Protein 7EDR (pdb70)

Organism: Drosophila melanogaster (NCBI:txid7227)

Foldseek 3Di:
DAWEWEAFLVDIDTDDDDQQAFQQNVLVVVCVVLVHDLSLQKFWWAAFPVRDIDTGDGGDGPVVPRGDQDVPVRHRYTYIAGPADDLACVVAPDDLSSLVSCLSVLQVCQQAPVADDAQVVLLVLLLLVLCLVPNFDDPVPDDLVSQQDPRSGHPVNVVPDPDDSVVSSVSSVVNNNVPGPAGNSRSSSVSVNSSSPQQQPQWDWAWKAFPVRQIWIWTQGLFFTFIGHPPDSRDGPDTDGLQQWDDWDDDAQKIWTHTPPPVDDITIMGHHDPVVVVVVVVSSVSSSVVSVCVVVVVSSDD/DDDDDDDDDDFAKDWAAADQPDDDHDDDPPRIDIAGPVNVVVVVVVVVVVVVVVCVVCVVVVVVVVVVVVVCVVVDDVVPDDPVRVVVVVCVVVVHDDVVVVVVLVVDDPVVVVVVVVVD/DDWAWEWEDQLVDIDTDIHDQFAFQLRVLVVVCVVLVHFLSLQKFWWAQFLVRDIDTGDGGGGPNPGRGDADVPVRHRYTYIAGLADDLACVVAVDDLSSLVSCLSVLQCCQQQPVDDDDLVVLLVLLLLVVCLVPFQDDPVPDDLPPDWQNRSHRPVNVVVDPDDRSRSVVSSVVSSNPDDRDHSSVSSSVSVNSSSPAQCPAWDWAWKAFPVRQIWIWTQGLFFTFIGHPPDSRDGPDTDGLQQWDDWDDDQFKIWTDGPPPVDDITIIGGHDVSVVVVVVVSSVSSSVVSVCVVVVVSSDGD/DDPDDDDDDDDDFAKDWQQQCDPDDDHDDDPPNIDIGGPVNVVVVVVVVVVVVVVVCVVCVVVVVVVVVVCVVCVVVDDPVPDDPVRVVVVVCVVVVDDDVVVVVVLPVDDPVVVVVVVVVD

Secondary structure (DSSP, 8-state):
-EEEEEE-SS-EEEEEE-TT-BHHHHHHHHHHHHT---GGGEEEEEEBTTS-EEE--SSSBGGGS-B--GGGTTEEEEEEEE-S--S-HHHH--SHHHHHHHHHHHHHHHHTTSS---HHHHHHHHHHHHHHHH-S--TTT--THHHHSS-SS-HHHHHTB---HHHHHHHHHHHHHHS-S--HHHHHHHHHHHHHTSTTTT-EEEEEE-TT--EEEEEE-SSEEEEEETT-SSS-SEEEEGGGEEEEEEETTEEEEEES-TTSPPEEEE---HHHHHHHHHHHHHHHHHHHHHTSGGGG--/-PPEEEEEE-SS-EEEEEE-TT-BHHHHHHHHHHHHT---GGGEEEEEEBTTS-EEE--SSSBGGGS-B--GGGTTEEEEEEEE-S--S-HHHH--SHHHHHHHHHHHHHHHHTTSS---HHHHHHHHHHHHHHHH-S--TTT--TTS--HHHHS-HHHHTTBS--HHHHHHHHHHHHTTS----HHHHHHHHHHHHTTSTTTT-EEEEEE-TT--EEEEEE-SSEEEEEETTBSSS-SEEEEGGGEEEEEEETTEEEEEESSTTSPPEEEE-S-HHHHHHHHHHHHHHHHHHHHHTSGGGG---/------------EEEEE--SSSSS----S-SEEEEEHHHHHHHHHHHHHHHHHHHHHTHHHHHHHHHHHHHHGGGB-GGG--HHHHHHHHHHHTT--HHHHHHHHHTS-HHHHHHHHHT-/--S-----------EEEEE---SSSS----S-SEEEEEHHHHHHHHHHHHHHHHHHHHHTHHHHHHHHHHHHHHGGGB-GGG--HHHHHHHHHHHHT--HHHHHHHHHTS-HHHHHHHHHH-

Solvent-accessible surface area: 43816 Å² total; per-residue (Å²): 107,15,36,2,79,0,23,12,54,72,52,105,18,140,39,145,18,110,54,128,2,10,0,36,52,0,15,39,56,0,9,188,88,33,40,8,159,0,18,16,2,14,9,0,43,9,69,16,74,177,96,40,80,4,36,11,89,29,130,105,100,0,116,61,4,162,12,56,36,172,104,33,143,102,34,17,47,1,29,3,60,6,31,8,34,2,34,35,0,52,120,28,11,90,29,120,44,0,17,44,7,0,2,32,25,3,47,85,19,3,50,62,103,94,20,29,10,28,2,10,12,2,0,0,4,2,0,11,12,1,0,20,116,85,2,57,36,64,175,151,90,36,134,99,52,22,2,53,43,80,140,35,21,5,136,27,5,47,65,4,11,131,18,70,91,104,51,9,34,81,54,3,39,82,16,1,67,83,16,74,123,42,75,116,52,83,0,10,26,48,3,1,41,26,0,16,38,25,21,14,14,15,19,35,43,24,84,7,33,0,65,90,174,39,120,4,53,1,0,0,16,14,41,2,2,9,1,1,40,46,157,21,48,6,33,11,64,2,1,0,38,3,28,34,12,148,85,27,37,54,112,93,56,91,0,28,1,78,5,83,67,105,188,16,76,65,2,38,2,79,2,127,63,94,36,51,0,83,26,1,50,41,12,6,117,3,3,55,36,1,5,6,6,18,12,20,92,87,1,25,123,101,201,101,82,80,89,178,152,125,106,148,43,51,66,55,59,24,82,34,100,59,81,87,52,23,32,34,114,26,102,7,48,41,0,0,4,15,68,105,12,14,108,74,28,53,57,78,61,61,125,42,38,102,84,41,55,166,132,18,128,121,32,66,71,55,28,86,89,19,60,76,79,0,42,110,61,61,36,115,151,77,28,45,80,47,9,102,45,4,39,58,28,59,192,71,68,81,63,38,74,54,25,25,124,142,24,46,99,29,64,19,144,53,14,4,49,92,0,54,140,41,133,184,32,10,34,2,78,0,25,12,71,88,54,98,25,140,32,137,16,88,14,99,8,18,0,35,74,0,13,62,60,0,12,199,76,39,40,8,122,0,19,15,2,14,8,0,38,17,81,7,74,138,101,34,75,11,40,11,107,28,131,119,105,0,91,75,7,126,10,66,34,168,101,33,137,97,32,17,48,1,32,3,67,6,29,10,32,4,34,36,0,51,125,27,11,92,32,111,44,0,19,46,7,0,2,34,22,3,38,83,26,2,40,60,93,102,19,26,9,30,0,12,12,2,0,0,4,2,0,12,12,2,1,23,117,91,2,60,56,61,172,143,91,28,148,120,64,41,17,43,1,67,138,30,5,6,141,20,5,36,54,2,8,130,24,66,75,114,72,2,29,96,63,0,32,75,20,3,88,88,25,138,109,42,71,118,51,83,0,10,24,46,1,0,39,23,0,15,40,24,24,12,14,14,21,38,39,21,81,6,30,1,125,76,168,44,123,4,55,0,0,0,15,15,40,2,2,11,1,2,54,56,170,19,55,4,30,14,68,2,1,0,39,3,25,35,13,165,86,25,41,60,116,75,62,90,0,33,1,90,9,82,66,104,191,14,78,63,2,33,1,75,2,123,64,82,39,55,0,74,21,0,52,49,11,5,107,2,5,52,16,1,4,11,5,17,15,21,94,80,2,23,122,50,187,236,155,146,86,81,80,85,160,153,121,88,130,41,49,59,50,82,18,101,10,101,40,115,84,44,16,42,35,131,20,110,18,40,100,2,5,2,1,52,51,13,14,110,46,25,54,95,81,57,68,136,58,42,85,62,41,68,188,134,16,139,128,32,72,62,54,22,116,70,12,68,59,93,0,39,111,63,56,36,119,151,73,31,50,79,49,7,96,47,3,36,57,29,71,186,70,64,89,67,39,72,63,23,29,130,147,28,44,92,29,68,17,144,52,15,5,56,93,0,36,152,44

InterPro domains:
  IPR000299 FERM domain [PS50057] (12-305)
  IPR000798 Ezrin/radixin/moesin-like [PR00661] (24-43)
  IPR000798 Ezrin/radixin/moesin-like [PR00661] (79-98)
  IPR000798 Ezrin/radixin/moesin-like [PR00661] (123-144)
  IPR000798 Ezrin/radixin/moesin-like [PR00661] (169-186)
  IPR000798 Ezrin/radixin/moesin-like [PR00661] (219-239)
  IPR000798 Ezrin/radixin/moesin-like [PR00661] (294-313)
  IPR008954 Moesin tail domain superfamily [G3DSA:6.10.360.10] (560-634)
  IPR008954 Moesin tail domain superfamily [SSF48678] (547-635)
  IPR011174 Ezrin/radixin/moesin [PIRSF002305] (5-635)
  IPR011174 Ezrin/radixin/moesin [PTHR23281] (8-634)
  IPR011259 Ezrin/radixin/moesin, C-terminal [PF00769] (560-635)
  IPR011993 PH-like domain superfamily [G3DSA:2.30.29.30] (211-306)
  IPR014352 FERM/acyl-CoA-binding protein superfamily [G3DSA:1.20.80.10] (94-209)
  IPR018979 FERM, N-terminal [PF09379] (20-76)
  IPR018980 FERM, C-terminal PH-like domain [PF09380] (220-308)
  IPR018980 FERM, C-terminal PH-like domain [SM01196] (220-309)
  IPR019748 FERM central domain [PF00373] (101-216)
  IPR019748 FERM central domain [cd14473] (108-208)
  IPR019749 Band 4.1 domain [PR00935] (44-56)

Radius of gyration: 34.43 Å; Cα contacts (8 Å, |Δi|>4): 1252; chains: 4; bounding box: 87×99×70 Å

B-factor: mean 39.07, std 12.89, range [12.72, 95.05]

GO terms:
  GO:0035332 positive regulation of hippo signaling (P, IMP)
  GO:0005515 protein binding (F, IPI)
  GO:0001558 regulation of cell growth (P, IEP)
  GO:0098592 cytoplasmic side of apical plasma membrane (C, IDA)
  GO:0106037 apicomedial cortex (C, IDA)
  GO:0120219 subapical part of cell (C, IDA)
  GO:0045177 apical part of cell (C, IDA)
  GO:0035332 positive regulation of hippo signaling (P, IDA)
  GO:0005737 cytoplasm (C, IDA)
  GO:0005886 plasma membrane (C, IDA)
  GO:0005911 cell-cell junction (C, IDA)
  GO:0005938 cell cortex (C, IDA)
  GO:0016006 Nebenkern (C, IDA)
  GO:0016020 membrane (C, IDA)
  GO:0016324 apical plasma membrane (C, IDA)
  GO:0043495 protein-membrane adaptor activity (F, IDA)
  GO:0006897 endocytosis (P, IEP)
  GO:0007267 cell-cell signaling (P, IEP)
  GO:0001745 compound eye morphogenesis (P, IGI)
  GO:0001751 compound eye photoreceptor cell differentiation (P, IGI)

Structure (mmCIF, N/CA/C/O backbone):
data_7EDR
#
_entry.id   7EDR
#
_cell.length_a   86.464
_cell.length_b   100.366
_cell.length_c   163.593
_cell.angle_alpha   90.000
_cell.angle_beta   90.000
_cell.angle_gamma   90.000
#
_symmetry.space_group_name_H-M   'P 2 21 21'
#
loop_
_entity.id
_entity.type
_entity.pdbx_description
1 polymer 'Moesin/ezrin/radixin homolog 2'
2 polymer 'Moesin/ezrin/radixin homolog 2'
3 water water
#
loop_
_atom_site.group_PDB
_atom_site.id
_atom_site.type_symbol
_atom_site.label_atom_id
_atom_site.label_alt_id
_atom_site.label_comp_id
_atom_site.label_asym_id
_atom_site.label_entity_id
_atom_site.label_seq_id
_atom_site.pdbx_PDB_ins_code
_atom_site.Cartn_x
_atom_site.Cartn_y
_atom_site.Cartn_z
_atom_site.occupancy
_atom_site.B_iso_or_equiv
_atom_site.auth_seq_id
_atom_site.auth_comp_id
_atom_site.auth_asym_id
_atom_site.auth_atom_id
_atom_site.pdbx_PDB_model_num
ATOM 1 N N . SER A 1 4 ? 6.339 87.301 50.212 1.00 38.44 11 SER A N 1
ATOM 2 C CA . SER A 1 4 ? 6.402 88.487 51.058 1.00 47.24 11 SER A CA 1
ATOM 3 C C . SER A 1 4 ? 7.748 88.620 51.820 1.00 48.14 11 SER A C 1
ATOM 4 O O . SER A 1 4 ? 8.124 89.715 52.221 1.00 56.47 11 SER A O 1
ATOM 7 N N . LEU A 1 5 ? 8.456 87.515 52.041 1.00 44.95 12 LEU A N 1
ATOM 8 C CA . LEU A 1 5 ? 9.893 87.550 52.297 1.00 40.84 12 LEU A CA 1
ATOM 9 C C . LEU A 1 5 ? 10.591 87.179 51.002 1.00 39.65 12 LEU A C 1
ATOM 10 O O . LEU A 1 5 ? 10.227 86.188 50.361 1.00 43.66 12 LEU A O 1
ATOM 15 N N . SER A 1 6 ? 11.574 87.968 50.607 1.00 42.23 13 SER A N 1
ATOM 16 C CA . SER A 1 6 ? 12.307 87.707 49.379 1.00 37.91 13 SER A CA 1
ATOM 17 C C . SER A 1 6 ? 13.649 87.090 49.745 1.00 38.27 13 SER A C 1
ATOM 18 O O . SER A 1 6 ? 14.382 87.633 50.583 1.00 35.99 13 SER A O 1
ATOM 21 N N . VAL A 1 7 ? 13.964 85.952 49.122 1.00 39.72 14 VAL A N 1
ATOM 22 C CA . VAL A 1 7 ? 15.052 85.085 49.568 1.00 38.54 14 VAL A CA 1
ATOM 23 C C . VAL A 1 7 ? 15.942 84.703 48.394 1.00 35.52 14 VAL A C 1
ATOM 24 O O . VAL A 1 7 ? 15.454 84.328 47.321 1.00 36.29 14 VAL A O 1
ATOM 28 N N . ARG A 1 8 ? 17.249 84.792 48.602 1.00 39.78 15 ARG A N 1
ATOM 29 C CA . ARG A 1 8 ? 18.229 84.155 47.735 1.00 40.15 15 ARG A CA 1
ATOM 30 C C . ARG A 1 8 ? 19.094 83.237 48.586 1.00 37.83 15 ARG A C 1
ATOM 31 O O . ARG A 1 8 ? 19.640 83.663 49.611 1.00 37.74 15 ARG A O 1
ATOM 39 N N . VAL A 1 9 ? 19.186 81.977 48.176 1.00 32.49 16 VAL A N 1
ATOM 40 C CA . VAL A 1 9 ? 20.065 80.993 48.790 1.00 34.15 16 VAL A CA 1
ATOM 41 C C . VAL A 1 9 ? 21.105 80.605 47.754 1.00 31.07 16 VAL A C 1
ATOM 42 O O . VAL A 1 9 ? 20.756 80.297 46.609 1.00 35.61 16 VAL A O 1
ATOM 46 N N . SER A 1 10 ? 22.374 80.618 48.144 1.00 29.22 17 SER A N 1
ATOM 47 C CA . SER A 1 10 ? 23.452 80.184 47.263 1.00 39.26 17 SER A CA 1
ATOM 48 C C . SER A 1 10 ? 24.111 78.939 47.838 1.00 36.36 17 SER A C 1
ATOM 49 O O . SER A 1 10 ? 24.673 78.985 48.937 1.00 37.60 17 SER A O 1
ATOM 52 N N . THR A 1 11 ? 24.033 77.834 47.103 1.00 35.05 18 THR A N 1
ATOM 53 C CA . THR A 1 11 ? 24.895 76.687 47.352 1.00 37.71 18 THR A CA 1
ATOM 54 C C . THR A 1 11 ? 26.192 76.865 46.564 1.00 40.53 18 THR A C 1
ATOM 55 O O . THR A 1 11 ? 26.341 77.801 45.773 1.00 42.34 18 THR A O 1
ATOM 59 N N . PHE A 1 12 ? 27.145 75.955 46.775 1.00 37.55 19 PHE A N 1
ATOM 60 C CA . PHE A 1 12 ? 28.337 76.010 45.933 1.00 35.79 19 PHE A CA 1
ATOM 61 C C . PHE A 1 12 ? 28.035 75.659 44.483 1.00 43.61 19 PHE A C 1
ATOM 62 O O . PHE A 1 12 ? 28.865 75.927 43.605 1.00 46.60 19 PHE A O 1
ATOM 70 N N . ASP A 1 13 ? 26.870 75.080 44.207 1.00 47.25 20 ASP A N 1
ATOM 71 C CA . ASP A 1 13 ? 26.537 74.607 42.872 1.00 48.32 20 ASP A CA 1
ATOM 72 C C . ASP A 1 13 ? 25.569 75.504 42.125 1.00 50.36 20 ASP A C 1
ATOM 73 O O . ASP A 1 13 ? 25.625 75.556 40.896 1.00 59.15 20 ASP A O 1
ATOM 78 N N . SER A 1 14 ? 24.695 76.218 42.825 1.00 44.06 21 SER A N 1
ATOM 79 C CA . SER A 1 14 ? 23.559 76.840 42.164 1.00 46.31 21 SER A CA 1
ATOM 80 C C . SER A 1 14 ? 22.990 77.945 43.052 1.00 46.74 21 SER A C 1
ATOM 81 O O . SER A 1 14 ? 23.447 78.171 44.178 1.00 46.47 21 SER A O 1
ATOM 84 N N . GLU A 1 15 ? 21.984 78.644 42.519 1.00 47.63 22 GLU A N 1
ATOM 85 C CA . GLU A 1 15 ? 21.318 79.752 43.190 1.00 44.99 22 GLU A CA 1
ATOM 86 C C . GLU A 1 15 ? 19.817 79.512 43.180 1.00 38.07 22 GLU A C 1
ATOM 87 O O . GLU A 1 15 ? 19.285 78.906 42.251 1.00 35.06 22 GLU A O 1
ATOM 93 N N . LEU A 1 16 ? 19.140 79.978 44.230 1.00 36.00 23 LEU A N 1
ATOM 94 C CA . LEU A 1 16 ? 17.693 79.845 44.352 1.00 32.17 23 LEU A CA 1
ATOM 95 C C . LEU A 1 16 ? 17.087 81.188 44.736 1.00 37.89 23 LEU A C 1
ATOM 96 O O . LEU A 1 16 ? 17.437 81.756 45.780 1.00 37.90 23 LEU A O 1
ATOM 101 N N . GLU A 1 17 ? 16.164 81.681 43.914 1.00 34.20 24 GLU A N 1
ATOM 102 C CA . GLU A 1 17 ? 15.389 82.870 44.234 1.00 35.63 24 GLU A CA 1
ATOM 103 C C . GLU A 1 17 ? 13.918 82.497 44.333 1.00 38.63 24 GLU A C 1
ATOM 104 O O . GLU A 1 17 ? 13.364 81.875 43.417 1.00 40.39 24 GLU A O 1
ATOM 110 N N . PHE A 1 18 ? 13.294 82.879 45.443 1.00 37.25 25 PHE A N 1
ATOM 111 C CA . PHE A 1 18 ? 11.900 82.556 45.701 1.00 36.36 25 PHE A CA 1
ATOM 112 C C . PHE A 1 18 ? 11.407 83.467 46.818 1.00 40.07 25 PHE A C 1
ATOM 113 O O . PHE A 1 18 ? 12.182 84.216 47.423 1.00 37.37 25 PHE A O 1
ATOM 121 N N . LYS A 1 19 ? 10.100 83.385 47.083 1.00 42.59 26 LYS A N 1
ATOM 122 C CA . LYS A 1 19 ? 9.445 84.108 48.162 1.00 38.49 26 LYS A CA 1
ATOM 123 C C . LYS A 1 19 ? 8.982 83.140 49.242 1.00 39.31 26 LYS A C 1
ATOM 124 O O . LYS A 1 19 ? 8.727 81.960 48.978 1.00 38.95 26 LYS A O 1
ATOM 130 N N . LEU A 1 20 ? 8.860 83.660 50.461 1.00 40.14 27 LEU A N 1
ATOM 131 C CA . LEU A 1 20 ? 8.380 82.896 51.600 1.00 39.83 27 LEU A CA 1
ATOM 132 C C . LEU A 1 20 ? 7.291 83.678 52.307 1.00 38.00 27 LEU A C 1
ATOM 133 O O . LEU A 1 20 ? 7.310 84.908 52.321 1.00 41.81 27 LEU A O 1
ATOM 138 N N . GLU A 1 21 ? 6.353 82.953 52.907 1.00 41.98 28 GLU A N 1
ATOM 139 C CA . GLU A 1 21 ? 5.393 83.578 53.797 1.00 42.52 28 GLU A CA 1
ATOM 140 C C . GLU A 1 21 ? 6.135 84.269 54.934 1.00 45.74 28 GLU A C 1
ATOM 141 O O . GLU A 1 21 ? 7.193 83.807 55.367 1.00 45.57 28 GLU A O 1
ATOM 147 N N . PRO A 1 22 ? 5.599 85.372 55.451 1.00 47.99 29 PRO A N 1
ATOM 148 C CA . PRO A 1 22 ? 6.227 85.996 56.620 1.00 46.03 29 PRO A CA 1
ATOM 149 C C . PRO A 1 22 ? 6.196 85.114 57.860 1.00 45.71 29 PRO A C 1
ATOM 150 O O . PRO A 1 22 ? 6.907 85.410 58.825 1.00 49.62 29 PRO A O 1
ATOM 154 N N . ARG A 1 23 ? 5.398 84.048 57.870 1.00 44.53 30 ARG A N 1
ATOM 155 C CA . ARG A 1 23 ? 5.340 83.113 58.992 1.00 49.65 30 ARG A CA 1
ATOM 156 C C . ARG A 1 23 ? 6.376 81.989 58.890 1.00 47.24 30 ARG A C 1
ATOM 157 O O . ARG A 1 23 ? 6.377 81.083 59.734 1.00 43.66 30 ARG A O 1
ATOM 165 N N . ALA A 1 24 ? 7.250 82.019 57.886 1.00 45.89 31 ALA A N 1
ATOM 166 C CA . ALA A 1 24 ? 8.093 80.867 57.597 1.00 43.03 31 ALA A CA 1
ATOM 167 C C . ALA A 1 24 ? 9.167 80.700 58.666 1.00 41.69 31 ALA A C 1
ATOM 168 O O . ALA A 1 24 ? 9.861 81.663 59.029 1.00 38.54 31 ALA A O 1
ATOM 170 N N . SER A 1 25 ? 9.288 79.473 59.178 1.00 34.02 32 SER A N 1
ATOM 171 C CA . SER A 1 25 ? 10.356 79.126 60.101 1.00 34.10 32 SER A CA 1
ATOM 172 C C . SER A 1 25 ? 11.650 78.844 59.339 1.00 29.88 32 SER A C 1
ATOM 173 O O . SER A 1 25 ? 11.670 78.689 58.116 1.00 31.72 32 SER A O 1
ATOM 176 N N . GLY A 1 26 ? 12.746 78.753 60.082 1.00 31.28 33 GLY A N 1
ATOM 177 C CA . GLY A 1 26 ? 13.974 78.239 59.492 1.00 31.50 33 GLY A CA 1
ATOM 178 C C . GLY A 1 26 ? 13.793 76.846 58.920 1.00 30.41 33 GLY A C 1
ATOM 179 O O . GLY A 1 26 ? 14.235 76.562 57.803 1.00 29.67 33 GLY A O 1
ATOM 180 N N . GLN A 1 27 ? 13.107 75.967 59.662 1.00 29.99 34 GLN A N 1
ATOM 181 C CA . GLN A 1 27 ? 12.821 74.636 59.148 1.00 26.06 34 GLN A CA 1
ATOM 182 C C . GLN A 1 27 ? 12.107 74.696 57.805 1.00 31.35 34 GLN A C 1
ATOM 183 O O . GLN A 1 27 ? 12.370 73.872 56.918 1.00 27.85 34 GLN A O 1
ATOM 189 N N . ASP A 1 28 ? 11.188 75.652 57.639 1.00 28.82 35 ASP A N 1
ATOM 190 C CA . ASP A 1 28 ? 10.463 75.752 56.376 1.00 28.65 35 ASP A CA 1
ATOM 191 C C . ASP A 1 28 ? 11.400 76.121 55.237 1.00 29.34 35 ASP A C 1
ATOM 192 O O . ASP A 1 28 ? 11.284 75.585 54.127 1.00 25.91 35 ASP A O 1
ATOM 197 N N . LEU A 1 29 ? 12.334 77.040 55.501 1.00 27.57 36 LEU A N 1
ATOM 198 C CA . LEU A 1 29 ? 13.285 77.463 54.482 1.00 25.18 36 LEU A CA 1
ATOM 199 C C . LEU A 1 29 ? 14.257 76.340 54.153 1.00 24.52 36 LEU A C 1
ATOM 200 O O . LEU A 1 29 ? 14.514 76.051 52.978 1.00 23.72 36 LEU A O 1
ATOM 205 N N . PHE A 1 30 ? 14.837 75.735 55.195 1.00 27.56 37 PHE A N 1
ATOM 206 C CA . PHE A 1 30 ? 15.763 74.618 55.043 1.00 28.02 37 PHE A CA 1
ATOM 207 C C . PHE A 1 30 ? 15.133 73.503 54.205 1.00 27.29 37 PHE A C 1
ATOM 208 O O . PHE A 1 30 ? 15.717 73.051 53.212 1.00 25.77 37 PHE A O 1
ATOM 216 N N . ASP A 1 31 ? 13.899 73.112 54.547 1.00 24.90 38 ASP A N 1
ATOM 217 C CA . ASP A 1 31 ? 13.190 72.062 53.815 1.00 24.88 38 ASP A CA 1
ATOM 218 C C . ASP A 1 31 ? 12.958 72.433 52.355 1.00 29.09 38 ASP A C 1
ATOM 219 O O . ASP A 1 31 ? 13.106 71.588 51.460 1.00 26.73 38 ASP A O 1
ATOM 224 N N . LEU A 1 32 ? 12.537 73.673 52.094 1.00 26.15 39 LEU A N 1
ATOM 225 C CA . LEU A 1 32 ? 12.337 74.087 50.713 1.00 27.21 39 LEU A CA 1
ATOM 226 C C . LEU A 1 32 ? 13.640 73.977 49.928 1.00 27.83 39 LEU A C 1
ATOM 227 O O . LEU A 1 32 ? 13.649 73.482 48.793 1.00 24.06 39 LEU A O 1
ATOM 232 N N . VAL A 1 33 ? 14.756 74.403 50.533 1.00 23.87 40 VAL A N 1
ATOM 233 C CA . VAL A 1 33 ? 16.039 74.360 49.837 1.00 23.55 40 VAL A CA 1
ATOM 234 C C . VAL A 1 33 ? 16.447 72.919 49.563 1.00 24.18 40 VAL A C 1
ATOM 235 O O . VAL A 1 33 ? 16.805 72.569 48.430 1.00 22.55 40 VAL A O 1
ATOM 239 N N . CYS A 1 34 ? 16.369 72.061 50.595 1.00 23.98 41 CYS A N 1
ATOM 240 C CA . CYS A 1 34 ? 16.770 70.658 50.465 1.00 23.94 41 CYS A CA 1
ATOM 241 C C . CYS A 1 34 ? 15.944 69.933 49.421 1.00 22.06 41 CYS A C 1
ATOM 242 O O . CYS A 1 34 ? 16.487 69.225 48.565 1.00 22.77 41 CYS A O 1
ATOM 245 N N . ARG A 1 35 ? 14.622 70.057 49.510 1.00 23.27 42 ARG A N 1
ATOM 246 C CA . ARG A 1 35 ? 13.753 69.379 48.554 1.00 28.29 42 ARG A CA 1
ATOM 247 C C . ARG A 1 35 ? 13.934 69.927 47.139 1.00 29.20 42 ARG A C 1
ATOM 248 O O . ARG A 1 35 ? 13.833 69.167 46.166 1.00 25.81 42 ARG A O 1
ATOM 256 N N . THR A 1 36 ? 14.230 71.228 46.999 1.00 26.63 43 THR A N 1
ATOM 257 C CA . THR A 1 36 ? 14.433 71.780 45.662 1.00 27.98 43 THR A CA 1
ATOM 258 C C . THR A 1 36 ? 15.680 71.199 45.002 1.00 28.58 43 THR A C 1
ATOM 259 O O . THR A 1 36 ? 15.663 70.878 43.806 1.00 31.26 43 THR A O 1
ATOM 263 N N . ILE A 1 37 ? 16.778 71.057 45.758 1.00 25.34 44 ILE A N 1
ATOM 264 C CA . ILE A 1 37 ? 18.011 70.531 45.170 1.00 28.02 44 ILE A CA 1
ATOM 265 C C . ILE A 1 37 ? 18.090 69.004 45.250 1.00 26.62 44 ILE A C 1
ATOM 266 O O . ILE A 1 37 ? 19.029 68.413 44.700 1.00 26.15 44 ILE A O 1
ATOM 271 N N . GLY A 1 38 ? 17.115 68.345 45.879 1.00 25.67 45 GLY A N 1
ATOM 272 C CA . GLY A 1 38 ? 17.109 66.897 45.947 1.00 26.53 45 GLY A CA 1
ATOM 273 C C . GLY A 1 38 ? 18.032 66.311 46.992 1.00 28.95 45 GLY A C 1
ATOM 274 O O . GLY A 1 38 ? 18.399 65.137 46.891 1.00 26.88 45 GLY A O 1
ATOM 275 N N . LEU A 1 39 ? 18.410 67.096 47.996 1.00 27.16 46 LEU A N 1
ATOM 276 C CA . LEU A 1 39 ? 19.324 66.670 49.043 1.00 27.14 46 LEU A CA 1
ATOM 277 C C . LEU A 1 39 ? 18.538 66.020 50.176 1.00 27.53 46 LEU A C 1
ATOM 278 O O . LEU A 1 39 ? 17.622 66.636 50.739 1.00 24.27 46 LEU A O 1
ATOM 283 N N . ARG A 1 40 ? 18.914 64.790 50.528 1.00 27.31 47 ARG A N 1
ATOM 284 C CA . ARG A 1 40 ? 18.332 64.108 51.679 1.00 33.02 47 ARG A CA 1
ATOM 285 C C . ARG A 1 40 ? 19.288 63.942 52.853 1.00 31.40 47 ARG A C 1
ATOM 286 O O . ARG A 1 40 ? 18.819 63.769 53.981 1.00 34.89 47 ARG A O 1
ATOM 294 N N . GLU A 1 41 ? 20.602 63.983 52.619 1.00 29.20 48 GLU A N 1
ATOM 295 C CA . GLU A 1 41 ? 21.595 63.965 53.690 1.00 26.13 48 GLU A CA 1
ATOM 296 C C . GLU A 1 41 ? 21.759 65.374 54.277 1.00 25.62 48 GLU A C 1
ATOM 297 O O . GLU A 1 41 ? 22.823 65.996 54.255 1.00 26.53 48 GLU A O 1
ATOM 303 N N . SER A 1 42 ? 20.657 65.881 54.814 1.00 23.55 49 SER A N 1
ATOM 304 C CA . SER A 1 42 ? 20.596 67.284 55.195 1.00 23.98 49 SER A CA 1
ATOM 305 C C . SER A 1 42 ? 21.348 67.586 56.485 1.00 23.90 49 SER A C 1
ATOM 306 O O . SER A 1 42 ? 21.590 68.757 56.783 1.00 26.85 49 SER A O 1
ATOM 309 N N . TRP A 1 43 ? 21.708 66.568 57.263 1.00 25.58 50 TRP A N 1
ATOM 310 C CA . TRP A 1 43 ? 22.256 66.783 58.595 1.00 23.50 50 TRP A CA 1
ATOM 311 C C . TRP A 1 43 ? 23.616 67.470 58.571 1.00 23.78 50 TRP A C 1
ATOM 312 O O . TRP A 1 43 ? 24.022 68.045 59.590 1.00 22.22 50 TRP A O 1
ATOM 323 N N . TYR A 1 44 ? 24.334 67.401 57.448 1.00 20.54 51 TYR A N 1
ATOM 324 C CA . TYR A 1 44 ? 25.606 68.094 57.308 1.00 21.75 51 TYR A CA 1
ATOM 325 C C . TYR A 1 44 ? 25.467 69.590 57.073 1.00 21.29 51 TYR A C 1
ATOM 326 O O . TYR A 1 44 ? 26.465 70.301 57.220 1.00 20.80 51 TYR A O 1
ATOM 335 N N . PHE A 1 45 ? 24.287 70.088 56.700 1.00 19.14 52 PHE A N 1
ATOM 336 C CA . PHE A 1 45 ? 24.213 71.382 56.041 1.00 24.56 52 PHE A CA 1
ATOM 337 C C . PHE A 1 45 ? 23.475 72.406 56.885 1.00 24.51 52 PHE A C 1
ATOM 338 O O . PHE A 1 45 ? 22.738 72.067 57.809 1.00 26.46 52 PHE A O 1
ATOM 346 N N . GLY A 1 46 ? 23.696 73.675 56.547 1.00 23.60 53 GLY A N 1
ATOM 347 C CA . GLY A 1 46 ? 23.044 74.769 57.231 1.00 26.01 53 GLY A CA 1
ATOM 348 C C . GLY A 1 46 ? 22.944 75.982 56.331 1.00 28.82 53 GLY A C 1
ATOM 349 O O . GLY A 1 46 ? 23.471 76.010 55.218 1.00 29.79 53 GLY A O 1
ATOM 350 N N . LEU A 1 47 ? 22.246 76.994 56.836 1.00 33.82 54 LEU A N 1
ATOM 351 C CA . LEU A 1 47 ? 22.021 78.247 56.123 1.00 33.24 54 LEU A CA 1
ATOM 352 C C . LEU A 1 47 ? 22.766 79.331 56.882 1.00 31.44 54 LEU A C 1
ATOM 353 O O . LEU A 1 47 ? 22.413 79.652 58.019 1.00 35.30 54 LEU A O 1
ATOM 358 N N . GLN A 1 48 ? 23.790 79.883 56.256 1.00 28.18 55 GLN A N 1
ATOM 359 C CA . GLN A 1 48 ? 24.670 80.852 56.880 1.00 32.51 55 GLN A CA 1
ATOM 360 C C . GLN A 1 48 ? 24.333 82.249 56.373 1.00 35.18 55 GLN A C 1
ATOM 361 O O . GLN A 1 48 ? 24.091 82.442 55.179 1.00 32.24 55 GLN A O 1
ATOM 367 N N . TYR A 1 49 ? 24.309 83.221 57.283 1.00 35.77 56 TYR A N 1
ATOM 368 C CA . TYR A 1 49 ? 23.963 84.592 56.928 1.00 36.70 56 TYR A CA 1
ATOM 369 C C . TYR A 1 49 ? 24.732 85.560 57.821 1.00 41.98 56 TYR A C 1
ATOM 370 O O . TYR A 1 49 ? 25.516 85.160 58.687 1.00 43.47 56 TYR A O 1
ATOM 379 N N . VAL A 1 50 ? 24.493 86.849 57.608 1.00 38.73 57 VAL A N 1
ATOM 380 C CA . VAL A 1 50 ? 25.095 87.906 58.408 1.00 44.35 57 VAL A CA 1
ATOM 381 C C . VAL A 1 50 ? 23.982 88.630 59.144 1.00 46.96 57 VAL A C 1
ATOM 382 O O . VAL A 1 50 ? 23.001 89.060 58.522 1.00 44.27 57 VAL A O 1
ATOM 386 N N . ASP A 1 51 ? 24.128 88.762 60.467 1.00 48.20 58 ASP A N 1
ATOM 387 C CA . ASP A 1 51 ? 23.085 89.390 61.262 1.00 48.69 58 ASP A CA 1
ATOM 388 C C . ASP A 1 51 ? 23.316 90.901 61.382 1.00 50.04 58 ASP A C 1
ATOM 389 O O . ASP A 1 51 ? 24.305 91.455 60.896 1.00 51.22 58 ASP A O 1
ATOM 394 N N . THR A 1 52 ? 22.377 91.578 62.043 1.00 50.23 59 THR A N 1
ATOM 395 C CA . THR A 1 52 ? 22.435 93.021 62.248 1.00 51.56 59 THR A CA 1
ATOM 396 C C . THR A 1 52 ? 23.602 93.466 63.138 1.00 56.91 59 THR A C 1
ATOM 397 O O . THR A 1 52 ? 23.770 94.674 63.350 1.00 67.66 59 THR A O 1
ATOM 401 N N . ARG A 1 53 ? 24.400 92.538 63.667 1.00 52.56 60 ARG A N 1
ATOM 402 C CA . ARG A 1 53 ? 25.657 92.853 64.332 1.00 52.08 60 ARG A CA 1
ATOM 403 C C . ARG A 1 53 ? 26.852 92.491 63.462 1.00 57.11 60 ARG A C 1
ATOM 404 O O . ARG A 1 53 ? 27.974 92.372 63.972 1.00 59.62 60 ARG A O 1
ATOM 412 N N . SER A 1 54 ? 26.621 92.290 62.161 1.00 54.65 61 SER A N 1
ATOM 413 C CA . SER A 1 54 ? 27.626 91.789 61.209 1.00 60.63 61 SER A CA 1
ATOM 414 C C . SER A 1 54 ? 28.391 90.574 61.754 1.00 57.54 61 SER A C 1
ATOM 415 O O . SER A 1 54 ? 29.585 90.382 61.491 1.00 55.44 61 SER A O 1
ATOM 418 N N . ASN A 1 55 ? 27.686 89.736 62.516 1.00 55.51 62 ASN A N 1
ATOM 419 C CA . ASN A 1 55 ? 28.174 88.418 62.902 1.00 55.45 62 ASN A CA 1
ATOM 420 C C . ASN A 1 55 ? 27.712 87.382 61.886 1.00 52.71 62 ASN A C 1
ATOM 421 O O . ASN A 1 55 ? 26.556 87.401 61.450 1.00 50.92 62 ASN A O 1
ATOM 426 N N . VAL A 1 56 ? 28.622 86.480 61.508 1.00 47.95 63 VAL A N 1
ATOM 427 C CA . VAL A 1 56 ? 28.224 85.324 60.718 1.00 45.50 63 VAL A CA 1
ATOM 428 C C . VAL A 1 56 ? 27.507 84.331 61.626 1.00 42.86 63 VAL A C 1
ATOM 429 O O . VAL A 1 56 ? 28.019 83.949 62.685 1.00 42.01 63 VAL A O 1
ATOM 433 N N . SER A 1 57 ? 26.304 83.928 61.227 1.00 40.00 64 SER A N 1
ATOM 434 C CA . SER A 1 57 ? 25.458 83.063 62.033 1.00 38.47 64 SER A CA 1
ATOM 435 C C . SER A 1 57 ? 24.881 81.950 61.171 1.00 36.77 64 SER A C 1
ATOM 436 O O . SER A 1 57 ? 24.952 81.977 59.936 1.00 39.78 64 SER A O 1
ATOM 439 N N . TRP A 1 58 ? 24.323 80.951 61.844 1.00 35.47 65 TRP A N 1
ATOM 440 C CA . TRP A 1 58 ? 23.580 79.883 61.196 1.00 32.43 65 TRP A CA 1
ATOM 441 C C . TRP A 1 58 ? 22.102 80.056 61.512 1.00 36.36 65 TRP A C 1
ATOM 442 O O . TRP A 1 58 ? 21.734 80.303 62.667 1.00 34.76 65 TRP A O 1
ATOM 453 N N . LEU A 1 59 ? 21.267 79.954 60.477 1.00 33.31 66 LEU A N 1
ATOM 454 C CA . LEU A 1 59 ? 19.823 79.984 60.663 1.00 37.38 66 LEU A CA 1
ATOM 455 C C . LEU A 1 59 ? 19.381 78.912 61.655 1.00 35.70 66 LEU A C 1
ATOM 456 O O . LEU A 1 59 ? 19.763 77.742 61.536 1.00 35.27 66 LEU A O 1
ATOM 461 N N . LYS A 1 60 ? 18.595 79.324 62.647 1.00 35.63 67 LYS A N 1
ATOM 462 C CA . LYS A 1 60 ? 17.959 78.407 63.583 1.00 34.34 67 LYS A CA 1
ATOM 463 C C . LYS A 1 60 ? 16.656 77.860 62.983 1.00 34.90 67 LYS A C 1
ATOM 464 O O . LYS A 1 60 ? 16.034 78.475 62.113 1.00 36.45 67 LYS A O 1
ATOM 470 N N . MET A 1 61 ? 16.232 76.694 63.462 1.00 34.65 68 MET A N 1
ATOM 471 C CA . MET A 1 61 ? 15.202 75.979 62.722 1.00 35.59 68 MET A CA 1
ATOM 472 C C . MET A 1 61 ? 13.795 76.394 63.118 1.00 43.97 68 MET A C 1
ATOM 473 O O . MET A 1 61 ? 12.942 76.575 62.238 1.00 38.92 68 MET A O 1
ATOM 478 N N . GLU A 1 62 ? 13.503 76.545 64.408 1.00 45.12 69 GLU A N 1
ATOM 479 C CA . GLU A 1 62 ? 12.110 76.771 64.767 1.00 53.89 69 GLU A CA 1
ATOM 480 C C . GLU A 1 62 ? 11.883 78.146 65.375 1.00 48.79 69 GLU A C 1
ATOM 481 O O . GLU A 1 62 ? 11.034 78.306 66.247 1.00 59.67 69 GLU A O 1
ATOM 487 N N . LYS A 1 63 ? 12.615 79.146 64.902 1.00 47.07 70 LYS A N 1
ATOM 488 C CA . LYS A 1 63 ? 12.197 80.537 64.979 1.00 46.66 70 LYS A CA 1
ATOM 489 C C . LYS A 1 63 ? 11.927 81.017 63.561 1.00 43.55 70 LYS A C 1
ATOM 490 O O . LYS A 1 63 ? 12.447 80.451 62.596 1.00 44.17 70 LYS A O 1
ATOM 496 N N . ARG A 1 64 ? 11.089 82.049 63.432 1.00 45.03 71 ARG A N 1
ATOM 497 C CA . ARG A 1 64 ? 10.777 82.593 62.111 1.00 39.76 71 ARG A CA 1
ATOM 498 C C . ARG A 1 64 ? 12.021 83.180 61.458 1.00 37.05 71 ARG A C 1
ATOM 499 O O . ARG A 1 64 ? 12.904 83.713 62.133 1.00 44.11 71 ARG A O 1
ATOM 507 N N . VAL A 1 65 ? 12.080 83.100 60.125 1.00 36.31 72 VAL A N 1
ATOM 508 C CA . VAL A 1 65 ? 13.193 83.717 59.398 1.00 43.31 72 VAL A CA 1
ATOM 509 C C . VAL A 1 65 ? 13.317 85.198 59.759 1.00 44.76 72 VAL A C 1
ATOM 510 O O . VAL A 1 65 ? 14.421 85.711 59.995 1.00 44.37 72 VAL A O 1
ATOM 514 N N . ARG A 1 66 ? 12.189 85.904 59.832 1.00 43.80 73 ARG A N 1
ATOM 515 C CA . ARG A 1 66 ? 12.245 87.337 60.092 1.00 46.50 73 ARG A CA 1
ATOM 516 C C . ARG A 1 66 ? 12.521 87.679 61.548 1.00 46.89 73 ARG A C 1
ATOM 517 O O . ARG A 1 66 ? 12.724 88.857 61.848 1.00 49.50 73 ARG A O 1
ATOM 525 N N . ASP A 1 67 ? 12.548 86.701 62.457 1.00 44.26 74 ASP A N 1
ATOM 526 C CA . ASP A 1 67 ? 12.860 86.972 63.855 1.00 48.74 74 ASP A CA 1
ATOM 527 C C . ASP A 1 67 ? 14.293 86.614 64.219 1.00 47.48 74 ASP A C 1
ATOM 528 O O . ASP A 1 67 ? 14.599 86.480 65.410 1.00 43.58 74 ASP A O 1
ATOM 533 N N . GLN A 1 68 ? 15.178 86.455 63.227 1.00 44.32 75 GLN A N 1
ATOM 534 C CA . GLN A 1 68 ? 16.535 85.975 63.480 1.00 42.88 75 GLN A CA 1
ATOM 535 C C . GLN A 1 68 ? 17.595 87.004 63.102 1.00 44.97 75 GLN A C 1
ATOM 536 O O . GLN A 1 68 ? 18.773 86.654 62.936 1.00 40.28 75 GLN A O 1
ATOM 542 N N . ARG A 1 69 ? 17.188 88.270 62.971 1.00 48.63 76 ARG A N 1
ATOM 543 C CA . ARG A 1 69 ? 18.094 89.417 62.831 1.00 46.57 76 ARG A CA 1
ATOM 544 C C . ARG A 1 69 ? 18.985 89.315 61.593 1.00 46.07 76 ARG A C 1
ATOM 545 O O . ARG A 1 69 ? 20.168 89.641 61.643 1.00 48.01 76 ARG A O 1
ATOM 553 N N . VAL A 1 70 ? 18.414 88.888 60.464 1.00 44.93 77 VAL A N 1
ATOM 554 C CA . VAL A 1 70 ? 19.157 88.878 59.205 1.00 42.56 77 VAL A CA 1
ATOM 555 C C . VAL A 1 70 ? 19.352 90.312 58.721 1.00 46.63 77 VAL A C 1
ATOM 556 O O . VAL A 1 70 ? 18.402 91.107 58.677 1.00 46.73 77 VAL A O 1
ATOM 560 N N . GLU A 1 71 ? 20.588 90.656 58.362 1.00 48.81 78 GLU A N 1
ATOM 561 C CA . GLU A 1 71 ? 20.878 91.973 57.807 1.00 46.36 78 GLU A CA 1
ATOM 562 C C . GLU A 1 71 ? 20.227 92.111 56.437 1.00 48.68 78 GLU A C 1
ATOM 563 O O . GLU A 1 71 ? 20.531 91.348 55.516 1.00 48.48 78 GLU A O 1
ATOM 569 N N . LEU A 1 72 ? 19.341 93.095 56.293 1.00 52.17 79 LEU A N 1
ATOM 570 C CA . LEU A 1 72 ? 18.647 93.294 55.033 1.00 52.11 79 LEU A CA 1
ATOM 571 C C . LEU A 1 72 ? 19.129 94.498 54.235 1.00 56.31 79 LEU A C 1
ATOM 572 O O . LEU A 1 72 ? 18.946 94.510 53.013 1.00 60.00 79 LEU A O 1
ATOM 577 N N . HIS A 1 73 ? 19.768 95.482 54.881 1.00 59.39 80 HIS A N 1
ATOM 578 C CA . HIS A 1 73 ? 19.950 96.793 54.254 1.00 63.23 80 HIS A CA 1
ATOM 579 C C . HIS A 1 73 ? 20.909 96.739 53.070 1.00 61.41 80 HIS A C 1
ATOM 580 O O . HIS A 1 73 ? 20.625 97.308 52.008 1.00 63.16 80 HIS A O 1
ATOM 587 N N . ALA A 1 74 ? 22.045 96.070 53.222 1.00 61.98 81 ALA A N 1
ATOM 588 C CA . ALA A 1 74 ? 23.044 96.053 52.158 1.00 61.96 81 ALA A CA 1
ATOM 589 C C . ALA A 1 74 ? 22.679 95.116 51.010 1.00 64.50 81 ALA A C 1
ATOM 590 O O . ALA A 1 74 ? 23.527 94.864 50.144 1.00 63.32 81 ALA A O 1
ATOM 592 N N . SER A 1 75 ? 21.440 94.607 50.970 1.00 65.13 82 SER A N 1
ATOM 593 C CA . SER A 1 75 ? 21.062 93.561 50.023 1.00 63.55 82 SER A CA 1
ATOM 594 C C . SER A 1 75 ? 19.774 93.872 49.268 1.00 63.60 82 SER A C 1
ATOM 595 O O . SER A 1 75 ? 19.258 92.990 48.562 1.00 63.44 82 SER A O 1
ATOM 598 N N . ASN A 1 76 ? 19.245 95.090 49.394 1.00 60.55 83 ASN A N 1
ATOM 599 C CA . ASN A 1 76 ? 18.008 95.497 48.733 1.00 65.42 83 ASN A CA 1
ATOM 600 C C . ASN A 1 76 ? 16.799 94.755 49.290 1.00 60.26 83 ASN A C 1
ATOM 601 O O . ASN A 1 76 ? 15.849 94.468 48.551 1.00 55.72 83 ASN A O 1
ATOM 606 N N . ASN A 1 77 ? 16.853 94.427 50.585 1.00 54.23 84 ASN A N 1
ATOM 607 C CA . ASN A 1 77 ? 15.763 93.809 51.340 1.00 53.05 84 ASN A CA 1
ATOM 608 C C . ASN A 1 77 ? 15.557 92.335 51.000 1.00 50.37 84 ASN A C 1
ATOM 609 O O . ASN A 1 77 ? 14.496 91.772 51.296 1.00 47.41 84 ASN A O 1
ATOM 614 N N . VAL A 1 78 ? 16.543 91.691 50.390 1.00 48.93 85 VAL A N 1
ATOM 615 C CA . VAL A 1 78 ? 16.514 90.251 50.170 1.00 45.69 85 VAL A CA 1
ATOM 616 C C . VAL A 1 78 ? 17.232 89.555 51.319 1.00 41.65 85 VAL A C 1
ATOM 617 O O . VAL A 1 78 ? 18.292 90.004 51.776 1.00 41.28 85 VAL A O 1
ATOM 621 N N . TYR A 1 79 ? 16.636 88.470 51.810 1.00 38.57 86 TYR A N 1
ATOM 622 C CA . TYR A 1 79 ? 17.297 87.578 52.758 1.00 36.91 86 TYR A CA 1
ATOM 623 C C . TYR A 1 79 ? 18.284 86.700 51.999 1.00 40.16 86 TYR A C 1
ATOM 624 O O . TYR A 1 79 ? 17.874 85.859 51.187 1.00 36.23 86 TYR A O 1
ATOM 633 N N . VAL A 1 80 ? 19.581 86.887 52.262 1.00 38.65 87 VAL A N 1
ATOM 634 C CA . VAL A 1 80 ? 20.652 86.200 51.548 1.00 36.47 87 VAL A CA 1
ATOM 635 C C . VAL A 1 80 ? 21.288 85.170 52.478 1.00 38.31 87 VAL A C 1
ATOM 636 O O . VAL A 1 80 ? 21.631 85.487 53.631 1.00 31.36 87 VAL A O 1
ATOM 640 N N . PHE A 1 81 ? 21.444 83.939 51.971 1.00 35.12 88 PHE A N 1
ATOM 641 C CA . PHE A 1 81 ? 21.983 82.807 52.718 1.00 29.52 88 PHE A CA 1
ATOM 642 C C . PHE A 1 81 ? 22.957 82.030 51.843 1.00 30.04 88 PHE A C 1
ATOM 643 O O . PHE A 1 81 ? 22.760 81.895 50.633 1.00 29.85 88 PHE A O 1
ATOM 651 N N . SER A 1 82 ? 24.002 81.493 52.465 1.00 30.50 89 SER A N 1
ATOM 652 C CA . SER A 1 82 ? 24.849 80.500 51.819 1.00 31.26 89 SER A CA 1
ATOM 653 C C . SER A 1 82 ? 24.517 79.138 52.414 1.00 32.25 89 SER A C 1
ATOM 654 O O . SER A 1 82 ? 24.613 78.950 53.630 1.00 36.67 89 SER A O 1
ATOM 657 N N . PHE A 1 83 ? 24.115 78.204 51.562 1.00 29.52 90 PHE A N 1
ATOM 658 C CA . PHE A 1 83 ? 23.947 76.807 51.943 1.00 29.81 90 PHE A CA 1
ATOM 659 C C . PHE A 1 83 ? 25.312 76.114 51.972 1.00 33.67 90 PHE A C 1
ATOM 660 O O . PHE A 1 83 ? 25.891 75.834 50.917 1.00 30.89 90 PHE A O 1
ATOM 668 N N . TYR A 1 84 ? 25.819 75.805 53.170 1.00 29.90 91 TYR A N 1
ATOM 669 C CA . TYR A 1 84 ? 27.134 75.182 53.318 1.00 33.10 91 TYR A CA 1
ATOM 670 C C . TYR A 1 84 ? 27.049 73.914 54.163 1.00 28.15 91 TYR A C 1
ATOM 671 O O . TYR A 1 84 ? 26.126 73.729 54.968 1.00 25.53 91 TYR A O 1
ATOM 680 N N . ALA A 1 85 ? 28.056 73.057 54.002 1.00 22.33 92 ALA A N 1
ATOM 681 C CA . ALA A 1 85 ? 28.270 71.963 54.942 1.00 23.14 92 ALA A CA 1
ATOM 682 C C . ALA A 1 85 ? 28.852 72.526 56.233 1.00 21.96 92 ALA A C 1
ATOM 683 O O . ALA A 1 85 ? 29.919 73.139 56.230 1.00 20.51 92 ALA A O 1
ATOM 685 N N . LYS A 1 86 ? 28.124 72.350 57.326 1.00 22.03 93 LYS A N 1
ATOM 686 C CA . LYS A 1 86 ? 28.569 72.753 58.639 1.00 21.67 93 LYS A CA 1
ATOM 687 C C . LYS A 1 86 ? 29.322 71.634 59.348 1.00 24.76 93 LYS A C 1
ATOM 688 O O . LYS A 1 86 ? 30.148 71.920 60.223 1.00 24.03 93 LYS A O 1
ATOM 694 N N . PHE A 1 87 ? 29.083 70.372 58.953 1.00 20.67 94 PHE A N 1
ATOM 695 C CA . PHE A 1 87 ? 29.671 69.202 59.586 1.00 19.97 94 PHE A CA 1
ATOM 696 C C . PHE A 1 87 ? 30.197 68.264 58.508 1.00 23.56 94 PHE A C 1
ATOM 697 O O . PHE A 1 87 ? 29.654 68.194 57.396 1.00 22.75 94 PHE A O 1
ATOM 705 N N . PHE A 1 88 ? 31.247 67.525 58.855 1.00 18.63 95 PHE A N 1
ATOM 706 C CA . PHE A 1 88 ? 31.928 66.716 57.882 1.00 16.49 95 PHE A CA 1
ATOM 707 C C . PHE A 1 88 ? 31.884 65.256 58.291 1.00 18.30 95 PHE A C 1
ATOM 708 O O . PHE A 1 88 ? 32.024 64.943 59.481 1.00 19.75 95 PHE A O 1
ATOM 716 N N . PRO A 1 89 ? 31.700 64.339 57.344 1.00 19.76 96 PRO A N 1
ATOM 717 C CA . PRO A 1 89 ? 31.745 62.917 57.693 1.00 20.98 96 PRO A CA 1
ATOM 718 C C . PRO A 1 89 ? 33.144 62.545 58.157 1.00 18.97 96 PRO A C 1
ATOM 719 O O . PRO A 1 89 ? 34.110 63.270 57.937 1.00 17.08 96 PRO A O 1
ATOM 723 N N . GLU A 1 90 ? 33.257 61.390 58.808 1.00 22.83 97 GLU A N 1
ATOM 724 C CA . GLU A 1 90 ? 34.602 60.960 59.166 1.00 22.30 97 GLU A CA 1
ATOM 725 C C . GLU A 1 90 ? 35.297 60.292 57.985 1.00 22.89 97 GLU A C 1
ATOM 726 O O . GLU A 1 90 ? 36.494 60.501 57.770 1.00 30.36 97 GLU A O 1
ATOM 732 N N . ASN A 1 91 ? 34.562 59.533 57.177 1.00 24.50 98 ASN A N 1
ATOM 733 C CA . ASN A 1 91 ? 35.120 58.882 55.994 1.00 24.49 98 ASN A CA 1
ATOM 734 C C . ASN A 1 91 ? 34.127 59.009 54.845 1.00 23.53 98 ASN A C 1
ATOM 735 O O . ASN A 1 91 ? 33.096 58.332 54.843 1.00 24.37 98 ASN A O 1
ATOM 740 N N . VAL A 1 92 ? 34.459 59.835 53.846 1.00 25.01 99 VAL A N 1
ATOM 741 C CA . VAL A 1 92 ? 33.509 60.139 52.772 1.00 28.33 99 VAL A CA 1
ATOM 742 C C . VAL A 1 92 ? 33.111 58.881 52.017 1.00 23.72 99 VAL A C 1
ATOM 743 O O . VAL A 1 92 ? 31.955 58.732 51.617 1.00 30.98 99 VAL A O 1
ATOM 747 N N . SER A 1 93 ? 34.048 57.959 51.812 1.00 28.48 100 SER A N 1
ATOM 748 C CA . SER A 1 93 ? 33.747 56.743 51.053 1.00 31.30 100 SER A CA 1
ATOM 749 C C . SER A 1 93 ? 32.590 55.972 51.659 1.00 28.76 100 SER A C 1
ATOM 750 O O . SER A 1 93 ? 31.676 55.546 50.950 1.00 36.96 100 SER A O 1
ATOM 753 N N . GLU A 1 94 ? 32.623 55.760 52.969 1.00 28.69 101 GLU A N 1
ATOM 754 C CA . GLU A 1 94 ? 31.575 54.971 53.599 1.00 26.82 101 GLU A CA 1
ATOM 755 C C . GLU A 1 94 ? 30.294 55.754 53.874 1.00 28.57 101 GLU A C 1
ATOM 756 O O . GLU A 1 94 ? 29.233 55.134 54.007 1.00 33.24 101 GLU A O 1
ATOM 762 N N . GLU A 1 95 ? 30.346 57.086 53.955 1.00 25.74 102 GLU A N 1
ATOM 763 C CA . GLU A 1 95 ? 29.256 57.825 54.580 1.00 26.49 102 GLU A CA 1
ATOM 764 C C . GLU A 1 95 ? 28.415 58.690 53.646 1.00 29.15 102 GLU A C 1
ATOM 765 O O . GLU A 1 95 ? 27.228 58.878 53.921 1.00 31.48 102 GLU A O 1
ATOM 771 N N . LEU A 1 96 ? 28.981 59.235 52.571 1.00 26.41 103 LEU A N 1
ATOM 772 C CA . LEU A 1 96 ? 28.223 60.074 51.655 1.00 23.52 103 LEU A CA 1
ATOM 773 C C . LEU A 1 96 ? 27.457 59.195 50.669 1.00 26.90 103 LEU A C 1
ATOM 774 O O . LEU A 1 96 ? 28.068 58.483 49.865 1.00 27.56 103 LEU A O 1
ATOM 779 N N . ILE A 1 97 ? 26.130 59.275 50.694 1.00 24.54 104 ILE A N 1
ATOM 780 C CA . ILE A 1 97 ? 25.305 58.383 49.878 1.00 27.25 104 ILE A CA 1
ATOM 781 C C . ILE A 1 97 ? 24.974 58.985 48.514 1.00 22.86 104 ILE A C 1
ATOM 782 O O . ILE A 1 97 ? 25.126 58.334 47.481 1.00 29.59 104 ILE A O 1
ATOM 787 N N . GLN A 1 98 ? 24.470 60.204 48.466 1.00 25.44 105 GLN A N 1
ATOM 788 C CA . GLN A 1 98 ? 23.976 60.780 47.220 1.00 24.26 105 GLN A CA 1
ATOM 789 C C . GLN A 1 98 ? 25.072 61.517 46.453 1.00 28.13 105 GLN A C 1
ATOM 790 O O . GLN A 1 98 ? 25.908 62.220 47.039 1.00 26.69 105 GLN A O 1
ATOM 796 N N . GLU A 1 99 ? 25.018 61.399 45.127 1.00 25.13 106 GLU A N 1
ATOM 797 C CA . GLU A 1 99 ? 25.876 62.204 44.271 1.00 30.63 106 GLU A CA 1
ATOM 798 C C . GLU A 1 99 ? 25.768 63.700 44.567 1.00 30.24 106 GLU A C 1
ATOM 799 O O . GLU A 1 99 ? 26.770 64.421 44.511 1.00 29.96 106 GLU A O 1
ATOM 805 N N . ILE A 1 100 ? 24.560 64.198 44.834 1.00 25.51 107 ILE A N 1
ATOM 806 C CA . ILE A 1 100 ? 24.412 65.629 45.083 1.00 25.93 107 ILE A CA 1
ATOM 807 C C . ILE A 1 100 ? 25.203 66.025 46.326 1.00 27.73 107 ILE A C 1
ATOM 808 O O . ILE A 1 100 ? 25.984 66.986 46.302 1.00 25.57 107 ILE A O 1
ATOM 813 N N . THR A 1 101 ? 25.048 65.257 47.419 1.00 26.88 108 THR A N 1
ATOM 814 C CA . THR A 1 101 ? 25.838 65.492 48.625 1.00 25.05 108 THR A CA 1
ATOM 815 C C . THR A 1 101 ? 27.329 65.474 48.320 1.00 25.79 108 THR A C 1
ATOM 816 O O . THR A 1 101 ? 28.075 66.338 48.799 1.00 22.88 108 THR A O 1
ATOM 820 N N . GLN A 1 102 ? 27.785 64.483 47.538 1.00 22.94 109 GLN A N 1
ATOM 821 C CA . GLN A 1 102 ? 29.207 64.403 47.226 1.00 26.27 109 GLN A CA 1
ATOM 822 C C . GLN A 1 102 ? 29.652 65.630 46.463 1.00 27.35 109 GLN A C 1
ATOM 823 O O . GLN A 1 102 ? 30.692 66.224 46.773 1.00 26.89 109 GLN A O 1
ATOM 829 N N . HIS A 1 103 ? 28.847 66.049 45.492 1.00 26.20 110 HIS A N 1
ATOM 830 C CA . HIS A 1 103 ? 29.220 67.182 44.665 1.00 27.41 110 HIS A CA 1
ATOM 831 C C . HIS A 1 103 ? 29.260 68.472 45.480 1.00 25.47 110 HIS A C 1
ATOM 832 O O . HIS A 1 103 ? 30.168 69.289 45.309 1.00 22.68 110 HIS A O 1
ATOM 839 N N . LEU A 1 104 ? 28.308 68.662 46.399 1.00 25.18 111 LEU A N 1
ATOM 840 C CA . LEU A 1 104 ? 28.348 69.849 47.249 1.00 24.16 111 LEU A CA 1
ATOM 841 C C . LEU A 1 104 ? 29.585 69.849 48.153 1.00 27.81 111 LEU A C 1
ATOM 842 O O . LEU A 1 104 ? 30.162 70.912 48.425 1.00 25.02 111 LEU A O 1
ATOM 847 N N . PHE A 1 105 ? 30.014 68.668 48.630 1.00 24.35 112 PHE A N 1
ATOM 848 C CA . PHE A 1 105 ? 31.232 68.609 49.437 1.00 21.97 112 PHE A CA 1
ATOM 849 C C . PHE A 1 105 ? 32.471 68.856 48.592 1.00 23.72 112 PHE A C 1
ATOM 850 O O . PHE A 1 105 ? 33.370 69.599 49.007 1.00 21.84 112 PHE A O 1
ATOM 858 N N . PHE A 1 106 ? 32.523 68.258 47.398 1.00 25.02 113 PHE A N 1
ATOM 859 C CA . PHE A 1 106 ? 33.637 68.475 46.478 1.00 25.22 113 PHE A CA 1
ATOM 860 C C . PHE A 1 106 ? 33.888 69.967 46.230 1.00 26.46 113 PHE A C 1
ATOM 861 O O . PHE A 1 106 ? 35.018 70.455 46.365 1.00 23.79 113 PHE A O 1
ATOM 869 N N . LEU A 1 107 ? 32.835 70.713 45.889 1.00 25.77 114 LEU A N 1
ATOM 870 C CA . LEU A 1 107 ? 32.997 72.132 45.581 1.00 23.75 114 LEU A CA 1
ATOM 871 C C . LEU A 1 107 ? 33.436 72.931 46.807 1.00 26.79 114 LEU A C 1
ATOM 872 O O . LEU A 1 107 ? 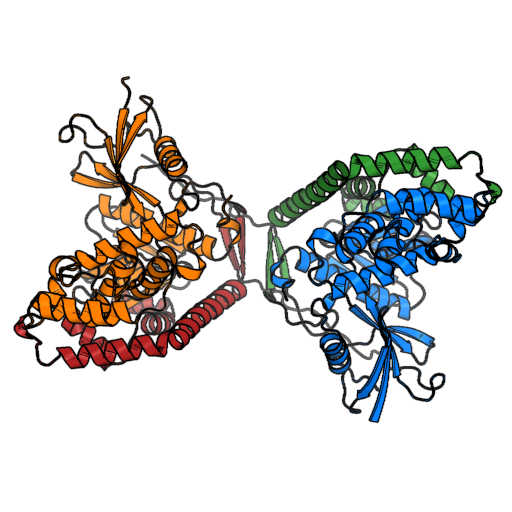34.293 73.815 46.699 1.00 28.70 114 LEU A O 1
ATOM 877 N N . GLN A 1 108 ? 32.846 72.654 47.980 1.00 27.34 115 GLN A N 1
ATOM 878 C CA . GLN A 1 108 ? 33.201 73.402 49.188 1.00 25.27 115 GLN A CA 1
ATOM 879 C C . GLN A 1 108 ? 34.626 73.085 49.646 1.00 27.91 115 GLN A C 1
ATOM 880 O O . GLN A 1 108 ? 35.383 73.992 50.023 1.00 25.64 115 GLN A O 1
ATOM 886 N N . VAL A 1 109 ? 35.011 71.806 49.619 1.00 23.63 116 VAL A N 1
ATOM 887 C CA . VAL A 1 109 ? 36.367 71.449 50.023 1.00 27.02 116 VAL A CA 1
ATOM 888 C C . VAL A 1 109 ? 37.397 72.022 49.048 1.00 26.66 116 VAL A C 1
ATOM 889 O O . VAL A 1 109 ? 38.432 72.557 49.472 1.00 24.83 116 VAL A O 1
ATOM 893 N N . LYS A 1 110 ? 37.130 71.936 47.735 1.00 25.06 117 LYS A N 1
ATOM 894 C CA . LYS A 1 110 ? 38.098 72.415 46.752 1.00 24.04 117 LYS A CA 1
ATOM 895 C C . LYS A 1 110 ? 38.322 73.913 46.887 1.00 27.93 117 LYS A C 1
ATOM 896 O O . LYS A 1 110 ? 39.462 74.386 46.861 1.00 33.10 117 LYS A O 1
ATOM 902 N N . GLN A 1 111 ? 37.253 74.676 47.058 1.00 27.23 118 GLN A N 1
ATOM 903 C CA . GLN A 1 111 ? 37.424 76.100 47.287 1.00 32.27 118 GLN A CA 1
ATOM 904 C C . GLN A 1 111 ? 38.167 76.368 48.590 1.00 32.54 118 GLN A C 1
ATOM 905 O O . GLN A 1 111 ? 38.875 77.375 48.720 1.00 31.67 118 GLN A O 1
ATOM 911 N N . SER A 1 112 ? 38.010 75.490 49.569 1.00 32.32 119 SER A N 1
ATOM 912 C CA . SER A 1 112 ? 38.746 75.644 50.814 1.00 32.43 119 SER A CA 1
ATOM 913 C C . SER A 1 112 ? 40.236 75.419 50.601 1.00 33.15 119 SER A C 1
ATOM 914 O O . SER A 1 112 ? 41.064 75.989 51.320 1.00 31.91 119 SER A O 1
ATOM 917 N N . ILE A 1 113 ? 40.598 74.600 49.622 1.00 27.28 120 ILE A N 1
ATOM 918 C CA . ILE A 1 113 ? 42.005 74.343 49.368 1.00 29.03 120 ILE A CA 1
ATOM 919 C C . ILE A 1 113 ? 42.589 75.433 48.473 1.00 32.87 120 ILE A C 1
ATOM 920 O O . ILE A 1 113 ? 43.633 76.013 48.781 1.00 30.61 120 ILE A O 1
ATOM 925 N N . LEU A 1 114 ? 41.898 75.760 47.377 1.00 33.12 121 LEU A N 1
ATOM 926 C CA . LEU A 1 114 ? 42.371 76.807 46.477 1.00 34.22 121 LEU A CA 1
ATOM 927 C C . LEU A 1 114 ? 42.563 78.141 47.195 1.00 38.16 121 LEU A C 1
ATOM 928 O O . LEU A 1 114 ? 43.502 78.888 46.881 1.00 34.75 121 LEU A O 1
ATOM 933 N N . SER A 1 115 ? 41.718 78.455 48.172 1.00 32.86 122 SER A N 1
ATOM 934 C CA . SER A 1 115 ? 41.874 79.718 48.882 1.00 33.68 122 SER A CA 1
ATOM 935 C C . SER A 1 115 ? 42.788 79.611 50.099 1.00 34.53 122 SER A C 1
ATOM 936 O O . SER A 1 115 ? 42.984 80.614 50.793 1.00 40.13 122 SER A O 1
ATOM 939 N N . MET A 1 116 ? 43.346 78.430 50.372 1.00 31.07 123 MET A N 1
ATOM 940 C CA . MET A 1 116 ? 44.279 78.188 51.469 1.00 36.31 123 MET A CA 1
ATOM 941 C C . MET A 1 116 ? 43.622 78.303 52.844 1.00 41.73 123 MET A C 1
ATOM 942 O O . MET A 1 116 ? 44.317 78.519 53.850 1.00 33.33 123 MET A O 1
ATOM 947 N N . ASP A 1 117 ? 42.289 78.165 52.913 1.00 39.87 124 ASP A N 1
ATOM 948 C CA . ASP A 1 117 ? 41.643 77.960 54.207 1.00 37.16 124 ASP A CA 1
ATOM 949 C C . ASP A 1 117 ? 42.187 76.721 54.899 1.00 35.18 124 ASP A C 1
ATOM 950 O O . ASP A 1 117 ? 42.261 76.684 56.133 1.00 38.41 124 ASP A O 1
ATOM 955 N N . ILE A 1 118 ? 42.576 75.699 54.141 1.00 30.45 125 ILE A N 1
ATOM 956 C CA . ILE A 1 118 ? 43.236 74.541 54.731 1.00 35.69 125 ILE A CA 1
ATOM 957 C C . ILE A 1 118 ? 44.541 74.276 53.990 1.00 39.52 125 ILE A C 1
ATOM 958 O O . ILE A 1 118 ? 44.609 74.374 52.757 1.00 37.52 125 ILE A O 1
ATOM 963 N N . TYR A 1 119 ? 45.589 73.974 54.753 1.00 34.63 126 TYR A N 1
ATOM 964 C CA . TYR A 1 119 ? 46.890 73.765 54.143 1.00 34.83 126 TYR A CA 1
ATOM 965 C C . TYR A 1 119 ? 46.841 72.561 53.217 1.00 33.31 126 TYR A C 1
ATOM 966 O O . TYR A 1 119 ? 46.155 71.572 53.487 1.00 35.90 126 TYR A O 1
ATOM 975 N N . CYS A 1 120 ? 47.577 72.655 52.121 1.00 28.93 127 CYS A N 1
ATOM 976 C CA . CYS A 1 120 ? 47.802 71.532 51.231 1.00 31.58 127 CYS A CA 1
ATOM 977 C C . CYS A 1 120 ? 49.225 71.604 50.687 1.00 32.92 127 CYS A C 1
ATOM 978 O O . CYS A 1 120 ? 49.705 72.684 50.335 1.00 33.02 127 CYS A O 1
ATOM 981 N N . ARG A 1 121 ? 49.889 70.455 50.619 1.00 29.81 128 ARG A N 1
ATOM 982 C CA . ARG A 1 121 ? 51.248 70.394 50.102 1.00 34.28 128 ARG A CA 1
ATOM 983 C C . ARG A 1 121 ? 51.279 70.581 48.587 1.00 37.54 128 ARG A C 1
ATOM 984 O O . ARG A 1 121 ? 50.291 70.309 47.896 1.00 32.68 128 ARG A O 1
ATOM 992 N N . PRO A 1 122 ? 52.428 71.029 48.052 1.00 38.42 129 PRO A N 1
ATOM 993 C CA . PRO A 1 122 ? 52.525 71.289 46.599 1.00 32.25 129 PRO A CA 1
ATOM 994 C C . PRO A 1 122 ? 52.221 70.092 45.714 1.00 29.78 129 PRO A C 1
ATOM 995 O O . PRO A 1 122 ? 51.395 70.185 44.792 1.00 27.38 129 PRO A O 1
ATOM 999 N N . GLU A 1 123 ? 52.902 68.972 45.938 1.00 29.25 130 GLU A N 1
ATOM 1000 C CA . GLU A 1 123 ? 52.689 67.828 45.070 1.00 29.93 130 GLU A CA 1
ATOM 1001 C C . GLU A 1 123 ? 51.265 67.282 45.211 1.00 32.47 130 GLU A C 1
ATOM 1002 O O . GLU A 1 123 ? 50.700 66.765 44.241 1.00 30.94 130 GLU A O 1
ATOM 1008 N N . ALA A 1 124 ? 50.650 67.420 46.386 1.00 29.77 131 ALA A N 1
ATOM 1009 C CA . ALA A 1 124 ? 49.268 66.967 46.533 1.00 28.59 131 ALA A CA 1
ATOM 1010 C C . ALA A 1 124 ? 48.307 67.877 45.779 1.00 30.67 131 ALA A C 1
ATOM 1011 O O . ALA A 1 124 ? 47.386 67.391 45.104 1.00 29.01 131 ALA A O 1
ATOM 1013 N N . SER A 1 125 ? 48.505 69.198 45.871 1.00 25.51 132 SER A N 1
ATOM 1014 C CA . SER A 1 125 ? 47.649 70.116 45.123 1.00 29.00 132 SER A CA 1
ATOM 1015 C C . SER A 1 125 ? 47.685 69.827 43.622 1.00 29.47 132 SER A C 1
ATOM 1016 O O . SER A 1 125 ? 46.704 70.096 42.910 1.00 25.89 132 SER A O 1
ATOM 1019 N N . VAL A 1 126 ? 48.789 69.254 43.130 1.00 25.54 133 VAL A N 1
ATOM 1020 C CA . VAL A 1 126 ? 48.852 68.872 41.726 1.00 28.64 133 VAL A CA 1
ATOM 1021 C C . VAL A 1 126 ? 47.996 67.645 41.470 1.00 29.30 133 VAL A C 1
ATOM 1022 O O . VAL A 1 126 ? 47.319 67.545 40.438 1.00 33.34 133 VAL A O 1
ATOM 1026 N N . LEU A 1 127 ? 48.019 66.684 42.390 1.00 27.96 134 LEU A N 1
ATOM 1027 C CA . LEU A 1 127 ? 47.111 65.554 42.283 1.00 28.40 134 LEU A CA 1
ATOM 1028 C C . LEU A 1 127 ? 45.664 66.037 42.320 1.00 29.32 134 LEU A C 1
ATOM 1029 O O . LEU A 1 127 ? 44.850 65.680 41.460 1.00 24.52 134 LEU A O 1
ATOM 1034 N N . LEU A 1 128 ? 45.341 66.889 43.295 1.00 30.52 135 LEU A N 1
ATOM 1035 C CA . LEU A 1 128 ? 43.978 67.394 43.424 1.00 30.32 135 LEU A CA 1
ATOM 1036 C C . LEU A 1 128 ? 43.542 68.109 42.151 1.00 32.13 135 LEU A C 1
ATOM 1037 O O . LEU A 1 128 ? 42.440 67.870 41.627 1.00 29.76 135 LEU A O 1
ATOM 1042 N N . ALA A 1 129 ? 44.418 68.974 41.626 1.00 29.65 136 ALA A N 1
ATOM 1043 C CA . ALA A 1 129 ? 44.116 69.706 40.405 1.00 27.05 136 ALA A CA 1
ATOM 1044 C C . ALA A 1 129 ? 43.907 68.766 39.229 1.00 25.63 136 ALA A C 1
ATOM 1045 O O . ALA A 1 129 ? 43.097 69.058 38.345 1.00 26.15 136 ALA A O 1
ATOM 1047 N N . SER A 1 130 ? 44.623 67.638 39.182 1.00 24.58 137 SER A N 1
ATOM 1048 C CA . SER A 1 130 ? 44.396 66.746 38.051 1.00 29.54 137 SER A CA 1
ATOM 1049 C C . SER A 1 130 ? 43.015 66.100 38.121 1.00 33.49 137 SER A C 1
ATOM 1050 O O . SER A 1 130 ? 42.427 65.802 37.076 1.00 34.04 137 SER A O 1
ATOM 1053 N N . TYR A 1 131 ? 42.463 65.912 39.330 1.00 31.44 138 TYR A N 1
ATOM 1054 C CA . TYR A 1 131 ? 41.091 65.425 39.447 1.00 31.66 138 TYR A CA 1
ATOM 1055 C C . TYR A 1 131 ? 40.082 66.528 39.145 1.00 29.10 138 TYR A C 1
ATOM 1056 O O . TYR A 1 131 ? 39.090 66.292 38.449 1.00 26.79 138 TYR A O 1
ATOM 1065 N N . ALA A 1 132 ? 40.297 67.725 39.708 1.00 29.09 139 ALA A N 1
ATOM 1066 C CA . ALA A 1 132 ? 39.402 68.849 39.441 1.00 29.23 139 ALA A CA 1
ATOM 1067 C C . ALA A 1 132 ? 39.196 69.049 37.947 1.00 32.32 139 ALA A C 1
ATOM 1068 O O . ALA A 1 132 ? 38.074 69.306 37.491 1.00 35.01 139 ALA A O 1
ATOM 1070 N N . VAL A 1 133 ? 40.270 68.912 37.172 1.00 28.44 140 VAL A N 1
ATOM 1071 C CA . VAL A 1 133 ? 40.189 69.030 35.720 1.00 33.57 140 VAL A CA 1
ATOM 1072 C C . VAL A 1 133 ? 39.298 67.938 35.144 1.00 33.46 140 VAL A C 1
ATOM 1073 O O . VAL A 1 133 ? 38.470 68.196 34.263 1.00 34.07 140 VAL A O 1
ATOM 1077 N N . HIS A 1 134 ? 39.474 66.702 35.622 1.00 34.20 141 HIS A N 1
ATOM 1078 C CA . HIS A 1 134 ? 38.662 65.561 35.200 1.00 31.80 141 HIS A CA 1
ATOM 1079 C C . HIS A 1 134 ? 37.183 65.782 35.514 1.00 35.27 141 HIS A C 1
ATOM 1080 O O . HIS A 1 134 ? 36.310 65.418 34.715 1.00 38.67 141 HIS A O 1
ATOM 1087 N N . VAL A 1 135 ? 36.882 66.380 36.674 1.00 31.75 142 VAL A N 1
ATOM 1088 C CA . VAL A 1 135 ? 35.496 66.689 37.033 1.00 35.67 142 VAL A CA 1
ATOM 1089 C C . VAL A 1 135 ? 34.885 67.657 36.022 1.00 37.44 142 VAL A C 1
ATOM 1090 O O . VAL A 1 135 ? 33.797 67.423 35.484 1.00 39.61 142 VAL A O 1
ATOM 1094 N N . GLN A 1 136 ? 35.585 68.755 35.741 1.00 34.43 143 GLN A N 1
ATOM 1095 C CA . GLN A 1 136 ? 35.041 69.785 34.868 1.00 36.94 143 GLN A CA 1
ATOM 1096 C C . GLN A 1 136 ? 35.008 69.370 33.394 1.00 38.09 143 GLN A C 1
ATOM 1097 O O . GLN A 1 136 ? 34.093 69.771 32.674 1.00 40.17 143 GLN A O 1
ATOM 1103 N N . TYR A 1 137 ? 35.974 68.582 32.918 1.00 38.23 144 TYR A N 1
ATOM 1104 C CA . TYR A 1 137 ? 36.082 68.279 31.489 1.00 39.46 144 TYR A CA 1
ATOM 1105 C C . TYR A 1 137 ? 35.912 66.811 31.121 1.00 39.15 144 TYR A C 1
ATOM 1106 O O . TYR A 1 137 ? 36.007 66.479 29.936 1.00 42.65 144 TYR A O 1
ATOM 1115 N N . GLY A 1 138 ? 35.694 65.918 32.075 1.00 36.72 145 GLY A N 1
ATOM 1116 C CA . GLY A 1 138 ? 35.578 64.517 31.749 1.00 40.17 145 GLY A CA 1
ATOM 1117 C C . GLY A 1 138 ? 36.932 63.892 31.486 1.00 37.40 145 GLY A C 1
ATOM 1118 O O . GLY A 1 138 ? 37.964 64.566 31.521 1.00 36.65 145 GLY A O 1
ATOM 1119 N N . PRO A 1 139 ? 36.954 62.589 31.219 1.00 37.45 146 PRO A N 1
ATOM 1120 C CA . PRO A 1 139 ? 38.235 61.897 31.023 1.00 43.23 146 PRO A CA 1
ATOM 1121 C C . PRO A 1 139 ? 39.092 62.588 29.972 1.00 46.83 146 PRO A C 1
ATOM 1122 O O . PRO A 1 139 ? 38.591 63.171 29.006 1.00 45.38 146 PRO A O 1
ATOM 1126 N N . TYR A 1 140 ? 40.400 62.546 30.189 1.00 47.98 147 TYR A N 1
ATOM 1127 C CA . TYR A 1 140 ? 41.323 63.078 29.206 1.00 47.86 147 TYR A CA 1
ATOM 1128 C C . TYR A 1 140 ? 41.100 62.396 27.865 1.00 54.08 147 TYR A C 1
ATOM 1129 O O . TYR A 1 140 ? 40.989 61.168 27.779 1.00 54.23 147 TYR A O 1
ATOM 1138 N N . ASP A 1 141 ? 41.033 63.201 26.818 1.00 50.62 148 ASP A N 1
ATOM 1139 C CA . ASP A 1 141 ? 40.792 62.705 25.470 1.00 54.07 148 ASP A CA 1
ATOM 1140 C C . ASP A 1 141 ? 41.676 63.521 24.545 1.00 55.08 148 ASP A C 1
ATOM 1141 O O . ASP A 1 141 ? 41.492 64.739 24.428 1.00 53.94 148 ASP A O 1
ATOM 1146 N N . TYR A 1 142 ? 42.654 62.867 23.915 1.00 57.54 149 TYR A N 1
ATOM 1147 C CA . TYR A 1 142 ? 43.513 63.604 22.999 1.00 62.28 149 TYR A CA 1
ATOM 1148 C C . TYR A 1 142 ? 42.691 64.337 21.941 1.00 67.94 149 TYR A C 1
ATOM 1149 O O . TYR A 1 142 ? 43.050 65.447 21.528 1.00 64.19 149 TYR A O 1
ATOM 1158 N N . GLU A 1 143 ? 41.576 63.743 21.509 1.00 69.26 150 GLU A N 1
ATOM 1159 C CA . GLU A 1 143 ? 40.728 64.375 20.504 1.00 69.70 150 GLU A CA 1
ATOM 1160 C C . GLU A 1 143 ? 40.323 65.789 20.913 1.00 68.78 150 GLU A C 1
ATOM 1161 O O . GLU A 1 143 ? 40.465 66.735 20.128 1.00 65.89 150 GLU A O 1
ATOM 1167 N N . THR A 1 144 ? 39.823 65.954 22.144 1.00 67.46 151 THR A N 1
ATOM 1168 C CA . THR A 1 144 ? 39.266 67.225 22.600 1.00 60.98 151 THR A CA 1
ATOM 1169 C C . THR A 1 144 ? 40.253 68.103 23.354 1.00 61.96 151 THR A C 1
ATOM 1170 O O . THR A 1 144 ? 40.028 69.316 23.440 1.00 59.67 151 THR A O 1
ATOM 1174 N N . TYR A 1 145 ? 41.318 67.532 23.916 1.00 57.48 152 TYR A N 1
ATOM 1175 C CA . TYR A 1 145 ? 42.170 68.307 24.805 1.00 56.49 152 TYR A CA 1
ATOM 1176 C C . TYR A 1 145 ? 42.704 69.551 24.101 1.00 56.93 152 TYR A C 1
ATOM 1177 O O . TYR A 1 145 ? 43.292 69.467 23.017 1.00 56.19 152 TYR A O 1
ATOM 1186 N N . LYS A 1 146 ? 42.474 70.710 24.717 1.00 52.64 153 LYS A N 1
ATOM 1187 C CA . LYS A 1 146 ? 43.122 71.954 24.336 1.00 51.72 153 LYS A CA 1
ATOM 1188 C C . LYS A 1 146 ? 43.874 72.498 25.541 1.00 48.70 153 LYS A C 1
ATOM 1189 O O . LYS A 1 146 ? 43.426 72.359 26.683 1.00 48.83 153 LYS A O 1
ATOM 1195 N N . ASP A 1 147 ? 45.015 73.141 25.275 1.00 53.29 154 ASP A N 1
ATOM 1196 C CA . ASP A 1 147 ? 45.856 73.654 26.352 1.00 49.69 154 ASP A CA 1
ATOM 1197 C C . ASP A 1 147 ? 45.136 74.666 27.234 1.00 53.74 154 ASP A C 1
ATOM 1198 O O . ASP A 1 147 ? 45.543 74.870 28.388 1.00 51.07 154 ASP A O 1
ATOM 1203 N N . GLY A 1 148 ? 44.076 75.300 26.724 1.00 52.29 155 GLY A N 1
ATOM 1204 C CA . GLY A 1 148 ? 43.350 76.268 27.518 1.00 43.50 155 GLY A CA 1
ATOM 1205 C C . GLY A 1 148 ? 42.554 75.646 28.637 1.00 45.57 155 GLY A C 1
ATOM 1206 O O . GLY A 1 148 ? 42.133 76.355 29.557 1.00 48.91 155 GLY A O 1
ATOM 1207 N N . MET A 1 149 ? 42.325 74.337 28.573 1.00 43.63 156 MET A N 1
ATOM 1208 C CA . MET A 1 149 ? 41.652 73.658 29.671 1.00 43.66 156 MET A CA 1
ATOM 1209 C C . MET A 1 149 ? 42.416 73.826 30.986 1.00 47.16 156 MET A C 1
ATOM 1210 O O . MET A 1 149 ? 41.809 74.059 32.040 1.00 44.18 156 MET A O 1
ATOM 1215 N N . LEU A 1 150 ? 43.751 73.736 30.942 1.00 43.84 157 LEU A N 1
ATOM 1216 C CA . LEU A 1 150 ? 44.572 73.908 32.129 1.00 37.98 157 LEU A CA 1
ATOM 1217 C C . LEU A 1 150 ? 45.163 75.299 32.246 1.00 44.07 157 LEU A C 1
ATOM 1218 O O . LEU A 1 150 ? 45.774 75.608 33.274 1.00 42.66 157 LEU A O 1
ATOM 1223 N N . ALA A 1 151 ? 45.007 76.143 31.227 1.00 47.36 158 ALA A N 1
ATOM 1224 C CA . ALA A 1 151 ? 45.800 77.365 31.164 1.00 50.56 158 ALA A CA 1
ATOM 1225 C C . ALA A 1 151 ? 45.289 78.480 32.074 1.00 50.96 158 ALA A C 1
ATOM 1226 O O . ALA A 1 151 ? 46.022 79.452 32.293 1.00 55.72 158 ALA A O 1
ATOM 1228 N N . GLY A 1 152 ? 44.079 78.379 32.615 1.00 48.23 159 GLY A N 1
ATOM 1229 C CA . GLY A 1 152 ? 43.681 79.303 33.661 1.00 50.22 159 GLY A CA 1
ATOM 1230 C C . GLY A 1 152 ? 44.562 79.153 34.888 1.00 65.63 159 GLY A C 1
ATOM 1231 O O . GLY A 1 152 ? 45.100 78.073 35.178 1.00 64.00 159 GLY A O 1
ATOM 1232 N N . GLY A 1 153 ? 44.729 80.255 35.613 1.00 56.66 160 GLY A N 1
ATOM 1233 C CA . GLY A 1 153 ? 45.615 80.230 36.759 1.00 49.91 160 GLY A CA 1
ATOM 1234 C C . GLY A 1 153 ? 44.902 79.927 38.062 1.00 54.53 160 GLY A C 1
ATOM 1235 O O . GLY A 1 153 ? 45.257 80.463 39.116 1.00 47.93 160 GLY A O 1
ATOM 1236 N N . GLU A 1 154 ? 43.905 79.055 38.007 1.00 46.51 161 GLU A N 1
ATOM 1237 C CA . GLU A 1 154 ? 43.011 78.874 39.135 1.00 46.91 161 GLU A CA 1
ATOM 1238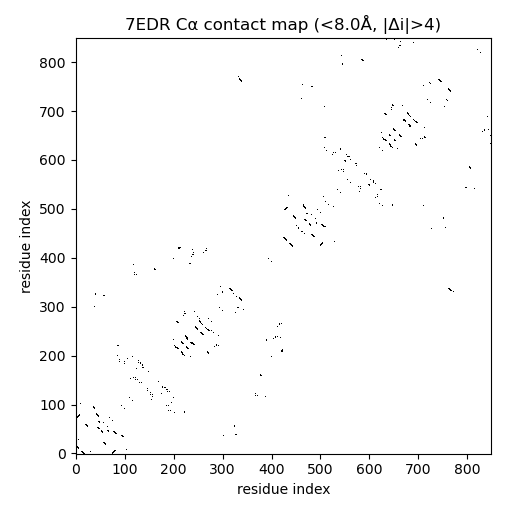 C C . GLU A 1 154 ? 42.968 77.415 39.572 1.00 43.10 161 GLU A C 1
ATOM 1239 O O . GLU A 1 154 ? 42.019 76.986 40.228 1.00 44.82 161 GLU A O 1
ATOM 1245 N N . LEU A 1 155 ? 43.982 76.633 39.219 1.00 41.15 162 LEU A N 1
ATOM 1246 C CA . LEU A 1 155 ? 43.947 75.215 39.544 1.00 31.72 162 LEU A CA 1
ATOM 1247 C C . LEU A 1 155 ? 44.717 74.878 40.806 1.00 31.58 162 LEU A C 1
ATOM 1248 O O . LEU A 1 155 ? 44.389 73.889 41.468 1.00 31.46 162 LEU A O 1
ATOM 1253 N N . LEU A 1 156 ? 45.726 75.674 41.155 1.00 31.49 163 LEU A N 1
ATOM 1254 C CA . LEU A 1 156 ? 46.637 75.425 42.255 1.00 29.23 163 LEU A CA 1
ATOM 1255 C C . LEU A 1 156 ? 46.545 76.564 43.253 1.00 28.05 163 LEU A C 1
ATOM 1256 O O . LEU A 1 156 ? 46.244 77.696 42.872 1.00 30.94 163 LEU A O 1
ATOM 1261 N N . PRO A 1 157 ? 46.766 76.295 44.538 1.00 32.76 164 PRO A N 1
ATOM 1262 C CA . PRO A 1 157 ? 46.768 77.386 45.524 1.00 32.16 164 PRO A CA 1
ATOM 1263 C C . PRO A 1 157 ? 47.948 78.318 45.299 1.00 35.49 164 PRO A C 1
ATOM 1264 O O . PRO A 1 157 ? 49.035 77.895 44.884 1.00 35.92 164 PRO A O 1
ATOM 1268 N N . LYS A 1 158 ? 47.727 79.603 45.592 1.00 31.73 165 LYS A N 1
ATOM 1269 C CA . LYS A 1 158 ? 48.773 80.593 45.360 1.00 38.63 165 LYS A CA 1
ATOM 1270 C C . LYS A 1 158 ? 50.026 80.271 46.172 1.00 41.93 165 LYS A C 1
ATOM 1271 O O . LYS A 1 158 ? 51.153 80.394 45.669 1.00 36.69 165 LYS A O 1
ATOM 1277 N N . GLY A 1 159 ? 49.843 79.813 47.417 1.00 37.00 166 GLY A N 1
ATOM 1278 C CA . GLY A 1 159 ? 50.973 79.425 48.242 1.00 29.28 166 GLY A CA 1
ATOM 1279 C C . GLY A 1 159 ? 51.856 78.371 47.608 1.00 38.52 166 GLY A C 1
ATOM 1280 O O . GLY A 1 159 ? 53.059 78.313 47.883 1.00 45.08 166 GLY A O 1
ATOM 1281 N N . VAL A 1 160 ? 51.291 77.525 46.752 1.00 37.22 167 VAL A N 1
ATOM 1282 C CA . VAL A 1 160 ? 52.110 76.491 46.136 1.00 36.95 167 VAL A CA 1
ATOM 1283 C C . VAL A 1 160 ? 52.999 77.092 45.057 1.00 38.47 167 VAL A C 1
ATOM 1284 O O . VAL A 1 160 ? 54.222 76.922 45.079 1.00 41.99 167 VAL A O 1
ATOM 1288 N N . THR A 1 161 ? 52.399 77.794 44.087 1.00 36.90 168 THR A N 1
ATOM 1289 C CA . THR A 1 161 ? 53.184 78.319 42.972 1.00 37.04 168 THR A CA 1
ATOM 1290 C C . THR A 1 161 ? 54.120 79.444 43.415 1.00 39.81 168 THR A C 1
ATOM 1291 O O . THR A 1 161 ? 55.175 79.635 42.803 1.00 41.00 168 THR A O 1
ATOM 1295 N N . ASP A 1 162 ? 53.770 80.175 44.485 1.00 36.48 169 ASP A N 1
ATOM 1296 C CA . ASP A 1 162 ? 54.623 81.250 44.980 1.00 34.03 169 ASP A CA 1
ATOM 1297 C C . ASP A 1 162 ? 55.933 80.747 45.565 1.00 37.90 169 ASP A C 1
ATOM 1298 O O . ASP A 1 162 ? 56.897 81.508 45.594 1.00 44.65 169 ASP A O 1
ATOM 1303 N N . GLN A 1 163 ? 56.009 79.500 46.029 1.00 38.37 170 GLN A N 1
ATOM 1304 C CA . GLN A 1 163 ? 57.234 79.012 46.652 1.00 40.87 170 GLN A CA 1
ATOM 1305 C C . GLN A 1 163 ? 58.090 78.158 45.700 1.00 41.67 170 GLN A C 1
ATOM 1306 O O . GLN A 1 163 ? 58.944 77.386 46.156 1.00 39.42 170 GLN A O 1
ATOM 1312 N N . TYR A 1 164 ? 57.896 78.296 44.389 1.00 37.95 171 TYR A N 1
ATOM 1313 C CA . TYR A 1 164 ? 58.740 77.624 43.412 1.00 37.58 171 TYR A CA 1
ATOM 1314 C C . TYR A 1 164 ? 59.045 78.577 42.265 1.00 41.76 171 TYR A C 1
ATOM 1315 O O . TYR A 1 164 ? 58.198 79.387 41.872 1.00 45.66 171 TYR A O 1
ATOM 1324 N N . GLN A 1 165 ? 60.268 78.492 41.740 1.00 45.04 172 GLN A N 1
ATOM 1325 C CA . GLN A 1 165 ? 60.636 79.258 40.548 1.00 44.08 172 GLN A CA 1
ATOM 1326 C C . GLN A 1 165 ? 60.353 78.380 39.335 1.00 39.86 172 GLN A C 1
ATOM 1327 O O . GLN A 1 165 ? 61.232 77.711 38.778 1.00 37.20 172 GLN A O 1
ATOM 1333 N N . MET A 1 166 ? 59.078 78.371 38.948 1.00 31.62 173 MET A N 1
ATOM 1334 C CA . MET A 1 166 ? 58.607 77.607 37.808 1.00 32.27 173 MET A CA 1
ATOM 1335 C C . MET A 1 166 ? 57.675 78.484 36.995 1.00 29.56 173 MET A C 1
ATOM 1336 O O . MET A 1 166 ? 57.039 79.399 37.521 1.00 29.06 173 MET A O 1
ATOM 1341 N N . THR A 1 167 ? 57.620 78.211 35.700 1.00 32.30 174 THR A N 1
ATOM 1342 C CA . THR A 1 167 ? 56.682 78.913 34.852 1.00 34.85 174 THR A CA 1
ATOM 1343 C C . THR A 1 167 ? 55.299 78.321 35.065 1.00 35.43 174 THR A C 1
ATOM 1344 O O . THR A 1 167 ? 55.167 77.197 35.561 1.00 34.97 174 THR A O 1
ATOM 1348 N N . PRO A 1 168 ? 54.246 79.058 34.710 1.00 34.56 175 PRO A N 1
ATOM 1349 C CA . PRO A 1 168 ? 52.905 78.460 34.772 1.00 35.09 175 PRO A CA 1
ATOM 1350 C C . PRO A 1 168 ? 52.784 77.190 33.947 1.00 35.41 175 PRO A C 1
ATOM 1351 O O . PRO A 1 168 ? 52.061 76.268 34.352 1.00 39.21 175 PRO A O 1
ATOM 1355 N N . GLU A 1 169 ? 53.506 77.097 32.826 1.00 34.19 176 GLU A N 1
ATOM 1356 C CA . GLU A 1 169 ? 53.382 75.946 31.934 1.00 33.94 176 GLU A CA 1
ATOM 1357 C C . GLU A 1 169 ? 54.070 74.711 32.497 1.00 34.44 176 GLU A C 1
ATOM 1358 O O . GLU A 1 169 ? 53.719 73.583 32.123 1.00 33.17 176 GLU A O 1
ATOM 1364 N N . MET A 1 170 ? 55.088 74.896 33.341 1.00 34.55 177 MET A N 1
ATOM 1365 C CA . MET A 1 170 ? 55.668 73.746 34.021 1.00 34.13 177 MET A CA 1
ATOM 1366 C C . MET A 1 170 ? 54.643 73.128 34.961 1.00 34.17 177 MET A C 1
ATOM 1367 O O . MET A 1 170 ? 54.482 71.902 35.000 1.00 27.87 177 MET A O 1
ATOM 1372 N N . TRP A 1 171 ? 53.920 73.974 35.700 1.00 30.01 178 TRP A N 1
ATOM 1373 C CA . TRP A 1 171 ? 52.807 73.497 36.508 1.00 34.01 178 TRP A CA 1
ATOM 1374 C C . TRP A 1 171 ? 51.735 72.834 35.640 1.00 32.18 178 TRP A C 1
ATOM 1375 O O . TRP A 1 171 ? 51.280 71.725 35.936 1.00 29.53 178 TRP A O 1
ATOM 1386 N N . GLU A 1 172 ? 51.338 73.486 34.544 1.00 35.03 179 GLU A N 1
ATOM 1387 C CA . GLU A 1 172 ? 50.271 72.931 33.709 1.00 32.80 179 GLU A CA 1
ATOM 1388 C C . GLU A 1 172 ? 50.636 71.553 33.195 1.00 31.62 179 GLU A C 1
ATOM 1389 O O . GLU A 1 172 ? 49.803 70.639 33.210 1.00 32.81 179 GLU A O 1
ATOM 1395 N N . GLU A 1 173 ? 51.887 71.374 32.764 1.00 32.94 180 GLU A N 1
ATOM 1396 C CA . GLU A 1 173 ? 52.310 70.082 32.233 1.00 32.71 180 GLU A CA 1
ATOM 1397 C C . GLU A 1 173 ? 52.334 69.017 33.318 1.00 34.93 180 GLU A C 1
ATOM 1398 O O . GLU A 1 173 ? 52.035 67.843 33.053 1.00 33.94 180 GLU A O 1
ATOM 1404 N N . ARG A 1 174 ? 52.678 69.407 34.544 1.00 32.72 181 ARG A N 1
ATOM 1405 C CA . ARG A 1 174 ? 52.714 68.438 35.626 1.00 35.96 181 ARG A CA 1
ATOM 1406 C C . ARG A 1 174 ? 51.314 68.068 36.103 1.00 36.61 181 ARG A C 1
ATOM 1407 O O . ARG A 1 174 ? 51.130 66.966 36.630 1.00 37.09 181 ARG A O 1
ATOM 1415 N N . ILE A 1 175 ? 50.325 68.942 35.883 1.00 32.13 182 ILE A N 1
ATOM 1416 C CA . ILE A 1 175 ? 48.928 68.574 36.089 1.00 31.71 182 ILE A CA 1
ATOM 1417 C C . ILE A 1 175 ? 48.450 67.660 34.968 1.00 33.32 182 ILE A C 1
ATOM 1418 O O . ILE A 1 175 ? 47.887 66.587 35.217 1.00 31.54 182 ILE A O 1
ATOM 1423 N N . LYS A 1 176 ? 48.686 68.067 33.715 1.00 36.69 183 LYS A N 1
ATOM 1424 C CA . LYS A 1 176 ? 48.217 67.295 32.564 1.00 34.54 183 LYS A CA 1
ATOM 1425 C C . LYS A 1 176 ? 48.760 65.874 32.583 1.00 32.76 183 LYS A C 1
ATOM 1426 O O . LYS A 1 176 ? 48.048 64.928 32.227 1.00 35.03 183 LYS A O 1
ATOM 1432 N N . THR A 1 177 ? 50.029 65.710 32.965 1.00 33.33 184 THR A N 1
ATOM 1433 C CA . THR A 1 177 ? 50.634 64.381 33.040 1.00 35.95 184 THR A CA 1
ATOM 1434 C C . THR A 1 177 ? 49.807 63.450 33.916 1.00 36.52 184 THR A C 1
ATOM 1435 O O . THR A 1 177 ? 49.536 62.298 33.560 1.00 34.88 184 THR A O 1
ATOM 1439 N N . TRP A 1 178 ? 49.383 63.948 35.065 1.00 36.49 185 TRP A N 1
ATOM 1440 C CA . TRP A 1 178 ? 48.572 63.138 35.953 1.00 39.21 185 TRP A CA 1
ATOM 1441 C C . TRP A 1 178 ? 47.138 63.007 35.437 1.00 41.80 185 TRP A C 1
ATOM 1442 O O . TRP A 1 178 ? 46.544 61.923 35.514 1.00 34.41 185 TRP A O 1
ATOM 1453 N N . TYR A 1 179 ? 46.587 64.094 34.880 1.00 36.22 186 TYR A N 1
ATOM 1454 C CA . TYR A 1 179 ? 45.242 64.069 34.312 1.00 36.72 186 TYR A CA 1
ATOM 1455 C C . TYR A 1 179 ? 45.091 62.969 33.264 1.00 38.91 186 TYR A C 1
ATOM 1456 O O . TYR A 1 179 ? 44.084 62.247 33.252 1.00 40.74 186 TYR A O 1
ATOM 1465 N N . MET A 1 180 ? 46.084 62.822 32.383 1.00 39.24 187 MET A N 1
ATOM 1466 C CA . MET A 1 180 ? 46.063 61.744 31.399 1.00 41.11 187 MET A CA 1
ATOM 1467 C C . MET A 1 180 ? 46.171 60.379 32.060 1.00 41.74 187 MET A C 1
ATOM 1468 O O . MET A 1 180 ? 45.665 59.389 31.526 1.00 40.30 187 MET A O 1
ATOM 1473 N N . ASP A 1 181 ? 46.831 60.306 33.219 1.00 45.19 188 ASP A N 1
ATOM 1474 C CA . ASP A 1 181 ? 47.227 59.014 33.777 1.00 49.22 188 ASP A CA 1
ATOM 1475 C C . ASP A 1 181 ? 46.043 58.257 34.363 1.00 50.31 188 ASP A C 1
ATOM 1476 O O . ASP A 1 181 ? 46.021 57.021 34.347 1.00 55.91 188 ASP A O 1
ATOM 1481 N N . HIS A 1 182 ? 45.044 58.970 34.864 1.00 50.93 189 HIS A N 1
ATOM 1482 C CA . HIS A 1 182 ? 43.905 58.353 35.528 1.00 54.07 189 HIS A CA 1
ATOM 1483 C C . HIS A 1 182 ? 42.674 58.806 34.772 1.00 57.05 189 HIS A C 1
ATOM 1484 O O . HIS A 1 182 ? 42.008 59.771 35.152 1.00 58.00 189 HIS A O 1
ATOM 1491 N N . GLU A 1 183 ? 42.387 58.110 33.681 1.00 63.30 190 GLU A N 1
ATOM 1492 C CA . GLU A 1 183 ? 41.323 58.502 32.764 1.00 62.15 190 GLU A CA 1
ATOM 1493 C C . GLU A 1 183 ? 40.094 57.593 32.826 1.00 66.77 190 GLU A C 1
ATOM 1494 O O . GLU A 1 183 ? 38.981 58.045 32.518 1.00 71.51 190 GLU A O 1
ATOM 1500 N N . PRO A 1 184 ? 40.245 56.100 33.287 1.00 68.28 191 PRO A N 1
ATOM 1501 C CA . PRO A 1 184 ? 39.029 55.267 33.209 1.00 64.60 191 PRO A CA 1
ATOM 1502 C C . PRO A 1 184 ? 38.129 55.477 34.422 1.00 70.70 191 PRO A C 1
ATOM 1503 O O . PRO A 1 184 ? 37.916 54.593 35.267 1.00 75.72 191 PRO A O 1
ATOM 1507 N N . MET A 1 185 ? 37.569 56.680 34.537 1.00 62.57 192 MET A N 1
ATOM 1508 C CA . MET A 1 185 ? 36.869 57.047 35.759 1.00 57.75 192 MET A CA 1
ATOM 1509 C C . MET A 1 185 ? 35.709 57.961 35.417 1.00 54.31 192 MET A C 1
ATOM 1510 O O . MET A 1 185 ? 35.855 58.863 34.588 1.00 57.29 192 MET A O 1
ATOM 1515 N N . THR A 1 186 ? 34.562 57.725 36.048 1.00 50.07 193 THR A N 1
ATOM 1516 C CA . THR A 1 186 ? 33.448 58.644 35.879 1.00 55.48 193 THR A CA 1
ATOM 1517 C C . THR A 1 186 ? 33.738 59.948 36.620 1.00 55.24 193 THR A C 1
ATOM 1518 O O . THR A 1 186 ? 34.771 60.111 37.278 1.00 54.36 193 THR A O 1
ATOM 1522 N N . ARG A 1 187 ? 32.801 60.892 36.518 1.00 56.12 194 ARG A N 1
ATOM 1523 C CA . ARG A 1 187 ? 32.975 62.170 37.199 1.00 49.33 194 ARG A CA 1
ATOM 1524 C C . ARG A 1 187 ? 32.882 62.005 38.708 1.00 51.18 194 ARG A C 1
ATOM 1525 O O . ARG A 1 187 ? 33.810 62.361 39.443 1.00 49.22 194 ARG A O 1
ATOM 1533 N N . ASP A 1 188 ? 31.768 61.462 39.197 1.00 51.53 195 ASP A N 1
ATOM 1534 C CA . ASP A 1 188 ? 31.633 61.357 40.639 1.00 52.11 195 ASP A CA 1
ATOM 1535 C C . ASP A 1 188 ? 32.640 60.376 41.235 1.00 47.56 195 ASP A C 1
ATOM 1536 O O . ASP A 1 188 ? 32.926 60.461 42.433 1.00 44.99 195 ASP A O 1
ATOM 1541 N N . GLU A 1 189 ? 33.211 59.472 40.434 1.00 47.80 196 GLU A N 1
ATOM 1542 C CA . GLU A 1 189 ? 34.323 58.673 40.942 1.00 41.27 196 GLU A CA 1
ATOM 1543 C C . GLU A 1 189 ? 35.542 59.540 41.227 1.00 43.24 196 GLU A C 1
ATOM 1544 O O . GLU A 1 189 ? 36.247 59.311 42.217 1.00 43.78 196 GLU A O 1
ATOM 1550 N N . VAL A 1 190 ? 35.822 60.530 40.371 1.00 42.14 197 VAL A N 1
ATOM 1551 C CA . VAL A 1 190 ? 37.003 61.354 40.624 1.00 42.17 197 VAL A CA 1
ATOM 1552 C C . VAL A 1 190 ? 36.704 62.415 41.684 1.00 37.84 197 VAL A C 1
ATOM 1553 O O . VAL A 1 190 ? 37.613 62.817 42.422 1.00 32.84 197 VAL A O 1
ATOM 1557 N N . GLU A 1 191 ? 35.447 62.875 41.801 1.00 33.29 198 GLU A N 1
ATOM 1558 C CA . GLU A 1 191 ? 35.106 63.734 42.933 1.00 34.52 198 GLU A CA 1
ATOM 1559 C C . GLU A 1 191 ? 35.391 63.021 44.251 1.00 36.84 198 GLU A C 1
ATOM 1560 O O . GLU A 1 191 ? 35.965 63.610 45.179 1.00 27.83 198 GLU A O 1
ATOM 1566 N N . MET A 1 192 ? 35.037 61.737 44.338 1.00 34.49 199 MET A N 1
ATOM 1567 C CA . MET A 1 192 ? 35.307 61.014 45.571 1.00 35.04 199 MET A CA 1
ATOM 1568 C C . MET A 1 192 ? 36.803 60.815 45.773 1.00 31.78 199 MET A C 1
ATOM 1569 O O . MET A 1 192 ? 37.295 60.918 46.904 1.00 31.27 199 MET A O 1
ATOM 1574 N N . GLU A 1 193 ? 37.542 60.529 44.694 1.00 34.70 200 GLU A N 1
ATOM 1575 C CA . GLU A 1 193 ? 39.000 60.452 44.792 1.00 35.07 200 GLU A CA 1
ATOM 1576 C C . GLU A 1 193 ? 39.586 61.753 45.322 1.00 28.99 200 GLU A C 1
ATOM 1577 O O . GLU A 1 193 ? 40.487 61.735 46.167 1.00 22.02 200 GLU A O 1
ATOM 1583 N N . TYR A 1 194 ? 39.090 62.891 44.826 1.00 29.57 201 TYR A N 1
ATOM 1584 C CA . TYR A 1 194 ? 39.474 64.187 45.374 1.00 27.90 201 TYR A CA 1
ATOM 1585 C C . TYR A 1 194 ? 39.225 64.232 46.878 1.00 27.05 201 TYR A C 1
ATOM 1586 O O . TYR A 1 194 ? 40.139 64.485 47.670 1.00 27.86 201 TYR A O 1
ATOM 1595 N N . LEU A 1 195 ? 37.979 63.971 47.281 1.00 25.27 202 LEU A N 1
ATOM 1596 C CA . LEU A 1 195 ? 37.603 64.033 48.689 1.00 25.62 202 LEU A CA 1
ATOM 1597 C C . LEU A 1 195 ? 38.432 63.080 49.537 1.00 22.13 202 LEU A C 1
ATOM 1598 O O . LEU A 1 195 ? 38.834 63.430 50.653 1.00 21.54 202 LEU A O 1
ATOM 1603 N N . LYS A 1 196 ? 38.694 61.871 49.029 1.00 21.36 203 LYS A N 1
ATOM 1604 C CA . LYS A 1 196 ? 39.508 60.913 49.778 1.00 30.56 203 LYS A CA 1
ATOM 1605 C C . LYS A 1 196 ? 40.905 61.460 50.057 1.00 30.72 203 LYS A C 1
ATOM 1606 O O . LYS A 1 196 ? 41.458 61.244 51.145 1.00 26.86 203 LYS A O 1
ATOM 1612 N N . ILE A 1 197 ? 41.492 62.169 49.082 1.00 28.60 204 ILE A N 1
ATOM 1613 C CA . ILE A 1 197 ? 42.772 62.830 49.308 1.00 26.37 204 ILE A CA 1
ATOM 1614 C C . ILE A 1 197 ? 42.602 63.965 50.303 1.00 28.74 204 ILE A C 1
ATOM 1615 O O . ILE A 1 197 ? 43.347 64.070 51.286 1.00 37.86 204 ILE A O 1
ATOM 1620 N N . ALA A 1 198 ? 41.602 64.818 50.079 1.00 24.43 205 ALA A N 1
ATOM 1621 C CA . ALA A 1 198 ? 41.444 66.013 50.904 1.00 29.56 205 ALA A CA 1
ATOM 1622 C C . ALA A 1 198 ? 41.160 65.684 52.367 1.00 27.80 205 ALA A C 1
ATOM 1623 O O . ALA A 1 198 ? 41.600 66.424 53.259 1.00 26.25 205 ALA A O 1
ATOM 1625 N N . GLN A 1 199 ? 40.421 64.601 52.647 1.00 26.09 206 GLN A N 1
ATOM 1626 C CA . GLN A 1 199 ? 40.004 64.396 54.031 1.00 27.35 206 GLN A CA 1
ATOM 1627 C C . GLN A 1 199 ? 41.170 64.018 54.923 1.00 28.14 206 GLN A C 1
ATOM 1628 O O . GLN A 1 199 ? 41.072 64.193 56.141 1.00 31.53 206 GLN A O 1
ATOM 1634 N N . ASP A 1 200 ? 42.276 63.544 54.337 1.00 31.38 207 ASP A N 1
ATOM 1635 C CA . ASP A 1 200 ? 43.500 63.248 55.078 1.00 37.22 207 ASP A CA 1
ATOM 1636 C C . ASP A 1 200 ? 44.384 64.465 55.345 1.00 33.00 207 ASP A C 1
ATOM 1637 O O . ASP A 1 200 ? 45.399 64.316 56.030 1.00 36.35 207 ASP A O 1
ATOM 1642 N N . LEU A 1 201 ? 44.061 65.644 54.811 1.00 32.60 208 LEU A N 1
ATOM 1643 C CA . LEU A 1 201 ? 44.833 66.842 55.137 1.00 31.98 208 LEU A CA 1
ATOM 1644 C C . LEU A 1 201 ? 44.665 67.185 56.611 1.00 31.14 208 LEU A C 1
ATOM 1645 O O . LEU A 1 201 ? 43.568 67.053 57.165 1.00 32.55 208 LEU A O 1
ATOM 1650 N N . ASP A 1 202 ? 45.756 67.633 57.252 1.00 30.96 209 ASP A N 1
ATOM 1651 C CA . ASP A 1 202 ? 45.702 67.832 58.704 1.00 35.14 209 ASP A CA 1
ATOM 1652 C C . ASP A 1 202 ? 44.651 68.862 59.087 1.00 29.04 209 ASP A C 1
ATOM 1653 O O . ASP A 1 202 ? 44.046 68.758 60.160 1.00 33.57 209 ASP A O 1
ATOM 1658 N N . MET A 1 203 ? 44.425 69.866 58.250 1.00 25.91 210 MET A N 1
ATOM 1659 C CA . MET A 1 203 ? 43.486 70.919 58.613 1.00 27.38 210 MET A CA 1
ATOM 1660 C C . MET A 1 203 ? 42.075 70.639 58.133 1.00 24.77 210 MET A C 1
ATOM 1661 O O . MET A 1 203 ? 41.170 71.437 58.415 1.00 20.38 210 MET A O 1
ATOM 1666 N N . TYR A 1 204 ? 41.862 69.543 57.411 1.00 21.62 211 TYR A N 1
ATOM 1667 C CA . TYR A 1 204 ? 40.530 69.262 56.898 1.00 23.51 211 TYR A CA 1
ATOM 1668 C C . TYR A 1 204 ? 39.558 69.009 58.041 1.00 23.23 211 TYR A C 1
ATOM 1669 O O . TYR A 1 204 ? 39.847 68.250 58.971 1.00 22.72 211 TYR A O 1
ATOM 1678 N N . GLY A 1 205 ? 38.411 69.665 57.968 1.00 22.61 212 GLY A N 1
ATOM 1679 C CA . GLY A 1 205 ? 37.328 69.401 58.868 1.00 21.09 212 GLY A CA 1
ATOM 1680 C C . GLY A 1 205 ? 37.513 69.954 60.252 1.00 24.30 212 GLY A C 1
ATOM 1681 O O . GLY A 1 205 ? 36.737 69.598 61.143 1.00 30.20 212 GLY A O 1
ATOM 1682 N N . VAL A 1 206 ? 38.506 70.809 60.471 1.00 24.99 213 VAL A N 1
ATOM 1683 C CA . VAL A 1 206 ? 38.755 71.400 61.781 1.00 26.94 213 VAL A CA 1
ATOM 1684 C C . VAL A 1 206 ? 38.168 72.808 61.819 1.00 26.22 213 VAL A C 1
ATOM 1685 O O . VAL A 1 206 ? 38.474 73.643 60.956 1.00 27.18 213 VAL A O 1
ATOM 1689 N N . ASN A 1 207 ? 37.338 73.077 62.819 1.00 22.36 214 ASN A N 1
ATOM 1690 C CA . ASN A 1 207 ? 36.843 74.423 63.099 1.00 25.47 214 ASN A CA 1
ATOM 1691 C C . ASN A 1 207 ? 37.759 75.074 64.144 1.00 29.38 214 ASN A C 1
ATOM 1692 O O . ASN A 1 207 ? 37.743 74.678 65.315 1.00 26.57 214 ASN A O 1
ATOM 1697 N N . TYR A 1 208 ? 38.538 76.087 63.730 1.00 31.61 215 TYR A N 1
ATOM 1698 C CA . TYR A 1 208 ? 39.568 76.693 64.579 1.00 29.34 215 TYR A CA 1
ATOM 1699 C C . TYR A 1 208 ? 39.033 77.911 65.329 1.00 32.52 215 TYR A C 1
ATOM 1700 O O . TYR A 1 208 ? 38.373 78.768 64.738 1.00 35.60 215 TYR A O 1
ATOM 1709 N N . PHE A 1 209 ? 39.334 77.993 66.627 1.00 30.13 216 PHE A N 1
ATOM 1710 C CA . PHE A 1 209 ? 38.963 79.150 67.428 1.00 34.00 216 PHE A CA 1
ATOM 1711 C C . PHE A 1 209 ? 40.090 79.526 68.376 1.00 36.45 216 PHE A C 1
ATOM 1712 O O . PHE A 1 209 ? 40.731 78.645 68.976 1.00 31.95 216 PHE A O 1
ATOM 1720 N N . PRO A 1 210 ? 40.366 80.826 68.503 1.00 41.86 217 PRO A N 1
ATOM 1721 C CA . PRO A 1 210 ? 41.439 81.285 69.397 1.00 38.84 217 PRO A CA 1
ATOM 1722 C C . PRO A 1 210 ? 40.976 81.245 70.846 1.00 32.77 217 PRO A C 1
ATOM 1723 O O . PRO A 1 210 ? 39.897 81.743 71.182 1.00 39.06 217 PRO A O 1
ATOM 1727 N N . ILE A 1 211 ? 41.786 80.621 71.699 1.00 30.32 218 ILE A N 1
ATOM 1728 C CA . ILE A 1 211 ? 41.460 80.451 73.109 1.00 37.91 218 ILE A CA 1
ATOM 1729 C C . ILE A 1 211 ? 42.724 80.588 73.950 1.00 40.95 218 ILE A C 1
ATOM 1730 O O . ILE A 1 211 ? 43.854 80.594 73.447 1.00 37.13 218 ILE A O 1
ATOM 1735 N N . THR A 1 212 ? 42.505 80.666 75.256 1.00 38.57 219 THR A N 1
ATOM 1736 C CA . THR A 1 212 ? 43.566 80.663 76.244 1.00 44.23 219 THR A CA 1
ATOM 1737 C C . THR A 1 212 ? 43.165 79.748 77.382 1.00 44.16 219 THR A C 1
ATOM 1738 O O . THR A 1 212 ? 41.989 79.675 77.760 1.00 45.08 219 THR A O 1
ATOM 1742 N N . ASN A 1 213 ? 44.168 79.110 77.953 1.00 46.65 220 ASN A N 1
ATOM 1743 C CA . ASN A 1 213 ? 44.015 78.156 79.036 1.00 49.44 220 ASN A CA 1
ATOM 1744 C C . ASN A 1 213 ? 44.228 78.904 80.377 1.00 54.86 220 ASN A C 1
ATOM 1745 O O . ASN A 1 213 ? 44.448 80.116 80.378 1.00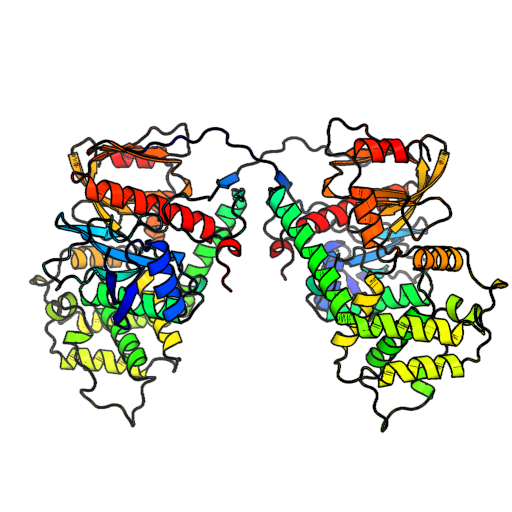 47.17 220 ASN A O 1
ATOM 1750 N N . LYS A 1 214 ? 44.121 78.228 81.533 1.00 58.53 221 LYS A N 1
ATOM 1751 C CA . LYS A 1 214 ? 44.454 78.803 82.853 1.00 55.03 221 LYS A CA 1
ATOM 1752 C C . LYS A 1 214 ? 45.663 79.737 82.817 1.00 56.63 221 LYS A C 1
ATOM 1753 O O . LYS A 1 214 ? 45.646 80.830 83.397 1.00 54.12 221 LYS A O 1
ATOM 1759 N N . ASN A 1 215 ? 46.743 79.298 82.171 1.00 56.16 222 ASN A N 1
ATOM 1760 C CA . ASN A 1 215 ? 48.006 80.007 82.265 1.00 53.24 222 ASN A CA 1
ATOM 1761 C C . ASN A 1 215 ? 48.087 81.177 81.308 1.00 54.92 222 ASN A C 1
ATOM 1762 O O . ASN A 1 215 ? 49.172 81.751 81.149 1.00 55.83 222 ASN A O 1
ATOM 1767 N N . LYS A 1 216 ? 46.974 81.533 80.669 1.00 53.88 223 LYS A N 1
ATOM 1768 C CA . LYS A 1 216 ? 46.930 82.565 79.638 1.00 52.83 223 LYS A CA 1
ATOM 1769 C C . LYS A 1 216 ? 47.814 82.233 78.428 1.00 50.27 223 LYS A C 1
ATOM 1770 O O . LYS A 1 216 ? 48.155 83.131 77.649 1.00 49.11 223 LYS A O 1
ATOM 1776 N N . THR A 1 217 ? 48.190 80.961 78.250 1.00 44.67 224 THR A N 1
ATOM 1777 C CA . THR A 1 217 ? 48.812 80.516 77.005 1.00 45.58 224 THR A CA 1
ATOM 1778 C C . THR A 1 217 ? 47.824 80.607 75.846 1.00 48.74 224 THR A C 1
ATOM 1779 O O . THR A 1 217 ? 46.658 80.212 75.961 1.00 45.56 224 THR A O 1
ATOM 1783 N N . LYS A 1 218 ? 48.299 81.109 74.715 1.00 47.66 225 LYS A N 1
ATOM 1784 C CA . LYS A 1 218 ? 47.460 81.216 73.532 1.00 48.09 225 LYS A CA 1
ATOM 1785 C C . LYS A 1 218 ? 47.452 79.878 72.805 1.00 49.73 225 LYS A C 1
ATOM 1786 O O . LYS A 1 218 ? 48.512 79.348 72.443 1.00 44.05 225 LYS A O 1
ATOM 1792 N N . LEU A 1 219 ? 46.248 79.334 72.622 1.00 45.72 226 LEU A N 1
ATOM 1793 C CA . LEU A 1 219 ? 46.007 78.051 71.987 1.00 41.87 226 LEU A CA 1
ATOM 1794 C C . LEU A 1 219 ? 44.910 78.200 70.939 1.00 40.90 226 LEU A C 1
ATOM 1795 O O . LEU A 1 219 ? 44.172 79.190 70.903 1.00 35.60 226 LEU A O 1
ATOM 1800 N N . TRP A 1 220 ? 44.793 77.178 70.098 1.00 41.72 227 TRP A N 1
ATOM 1801 C CA . TRP A 1 220 ? 43.661 77.016 69.192 1.00 40.16 227 TRP A CA 1
ATOM 1802 C C . TRP A 1 220 ? 42.787 75.847 69.639 1.00 34.80 227 TRP A C 1
ATOM 1803 O O . TRP A 1 220 ? 43.289 74.733 69.859 1.00 31.42 227 TRP A O 1
ATOM 1814 N N . LEU A 1 221 ? 41.489 76.097 69.756 1.00 30.40 228 LEU A N 1
ATOM 1815 C CA . LEU A 1 221 ? 40.506 75.031 69.914 1.00 30.74 228 LEU A CA 1
ATOM 1816 C C . LEU A 1 221 ? 40.091 74.558 68.532 1.00 30.95 228 LEU A C 1
ATOM 1817 O O . LEU A 1 221 ? 39.659 75.367 67.705 1.00 35.42 228 LEU A O 1
ATOM 1822 N N . GLY A 1 222 ? 40.212 73.258 68.278 1.00 35.33 229 GLY A N 1
ATOM 1823 C CA . GLY A 1 222 ? 39.743 72.695 67.020 1.00 31.35 229 GLY A CA 1
ATOM 1824 C C . GLY A 1 222 ? 38.563 71.748 67.179 1.00 27.46 229 GLY A C 1
ATOM 1825 O O . GLY A 1 222 ? 38.731 70.611 67.647 1.00 26.07 229 GLY A O 1
ATOM 1826 N N . VAL A 1 223 ? 37.368 72.197 66.799 1.00 19.73 230 VAL A N 1
ATOM 1827 C CA . VAL A 1 223 ? 36.165 71.361 66.864 1.00 24.13 230 VAL A CA 1
ATOM 1828 C C . VAL A 1 223 ? 36.073 70.545 65.578 1.00 23.72 230 VAL A C 1
ATOM 1829 O O . VAL A 1 223 ? 36.006 71.111 64.482 1.00 21.99 230 VAL A O 1
ATOM 1833 N N . THR A 1 224 ? 36.092 69.218 65.707 1.00 23.97 231 THR A N 1
ATOM 1834 C CA . THR A 1 224 ? 36.112 68.305 64.565 1.00 20.53 231 THR A CA 1
ATOM 1835 C C . THR A 1 224 ? 34.969 67.301 64.701 1.00 19.42 231 THR A C 1
ATOM 1836 O O . THR A 1 224 ? 34.254 67.266 65.700 1.00 17.38 231 THR A O 1
ATOM 1840 N N . SER A 1 225 ? 34.821 66.456 63.690 1.00 18.52 232 SER A N 1
ATOM 1841 C CA . SER A 1 225 ? 33.807 65.429 63.772 1.00 21.06 232 SER A CA 1
ATOM 1842 C C . SER A 1 225 ? 34.182 64.331 64.755 1.00 22.40 232 SER A C 1
ATOM 1843 O O . SER A 1 225 ? 33.319 63.525 65.135 1.00 21.15 232 SER A O 1
ATOM 1846 N N . VAL A 1 226 ? 35.430 64.294 65.199 1.00 18.18 233 VAL A N 1
ATOM 1847 C CA . VAL A 1 226 ? 35.865 63.258 66.111 1.00 22.64 233 VAL A CA 1
ATOM 1848 C C . VAL A 1 226 ? 36.017 63.757 67.549 1.00 24.37 233 VAL A C 1
ATOM 1849 O O . VAL A 1 226 ? 35.867 62.960 68.481 1.00 23.45 233 VAL A O 1
ATOM 1853 N N . GLY A 1 227 ? 36.235 65.053 67.765 1.00 20.83 234 GLY A N 1
ATOM 1854 C CA . GLY A 1 227 ? 36.393 65.531 69.129 1.00 20.74 234 GLY A CA 1
ATOM 1855 C C . GLY A 1 227 ? 36.905 66.958 69.177 1.00 26.72 234 GLY A C 1
ATOM 1856 O O . GLY A 1 227 ? 36.611 67.770 68.289 1.00 31.02 234 GLY A O 1
ATOM 1857 N N . LEU A 1 228 ? 37.675 67.253 70.229 1.00 23.44 235 LEU A N 1
ATOM 1858 C CA . LEU A 1 228 ? 38.229 68.584 70.469 1.00 24.88 235 LEU A CA 1
ATOM 1859 C C . LEU A 1 228 ? 39.748 68.504 70.433 1.00 29.97 235 LEU A C 1
ATOM 1860 O O . LEU A 1 228 ? 40.367 67.910 71.323 1.00 32.85 235 LEU A O 1
ATOM 1865 N N . ASN A 1 229 ? 40.334 69.078 69.399 1.00 29.84 236 ASN A N 1
ATOM 1866 C CA . ASN A 1 229 ? 41.775 69.191 69.268 1.00 34.47 236 ASN A CA 1
ATOM 1867 C C . ASN A 1 229 ? 42.269 70.468 69.947 1.00 34.82 236 ASN A C 1
ATOM 1868 O O . ASN A 1 229 ? 41.590 71.502 69.946 1.00 31.92 236 ASN A O 1
ATOM 1873 N N . ILE A 1 230 ? 43.466 70.394 70.518 1.00 29.57 237 ILE A N 1
ATOM 1874 C CA . ILE A 1 230 ? 44.123 71.568 71.081 1.00 33.63 237 ILE A CA 1
ATOM 1875 C C . ILE A 1 230 ? 45.418 71.783 70.324 1.00 34.09 237 ILE A C 1
ATOM 1876 O O . ILE A 1 230 ? 46.276 70.891 70.285 1.00 35.71 237 ILE A O 1
ATOM 1881 N N . TYR A 1 231 ? 45.551 72.954 69.709 1.00 36.71 238 TYR A N 1
ATOM 1882 C CA . TYR A 1 231 ? 46.743 73.320 68.957 1.00 38.40 238 TYR A CA 1
ATOM 1883 C C . TYR A 1 231 ? 47.522 74.406 69.687 1.00 39.52 238 TYR A C 1
ATOM 1884 O O . TYR A 1 231 ? 46.938 75.319 70.290 1.00 37.54 238 TYR A O 1
ATOM 1893 N N . ASP A 1 232 ? 48.845 74.306 69.616 1.00 41.54 239 ASP A N 1
ATOM 1894 C CA . ASP A 1 232 ? 49.684 75.428 69.988 1.00 41.93 239 ASP A CA 1
ATOM 1895 C C . ASP A 1 232 ? 49.356 76.618 69.092 1.00 46.66 239 ASP A C 1
ATOM 1896 O O . ASP A 1 232 ? 48.818 76.468 67.990 1.00 45.49 239 ASP A O 1
ATOM 1901 N N . GLU A 1 233 ? 49.681 77.820 69.575 1.00 48.26 240 GLU A N 1
ATOM 1902 C CA . GLU A 1 233 ? 49.261 79.016 68.859 1.00 47.42 240 GLU A CA 1
ATOM 1903 C C . GLU A 1 233 ? 49.856 79.095 67.459 1.00 47.40 240 GLU A C 1
ATOM 1904 O O . GLU A 1 233 ? 49.257 79.724 66.584 1.00 43.25 240 GLU A O 1
ATOM 1910 N N . ARG A 1 234 ? 50.986 78.439 67.203 1.00 44.34 241 ARG A N 1
ATOM 1911 C CA . ARG A 1 234 ? 51.645 78.567 65.911 1.00 45.49 241 ARG A CA 1
ATOM 1912 C C . ARG A 1 234 ? 51.798 77.248 65.168 1.00 44.44 241 ARG A C 1
ATOM 1913 O O . ARG A 1 234 ? 52.575 77.184 64.209 1.00 52.43 241 ARG A O 1
ATOM 1921 N N . ASP A 1 235 ? 51.101 76.194 65.570 1.00 41.83 242 ASP A N 1
ATOM 1922 C CA . ASP A 1 235 ? 51.103 74.945 64.810 1.00 44.47 242 ASP A CA 1
ATOM 1923 C C . ASP A 1 235 ? 49.652 74.491 64.652 1.00 41.33 242 ASP A C 1
ATOM 1924 O O . ASP A 1 235 ? 49.065 73.927 65.580 1.00 39.76 242 ASP A O 1
ATOM 1929 N N . LYS A 1 236 ? 49.083 74.728 63.469 1.00 40.29 243 LYS A N 1
ATOM 1930 C CA . LYS A 1 236 ? 47.714 74.331 63.179 1.00 34.07 243 LYS A CA 1
ATOM 1931 C C . LYS A 1 236 ? 47.603 72.954 62.534 1.00 36.22 243 LYS A C 1
ATOM 1932 O O . LYS A 1 236 ? 46.487 72.441 62.397 1.00 35.21 243 LYS A O 1
ATOM 1938 N N . LEU A 1 237 ? 48.718 72.321 62.171 1.00 34.02 244 LEU A N 1
ATOM 1939 C CA . LEU A 1 237 ? 48.630 71.002 61.560 1.00 34.80 244 LEU A CA 1
ATOM 1940 C C . LEU A 1 237 ? 48.510 69.904 62.610 1.00 37.33 244 LEU A C 1
ATOM 1941 O O . LEU A 1 237 ? 47.665 69.009 62.494 1.00 37.94 244 LEU A O 1
ATOM 1946 N N . THR A 1 238 ? 49.360 69.943 63.630 1.00 37.45 245 THR A N 1
ATOM 1947 C CA . THR A 1 238 ? 49.460 68.836 64.569 1.00 38.44 245 THR A CA 1
ATOM 1948 C C . THR A 1 238 ? 48.939 69.237 65.941 1.00 39.63 245 THR A C 1
ATOM 1949 O O . THR A 1 238 ? 49.543 70.096 66.607 1.00 40.06 245 THR A O 1
ATOM 1953 N N . PRO A 1 239 ? 47.836 68.650 66.400 1.00 39.63 246 PRO A N 1
ATOM 1954 C CA . PRO A 1 239 ? 47.332 68.962 67.744 1.00 36.58 246 PRO A CA 1
ATOM 1955 C C . PRO A 1 239 ? 48.322 68.564 68.830 1.00 38.17 246 PRO A C 1
ATOM 1956 O O . PRO A 1 239 ? 49.112 67.630 68.676 1.00 37.81 246 PRO A O 1
ATOM 1960 N N . LYS A 1 240 ? 48.290 69.302 69.935 1.00 38.17 247 LYS A N 1
ATOM 1961 C CA . LYS A 1 240 ? 49.149 68.967 71.067 1.00 41.68 247 LYS A CA 1
ATOM 1962 C C . LYS A 1 240 ? 48.496 67.966 72.008 1.00 38.86 247 LYS A C 1
ATOM 1963 O O . LYS A 1 240 ? 49.187 67.121 72.583 1.00 42.06 247 LYS A O 1
ATOM 1969 N N . THR A 1 241 ? 47.177 68.038 72.157 1.00 43.17 248 THR A N 1
ATOM 1970 C CA . THR A 1 241 ? 46.394 66.989 72.788 1.00 37.21 248 THR A CA 1
ATOM 1971 C C . THR A 1 241 ? 45.009 67.011 72.154 1.00 40.24 248 THR A C 1
ATOM 1972 O O . THR A 1 241 ? 44.685 67.898 71.353 1.00 36.15 248 THR A O 1
ATOM 1976 N N . THR A 1 242 ? 44.193 66.016 72.506 1.00 37.32 249 THR A N 1
ATOM 1977 C CA . THR A 1 242 ? 42.857 65.909 71.944 1.00 34.29 249 THR A CA 1
ATOM 1978 C C . THR A 1 242 ? 41.954 65.148 72.902 1.00 35.36 249 THR A C 1
ATOM 1979 O O . THR A 1 242 ? 42.418 64.449 73.806 1.00 35.42 249 THR A O 1
ATOM 1983 N N . PHE A 1 243 ? 40.648 65.313 72.692 1.00 34.23 250 PHE A N 1
ATOM 1984 C CA . PHE A 1 243 ? 39.609 64.632 73.453 1.00 27.15 250 PHE A CA 1
ATOM 1985 C C . PHE A 1 243 ? 38.513 64.225 72.489 1.00 28.13 250 PHE A C 1
ATOM 1986 O O . PHE A 1 243 ? 37.993 65.070 71.756 1.00 25.83 250 PHE A O 1
ATOM 1994 N N . GLN A 1 244 ? 38.178 62.938 7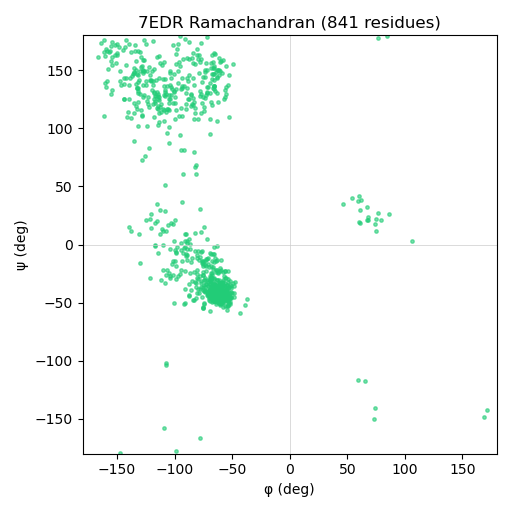2.483 1.00 28.44 251 GLN A N 1
ATOM 1995 C CA . GLN A 1 244 ? 37.196 62.369 71.572 1.00 26.31 251 GLN A CA 1
ATOM 1996 C C . GLN A 1 244 ? 35.776 62.603 72.094 1.00 25.99 251 GLN A C 1
ATOM 1997 O O . GLN A 1 244 ? 35.558 62.756 73.304 1.00 29.54 251 GLN A O 1
ATOM 2003 N N . TRP A 1 245 ? 34.796 62.614 71.172 1.00 19.86 252 TRP A N 1
ATOM 2004 C CA . TRP A 1 245 ? 33.430 62.995 71.558 1.00 24.66 252 TRP A CA 1
ATOM 2005 C C . TRP A 1 245 ? 32.868 62.090 72.656 1.00 24.29 252 TRP A C 1
ATOM 2006 O O . TRP A 1 245 ? 32.239 62.573 73.607 1.00 21.63 252 TRP A O 1
ATOM 2017 N N . ASN A 1 246 ? 33.099 60.783 72.558 1.00 21.41 253 ASN A N 1
ATOM 2018 C CA . ASN A 1 246 ? 32.604 59.879 73.587 1.00 24.11 253 ASN A CA 1
ATOM 2019 C C . ASN A 1 246 ? 33.312 60.053 74.936 1.00 24.10 253 ASN A C 1
ATOM 2020 O O . ASN A 1 246 ? 32.860 59.465 75.921 1.00 24.90 253 ASN A O 1
ATOM 2025 N N . GLU A 1 247 ? 34.389 60.847 75.020 1.00 25.11 254 GLU A N 1
ATOM 2026 C CA . GLU A 1 247 ? 35.040 61.122 76.303 1.00 23.48 254 GLU A CA 1
ATOM 2027 C C . GLU A 1 247 ? 34.472 62.340 77.008 1.00 23.36 254 GLU A C 1
ATOM 2028 O O . GLU A 1 247 ? 34.809 62.577 78.174 1.00 24.22 254 GLU A O 1
ATOM 2034 N N . ILE A 1 248 ? 33.631 63.120 76.343 1.00 23.29 255 ILE A N 1
ATOM 2035 C CA . ILE A 1 248 ? 33.191 64.408 76.861 1.00 26.23 255 ILE A CA 1
ATOM 2036 C C . ILE A 1 248 ? 31.739 64.284 77.285 1.00 27.86 255 ILE A C 1
ATOM 2037 O O . ILE A 1 248 ? 30.892 63.840 76.500 1.00 25.57 255 ILE A O 1
ATOM 2042 N N . ARG A 1 249 ? 31.445 64.683 78.519 1.00 27.17 256 ARG A N 1
ATOM 2043 C CA . ARG A 1 249 ? 30.088 64.531 79.030 1.00 28.38 256 ARG A CA 1
ATOM 2044 C C . ARG A 1 249 ? 29.280 65.823 78.941 1.00 32.17 256 ARG A C 1
ATOM 2045 O O . ARG A 1 249 ? 28.053 65.776 78.770 1.00 27.87 256 ARG A O 1
ATOM 2053 N N . HIS A 1 250 ? 29.931 66.979 79.024 1.00 29.14 257 HIS A N 1
ATOM 2054 C CA . HIS A 1 250 ? 29.183 68.224 79.104 1.00 29.65 257 HIS A CA 1
ATOM 2055 C C . HIS A 1 250 ? 30.083 69.389 78.709 1.00 26.88 257 HIS A C 1
ATOM 2056 O O . HIS A 1 250 ? 31.259 69.423 79.083 1.00 28.72 257 HIS A O 1
ATOM 2063 N N . VAL A 1 251 ? 29.520 70.329 77.946 1.00 27.61 258 VAL A N 1
ATOM 2064 C CA . VAL A 1 251 ? 30.209 71.535 77.486 1.00 31.14 258 VAL A CA 1
ATOM 2065 C C . VAL A 1 251 ? 29.323 72.738 77.809 1.00 35.32 258 VAL A C 1
ATOM 2066 O O . VAL A 1 251 ? 28.123 72.741 77.492 1.00 32.58 258 VAL A O 1
ATOM 2070 N N . SER A 1 252 ? 29.908 73.753 78.447 1.00 31.44 259 SER A N 1
ATOM 2071 C CA . SER A 1 252 ? 29.156 74.956 78.756 1.00 33.37 259 SER A CA 1
ATOM 2072 C C . SER A 1 252 ? 30.093 76.153 78.791 1.00 37.31 259 SER A C 1
ATOM 2073 O O . SER A 1 252 ? 31.302 76.030 79.012 1.00 38.76 259 SER A O 1
ATOM 2076 N N . PHE A 1 253 ? 29.520 77.323 78.567 1.00 39.44 260 PHE A N 1
ATOM 2077 C CA . PHE A 1 253 ? 30.277 78.551 78.700 1.00 42.96 260 PHE A CA 1
ATOM 2078 C C . PHE A 1 253 ? 29.482 79.543 79.534 1.00 42.77 260 PHE A C 1
ATOM 2079 O O . PHE A 1 253 ? 28.249 79.558 79.512 1.00 41.55 260 PHE A O 1
ATOM 2087 N N . ASP A 1 254 ? 30.211 80.338 80.308 1.00 46.28 261 ASP A N 1
ATOM 2088 C CA . ASP A 1 254 ? 29.661 81.488 81.012 1.00 47.30 261 ASP A CA 1
ATOM 2089 C C . ASP A 1 254 ? 30.608 82.650 80.754 1.00 50.03 261 ASP A C 1
ATOM 2090 O O . ASP A 1 254 ? 31.785 82.593 81.134 1.00 47.44 261 ASP A O 1
ATOM 2095 N N . ASP A 1 255 ? 30.108 83.681 80.078 1.00 51.02 262 ASP A N 1
ATOM 2096 C CA . ASP A 1 255 ? 30.911 84.857 79.730 1.00 52.28 262 ASP A CA 1
ATOM 2097 C C . ASP A 1 255 ? 31.993 84.396 78.766 1.00 50.49 262 ASP A C 1
ATOM 2098 O O . ASP A 1 255 ? 31.657 83.929 77.663 1.00 55.51 262 ASP A O 1
ATOM 2103 N N . LYS A 1 256 ? 33.269 84.499 79.109 1.00 49.86 263 LYS A N 1
ATOM 2104 C CA . LYS A 1 256 ? 34.366 84.097 78.243 1.00 49.40 263 LYS A CA 1
ATOM 2105 C C . LYS A 1 256 ? 34.914 82.734 78.619 1.00 46.91 263 LYS A C 1
ATOM 2106 O O . LYS A 1 256 ? 35.884 82.279 78.002 1.00 45.69 263 LYS A O 1
ATOM 2112 N N . LYS A 1 257 ? 34.299 82.080 79.604 1.00 44.23 264 LYS A N 1
ATOM 2113 C CA . LYS A 1 257 ? 34.837 80.906 80.274 1.00 44.13 264 LYS A CA 1
ATOM 2114 C C . LYS A 1 257 ? 34.104 79.659 79.792 1.00 49.11 264 LYS A C 1
ATOM 2115 O O . LYS A 1 257 ? 32.894 79.518 80.027 1.00 46.84 264 LYS A O 1
ATOM 2121 N N . PHE A 1 258 ? 34.833 78.761 79.121 1.00 43.50 265 PHE A N 1
ATOM 2122 C CA . PHE A 1 258 ? 34.317 77.442 78.759 1.00 45.97 265 PHE A CA 1
ATOM 2123 C C . PHE A 1 258 ? 34.714 76.422 79.821 1.00 42.85 265 PHE A C 1
ATOM 2124 O O . PHE A 1 258 ? 35.877 76.371 80.242 1.00 46.44 265 PHE A O 1
ATOM 2132 N N . THR A 1 259 ? 33.750 75.606 80.237 1.00 38.39 266 THR A N 1
ATOM 2133 C CA . THR A 1 259 ? 33.982 74.491 81.146 1.00 36.82 266 THR A CA 1
ATOM 2134 C C . THR A 1 259 ? 33.644 73.198 80.423 1.00 38.97 266 THR A C 1
ATOM 2135 O O . THR A 1 259 ? 32.506 73.017 79.972 1.00 36.82 266 THR A O 1
ATOM 2139 N N . ILE A 1 260 ? 34.607 72.288 80.351 1.00 34.95 267 ILE A N 1
ATOM 2140 C CA . ILE A 1 260 ? 34.414 70.990 79.717 1.00 34.86 267 ILE A CA 1
ATOM 2141 C C . ILE A 1 260 ? 34.499 69.901 80.783 1.00 36.74 267 ILE A C 1
ATOM 2142 O O . ILE A 1 260 ? 35.491 69.823 81.524 1.00 38.41 267 ILE A O 1
ATOM 2147 N N . ARG A 1 261 ? 33.455 69.078 80.873 1.00 34.35 268 ARG A N 1
ATOM 2148 C CA . ARG A 1 261 ? 33.410 67.963 81.811 1.00 31.16 268 ARG A CA 1
ATOM 2149 C C . ARG A 1 261 ? 33.520 66.650 81.050 1.00 34.80 268 ARG A C 1
ATOM 2150 O O . ARG A 1 261 ? 32.875 66.462 80.006 1.00 34.68 268 ARG A O 1
ATOM 2158 N N . LEU A 1 262 ? 34.326 65.741 81.579 1.00 31.99 269 LEU A N 1
ATOM 2159 C CA . LEU A 1 262 ? 34.581 64.466 80.932 1.00 30.05 269 LEU A CA 1
ATOM 2160 C C . LEU A 1 262 ? 33.729 63.360 81.538 1.00 30.11 269 LEU A C 1
ATOM 2161 O O . LEU A 1 262 ? 33.299 63.431 82.686 1.00 31.62 269 LEU A O 1
ATOM 2166 N N . VAL A 1 263 ? 33.505 62.322 80.733 1.00 30.75 270 VAL A N 1
ATOM 2167 C CA . VAL A 1 263 ? 32.754 61.159 81.184 1.00 29.86 270 VAL A CA 1
ATOM 2168 C C . VAL A 1 263 ? 33.416 60.521 82.398 1.00 32.35 270 VAL A C 1
ATOM 2169 O O . VAL A 1 263 ? 32.737 60.012 83.293 1.00 38.79 270 VAL A O 1
ATOM 2173 N N . ASP A 1 264 ? 34.743 60.512 82.444 1.00 37.45 271 ASP A N 1
ATOM 2174 C CA . ASP A 1 264 ? 35.439 59.970 83.608 1.00 42.58 271 ASP A CA 1
ATOM 2175 C C . ASP A 1 264 ? 35.205 60.896 84.796 1.00 41.99 271 ASP A C 1
ATOM 2176 O O . ASP A 1 264 ? 35.747 62.004 84.844 1.00 40.52 271 ASP A O 1
ATOM 2181 N N . ALA A 1 265 ? 34.384 60.453 85.752 1.00 44.69 272 ALA A N 1
ATOM 2182 C CA . ALA A 1 265 ? 34.073 61.292 86.907 1.00 49.58 272 ALA A CA 1
ATOM 2183 C C . ALA A 1 265 ? 35.302 61.577 87.764 1.00 47.99 272 ALA A C 1
ATOM 2184 O O . ALA A 1 265 ? 35.313 62.575 88.492 1.00 46.00 272 ALA A O 1
ATOM 2186 N N . LYS A 1 266 ? 36.346 60.740 87.674 1.00 42.86 273 LYS A N 1
ATOM 2187 C CA . LYS A 1 266 ? 37.559 60.943 88.464 1.00 44.93 273 LYS A CA 1
ATOM 2188 C C . LYS A 1 266 ? 38.413 62.109 87.968 1.00 50.66 273 LYS A C 1
ATOM 2189 O O . LYS A 1 266 ? 39.283 62.584 88.709 1.00 50.72 273 LYS A O 1
ATOM 2195 N N . VAL A 1 267 ? 38.197 62.567 86.736 1.00 50.15 274 VAL A N 1
ATOM 2196 C CA . VAL A 1 267 ? 39.051 63.555 86.085 1.00 45.74 274 VAL A CA 1
ATOM 2197 C C . VAL A 1 267 ? 38.491 64.953 86.315 1.00 47.67 274 VAL A C 1
ATOM 2198 O O . VAL A 1 267 ? 37.268 65.165 86.336 1.00 45.06 274 VAL A O 1
ATOM 2202 N N . SER A 1 268 ? 39.402 65.912 86.488 1.00 44.05 275 SER A N 1
ATOM 2203 C CA . SER A 1 268 ? 39.027 67.304 86.683 1.00 46.86 275 SER A CA 1
ATOM 2204 C C . SER A 1 268 ? 38.415 67.883 85.415 1.00 45.69 275 SER A C 1
ATOM 2205 O O . SER A 1 268 ? 38.840 67.571 84.300 1.00 43.61 275 SER A O 1
ATOM 2208 N N . ASN A 1 269 ? 37.403 68.724 85.595 1.00 45.08 276 ASN A N 1
ATOM 2209 C CA . ASN A 1 269 ? 36.993 69.625 84.534 1.00 41.24 276 ASN A CA 1
ATOM 2210 C C . ASN A 1 269 ? 38.189 70.451 84.102 1.00 43.63 276 ASN A C 1
ATOM 2211 O O . ASN A 1 269 ? 39.127 70.663 84.874 1.00 51.25 276 ASN A O 1
ATOM 2216 N N . PHE A 1 270 ? 38.171 70.914 82.858 1.00 43.83 277 PHE A N 1
ATOM 2217 C CA . PHE A 1 270 ? 39.163 71.889 82.447 1.00 42.62 277 PHE A CA 1
ATOM 2218 C C . PHE A 1 270 ? 38.476 73.075 81.789 1.00 42.71 277 PHE A C 1
ATOM 2219 O O . PHE A 1 270 ? 37.307 73.019 81.398 1.00 41.63 277 PHE A O 1
ATOM 2227 N N . ILE A 1 271 ? 39.219 74.172 81.729 1.00 45.41 278 ILE A N 1
ATOM 2228 C CA . ILE A 1 271 ? 38.692 75.487 81.404 1.00 42.32 278 ILE A CA 1
ATOM 2229 C C . ILE A 1 271 ? 39.515 76.047 80.258 1.00 42.26 278 ILE A C 1
ATOM 2230 O O . ILE A 1 271 ? 40.698 75.724 80.103 1.00 40.85 278 ILE A O 1
ATOM 2235 N N . PHE A 1 272 ? 38.876 76.869 79.433 1.00 38.89 279 PHE A N 1
ATOM 2236 C CA . PHE A 1 272 ? 39.617 77.748 78.546 1.00 41.20 279 PHE A CA 1
ATOM 2237 C C . PHE A 1 272 ? 38.771 78.989 78.321 1.00 41.51 279 PHE A C 1
ATOM 2238 O O . PHE A 1 272 ? 37.581 79.020 78.647 1.00 38.54 279 PHE A O 1
ATOM 2246 N N . TYR A 1 273 ? 39.407 80.031 77.797 1.00 40.03 280 TYR A N 1
ATOM 2247 C CA . TYR A 1 273 ? 38.752 81.317 77.634 1.00 38.05 280 TYR A CA 1
ATOM 2248 C C . TYR A 1 273 ? 38.662 81.650 76.158 1.00 37.80 280 TYR A C 1
ATOM 2249 O O . TYR A 1 273 ? 39.583 81.373 75.380 1.00 38.41 280 TYR A O 1
ATOM 2258 N N . SER A 1 274 ? 37.537 82.233 75.781 1.00 39.64 281 SER A N 1
ATOM 2259 C CA . SER A 1 274 ? 37.282 82.613 74.405 1.00 42.26 281 SER A CA 1
ATOM 2260 C C . SER A 1 274 ? 36.502 83.914 74.466 1.00 46.77 281 SER A C 1
ATOM 2261 O O . SER A 1 274 ? 35.468 83.988 75.137 1.00 47.65 281 SER A O 1
ATOM 2264 N N . GLN A 1 275 ? 37.004 84.942 73.780 1.00 46.93 282 GLN A N 1
ATOM 2265 C CA . GLN A 1 275 ? 36.615 86.302 74.125 1.00 45.88 282 GLN A CA 1
ATOM 2266 C C . GLN A 1 275 ? 35.348 86.793 73.443 1.00 53.54 282 GLN A C 1
ATOM 2267 O O . GLN A 1 275 ? 34.690 87.683 73.990 1.00 57.95 282 GLN A O 1
ATOM 2273 N N . ASP A 1 276 ? 34.969 86.236 72.293 1.00 52.60 283 ASP A N 1
ATOM 2274 C CA . ASP A 1 276 ? 33.768 86.673 71.585 1.00 44.48 283 ASP A CA 1
ATOM 2275 C C . ASP A 1 276 ? 32.572 85.858 72.065 1.00 45.50 283 ASP A C 1
ATOM 2276 O O . ASP A 1 276 ? 32.557 84.631 71.925 1.00 45.97 283 ASP A O 1
ATOM 2281 N N . LEU A 1 277 ? 31.560 86.544 72.606 1.00 47.02 284 LEU A N 1
ATOM 2282 C CA . LEU A 1 277 ? 30.380 85.843 73.099 1.00 45.09 284 LEU A CA 1
ATOM 2283 C C . LEU A 1 277 ? 29.669 85.113 71.969 1.00 48.49 284 LEU A C 1
ATOM 2284 O O . LEU A 1 277 ? 29.243 83.962 72.134 1.00 45.40 284 LEU A O 1
ATOM 2289 N N . HIS A 1 278 ? 29.550 85.760 70.805 1.00 46.21 285 HIS A N 1
ATOM 2290 C CA . HIS A 1 278 ? 28.868 85.129 69.680 1.00 47.56 285 HIS A CA 1
ATOM 2291 C C . HIS A 1 278 ? 29.626 83.907 69.180 1.00 43.41 285 HIS A C 1
ATOM 2292 O O . HIS A 1 278 ? 29.010 82.896 68.821 1.00 40.00 285 HIS A O 1
ATOM 2299 N N . ILE A 1 279 ? 30.955 83.992 69.120 1.00 40.88 286 ILE A N 1
ATOM 2300 C CA . ILE A 1 279 ? 31.760 82.815 68.814 1.00 40.32 286 ILE A CA 1
ATOM 2301 C C . ILE A 1 279 ? 31.503 81.722 69.848 1.00 42.18 286 ILE A C 1
ATOM 2302 O O . ILE A 1 279 ? 31.454 80.528 69.518 1.00 37.87 286 ILE A O 1
ATOM 2307 N N . ASN A 1 280 ? 31.291 82.111 71.109 1.00 41.81 287 ASN A N 1
ATOM 2308 C CA . ASN A 1 280 ? 31.162 81.103 72.156 1.00 43.05 287 ASN A CA 1
ATOM 2309 C C . ASN A 1 280 ? 29.875 80.300 72.001 1.00 41.90 287 ASN A C 1
ATOM 2310 O O . ASN A 1 280 ? 29.823 79.127 72.393 1.00 38.97 287 ASN A O 1
ATOM 2315 N N . LYS A 1 281 ? 28.844 80.897 71.409 1.00 38.13 288 LYS A N 1
ATOM 2316 C CA . LYS A 1 281 ? 27.647 80.132 71.109 1.00 40.15 288 LYS A CA 1
ATOM 2317 C C . LYS A 1 281 ? 27.839 79.245 69.880 1.00 40.16 288 LYS A C 1
ATOM 2318 O O . LYS A 1 281 ? 27.273 78.146 69.823 1.00 39.36 288 LYS A O 1
ATOM 2324 N N . MET A 1 282 ? 28.634 79.698 68.902 1.00 34.35 289 MET A N 1
ATOM 2325 C CA . MET A 1 282 ? 28.930 78.881 67.726 1.00 39.89 289 MET A CA 1
ATOM 2326 C C . MET A 1 282 ? 29.788 77.686 68.086 1.00 38.86 289 MET A C 1
ATOM 2327 O O . MET A 1 282 ? 29.608 76.587 67.534 1.00 35.53 289 MET A O 1
ATOM 2332 N N . ILE A 1 283 ? 30.752 77.894 68.981 1.00 36.18 290 ILE A N 1
ATOM 2333 C CA . ILE A 1 283 ? 31.501 76.773 69.524 1.00 32.51 290 ILE A CA 1
ATOM 2334 C C . ILE A 1 283 ? 30.551 75.779 70.183 1.00 32.67 290 ILE A C 1
ATOM 2335 O O . ILE A 1 283 ? 30.594 74.572 69.907 1.00 33.67 290 ILE A O 1
ATOM 2340 N N . LEU A 1 284 ? 29.640 76.283 71.020 1.00 32.05 291 LEU A N 1
ATOM 2341 C CA . LEU A 1 284 ? 28.626 75.425 71.631 1.00 36.41 291 LEU A CA 1
ATOM 2342 C C . LEU A 1 284 ? 27.854 74.630 70.577 1.00 34.76 291 LEU A C 1
ATOM 2343 O O . LEU A 1 284 ? 27.635 73.423 70.742 1.00 30.64 291 LEU A O 1
ATOM 2348 N N . ASP A 1 285 ? 27.455 75.284 69.474 1.00 34.02 292 ASP A N 1
ATOM 2349 C CA . ASP A 1 285 ? 26.620 74.622 68.472 1.00 33.01 292 ASP A CA 1
ATOM 2350 C C . ASP A 1 285 ? 27.397 73.560 67.701 1.00 29.77 292 ASP A C 1
ATOM 2351 O O . ASP A 1 285 ? 26.888 72.459 67.469 1.00 25.46 292 ASP A O 1
ATOM 2356 N N . LEU A 1 286 ? 28.621 73.884 67.285 1.00 26.35 293 LEU A N 1
ATOM 2357 C CA . LEU A 1 286 ? 29.471 72.914 66.606 1.00 24.57 293 LEU A CA 1
ATOM 2358 C C . LEU A 1 286 ? 29.773 71.704 67.477 1.00 23.48 293 LEU A C 1
ATOM 2359 O O . LEU A 1 286 ? 29.913 70.591 66.951 1.00 22.44 293 LEU A O 1
ATOM 2364 N N . CYS A 1 287 ? 29.893 71.898 68.797 1.00 24.34 294 CYS A N 1
ATOM 2365 C CA . CYS A 1 287 ? 30.127 70.775 69.707 1.00 24.81 294 CYS A CA 1
ATOM 2366 C C . CYS A 1 287 ? 28.913 69.864 69.758 1.00 24.55 294 CYS A C 1
ATOM 2367 O O . CYS A 1 287 ? 29.029 68.633 69.665 1.00 22.77 294 CYS A O 1
ATOM 2370 N N . LYS A 1 288 ? 27.735 70.462 69.910 1.00 22.99 295 LYS A N 1
ATOM 2371 C CA . LYS A 1 288 ? 26.529 69.667 70.037 1.00 27.92 295 LYS A CA 1
ATOM 2372 C C . LYS A 1 288 ? 26.222 68.947 68.728 1.00 28.88 295 LYS A C 1
ATOM 2373 O O . LYS A 1 288 ? 25.852 67.765 68.737 1.00 26.48 295 LYS A O 1
ATOM 2379 N N . GLY A 1 289 ? 26.431 69.623 67.592 1.00 22.83 296 GLY A N 1
ATOM 2380 C CA . GLY A 1 289 ? 26.124 69.014 66.305 1.00 23.60 296 GLY A CA 1
ATOM 2381 C C . GLY A 1 289 ? 27.078 67.892 65.933 1.00 23.09 296 GLY A C 1
ATOM 2382 O O . GLY A 1 289 ? 26.648 66.819 65.498 1.00 21.42 296 GLY A O 1
ATOM 2383 N N . ASN A 1 290 ? 28.388 68.122 66.094 1.00 21.31 297 ASN A N 1
ATOM 2384 C CA . ASN A 1 290 ? 29.350 67.065 65.791 1.00 21.33 297 ASN A CA 1
ATOM 2385 C C . ASN A 1 290 ? 29.186 65.874 66.727 1.00 22.80 297 ASN A C 1
ATOM 2386 O O . ASN A 1 290 ? 29.399 64.726 66.307 1.00 25.85 297 ASN A O 1
ATOM 2391 N N . HIS A 1 291 ? 28.805 66.117 67.993 1.00 22.62 298 HIS A N 1
ATOM 2392 C CA . HIS A 1 291 ? 28.615 65.005 68.924 1.00 21.71 298 HIS A CA 1
ATOM 2393 C C . HIS A 1 291 ? 27.399 64.148 68.546 1.00 25.69 298 HIS A C 1
ATOM 2394 O O . HIS A 1 291 ? 27.482 62.912 68.567 1.00 22.58 298 HIS A O 1
ATOM 2401 N N . ASP A 1 292 ? 26.270 64.785 68.190 1.00 23.74 299 ASP A N 1
ATOM 2402 C CA . ASP A 1 292 ? 25.110 64.057 67.674 1.00 21.27 299 ASP A CA 1
ATOM 2403 C C . ASP A 1 292 ? 25.503 63.140 66.526 1.00 25.15 299 ASP A C 1
ATOM 2404 O O . ASP A 1 292 ? 25.140 61.956 66.502 1.00 21.92 299 ASP A O 1
ATOM 2409 N N . LEU A 1 293 ? 26.209 63.694 65.530 1.00 20.29 300 LEU A N 1
ATOM 2410 C CA . LEU A 1 293 ? 26.552 62.905 64.358 1.00 20.74 300 LEU A CA 1
ATOM 2411 C C . LEU A 1 293 ? 27.558 61.822 64.708 1.00 21.94 300 LEU A C 1
ATOM 2412 O O . LEU A 1 293 ? 27.558 60.751 64.090 1.00 21.72 300 LEU A O 1
ATOM 2417 N N . TYR A 1 294 ? 28.415 62.078 65.698 1.00 21.64 301 TYR A N 1
ATOM 2418 C CA . TYR A 1 294 ? 29.386 61.075 66.109 1.00 20.47 301 TYR A CA 1
ATOM 2419 C C . TYR A 1 294 ? 28.680 59.803 66.578 1.00 20.99 301 TYR A C 1
ATOM 2420 O O . TYR A 1 294 ? 29.003 58.688 66.143 1.00 18.25 301 TYR A O 1
ATOM 2429 N N . MET A 1 295 ? 27.674 59.961 67.431 1.00 16.98 302 MET A N 1
ATOM 2430 C CA . MET A 1 295 ? 26.892 58.813 67.858 1.00 20.15 302 MET A CA 1
ATOM 2431 C C . MET A 1 295 ? 26.028 58.275 66.723 1.00 22.44 302 MET A C 1
ATOM 2432 O O . MET A 1 295 ? 25.937 57.052 66.535 1.00 19.07 302 MET A O 1
ATOM 2437 N N . ARG A 1 296 ? 25.394 59.161 65.944 1.00 21.95 303 ARG A N 1
ATOM 2438 C CA . ARG A 1 296 ? 24.521 58.676 64.882 1.00 21.51 303 ARG A CA 1
ATOM 2439 C C . ARG A 1 296 ? 25.306 57.876 63.847 1.00 20.32 303 ARG A C 1
ATOM 2440 O O . ARG A 1 296 ? 24.817 56.855 63.357 1.00 21.07 303 ARG A O 1
ATOM 2448 N N . ARG A 1 297 ? 26.522 58.319 63.502 1.00 18.15 304 ARG A N 1
ATOM 2449 C CA . ARG A 1 297 ? 27.381 57.555 62.587 1.00 24.00 304 ARG A CA 1
ATOM 2450 C C . ARG A 1 297 ? 27.542 56.096 63.016 1.00 22.48 304 ARG A C 1
ATOM 2451 O O . ARG A 1 297 ? 27.702 55.205 62.169 1.00 19.68 304 ARG A O 1
ATOM 2459 N N . ARG A 1 298 ? 27.568 55.852 64.325 1.00 20.58 305 ARG A N 1
ATOM 2460 C CA . ARG A 1 298 ? 27.856 54.551 64.902 1.00 23.78 305 ARG A CA 1
ATOM 2461 C C . ARG A 1 298 ? 26.600 53.748 65.121 1.00 21.15 305 ARG A C 1
ATOM 2462 O O . ARG A 1 298 ? 26.682 52.626 65.624 1.00 24.40 305 ARG A O 1
ATOM 2470 N N . LYS A 1 299 ? 25.456 54.294 64.720 1.00 21.54 306 LYS A N 1
ATOM 2471 C CA . LYS A 1 299 ? 24.184 53.578 64.650 1.00 22.53 306 LYS A CA 1
ATOM 2472 C C . LYS A 1 299 ? 23.624 53.808 63.247 1.00 25.28 306 LYS A C 1
ATOM 2473 O O . LYS A 1 299 ? 22.655 54.556 63.056 1.00 27.62 306 LYS A O 1
ATOM 2479 N N . PRO A 1 300 ? 24.224 53.173 62.234 1.00 27.38 307 PRO A N 1
ATOM 2480 C CA . PRO A 1 300 ? 23.974 53.576 60.833 1.00 25.70 307 PRO A CA 1
ATOM 2481 C C . PRO A 1 300 ? 22.516 53.736 60.409 1.00 29.88 307 PRO A C 1
ATOM 2482 O O . PRO A 1 300 ? 22.250 54.587 59.550 1.00 29.56 307 PRO A O 1
ATOM 2486 N N . ASP A 1 301 ? 21.566 52.956 60.943 1.00 29.18 308 ASP A N 1
ATOM 2487 C CA . ASP A 1 301 ? 20.165 53.157 60.556 1.00 33.08 308 ASP A CA 1
ATOM 2488 C C . ASP A 1 301 ? 19.716 54.601 60.750 1.00 34.74 308 ASP A C 1
ATOM 2489 O O . ASP A 1 301 ? 18.832 55.074 60.023 1.00 37.17 308 ASP A O 1
ATOM 2494 N N . THR A 1 302 ? 20.298 55.317 61.726 1.00 26.60 309 THR A N 1
ATOM 2495 C CA . THR A 1 302 ? 19.965 56.729 61.895 1.00 31.85 309 THR A CA 1
ATOM 2496 C C . THR A 1 302 ? 20.437 57.599 60.728 1.00 31.32 309 THR A C 1
ATOM 2497 O O . THR A 1 302 ? 20.076 58.782 60.680 1.00 36.09 309 THR A O 1
ATOM 2501 N N . MET A 1 303 ? 21.221 57.055 59.796 1.00 28.87 310 MET A N 1
ATOM 2502 C CA . MET A 1 303 ? 21.773 57.814 58.682 1.00 29.14 310 MET A CA 1
ATOM 2503 C C . MET A 1 303 ? 21.158 57.442 57.342 1.00 29.76 310 MET A C 1
ATOM 2504 O O . MET A 1 303 ? 21.687 57.834 56.303 1.00 34.94 310 MET A O 1
ATOM 2509 N N . GLU A 1 304 ? 20.073 56.683 57.332 1.00 36.39 311 GLU A N 1
ATOM 2510 C CA . GLU A 1 304 ? 19.452 56.307 56.073 1.00 41.07 311 GLU A CA 1
ATOM 2511 C C . GLU A 1 304 ? 18.619 57.458 55.513 1.00 40.51 311 GLU A C 1
ATOM 2512 O O . GLU A 1 304 ? 18.264 58.404 56.223 1.00 39.00 311 GLU A O 1
ATOM 2518 N N . ILE A 1 305 ? 18.293 57.358 54.226 1.00 39.00 312 ILE A N 1
ATOM 2519 C CA . ILE A 1 305 ? 17.462 58.366 53.567 1.00 39.98 312 ILE A CA 1
ATOM 2520 C C . ILE A 1 305 ? 16.197 57.720 53.008 1.00 33.74 312 ILE A C 1
ATOM 2521 O O . ILE A 1 305 ? 16.212 56.545 52.647 1.00 28.94 312 ILE A O 1
ATOM 2526 N N . THR B 2 7 ? 25.079 15.199 87.026 1.00 46.89 516 THR C N 1
ATOM 2527 C CA . THR B 2 7 ? 25.658 15.151 85.676 1.00 56.10 516 THR C CA 1
ATOM 2528 C C . THR B 2 7 ? 26.277 16.466 85.192 1.00 52.80 516 THR C C 1
ATOM 2529 O O . THR B 2 7 ? 27.465 16.527 84.868 1.00 48.49 516 THR C O 1
ATOM 2533 N N . ALA B 2 8 ? 25.439 17.501 85.099 1.00 49.33 517 ALA C N 1
ATOM 2534 C CA . ALA B 2 8 ? 25.855 18.823 84.659 1.00 47.48 517 ALA C CA 1
ATOM 2535 C C . ALA B 2 8 ? 25.105 19.877 85.465 1.00 50.63 517 ALA C C 1
ATOM 2536 O O . ALA B 2 8 ? 24.005 19.630 85.968 1.00 45.77 517 ALA C O 1
ATOM 2538 N N . GLY B 2 9 ? 25.711 21.057 85.585 1.00 47.28 518 GLY C N 1
ATOM 2539 C CA . GLY B 2 9 ? 25.081 22.155 86.295 1.00 40.88 518 GLY C CA 1
ATOM 2540 C C . GLY B 2 9 ? 25.650 23.482 85.857 1.00 39.88 518 GLY C C 1
ATOM 2541 O O . GLY B 2 9 ? 26.812 23.576 85.439 1.00 35.39 518 GLY C O 1
ATOM 2542 N N . GLY B 2 10 ? 24.822 24.521 85.948 1.00 34.14 519 GLY C N 1
ATOM 2543 C CA . GLY B 2 10 ? 25.322 25.858 85.709 1.00 37.19 519 GLY C CA 1
ATOM 2544 C C . GLY B 2 10 ? 24.639 26.875 86.597 1.00 33.15 519 GLY C C 1
ATOM 2545 O O . GLY B 2 10 ? 23.618 26.603 87.233 1.00 35.09 519 GLY C O 1
ATOM 2546 N N . ALA B 2 11 ? 25.229 28.065 86.629 1.00 32.15 520 ALA C N 1
ATOM 2547 C CA . ALA B 2 11 ? 24.612 29.216 87.277 1.00 35.41 520 ALA C CA 1
ATOM 2548 C C . ALA B 2 11 ? 25.241 30.482 86.723 1.00 33.12 520 ALA C C 1
ATOM 2549 O O . ALA B 2 11 ? 26.466 30.556 86.569 1.00 34.45 520 ALA C O 1
ATOM 2551 N N . GLU B 2 12 ? 24.403 31.465 86.417 1.00 29.55 521 GLU C N 1
ATOM 2552 C CA . GLU B 2 12 ? 24.876 32.736 85.899 1.00 30.86 521 GLU C CA 1
ATOM 2553 C C . GLU B 2 12 ? 25.142 33.685 87.057 1.00 29.18 521 GLU C C 1
ATOM 2554 O O . GLU B 2 12 ? 24.300 33.843 87.940 1.00 33.46 521 GLU C O 1
ATOM 2560 N N . LEU B 2 13 ? 26.331 34.302 87.058 1.00 26.76 522 LEU C N 1
ATOM 2561 C CA . LEU B 2 13 ? 26.819 35.035 88.218 1.00 26.00 522 LEU C CA 1
ATOM 2562 C C . LEU B 2 13 ? 26.752 36.517 87.932 1.00 23.68 522 LEU C C 1
ATOM 2563 O O . LEU B 2 13 ? 25.662 37.109 87.990 1.00 26.46 522 LEU C O 1
ATOM 2568 N N . THR B 2 14 ? 27.870 37.185 87.638 1.00 26.03 523 THR C N 1
ATOM 2569 C CA . THR B 2 14 ? 27.878 38.624 87.398 1.00 24.16 523 THR C CA 1
ATOM 2570 C C . THR B 2 14 ? 27.268 38.973 86.041 1.00 24.39 523 THR C C 1
ATOM 2571 O O . THR B 2 14 ? 27.713 38.468 85.005 1.00 25.63 523 THR C O 1
ATOM 2575 N N . THR B 2 15 ? 26.271 39.861 86.043 1.00 20.96 524 THR C N 1
ATOM 2576 C CA . THR B 2 15 ? 25.812 40.539 84.833 1.00 23.70 524 THR C CA 1
ATOM 2577 C C . THR B 2 15 ? 26.315 41.972 84.897 1.00 19.74 524 THR C C 1
ATOM 2578 O O . THR B 2 15 ? 25.952 42.725 85.808 1.00 21.38 524 THR C O 1
ATOM 2582 N N . HIS B 2 16 ? 27.167 42.342 83.956 1.00 19.17 525 HIS C N 1
ATOM 2583 C CA . HIS B 2 16 ? 27.779 43.662 83.971 1.00 21.81 525 HIS C CA 1
ATOM 2584 C C . HIS B 2 16 ? 27.637 44.268 82.591 1.00 19.50 525 HIS C C 1
ATOM 2585 O O . HIS B 2 16 ? 27.804 43.581 81.583 1.00 22.55 525 HIS C O 1
ATOM 2592 N N . SER B 2 17 ? 27.342 45.553 82.552 1.00 18.14 526 SER C N 1
ATOM 2593 C CA . SER B 2 17 ? 27.137 46.265 81.302 1.00 21.16 526 SER C CA 1
ATOM 2594 C C . SER B 2 17 ? 27.952 47.548 81.305 1.00 22.44 526 SER C C 1
ATOM 2595 O O . SER B 2 17 ? 28.059 48.223 82.330 1.00 22.87 526 SER C O 1
ATOM 2598 N N . SER B 2 18 ? 28.520 47.888 80.154 1.00 23.82 527 SER C N 1
ATOM 2599 C CA . SER B 2 18 ? 29.244 49.143 79.980 1.00 21.01 527 SER C CA 1
ATOM 2600 C C . SER B 2 18 ? 28.793 49.743 78.659 1.00 24.79 527 SER C C 1
ATOM 2601 O O . SER B 2 18 ? 29.062 49.173 77.594 1.00 25.60 527 SER C O 1
ATOM 2604 N N . HIS B 2 19 ? 28.096 50.876 78.706 1.00 20.71 528 HIS C N 1
ATOM 2605 C CA . HIS B 2 19 ? 27.463 51.316 77.474 1.00 21.68 528 HIS C CA 1
ATOM 2606 C C . HIS B 2 19 ? 27.188 52.816 77.463 1.00 20.92 528 HIS C C 1
ATOM 2607 O O . HIS B 2 19 ? 27.236 53.505 78.488 1.00 17.75 528 HIS C O 1
ATOM 2614 N N . TYR B 2 20 ? 26.894 53.299 76.254 1.00 22.48 529 TYR C N 1
ATOM 2615 C CA . TYR B 2 20 ? 26.549 54.684 75.959 1.00 20.77 529 TYR C CA 1
ATOM 2616 C C . TYR B 2 20 ? 25.054 54.786 75.717 1.00 19.56 529 TYR C C 1
ATOM 2617 O O . TYR B 2 20 ? 24.495 54.026 74.914 1.00 19.54 5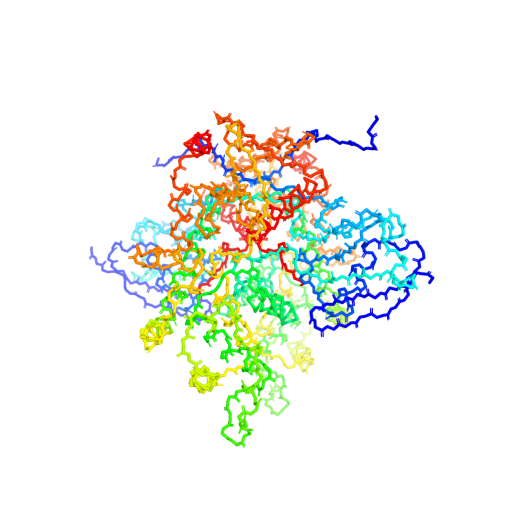29 TYR C O 1
ATOM 2626 N N . LEU B 2 21 ? 24.404 55.710 76.401 1.00 23.41 530 LEU C N 1
ATOM 2627 C CA . LEU B 2 21 ? 22.975 55.929 76.212 1.00 23.74 530 LEU C CA 1
ATOM 2628 C C . LEU B 2 21 ? 22.791 57.166 75.338 1.00 23.60 530 LEU C C 1
ATOM 2629 O O . LEU B 2 21 ? 23.265 58.251 75.689 1.00 24.31 530 LEU C O 1
ATOM 2634 N N . VAL B 2 22 ? 22.115 57.007 74.204 1.00 23.93 531 VAL C N 1
ATOM 2635 C CA . VAL B 2 22 ? 21.848 58.123 73.298 1.00 31.11 531 VAL C CA 1
ATOM 2636 C C . VAL B 2 22 ? 20.348 58.367 73.278 1.00 29.17 531 VAL C C 1
ATOM 2637 O O . VAL B 2 22 ? 19.578 57.501 72.846 1.00 29.36 531 VAL C O 1
ATOM 2641 N N . GLN B 2 23 ? 19.936 59.542 73.739 1.00 34.74 532 GLN C N 1
ATOM 2642 C CA . GLN B 2 23 ? 18.532 59.952 73.730 1.00 38.57 532 GLN C CA 1
ATOM 2643 C C . GLN B 2 23 ? 18.428 61.272 72.969 1.00 46.10 532 GLN C C 1
ATOM 2644 O O . GLN B 2 23 ? 18.748 62.337 73.510 1.00 52.54 532 GLN C O 1
ATOM 2650 N N . GLY B 2 24 ? 17.979 61.185 71.698 1.00 48.87 533 GLY C N 1
ATOM 2651 C CA . GLY B 2 24 ? 17.916 62.350 70.839 1.00 51.64 533 GLY C CA 1
ATOM 2652 C C . GLY B 2 24 ? 16.692 63.224 71.091 1.00 59.63 533 GLY C C 1
ATOM 2653 O O . GLY B 2 24 ? 15.701 62.829 71.713 1.00 54.25 533 GLY C O 1
ATOM 2654 N N . ASP B 2 25 ? 16.774 64.453 70.591 1.00 61.68 534 ASP C N 1
ATOM 2655 C CA . ASP B 2 25 ? 15.676 65.392 70.743 1.00 65.08 534 ASP C CA 1
ATOM 2656 C C . ASP B 2 25 ? 15.716 66.429 69.628 1.00 71.54 534 ASP C C 1
ATOM 2657 O O . ASP B 2 25 ? 16.762 67.036 69.364 1.00 68.47 534 ASP C O 1
ATOM 2662 N N . ASN B 2 26 ? 14.563 66.610 68.979 1.00 81.18 535 ASN C N 1
ATOM 2663 C CA . ASN B 2 26 ? 14.365 67.607 67.921 1.00 81.86 535 ASN C CA 1
ATOM 2664 C C . ASN B 2 26 ? 13.821 68.913 68.504 1.00 80.10 535 ASN C C 1
ATOM 2665 O O . ASN B 2 26 ? 12.724 69.368 68.174 1.00 86.06 535 ASN C O 1
ATOM 2670 N N . SER B 2 27 ? 14.592 69.511 69.408 1.00 76.19 536 SER C N 1
ATOM 2671 C CA . SER B 2 27 ? 14.283 70.865 69.847 1.00 80.61 536 SER C CA 1
ATOM 2672 C C . SER B 2 27 ? 15.172 71.887 69.154 1.00 77.81 536 SER C C 1
ATOM 2673 O O . SER B 2 27 ? 14.672 72.865 68.587 1.00 78.40 536 SER C O 1
ATOM 2676 N N . SER B 2 28 ? 16.486 71.656 69.165 1.00 76.51 537 SER C N 1
ATOM 2677 C CA . SER B 2 28 ? 17.455 72.539 68.533 1.00 74.22 537 SER C CA 1
ATOM 2678 C C . SER B 2 28 ? 18.553 71.689 67.903 1.00 67.98 537 SER C C 1
ATOM 2679 O O . SER B 2 28 ? 18.575 70.457 68.033 1.00 69.14 537 SER C O 1
ATOM 2682 N N . GLY B 2 29 ? 19.469 72.364 67.209 1.00 59.30 538 GLY C N 1
ATOM 2683 C CA . GLY B 2 29 ? 20.548 71.666 66.530 1.00 50.25 538 GLY C CA 1
ATOM 2684 C C . GLY B 2 29 ? 20.061 70.953 65.280 1.00 54.60 538 GLY C C 1
ATOM 2685 O O . GLY B 2 29 ? 19.229 71.463 64.512 1.00 46.70 538 GLY C O 1
ATOM 2686 N N . ILE B 2 30 ? 20.597 69.750 65.067 1.00 51.05 539 ILE C N 1
ATOM 2687 C CA . ILE B 2 30 ? 20.231 68.955 63.903 1.00 45.39 539 ILE C CA 1
ATOM 2688 C C . ILE B 2 30 ? 18.821 68.419 64.115 1.00 44.01 539 ILE C C 1
ATOM 2689 O O . ILE B 2 30 ? 18.501 67.859 65.173 1.00 46.98 539 ILE C O 1
ATOM 2694 N N . SER B 2 31 ? 17.950 68.636 63.130 1.00 44.63 540 SER C N 1
ATOM 2695 C CA . SER B 2 31 ? 16.510 68.618 63.381 1.00 52.62 540 SER C CA 1
ATOM 2696 C C . SER B 2 31 ? 15.741 67.489 62.706 1.00 52.77 540 SER C C 1
ATOM 2697 O O . SER B 2 31 ? 14.548 67.329 62.998 1.00 52.51 540 SER C O 1
ATOM 2700 N N . ASP B 2 32 ? 16.374 66.707 61.831 1.00 48.14 541 ASP C N 1
ATOM 2701 C CA . ASP B 2 32 ? 15.664 65.677 61.083 1.00 47.59 541 ASP C CA 1
ATOM 2702 C C . ASP B 2 32 ? 15.140 64.579 62.016 1.00 49.67 541 ASP C C 1
ATOM 2703 O O . ASP B 2 32 ? 15.696 64.321 63.092 1.00 47.33 541 ASP C O 1
ATOM 2708 N N . ASP B 2 33 ? 14.043 63.938 61.596 1.00 52.42 542 ASP C N 1
ATOM 2709 C CA . ASP B 2 33 ? 13.402 62.879 62.388 1.00 54.43 542 ASP C CA 1
ATOM 2710 C C . ASP B 2 33 ? 13.928 61.510 61.945 1.00 51.47 542 ASP C C 1
ATOM 2711 O O . ASP B 2 33 ? 13.305 60.774 61.169 1.00 53.86 542 ASP C O 1
ATOM 2716 N N . PHE B 2 34 ? 15.104 61.168 62.462 1.00 46.25 543 PHE C N 1
ATOM 2717 C CA . PHE B 2 34 ? 15.729 59.881 62.209 1.00 40.32 543 PHE C CA 1
ATOM 2718 C C . PHE B 2 34 ? 15.188 58.837 63.182 1.00 41.14 543 PHE C C 1
ATOM 2719 O O . PHE B 2 34 ? 14.660 59.162 64.249 1.00 37.48 543 PHE C O 1
ATOM 2727 N N . GLU B 2 35 ? 15.356 57.571 62.817 1.00 36.26 544 GLU C N 1
ATOM 2728 C CA . GLU B 2 35 ? 15.098 56.472 63.743 1.00 35.99 544 GLU C CA 1
ATOM 2729 C C . GLU B 2 35 ? 16.243 55.461 63.648 1.00 37.07 544 GLU C C 1
ATOM 2730 O O . GLU B 2 35 ? 16.835 55.303 62.583 1.00 38.94 544 GLU C O 1
ATOM 2736 N N . PRO B 2 36 ? 16.561 54.773 64.759 1.00 33.24 545 PRO C N 1
ATOM 2737 C CA . PRO B 2 36 ? 15.921 54.920 66.079 1.00 37.49 545 PRO C CA 1
ATOM 2738 C C . PRO B 2 36 ? 16.330 56.208 66.805 1.00 33.32 545 PRO C C 1
ATOM 2739 O O . PRO B 2 36 ? 17.476 56.642 66.685 1.00 30.50 545 PRO C O 1
ATOM 2743 N N . LYS B 2 37 ? 15.393 56.810 67.538 1.00 33.12 546 LYS C N 1
ATOM 2744 C CA . LYS B 2 37 ? 15.670 58.067 68.217 1.00 34.59 546 LYS C CA 1
ATOM 2745 C C . LYS B 2 37 ? 16.423 57.858 69.521 1.00 32.54 546 LYS C C 1
ATOM 2746 O O . LYS B 2 37 ? 17.149 58.753 69.970 1.00 36.91 546 LYS C O 1
ATOM 2752 N N . GLU B 2 38 ? 16.282 56.692 70.124 1.00 31.61 547 GLU C N 1
ATOM 2753 C CA . GLU B 2 38 ? 16.985 56.345 71.342 1.00 30.51 547 GLU C CA 1
ATOM 2754 C C . GLU B 2 38 ? 17.589 54.964 71.138 1.00 28.64 547 GLU C C 1
ATOM 2755 O O . GLU B 2 38 ? 16.910 54.051 70.652 1.00 29.69 547 GLU C O 1
ATOM 2761 N N . PHE B 2 39 ? 18.868 54.825 71.470 1.00 24.43 548 PHE C N 1
ATOM 2762 C CA . PHE B 2 39 ? 19.572 53.564 71.298 1.00 23.70 548 PHE C CA 1
ATOM 2763 C C . PHE B 2 39 ? 20.745 53.513 72.270 1.00 22.99 548 PHE C C 1
ATOM 2764 O O . PHE B 2 39 ? 21.090 54.500 72.925 1.00 24.97 548 PHE C O 1
ATOM 2772 N N . ILE B 2 40 ? 21.359 52.345 72.361 1.00 20.04 549 ILE C N 1
ATOM 2773 C CA . ILE B 2 40 ? 22.452 52.117 73.288 1.00 21.20 549 ILE C CA 1
ATOM 2774 C C . ILE B 2 40 ? 23.563 51.414 72.529 1.00 23.98 549 ILE C C 1
ATOM 2775 O O . ILE B 2 40 ? 23.295 50.535 71.703 1.00 24.89 549 ILE C O 1
ATOM 2780 N N . LEU B 2 41 ? 24.807 51.826 72.779 1.00 22.08 550 LEU C N 1
ATOM 2781 C CA . LEU B 2 41 ? 25.982 51.221 72.158 1.00 23.06 550 LEU C CA 1
ATOM 2782 C C . LEU B 2 41 ? 26.905 50.733 73.262 1.00 22.12 550 LEU C C 1
ATOM 2783 O O . LEU B 2 41 ? 27.327 51.524 74.113 1.00 21.91 550 LEU C O 1
ATOM 2788 N N . THR B 2 42 ? 27.198 49.434 73.266 1.00 22.58 551 THR C N 1
ATOM 2789 C CA . THR B 2 42 ? 28.134 48.910 74.249 1.00 25.57 551 THR C CA 1
ATOM 2790 C C . THR B 2 42 ? 29.535 49.430 73.965 1.00 22.95 551 THR C C 1
ATOM 2791 O O . THR B 2 42 ? 29.860 49.804 72.841 1.00 23.04 551 THR C O 1
ATOM 2795 N N . ASP B 2 43 ? 30.369 49.453 75.009 1.00 25.80 552 ASP C N 1
ATOM 2796 C CA . ASP B 2 43 ? 31.790 49.767 74.835 1.00 25.92 552 ASP C CA 1
ATOM 2797 C C . ASP B 2 43 ? 32.411 48.957 73.706 1.00 30.30 552 ASP C C 1
ATOM 2798 O O . ASP B 2 43 ? 33.195 49.482 72.911 1.00 26.12 552 ASP C O 1
ATOM 2803 N N . ASN B 2 44 ? 32.069 47.672 73.609 1.00 36.89 553 ASN C N 1
ATOM 2804 C CA . ASN B 2 44 ? 32.748 46.871 72.606 1.00 31.58 553 ASN C CA 1
ATOM 2805 C C . ASN B 2 44 ? 32.212 47.122 71.207 1.00 32.51 553 ASN C C 1
ATOM 2806 O O . ASN B 2 44 ? 32.976 47.017 70.241 1.00 32.02 553 ASN C O 1
ATOM 2811 N N . GLU B 2 45 ? 30.925 47.451 71.064 1.00 28.84 554 GLU C N 1
ATOM 2812 C CA . GLU B 2 45 ? 30.445 47.915 69.767 1.00 31.04 554 GLU C CA 1
ATOM 2813 C C . GLU B 2 45 ? 31.236 49.136 69.310 1.00 27.23 554 GLU C C 1
ATOM 2814 O O . GLU B 2 45 ? 31.673 49.211 68.159 1.00 24.91 554 GLU C O 1
ATOM 2820 N N . MET B 2 46 ? 31.449 50.093 70.214 1.00 23.20 555 MET C N 1
ATOM 2821 C CA . MET B 2 46 ? 32.240 51.267 69.878 1.00 28.17 555 MET C CA 1
ATOM 2822 C C . MET B 2 46 ? 33.663 50.887 69.486 1.00 30.27 555 MET C C 1
ATOM 2823 O O . MET B 2 46 ? 34.208 51.417 68.512 1.00 29.28 555 MET C O 1
ATOM 2828 N N . GLU B 2 47 ? 34.290 49.981 70.236 1.00 30.89 556 GLU C N 1
ATOM 2829 C CA . GLU B 2 47 ? 35.668 49.632 69.915 1.00 33.07 556 GLU C CA 1
ATOM 2830 C C . GLU B 2 47 ? 35.746 48.853 68.611 1.00 31.22 556 GLU C C 1
ATOM 2831 O O . GLU B 2 47 ? 36.663 49.059 67.807 1.00 32.55 556 GLU C O 1
ATOM 2837 N N . GLN B 2 48 ? 34.778 47.976 68.372 1.00 27.02 557 GLN C N 1
ATOM 2838 C CA . GLN B 2 48 ? 34.760 47.223 67.128 1.00 31.93 557 GLN C CA 1
ATOM 2839 C C . GLN B 2 48 ? 34.582 48.153 65.924 1.00 32.05 557 GLN C C 1
ATOM 2840 O O . GLN B 2 48 ? 35.180 47.939 64.863 1.00 31.83 557 GLN C O 1
ATOM 2846 N N . ILE B 2 49 ? 33.782 49.207 66.079 1.00 29.30 558 ILE C N 1
ATOM 2847 C CA . ILE B 2 49 ? 33.630 50.181 65.009 1.00 28.51 558 ILE C CA 1
ATOM 2848 C C . ILE B 2 49 ? 34.926 50.946 64.803 1.00 26.58 558 ILE C C 1
ATOM 2849 O O . ILE B 2 49 ? 35.296 51.284 63.672 1.00 29.15 558 ILE C O 1
ATOM 2854 N N . THR B 2 50 ? 35.643 51.222 65.885 1.00 24.30 559 THR C N 1
ATOM 2855 C CA . THR B 2 50 ? 36.905 51.932 65.749 1.00 28.64 559 THR C CA 1
ATOM 2856 C C . THR B 2 50 ? 37.956 51.066 65.065 1.00 37.07 559 THR C C 1
ATOM 2857 O O . THR B 2 50 ? 38.736 51.564 64.244 1.00 38.74 559 THR C O 1
ATOM 2861 N N . ASN B 2 51 ? 37.994 49.769 65.379 1.00 36.05 560 ASN C N 1
ATOM 2862 C CA . ASN B 2 51 ? 38.928 48.895 64.681 1.00 35.84 560 ASN C CA 1
ATOM 2863 C C . ASN B 2 51 ? 38.593 48.860 63.206 1.00 38.97 560 ASN C C 1
ATOM 2864 O O . ASN B 2 51 ? 39.472 49.022 62.352 1.00 43.06 560 ASN C O 1
ATOM 2869 N N . GLU B 2 52 ? 37.307 48.687 62.895 1.00 40.86 561 GLU C N 1
ATOM 2870 C CA . GLU B 2 52 ? 36.862 48.627 61.511 1.00 34.64 561 GLU C CA 1
ATOM 2871 C C . GLU B 2 52 ? 37.238 49.900 60.746 1.00 39.89 561 GLU C C 1
ATOM 2872 O O . GLU B 2 52 ? 37.695 49.822 59.601 1.00 41.89 561 GLU C O 1
ATOM 2878 N N . MET B 2 53 ? 37.111 51.080 61.375 1.00 34.97 562 MET C N 1
ATOM 2879 C CA . MET B 2 53 ? 37.487 52.318 60.691 1.00 35.53 562 MET C CA 1
ATOM 2880 C C . MET B 2 53 ? 38.994 52.407 60.442 1.00 40.41 562 MET C C 1
ATOM 2881 O O . MET B 2 53 ? 39.423 52.904 59.392 1.00 37.09 562 MET C O 1
ATOM 2886 N N . GLU B 2 54 ? 39.817 51.964 61.398 1.00 38.57 563 GLU C N 1
ATOM 2887 C CA . GLU B 2 54 ? 41.257 51.989 61.173 1.00 40.56 563 GLU C CA 1
ATOM 2888 C C . GLU B 2 54 ? 41.625 51.139 59.973 1.00 44.15 563 GLU C C 1
ATOM 2889 O O . GLU B 2 54 ? 42.444 51.551 59.142 1.00 43.32 563 GLU C O 1
ATOM 2895 N N . ARG B 2 55 ? 40.996 49.965 59.846 1.00 37.09 564 ARG C N 1
ATOM 2896 C CA . ARG B 2 55 ? 41.318 49.064 58.749 1.00 38.67 564 ARG C CA 1
ATOM 2897 C C . ARG B 2 55 ? 40.868 49.628 57.420 1.00 42.01 564 ARG C C 1
ATOM 2898 O O . ARG B 2 55 ? 41.595 49.526 56.428 1.00 44.44 564 ARG C O 1
ATOM 2906 N N . ASN B 2 56 ? 39.664 50.198 57.368 1.00 44.43 565 ASN C N 1
ATOM 2907 C CA . ASN B 2 56 ? 39.228 50.848 56.138 1.00 46.05 565 ASN C CA 1
ATOM 2908 C C . ASN B 2 56 ? 40.268 51.860 55.665 1.00 46.19 565 ASN C C 1
ATOM 2909 O O . ASN B 2 56 ? 40.615 51.891 54.478 1.00 44.57 565 ASN C O 1
ATOM 2914 N N . HIS B 2 57 ? 40.813 52.661 56.590 1.00 38.52 566 HIS C N 1
ATOM 2915 C CA . HIS B 2 57 ? 41.835 53.632 56.215 1.00 40.67 566 HIS C CA 1
ATOM 2916 C C . HIS B 2 57 ? 43.145 52.954 55.809 1.00 46.99 566 HIS C C 1
ATOM 2917 O O . HIS B 2 57 ? 43.759 53.335 54.803 1.00 44.31 566 HIS C O 1
ATOM 2924 N N . LEU B 2 58 ? 43.603 51.967 56.584 1.00 43.19 567 LEU C N 1
ATOM 2925 C CA . LEU B 2 58 ? 44.802 51.242 56.187 1.00 44.19 567 LEU C CA 1
ATOM 2926 C C . LEU B 2 58 ? 44.587 50.491 54.874 1.00 47.43 567 LEU C C 1
ATOM 2927 O O . LEU B 2 58 ? 45.525 50.345 54.085 1.00 51.38 567 LEU C O 1
ATOM 2932 N N . ASP B 2 59 ? 43.358 50.049 54.597 1.00 45.80 568 ASP C N 1
ATOM 2933 C CA . ASP B 2 59 ? 43.063 49.479 53.284 1.00 48.37 568 ASP C CA 1
ATOM 2934 C C . ASP B 2 59 ? 43.222 50.518 52.185 1.00 48.42 568 ASP C C 1
ATOM 2935 O O . ASP B 2 59 ? 43.725 50.214 51.097 1.00 47.94 568 ASP C O 1
ATOM 2940 N N . TYR B 2 60 ? 42.759 51.740 52.437 1.00 42.03 569 TYR C N 1
ATOM 2941 C CA . TYR B 2 60 ? 42.866 52.788 51.432 1.00 44.76 569 TYR C CA 1
ATOM 2942 C C . TYR B 2 60 ? 44.328 53.150 51.179 1.00 46.16 569 TYR C C 1
ATOM 2943 O O . TYR B 2 60 ? 44.742 53.291 50.023 1.00 47.32 569 TYR C O 1
ATOM 2952 N N . LEU B 2 61 ? 45.135 53.264 52.241 1.00 45.00 570 LEU C N 1
ATOM 2953 C CA . LEU B 2 61 ? 46.562 53.519 52.055 1.00 48.70 570 LEU C CA 1
ATOM 2954 C C . LEU B 2 61 ? 47.214 52.423 51.220 1.00 53.00 570 LEU C C 1
ATOM 2955 O O . LEU B 2 61 ? 48.069 52.703 50.369 1.00 55.65 570 LEU C O 1
ATOM 2960 N N . ARG B 2 62 ? 46.809 51.171 51.440 1.00 52.10 571 ARG C N 1
ATOM 2961 C CA . ARG B 2 62 ? 47.396 50.053 50.713 1.00 52.33 571 ARG C CA 1
ATOM 2962 C C . ARG B 2 62 ? 47.066 50.129 49.232 1.00 53.03 571 ARG C C 1
ATOM 2963 O O . ARG B 2 62 ? 47.937 49.902 48.385 1.00 57.20 571 ARG C O 1
ATOM 2971 N N . ASN B 2 63 ? 45.814 50.466 48.901 1.00 51.95 572 ASN C N 1
ATOM 2972 C CA . ASN B 2 63 ? 45.333 50.556 47.526 1.00 50.88 572 ASN C CA 1
ATOM 2973 C C . ASN B 2 63 ? 45.790 51.808 46.801 1.00 49.66 572 ASN C C 1
ATOM 2974 O O . ASN B 2 63 ? 45.497 51.958 45.612 1.00 50.39 572 ASN C O 1
ATOM 2979 N N . SER B 2 64 ? 46.456 52.726 47.472 1.00 47.07 573 SER C N 1
ATOM 2980 C CA . SER B 2 64 ? 46.896 53.942 46.817 1.00 51.82 573 SER C CA 1
ATOM 2981 C C . SER B 2 64 ? 48.420 54.003 46.792 1.00 57.90 573 SER C C 1
ATOM 2982 O O . SER B 2 64 ? 49.006 55.066 46.566 1.00 57.41 573 SER C O 1
ATOM 2985 N N . LYS B 2 65 ? 49.076 52.842 46.954 1.00 61.85 574 LYS C N 1
ATOM 2986 C CA . LYS B 2 65 ? 50.539 52.835 47.073 1.00 61.52 574 LYS C CA 1
ATOM 2987 C C . LYS B 2 65 ? 51.220 53.427 45.856 1.00 53.71 574 LYS C C 1
ATOM 2988 O O . LYS B 2 65 ? 52.248 54.105 45.982 1.00 49.85 574 LYS C O 1
ATOM 2994 N N . GLN B 2 66 ? 50.643 53.216 44.691 1.00 48.75 575 GLN C N 1
ATOM 2995 C CA . GLN B 2 66 ? 51.190 53.812 43.488 1.00 54.37 575 GLN C CA 1
ATOM 2996 C C . GLN B 2 66 ? 51.101 55.342 43.525 1.00 53.89 575 GLN C C 1
ATOM 2997 O O . GLN B 2 66 ? 52.064 56.041 43.172 1.00 52.70 575 GLN C O 1
ATOM 3003 N N . VAL B 2 67 ? 49.978 55.882 44.006 1.00 51.60 576 VAL C N 1
ATOM 3004 C CA . VAL B 2 67 ? 49.812 57.333 44.031 1.00 46.97 576 VAL C CA 1
ATOM 3005 C C . VAL B 2 67 ? 50.731 57.973 45.066 1.00 48.83 576 VAL C C 1
ATOM 3006 O O . VAL B 2 67 ? 51.315 59.036 44.816 1.00 50.10 576 VAL C O 1
ATOM 3010 N N . GLN B 2 68 ? 50.881 57.351 46.239 1.00 48.37 577 GLN C N 1
ATOM 3011 C CA . GLN B 2 68 ? 51.786 57.916 47.238 1.00 48.20 577 GLN C CA 1
ATOM 3012 C C . GLN B 2 68 ? 53.224 57.918 46.726 1.00 48.63 577 GLN C C 1
ATOM 3013 O O . GLN B 2 68 ? 53.963 58.885 46.938 1.00 49.74 577 GLN C O 1
ATOM 3019 N N . SER B 2 69 ? 53.636 56.853 46.034 1.00 50.14 578 SER C N 1
ATOM 3020 C CA . SER B 2 69 ? 54.968 56.824 45.440 1.00 46.10 578 SER C CA 1
ATOM 3021 C C . SER B 2 69 ? 55.131 57.960 44.438 1.00 49.43 578 SER C C 1
ATOM 3022 O O . SER B 2 69 ? 56.099 58.731 44.497 1.00 47.32 578 SER C O 1
ATOM 3025 N N . GLN B 2 70 ? 54.173 58.079 43.515 1.00 46.34 579 GLN C N 1
ATOM 3026 C CA . GLN B 2 70 ? 54.157 59.185 42.565 1.00 47.23 579 GLN C CA 1
ATOM 3027 C C . GLN B 2 70 ? 54.269 60.535 43.250 1.00 47.16 579 GLN C C 1
ATOM 3028 O O . GLN B 2 70 ? 54.953 61.440 42.756 1.00 43.80 579 GLN C O 1
ATOM 3034 N N . LEU B 2 71 ? 53.565 60.701 44.368 1.00 44.31 580 LEU C N 1
ATOM 3035 C CA . LEU B 2 71 ? 53.569 61.982 45.049 1.00 43.23 580 LEU C CA 1
ATOM 3036 C C . LEU B 2 71 ? 54.974 62.365 45.490 1.00 43.36 580 LEU C C 1
ATOM 3037 O O . LEU B 2 71 ? 55.350 63.540 45.412 1.00 42.63 580 LEU C O 1
ATOM 3042 N N . GLN B 2 72 ? 55.783 61.391 45.923 1.00 45.97 581 GLN C N 1
ATOM 3043 C CA . GLN B 2 72 ? 57.131 61.756 46.359 1.00 50.16 581 GLN C CA 1
ATOM 3044 C C . GLN B 2 72 ? 58.073 61.956 45.179 1.00 44.98 581 GLN C C 1
ATOM 3045 O O . GLN B 2 72 ? 58.995 62.775 45.268 1.00 40.30 581 GLN C O 1
ATOM 3051 N N . THR B 2 73 ? 57.844 61.244 44.069 1.00 41.94 582 THR C N 1
ATOM 3052 C CA . THR B 2 73 ? 58.575 61.528 42.836 1.00 40.43 582 THR C CA 1
ATOM 3053 C C . THR B 2 73 ? 58.397 62.988 42.412 1.00 44.61 582 THR C C 1
ATOM 3054 O O . THR B 2 73 ? 59.381 63.713 42.206 1.00 44.44 582 THR C O 1
ATOM 3058 N N . LEU B 2 74 ? 57.140 63.445 42.308 1.00 39.09 583 LEU C N 1
ATOM 3059 C CA . LEU B 2 74 ? 56.871 64.826 41.916 1.00 36.95 583 LEU C CA 1
ATOM 3060 C C . LEU B 2 74 ? 57.531 65.804 42.871 1.00 41.04 583 LEU C C 1
ATOM 3061 O O . LEU B 2 74 ? 58.096 66.821 42.443 1.00 42.48 583 LEU C O 1
ATOM 3066 N N . ARG B 2 75 ? 57.459 65.518 44.173 1.00 35.01 584 ARG C N 1
ATOM 3067 C CA . ARG B 2 75 ? 58.005 66.437 45.161 1.00 36.59 584 ARG C CA 1
ATOM 3068 C C . ARG B 2 75 ? 59.512 66.578 45.008 1.00 42.04 584 ARG C C 1
ATOM 3069 O O . ARG B 2 75 ? 60.058 67.679 45.161 1.00 38.69 584 ARG C O 1
ATOM 3077 N N . SER B 2 76 ? 60.195 65.469 44.709 1.00 39.80 585 SER C N 1
ATOM 3078 C CA . SER B 2 76 ? 61.626 65.520 44.421 1.00 42.65 585 SER C CA 1
ATOM 3079 C C . SER B 2 76 ? 61.901 66.262 43.125 1.00 43.23 585 SER C C 1
ATOM 3080 O O . SER B 2 76 ? 62.830 67.073 43.053 1.00 45.20 585 SER C O 1
ATOM 3083 N N . GLU B 2 77 ? 61.103 65.985 42.089 1.00 40.02 586 GLU C N 1
ATOM 3084 C CA . GLU B 2 77 ? 61.368 66.532 40.762 1.00 38.72 586 GLU C CA 1
ATOM 3085 C C . GLU B 2 77 ? 61.338 68.058 40.749 1.00 38.73 586 GLU C C 1
ATOM 3086 O O . GLU B 2 77 ? 62.099 68.686 40.005 1.00 43.33 586 GLU C O 1
ATOM 3092 N N . ILE B 2 78 ? 60.478 68.675 41.559 1.00 39.33 587 ILE C N 1
ATOM 3093 C CA . ILE B 2 78 ? 60.370 70.129 41.585 1.00 41.38 587 ILE C CA 1
ATOM 3094 C C . ILE B 2 78 ? 61.149 70.753 42.735 1.00 45.30 587 ILE C C 1
ATOM 3095 O O . ILE B 2 78 ? 61.237 71.992 42.807 1.00 41.95 587 ILE C O 1
ATOM 3100 N N . ALA B 2 79 ? 61.709 69.939 43.637 1.00 43.83 588 ALA C N 1
ATOM 3101 C CA . ALA B 2 79 ? 62.473 70.483 44.757 1.00 42.95 588 ALA C CA 1
ATOM 3102 C C . ALA B 2 79 ? 63.593 71.425 44.322 1.00 44.43 588 ALA C C 1
ATOM 3103 O O . ALA B 2 79 ? 63.742 72.479 44.965 1.00 41.37 588 ALA C O 1
ATOM 3105 N N . PRO B 2 80 ? 64.381 71.143 43.259 1.00 45.75 589 PRO C N 1
ATOM 3106 C CA . PRO B 2 80 ? 65.382 72.127 42.792 1.00 39.95 589 PRO C CA 1
ATOM 3107 C C . PRO B 2 80 ? 64.875 73.555 42.641 1.00 40.64 589 PRO C C 1
ATOM 3108 O O . PRO B 2 80 ? 65.656 74.487 42.862 1.00 45.71 589 PRO C O 1
ATOM 3112 N N . HIS B 2 81 ? 63.604 73.768 42.293 1.00 40.42 590 HIS C N 1
ATOM 3113 C CA . HIS B 2 81 ? 63.101 75.110 42.011 1.00 40.44 590 HIS C CA 1
ATOM 3114 C C . HIS B 2 81 ? 62.546 75.818 43.241 1.00 37.23 590 HIS C C 1
ATOM 3115 O O . HIS B 2 81 ? 61.968 76.902 43.103 1.00 41.02 590 HIS C O 1
ATOM 3122 N N . LYS B 2 82 ? 62.742 75.258 44.435 1.00 39.30 591 LYS C N 1
ATOM 3123 C CA . LYS B 2 82 ? 62.080 75.771 45.631 1.00 41.72 591 LYS C CA 1
ATOM 3124 C C . LYS B 2 82 ? 62.658 77.114 46.063 1.00 43.95 591 LYS C C 1
ATOM 3125 O O . LYS B 2 82 ? 63.878 77.303 46.095 1.00 49.07 591 LYS C O 1
ATOM 3131 N N . ILE B 2 83 ? 61.775 78.043 46.406 1.00 43.46 592 ILE C N 1
ATOM 3132 C CA . ILE B 2 83 ? 62.163 79.331 46.965 1.00 46.26 592 ILE C CA 1
ATOM 3133 C C . ILE B 2 83 ? 61.844 79.276 48.453 1.00 52.56 592 ILE C C 1
ATOM 3134 O O . ILE B 2 83 ? 60.777 79.715 48.889 1.00 50.31 592 ILE C O 1
ATOM 3139 N N . GLU B 2 84 ? 62.799 78.773 49.245 1.00 55.63 593 GLU C N 1
ATOM 3140 C CA . GLU B 2 84 ? 62.570 78.593 50.679 1.00 50.71 593 GLU C CA 1
ATOM 3141 C C . GLU B 2 84 ? 62.144 79.883 51.374 1.00 50.21 593 GLU C C 1
ATOM 3142 O O . GLU B 2 84 ? 61.421 79.831 52.373 1.00 56.24 593 GLU C O 1
ATOM 3148 N N . GLU B 2 85 ? 62.566 81.043 50.864 1.00 54.35 594 GLU C N 1
ATOM 3149 C CA . GLU B 2 85 ? 62.202 82.331 51.457 1.00 52.74 594 GLU C CA 1
ATOM 3150 C C . GLU B 2 85 ? 60.740 82.677 51.228 1.00 54.49 594 GLU C C 1
ATOM 3151 O O . GLU B 2 85 ? 60.228 83.625 51.839 1.00 52.46 594 GLU C O 1
ATOM 3157 N N . ASN B 2 86 ? 60.067 81.937 50.355 1.00 54.91 595 ASN C N 1
ATOM 3158 C CA . ASN B 2 86 ? 58.648 82.110 50.109 1.00 50.16 595 ASN C CA 1
ATOM 3159 C C . ASN B 2 86 ? 57.807 81.018 50.755 1.00 47.01 595 ASN C C 1
ATOM 3160 O O . ASN B 2 86 ? 56.576 81.078 50.682 1.00 45.12 595 ASN C O 1
ATOM 3165 N N . GLN B 2 87 ? 58.439 80.022 51.374 1.00 46.79 596 GLN C N 1
ATOM 3166 C CA . GLN B 2 87 ? 57.706 79.006 52.112 1.00 43.55 596 GLN C CA 1
ATOM 3167 C C . GLN B 2 87 ? 57.044 79.618 53.341 1.00 43.41 596 GLN C C 1
ATOM 3168 O O . GLN B 2 87 ? 57.429 80.683 53.826 1.00 46.90 596 GLN C O 1
ATOM 3174 N N . SER B 2 88 ? 56.001 78.962 53.818 1.00 45.56 597 SER C N 1
ATOM 3175 C CA . SER B 2 88 ? 55.262 79.500 54.945 1.00 43.35 597 SER C CA 1
ATOM 3176 C C . SER B 2 88 ? 55.666 78.781 56.221 1.00 43.12 597 SER C C 1
ATOM 3177 O O . SER B 2 88 ? 56.401 77.782 56.215 1.00 43.16 597 SER C O 1
ATOM 3180 N N . ASN B 2 89 ? 55.175 79.322 57.333 1.00 37.21 598 ASN C N 1
ATOM 3181 C CA . ASN B 2 89 ? 55.130 78.572 58.578 1.00 46.59 598 ASN C CA 1
ATOM 3182 C C . ASN B 2 89 ? 54.657 77.131 58.344 1.00 47.09 598 ASN C C 1
ATOM 3183 O O . ASN B 2 89 ? 55.394 76.167 58.606 1.00 44.21 598 ASN C O 1
ATOM 3188 N N . LEU B 2 90 ? 53.442 76.978 57.798 1.00 41.75 599 LEU C N 1
ATOM 3189 C CA . LEU B 2 90 ? 52.855 75.651 57.611 1.00 41.16 599 LEU C CA 1
ATOM 3190 C C . LEU B 2 90 ? 53.718 74.773 56.699 1.00 42.21 599 LEU C C 1
ATOM 3191 O O . LEU B 2 90 ? 53.817 73.554 56.907 1.00 39.16 599 LEU C O 1
ATOM 3196 N N . ASP B 2 91 ? 54.348 75.371 55.682 1.00 40.27 600 ASP C N 1
ATOM 3197 C CA . ASP B 2 91 ? 55.212 74.596 54.792 1.00 43.53 600 ASP C CA 1
ATOM 3198 C C . ASP B 2 91 ? 56.354 73.941 55.557 1.00 43.89 600 ASP C C 1
ATOM 3199 O O . ASP B 2 91 ? 56.703 72.782 55.296 1.00 45.67 600 ASP C O 1
ATOM 3204 N N . ILE B 2 92 ? 56.958 74.673 56.497 1.00 43.19 601 ILE C N 1
ATOM 3205 C CA . ILE B 2 92 ? 58.083 74.131 57.255 1.00 43.17 601 ILE C CA 1
ATOM 3206 C C . ILE B 2 92 ? 57.604 73.037 58.195 1.00 42.65 601 ILE C C 1
ATOM 3207 O O . ILE B 2 92 ? 58.192 71.946 58.261 1.00 44.27 601 ILE C O 1
ATOM 3212 N N . LEU B 2 93 ? 56.527 73.324 58.936 1.00 44.53 602 LEU C N 1
ATOM 3213 C CA . LEU B 2 93 ? 55.878 72.332 59.785 1.00 37.21 602 LEU C CA 1
ATOM 3214 C C . LEU B 2 93 ? 55.578 71.067 59.003 1.00 38.34 602 LEU C C 1
ATOM 3215 O O . LEU B 2 93 ? 55.861 69.953 59.462 1.00 37.17 602 LEU C O 1
ATOM 3220 N N . SER B 2 94 ? 55.033 71.228 57.794 1.00 38.72 603 SER C N 1
ATOM 3221 C CA . SER B 2 94 ? 54.681 70.068 56.983 1.00 43.56 603 SER C CA 1
ATOM 3222 C C . SER B 2 94 ? 55.921 69.263 56.614 1.00 42.70 603 SER C C 1
ATOM 3223 O O . SER B 2 94 ? 55.894 68.024 56.623 1.00 39.08 603 SER C O 1
ATOM 3226 N N . GLU B 2 95 ? 57.017 69.956 56.280 1.00 43.29 604 GLU C N 1
ATOM 3227 C CA . GLU B 2 95 ? 58.253 69.268 55.914 1.00 49.95 604 GLU C CA 1
ATOM 3228 C C . GLU B 2 95 ? 58.843 68.530 57.109 1.00 46.75 604 GLU C C 1
ATOM 3229 O O . GLU B 2 95 ? 59.318 67.394 56.970 1.00 44.63 604 GLU C O 1
ATOM 3235 N N . ALA B 2 96 ? 58.787 69.144 58.294 1.00 38.80 605 ALA C N 1
ATOM 3236 C CA . ALA B 2 96 ? 59.185 68.437 59.505 1.00 40.36 605 ALA C CA 1
ATOM 3237 C C . ALA B 2 96 ? 58.340 67.183 59.697 1.00 45.29 605 ALA C C 1
ATOM 3238 O O . ALA B 2 96 ? 58.871 66.089 59.916 1.00 48.29 605 ALA C O 1
ATOM 3240 N N . GLN B 2 97 ? 57.016 67.322 59.584 1.00 46.06 606 GLN C N 1
ATOM 3241 C CA . GLN B 2 97 ? 56.124 66.183 59.774 1.00 45.50 606 GLN C CA 1
ATOM 3242 C C . GLN B 2 97 ? 56.487 65.023 58.849 1.00 47.31 606 GLN C C 1
ATOM 3243 O O . GLN B 2 97 ? 56.563 63.870 59.290 1.00 51.10 606 GLN C O 1
ATOM 3249 N N . ILE B 2 98 ? 56.750 65.302 57.573 1.00 42.30 607 ILE C N 1
ATOM 3250 C CA . ILE B 2 98 ? 57.071 64.205 56.664 1.00 53.87 607 ILE C CA 1
ATOM 3251 C C . ILE B 2 98 ? 58.428 63.600 57.002 1.00 58.32 607 ILE C C 1
ATOM 3252 O O . ILE B 2 98 ? 58.602 62.371 56.975 1.00 52.21 607 ILE C O 1
ATOM 3257 N N . LYS B 2 99 ? 59.413 64.451 57.310 1.00 52.33 608 LYS C N 1
ATOM 3258 C CA . LYS B 2 99 ? 60.727 63.954 57.696 1.00 52.21 608 LYS C CA 1
ATOM 3259 C C . LYS B 2 99 ? 60.618 62.975 58.859 1.00 55.02 608 LYS C C 1
ATOM 3260 O O . LYS B 2 99 ? 61.341 61.973 58.908 1.00 55.90 608 LYS C O 1
ATOM 3266 N N . ALA B 2 100 ? 59.697 63.231 59.788 1.00 49.69 609 ALA C N 1
ATOM 3267 C CA . ALA B 2 100 ? 59.549 62.407 60.979 1.00 43.65 609 ALA C CA 1
ATOM 3268 C C . ALA B 2 100 ? 58.594 61.226 60.799 1.00 51.52 609 ALA C C 1
ATOM 3269 O O . ALA B 2 100 ? 58.358 60.499 61.768 1.00 52.07 609 ALA C O 1
ATOM 3271 N N . GLY B 2 101 ? 58.046 61.007 59.601 1.00 53.73 610 GLY C N 1
ATOM 3272 C CA . GLY B 2 101 ? 57.201 59.846 59.356 1.00 48.70 610 GLY C CA 1
ATOM 3273 C C . GLY B 2 101 ? 55.804 59.907 59.942 1.00 56.96 610 GLY C C 1
ATOM 3274 O O . GLY B 2 101 ? 55.169 58.858 60.118 1.00 55.99 610 GLY C O 1
ATOM 3275 N N . GLU B 2 102 ? 55.295 61.103 60.228 1.00 52.84 611 GLU C N 1
ATOM 3276 C CA . GLU B 2 102 ? 54.027 61.291 60.920 1.00 57.04 611 GLU C CA 1
ATOM 3277 C C . GLU B 2 102 ? 52.888 61.544 59.936 1.00 53.79 611 GLU C C 1
ATOM 3278 O O . GLU B 2 102 ? 53.087 62.137 58.871 1.00 55.13 611 GLU C O 1
ATOM 3284 N N . ASN B 2 103 ? 51.680 61.112 60.318 1.00 48.56 612 ASN C N 1
ATOM 3285 C CA . ASN B 2 103 ? 50.461 61.486 59.606 1.00 50.47 612 ASN C CA 1
ATOM 3286 C C . ASN B 2 103 ? 49.347 61.806 60.605 1.00 48.56 612 ASN C C 1
ATOM 3287 O O . ASN B 2 103 ? 49.428 61.478 61.795 1.00 47.84 612 ASN C O 1
ATOM 3292 N N . LYS B 2 104 ? 48.288 62.438 60.077 1.00 44.17 613 LYS C N 1
ATOM 3293 C CA . LYS B 2 104 ? 47.149 62.915 60.868 1.00 39.06 613 LYS C CA 1
ATOM 3294 C C . LYS B 2 104 ? 46.608 61.849 61.822 1.00 44.22 613 LYS C C 1
ATOM 3295 O O . LYS B 2 104 ? 46.355 62.127 63.004 1.00 41.37 613 LYS C O 1
ATOM 3301 N N . TYR B 2 105 ? 46.447 60.614 61.339 1.00 39.90 614 TYR C N 1
ATOM 3302 C CA . TYR B 2 105 ? 45.753 59.608 62.135 1.00 40.94 614 TYR C CA 1
ATOM 3303 C C . TYR B 2 105 ? 46.657 58.969 63.184 1.00 44.31 614 TYR C C 1
ATOM 3304 O O . TYR B 2 105 ? 46.251 58.826 64.346 1.00 44.84 614 TYR C O 1
ATOM 3313 N N . SER B 2 106 ? 47.880 58.584 62.812 1.00 44.46 615 SER C N 1
ATOM 3314 C CA . SER B 2 106 ? 48.781 58.006 63.808 1.00 45.84 615 SER C CA 1
ATOM 3315 C C . SER B 2 106 ? 49.033 58.982 64.956 1.00 39.32 615 SER C C 1
ATOM 3316 O O . SER B 2 106 ? 49.074 58.584 66.127 1.00 37.14 615 SER C O 1
ATOM 3319 N N . THR B 2 107 ? 49.160 60.270 64.642 1.00 35.41 616 THR C N 1
ATOM 3320 C CA . THR B 2 107 ? 49.343 61.267 65.688 1.00 35.44 616 THR C CA 1
ATOM 3321 C C . THR B 2 107 ? 48.164 61.281 66.647 1.00 39.71 616 THR C C 1
ATOM 3322 O O . THR B 2 107 ? 48.342 61.238 67.872 1.00 41.76 616 THR C O 1
ATOM 3326 N N . LEU B 2 108 ? 46.946 61.373 66.104 1.00 40.71 617 LEU C N 1
ATOM 3327 C CA . LEU B 2 108 ? 45.767 61.418 66.959 1.00 40.33 617 LEU C CA 1
ATOM 3328 C C . LEU B 2 108 ? 45.628 60.132 67.759 1.00 37.54 617 LEU C C 1
ATOM 3329 O O . LEU B 2 108 ? 45.297 60.176 68.949 1.00 36.07 617 LEU C O 1
ATOM 3334 N N . LYS B 2 109 ? 45.880 58.977 67.125 1.00 32.77 618 LYS C N 1
ATOM 3335 C CA . LYS B 2 109 ? 45.803 57.707 67.846 1.00 36.56 618 LYS C CA 1
ATOM 3336 C C . LYS B 2 109 ? 46.801 57.668 68.991 1.00 41.30 618 LYS C C 1
ATOM 3337 O O . LYS B 2 109 ? 46.504 57.154 70.082 1.00 39.58 618 LYS C O 1
ATOM 3343 N N . LYS B 2 110 ? 47.995 58.215 68.754 1.00 38.45 619 LYS C N 1
ATOM 3344 C CA . LYS B 2 110 ? 49.011 58.251 69.794 1.00 40.93 619 LYS C CA 1
ATOM 3345 C C . LYS B 2 110 ? 48.548 59.119 70.962 1.00 39.50 619 LYS C C 1
ATOM 3346 O O . LYS B 2 110 ? 48.637 58.711 72.125 1.00 41.83 619 LYS C O 1
ATOM 3352 N N . LEU B 2 111 ? 48.017 60.310 70.670 1.00 38.39 620 LEU C N 1
ATOM 3353 C CA . LEU B 2 111 ? 47.556 61.201 71.736 1.00 38.27 620 LEU C CA 1
ATOM 3354 C C . LEU B 2 111 ? 46.422 60.576 72.546 1.00 41.87 620 LEU C C 1
ATOM 3355 O O . LEU B 2 111 ? 46.358 60.752 73.769 1.00 42.48 620 LEU C O 1
ATOM 3360 N N . LYS B 2 112 ? 45.500 59.865 71.885 1.00 41.67 621 LYS C N 1
ATOM 3361 C CA . LYS B 2 112 ? 44.350 59.334 72.615 1.00 44.82 621 LYS C CA 1
ATOM 3362 C C . LYS B 2 112 ? 44.724 58.131 73.467 1.00 44.92 621 LYS C C 1
ATOM 3363 O O . LYS B 2 112 ? 43.976 57.781 74.386 1.00 48.74 621 LYS C O 1
ATOM 3369 N N . SER B 2 113 ? 45.860 57.490 73.185 1.00 48.01 622 SER C N 1
ATOM 3370 C CA . SER B 2 113 ? 46.278 56.344 73.985 1.00 48.25 622 SER C CA 1
ATOM 3371 C C . SER B 2 113 ? 46.666 56.740 75.406 1.00 48.51 622 SER C C 1
ATOM 3372 O O . SER B 2 113 ? 46.725 55.871 76.285 1.00 51.51 622 SER C O 1
ATOM 3375 N N . GLY B 2 114 ? 46.949 58.023 75.647 1.00 43.84 623 GLY C N 1
ATOM 3376 C CA . GLY B 2 114 ? 47.193 58.477 76.994 1.00 37.93 623 GLY C CA 1
ATOM 3377 C C . GLY B 2 114 ? 45.906 58.657 77.767 1.00 45.54 623 GLY C C 1
ATOM 3378 O O . GLY B 2 114 ? 44.826 58.831 77.207 1.00 47.79 623 GLY C O 1
ATOM 3379 N N . SER B 2 115 ? 46.014 58.604 79.087 1.00 47.08 624 SER C N 1
ATOM 3380 C CA . SER B 2 115 ? 44.816 58.705 79.899 1.00 41.65 624 SER C CA 1
ATOM 3381 C C . SER B 2 115 ? 44.184 60.082 79.754 1.00 43.22 624 SER C C 1
ATOM 3382 O O . SER B 2 115 ? 44.852 61.081 79.474 1.00 42.18 624 SER C O 1
ATOM 3385 N N . THR B 2 116 ? 42.876 60.115 79.968 1.00 38.81 625 THR C N 1
ATOM 3386 C CA . THR B 2 116 ? 42.153 61.374 80.046 1.00 42.30 625 THR C CA 1
ATOM 3387 C C . THR B 2 116 ? 42.669 62.251 81.188 1.00 41.00 625 THR C C 1
ATOM 3388 O O . THR B 2 116 ? 42.706 63.485 81.067 1.00 39.78 625 THR C O 1
ATOM 3392 N N . LYS B 2 117 ? 43.074 61.634 82.304 1.00 46.16 626 LYS C N 1
ATOM 3393 C CA . LYS B 2 117 ? 43.677 62.391 83.403 1.00 46.99 626 LYS C CA 1
ATOM 3394 C C . LYS B 2 117 ? 44.985 63.046 82.962 1.00 47.06 626 LYS C C 1
ATOM 3395 O O . LYS B 2 117 ? 45.223 64.235 83.218 1.00 43.69 626 LYS C O 1
ATOM 3401 N N . ALA B 2 118 ? 45.845 62.277 82.283 1.00 43.60 627 ALA C N 1
ATOM 3402 C CA . ALA B 2 118 ? 47.096 62.826 81.773 1.00 44.56 627 ALA C CA 1
ATOM 3403 C C . ALA B 2 118 ? 46.845 63.946 80.766 1.00 45.70 627 ALA C C 1
ATOM 3404 O O . ALA B 2 118 ? 47.522 64.980 80.793 1.00 45.33 627 ALA C O 1
ATOM 3406 N N . ARG B 2 119 ? 45.871 63.759 79.870 1.00 41.40 628 ARG C N 1
ATOM 3407 C CA . ARG B 2 119 ? 45.653 64.743 78.818 1.00 42.36 628 ARG C CA 1
ATOM 3408 C C . ARG B 2 119 ? 45.121 66.057 79.373 1.00 40.93 628 ARG C C 1
ATOM 3409 O O . ARG B 2 119 ? 45.508 67.129 78.900 1.00 40.07 628 ARG C O 1
ATOM 3417 N N . VAL B 2 120 ? 44.252 66.004 80.385 1.00 40.21 629 VAL C N 1
ATOM 3418 C CA . VAL B 2 120 ? 43.778 67.245 80.992 1.00 39.08 629 VAL C CA 1
ATOM 3419 C C . VAL B 2 120 ? 44.922 67.978 81.683 1.00 47.71 629 VAL C C 1
ATOM 3420 O O . VAL B 2 120 ? 45.013 69.213 81.623 1.00 49.37 629 VAL C O 1
ATOM 3424 N N . ALA B 2 121 ? 45.810 67.237 82.348 1.00 44.59 630 ALA C N 1
ATOM 3425 C CA . ALA B 2 121 ? 46.935 67.874 83.022 1.00 48.76 630 ALA C CA 1
ATOM 3426 C C . ALA B 2 121 ? 47.943 68.404 82.010 1.00 50.08 630 ALA C C 1
ATOM 3427 O O . ALA B 2 121 ? 48.452 69.523 82.152 1.00 50.57 630 ALA C O 1
ATOM 3429 N N . PHE B 2 122 ? 48.233 67.615 80.974 1.00 44.04 631 PHE C N 1
ATOM 3430 C CA . PHE B 2 122 ? 49.060 68.105 79.875 1.00 40.99 631 PHE C CA 1
ATOM 3431 C C . PHE B 2 122 ? 48.510 69.391 79.273 1.00 45.63 631 PHE C C 1
ATOM 3432 O O . PHE B 2 122 ? 49.270 70.331 78.995 1.00 49.81 631 PHE C O 1
ATOM 3440 N N . PHE B 2 123 ? 47.202 69.405 78.984 1.00 47.05 632 PHE C N 1
ATOM 3441 C CA . PHE B 2 123 ? 46.539 70.646 78.601 1.00 48.31 632 PHE C CA 1
ATOM 3442 C C . PHE B 2 123 ? 46.879 71.746 79.567 1.00 49.82 632 PHE C C 1
ATOM 3443 O O . PHE B 2 123 ? 46.992 72.893 79.160 1.00 47.13 632 PHE C O 1
ATOM 3451 N N . GLU B 2 124 ? 47.025 71.443 80.839 1.00 51.26 633 GLU C N 1
ATOM 3452 C CA . GLU B 2 124 ? 47.084 72.541 81.770 1.00 49.62 633 GLU C CA 1
ATOM 3453 C C . GLU B 2 124 ? 48.486 73.115 81.932 1.00 53.26 633 GLU C C 1
ATOM 3454 O O . GLU B 2 124 ? 48.577 74.213 82.464 1.00 53.53 633 GLU C O 1
ATOM 3460 N N . GLU B 2 125 ? 49.564 72.447 81.491 1.00 53.21 634 GLU C N 1
ATOM 3461 C CA . GLU B 2 125 ? 50.908 73.055 81.524 1.00 56.56 634 GLU C CA 1
ATOM 3462 C C . GLU B 2 125 ? 51.366 73.399 80.106 1.00 61.46 634 GLU C C 1
ATOM 3463 O O . GLU B 2 125 ? 52.478 73.014 79.654 1.00 63.62 634 GLU C O 1
ATOM 3469 N N . LEU B 2 126 ? 50.546 74.111 79.343 1.00 57.01 635 LEU C N 1
ATOM 3470 C CA . LEU B 2 126 ? 50.919 74.551 78.007 1.00 56.20 635 LEU C CA 1
ATOM 3471 C C . LEU B 2 126 ? 51.198 76.050 77.984 1.00 51.84 635 LEU C C 1
ATOM 3472 O O . LEU B 2 126 ? 50.636 76.800 78.773 1.00 49.12 635 LEU C O 1
ATOM 3477 N N . ASN C 1 2 ? 37.467 1.943 67.323 1.00 72.65 9 ASN B N 1
ATOM 3478 C CA . ASN C 1 2 ? 38.163 3.096 66.769 1.00 71.68 9 ASN B CA 1
ATOM 3479 C C . ASN C 1 2 ? 38.079 3.081 65.249 1.00 73.95 9 ASN B C 1
ATOM 3480 O O . ASN C 1 2 ? 39.016 3.488 64.527 1.00 67.54 9 ASN B O 1
ATOM 3485 N N . ARG C 1 3 ? 36.942 2.611 64.748 1.00 74.45 10 ARG B N 1
ATOM 3486 C CA . ARG C 1 3 ? 36.676 2.537 63.321 1.00 73.52 10 ARG B CA 1
ATOM 3487 C C . ARG C 1 3 ? 35.906 3.783 62.889 1.00 68.36 10 ARG B C 1
ATOM 3488 O O . ARG C 1 3 ? 35.212 4.425 63.687 1.00 65.42 10 ARG B O 1
ATOM 3496 N N . SER C 1 4 ? 36.071 4.134 61.617 1.00 65.51 11 SER B N 1
ATOM 3497 C CA . SER C 1 4 ? 35.423 5.307 61.061 1.00 61.01 11 SER B CA 1
ATOM 3498 C C . SER C 1 4 ? 33.904 5.183 61.138 1.00 60.31 11 SER B C 1
ATOM 3499 O O . SER C 1 4 ? 33.340 4.094 61.282 1.00 56.36 11 SER B O 1
ATOM 3502 N N . LEU C 1 5 ? 33.241 6.336 61.048 1.00 56.98 12 LEU B N 1
ATOM 3503 C CA . LEU C 1 5 ? 31.790 6.430 61.122 1.00 49.95 12 LEU B CA 1
ATOM 3504 C C . LEU C 1 5 ? 31.227 6.535 59.711 1.00 50.45 12 LEU B C 1
ATOM 3505 O O . LEU C 1 5 ? 31.581 7.459 58.966 1.00 46.47 12 LEU B O 1
ATOM 3510 N N . SER C 1 6 ? 30.356 5.591 59.348 1.00 49.98 13 SER B N 1
ATOM 3511 C CA . SER C 1 6 ? 29.557 5.719 58.135 1.00 49.97 13 SER B CA 1
ATOM 3512 C C . SER C 1 6 ? 28.316 6.546 58.442 1.00 43.03 13 SER B C 1
ATOM 3513 O O . SER C 1 6 ? 27.508 6.172 59.306 1.00 38.77 13 SER B O 1
ATOM 3516 N N . VAL C 1 7 ? 28.162 7.661 57.730 1.00 40.99 14 VAL B N 1
ATOM 3517 C CA . VAL C 1 7 ? 27.098 8.624 57.991 1.00 43.23 14 VAL B CA 1
ATOM 3518 C C . VAL C 1 7 ? 26.306 8.841 56.717 1.00 43.01 14 VAL B C 1
ATOM 3519 O O . VAL C 1 7 ? 26.885 8.961 55.630 1.00 45.64 14 VAL B O 1
ATOM 3523 N N . ARG C 1 8 ? 24.982 8.891 56.855 1.00 38.27 15 ARG B N 1
ATOM 3524 C CA . ARG C 1 8 ? 24.105 9.353 55.790 1.00 40.34 15 ARG B CA 1
ATOM 3525 C C . ARG C 1 8 ? 23.199 10.462 56.325 1.00 38.16 15 ARG B C 1
ATOM 3526 O O . ARG C 1 8 ? 22.562 10.294 57.367 1.00 34.63 15 ARG B O 1
ATOM 3534 N N . VAL C 1 9 ? 23.158 11.596 55.621 1.00 34.08 16 VAL B N 1
ATOM 3535 C CA . VAL C 1 9 ? 22.327 12.741 55.981 1.00 36.57 16 VAL B CA 1
ATOM 3536 C C . VAL C 1 9 ? 21.327 12.971 54.852 1.00 37.50 16 VAL B C 1
ATOM 3537 O O . VAL C 1 9 ? 21.719 13.017 53.683 1.00 35.34 16 VAL B O 1
ATOM 3541 N N . SER C 1 10 ? 20.043 13.123 55.199 1.00 33.84 17 SER B N 1
ATOM 3542 C CA . SER C 1 10 ? 18.990 13.418 54.224 1.00 40.07 17 SER B CA 1
ATOM 3543 C C . SER C 1 10 ? 18.505 14.852 54.394 1.00 35.20 17 SER B C 1
ATOM 3544 O O . SER C 1 10 ? 17.779 15.159 55.343 1.00 36.18 17 SER B O 1
ATOM 3547 N N . THR C 1 11 ? 18.885 15.721 53.472 1.00 37.88 18 THR B N 1
ATOM 3548 C CA . THR C 1 11 ? 18.160 16.975 53.344 1.00 36.66 18 THR B CA 1
ATOM 3549 C C . THR C 1 11 ? 16.852 16.705 52.617 1.00 37.94 18 THR B C 1
ATOM 3550 O O . THR C 1 11 ? 16.606 15.602 52.127 1.00 38.11 18 THR B O 1
ATOM 3554 N N . PHE C 1 12 ? 15.993 17.717 52.537 1.00 38.49 19 PHE B N 1
ATOM 3555 C CA . PHE C 1 12 ? 14.801 17.478 51.737 1.00 34.67 19 PHE B CA 1
ATOM 3556 C C . PHE C 1 12 ? 15.108 17.374 50.253 1.00 40.54 19 PHE B C 1
ATOM 3557 O O . PHE C 1 12 ? 14.213 16.999 49.487 1.00 46.56 19 PHE B O 1
ATOM 3565 N N . ASP C 1 13 ? 16.343 17.654 49.825 1.00 42.19 20 ASP B N 1
ATOM 3566 C CA . ASP C 1 13 ? 16.664 17.576 48.402 1.00 43.16 20 ASP B CA 1
ATOM 3567 C C . ASP C 1 13 ? 17.544 16.398 48.012 1.00 45.99 20 ASP B C 1
ATOM 3568 O O . ASP C 1 13 ? 17.384 15.859 46.920 1.00 53.03 20 ASP B O 1
ATOM 3573 N N . SER C 1 14 ? 18.457 15.963 48.863 1.00 40.83 21 SER B N 1
ATOM 3574 C CA . SER C 1 14 ? 19.314 14.853 48.485 1.00 41.47 21 SER B CA 1
ATOM 3575 C C . SER C 1 14 ? 19.757 14.073 49.720 1.00 44.18 21 SER B C 1
ATOM 3576 O O . SER C 1 14 ? 19.502 14.466 50.863 1.00 45.91 21 SER B O 1
ATOM 3579 N N . GLU C 1 15 ? 20.412 12.937 49.464 1.00 47.09 22 GLU B N 1
ATOM 3580 C CA . GLU C 1 15 ? 21.066 12.121 50.481 1.00 46.78 22 GLU B CA 1
ATOM 3581 C C . GLU C 1 15 ? 22.570 12.344 50.381 1.00 41.05 22 GLU B C 1
ATOM 3582 O O . GLU C 1 15 ? 23.159 12.179 49.309 1.00 40.90 22 GLU B O 1
ATOM 3588 N N . LEU C 1 16 ? 23.183 12.719 51.486 1.00 37.90 23 LEU B N 1
ATOM 3589 C CA . LEU C 1 16 ? 24.618 12.909 51.553 1.00 37.26 23 LEU B CA 1
ATOM 3590 C C . LEU C 1 16 ? 25.219 11.746 52.329 1.00 41.08 23 LEU B C 1
ATOM 3591 O O . LEU C 1 16 ? 24.666 11.324 53.352 1.00 41.38 23 LEU B O 1
ATOM 3596 N N . GLU C 1 17 ? 26.333 11.209 51.834 1.00 41.42 24 GLU B N 1
ATOM 3597 C CA . GLU C 1 17 ? 27.029 10.118 52.509 1.00 46.72 24 GLU B CA 1
ATOM 3598 C C . GLU C 1 17 ? 28.470 10.533 52.770 1.00 47.29 24 GLU B C 1
ATOM 3599 O O . GLU C 1 17 ? 29.194 10.913 51.842 1.00 51.59 24 GLU B O 1
ATOM 3605 N N . PHE C 1 18 ? 28.867 10.482 54.040 1.00 46.27 25 PHE B N 1
ATOM 3606 C CA . PHE C 1 18 ? 30.207 10.826 54.489 1.00 46.35 25 PHE B CA 1
ATOM 3607 C C . PHE C 1 18 ? 30.763 9.673 55.313 1.00 44.48 25 PHE B C 1
ATOM 3608 O O . PHE C 1 18 ? 30.023 8.851 55.860 1.00 45.78 25 PHE B O 1
ATOM 3616 N N . LYS C 1 19 ? 32.085 9.641 55.413 1.00 46.39 26 LYS B N 1
ATOM 3617 C CA . LYS C 1 19 ? 32.780 8.868 56.426 1.00 47.86 26 LYS B CA 1
ATOM 3618 C C . LYS C 1 19 ? 33.479 9.853 57.344 1.00 44.34 26 LYS B C 1
ATOM 3619 O O . LYS C 1 19 ? 34.192 10.745 56.876 1.00 46.91 26 LYS B O 1
ATOM 3625 N N . LEU C 1 20 ? 33.258 9.714 58.636 1.00 41.92 27 LEU B N 1
ATOM 3626 C CA . LEU C 1 20 ? 33.911 10.583 59.601 1.00 49.47 27 LEU B CA 1
ATOM 3627 C C . LEU C 1 20 ? 34.965 9.818 60.397 1.00 49.35 27 LEU B C 1
ATOM 3628 O O . LEU C 1 20 ? 34.918 8.591 60.519 1.00 50.49 27 LEU B O 1
ATOM 3633 N N . GLU C 1 21 ? 35.928 10.575 60.938 1.00 46.53 28 GLU B N 1
ATOM 3634 C CA . GLU C 1 21 ? 36.842 10.073 61.951 1.00 51.58 28 GLU B CA 1
ATOM 3635 C C . GLU C 1 21 ? 36.055 9.369 63.064 1.00 59.28 28 GLU B C 1
ATOM 3636 O O . GLU C 1 21 ? 34.866 9.636 63.246 1.00 62.85 28 GLU B O 1
ATOM 3642 N N . PRO C 1 22 ? 36.681 8.433 63.797 1.00 60.64 29 PRO B N 1
ATOM 3643 C CA . PRO C 1 22 ? 35.954 7.780 64.907 1.00 62.52 29 PRO B CA 1
ATOM 3644 C C . PRO C 1 22 ? 35.372 8.724 65.958 1.00 56.78 29 PRO B C 1
ATOM 3645 O O . PRO C 1 22 ? 34.267 8.469 66.461 1.00 53.12 29 PRO B O 1
ATOM 3649 N N . ARG C 1 23 ? 36.093 9.783 66.335 1.00 56.98 30 ARG B N 1
ATOM 3650 C CA . ARG C 1 23 ? 35.690 10.689 67.407 1.00 58.83 30 ARG B CA 1
ATOM 3651 C C . ARG C 1 23 ? 35.248 12.052 66.871 1.00 54.57 30 ARG B C 1
ATOM 3652 O O . ARG C 1 23 ? 35.388 13.071 67.551 1.00 52.26 30 ARG B O 1
ATOM 3660 N N . ALA C 1 24 ? 34.731 12.089 65.648 1.00 55.99 31 ALA B N 1
ATOM 3661 C CA . ALA C 1 24 ? 34.218 13.335 65.101 1.00 48.08 31 ALA B CA 1
ATOM 3662 C C . ALA C 1 24 ? 33.081 13.853 65.974 1.00 42.37 31 ALA B C 1
ATOM 3663 O O . ALA C 1 24 ? 32.351 13.079 66.606 1.00 44.71 31 ALA B O 1
ATOM 3665 N N . SER C 1 25 ? 32.941 15.174 66.018 1.00 36.91 32 SER B N 1
ATOM 3666 C CA . SER C 1 25 ? 31.906 15.819 66.815 1.00 40.46 32 SER B CA 1
ATOM 3667 C C . SER C 1 25 ? 30.699 16.190 65.962 1.00 39.80 32 SER B C 1
ATOM 3668 O O . SER C 1 25 ? 30.735 16.168 64.726 1.00 38.24 32 SER B O 1
ATOM 3671 N N . GLY C 1 26 ? 29.615 16.549 66.656 1.00 37.70 33 GLY B N 1
ATOM 3672 C CA . GLY C 1 26 ? 28.418 17.013 65.966 1.00 35.01 33 GLY B CA 1
ATOM 3673 C C . GLY C 1 26 ? 28.665 18.267 65.144 1.00 37.33 33 GLY B C 1
ATOM 3674 O O . GLY C 1 26 ? 28.167 18.390 64.016 1.00 37.05 33 GLY B O 1
ATOM 3675 N N . GLN C 1 27 ? 29.446 19.210 65.688 1.00 27.99 34 GLN B N 1
ATOM 3676 C CA . GLN C 1 27 ? 29.785 20.400 64.921 1.00 33.15 34 GLN B CA 1
ATOM 3677 C C . GLN C 1 27 ? 30.473 20.034 63.620 1.00 33.25 34 GLN B C 1
ATOM 3678 O O . GLN C 1 27 ? 30.299 20.721 62.601 1.00 29.37 34 GLN B O 1
ATOM 3684 N N . ASP C 1 28 ? 31.280 18.962 63.647 1.00 36.19 35 ASP B N 1
ATOM 3685 C CA . ASP C 1 28 ? 32.026 18.537 62.465 1.00 34.31 35 ASP B CA 1
ATOM 3686 C C . ASP C 1 28 ? 31.082 18.067 61.369 1.00 29.96 35 ASP B C 1
ATOM 3687 O O . ASP C 1 28 ? 31.213 18.469 60.207 1.00 29.17 35 ASP B O 1
ATOM 3692 N N . LEU C 1 29 ? 30.135 17.197 61.721 1.00 28.13 36 LEU B N 1
ATOM 3693 C CA . LEU C 1 29 ? 29.135 16.766 60.752 1.00 31.31 36 LEU B CA 1
ATOM 3694 C C . LEU C 1 29 ? 28.336 17.962 60.261 1.00 28.06 36 LEU B C 1
ATOM 3695 O O . LEU C 1 29 ? 28.216 18.185 59.053 1.00 26.93 36 LEU B O 1
ATOM 3700 N N . PHE C 1 30 ? 27.819 18.764 61.199 1.00 28.99 37 PHE B N 1
ATOM 3701 C CA . PHE C 1 30 ? 27.017 19.939 60.869 1.00 27.46 37 PHE B CA 1
ATOM 3702 C C . PHE C 1 30 ? 27.740 20.872 59.896 1.00 27.09 37 PHE B C 1
ATOM 3703 O O . PHE C 1 30 ? 27.154 21.311 58.902 1.00 25.23 37 PHE B O 1
ATOM 3711 N N . ASP C 1 31 ? 29.017 21.181 60.152 1.00 29.17 38 ASP B N 1
ATOM 3712 C CA . ASP C 1 31 ? 29.752 22.046 59.223 1.00 30.76 38 ASP B CA 1
ATOM 3713 C C . ASP C 1 31 ? 29.955 21.357 57.878 1.00 29.60 38 ASP B C 1
ATOM 3714 O O . ASP C 1 31 ? 29.862 21.987 56.817 1.00 27.10 38 ASP B O 1
ATOM 3719 N N . LEU C 1 32 ? 30.232 20.057 57.908 1.00 33.26 39 LEU B N 1
ATOM 3720 C CA . LEU C 1 32 ? 30.394 19.301 56.675 1.00 33.54 39 LEU B CA 1
ATOM 3721 C C . LEU C 1 32 ? 29.144 19.391 55.812 1.00 28.77 39 LEU B C 1
ATOM 3722 O O . LEU C 1 32 ? 29.222 19.667 54.610 1.00 30.38 39 LEU B O 1
ATOM 3727 N N . VAL C 1 33 ? 27.979 19.167 56.417 1.00 27.72 40 VAL B N 1
ATOM 3728 C CA . VAL C 1 33 ? 26.712 19.282 55.697 1.00 28.41 40 VAL B CA 1
ATOM 3729 C C . VAL C 1 33 ? 26.531 20.690 55.143 1.00 26.51 40 VAL B C 1
ATOM 3730 O O . VAL C 1 33 ? 26.206 20.877 53.964 1.00 30.40 40 VAL B O 1
ATOM 3734 N N . CYS C 1 34 ? 26.712 21.703 55.984 1.00 23.68 41 CYS B N 1
ATOM 3735 C CA . CYS C 1 34 ? 26.404 23.057 55.533 1.00 27.15 41 CYS B CA 1
ATOM 3736 C C . CYS C 1 34 ? 27.317 23.470 54.394 1.00 26.07 41 CYS B C 1
ATOM 3737 O O . CYS C 1 34 ? 26.859 24.072 53.417 1.00 28.31 41 CYS B O 1
ATOM 3740 N N . ARG C 1 35 ? 28.607 23.147 54.492 1.00 27.70 42 ARG B N 1
ATOM 3741 C CA . ARG C 1 35 ? 29.526 23.496 53.413 1.00 34.49 42 ARG B CA 1
ATOM 3742 C C . ARG C 1 35 ? 29.143 22.790 52.116 1.00 29.93 42 ARG B C 1
ATOM 3743 O O . ARG C 1 35 ? 29.150 23.403 51.044 1.00 27.97 42 ARG B O 1
ATOM 3751 N N . THR C 1 36 ? 28.787 21.501 52.207 1.00 32.45 43 THR B N 1
ATOM 3752 C CA . THR C 1 36 ? 28.469 20.701 51.022 1.00 33.64 43 THR B CA 1
ATOM 3753 C C . THR C 1 36 ? 27.326 21.313 50.221 1.00 31.69 43 THR B C 1
ATOM 3754 O O . THR C 1 36 ? 27.369 21.331 48.987 1.00 29.34 43 THR B O 1
ATOM 3758 N N . ILE C 1 37 ? 26.290 21.817 50.903 1.00 29.91 44 ILE B N 1
ATOM 3759 C CA . ILE C 1 37 ? 25.096 22.306 50.221 1.00 31.79 44 ILE B CA 1
ATOM 3760 C C . ILE C 1 37 ? 25.095 23.822 50.044 1.00 29.08 44 ILE B C 1
ATOM 3761 O O . ILE C 1 37 ? 24.176 24.368 49.413 1.00 26.89 44 ILE B O 1
ATOM 3766 N N . GLY C 1 38 ? 26.116 24.514 50.544 1.00 30.80 45 GLY B N 1
ATOM 3767 C CA . GLY C 1 38 ? 26.185 25.955 50.380 1.00 31.65 45 GLY B CA 1
ATOM 3768 C C . GLY C 1 38 ? 25.276 26.738 51.300 1.00 31.32 45 GLY B C 1
ATOM 3769 O O . GLY C 1 38 ? 24.851 27.846 50.949 1.00 29.65 45 GLY B O 1
ATOM 3770 N N . LEU C 1 39 ? 24.955 26.190 52.471 1.00 25.66 46 LEU B N 1
ATOM 3771 C CA . LEU C 1 39 ? 24.041 26.831 53.401 1.00 25.44 46 LEU B CA 1
ATOM 3772 C C . LEU C 1 39 ? 24.841 27.644 54.406 1.00 27.92 46 LEU B C 1
ATOM 3773 O O . LEU C 1 39 ? 25.641 27.083 55.161 1.00 27.71 46 LEU B O 1
ATOM 3778 N N . ARG C 1 40 ? 24.628 28.960 54.419 1.00 28.70 47 ARG B N 1
ATOM 3779 C CA . ARG C 1 40 ? 25.235 29.813 55.437 1.00 25.42 47 ARG B CA 1
ATOM 3780 C C . ARG C 1 40 ? 24.274 30.211 56.549 1.00 27.34 47 ARG B C 1
ATOM 3781 O O . ARG C 1 40 ? 24.720 30.453 57.672 1.00 28.81 47 ARG B O 1
ATOM 3789 N N . GLU C 1 41 ? 22.966 30.259 56.295 1.00 28.33 48 GLU B N 1
ATOM 3790 C CA . GLU C 1 41 ? 22.005 30.548 57.361 1.00 25.97 48 GLU B CA 1
ATOM 3791 C C . GLU C 1 41 ? 21.737 29.263 58.147 1.00 25.62 48 GLU B C 1
ATOM 3792 O O . GLU C 1 41 ? 20.653 28.681 58.124 1.00 23.27 48 GLU B O 1
ATOM 3798 N N . SER C 1 42 ? 22.767 28.819 58.861 1.00 23.65 49 SER B N 1
ATOM 3799 C CA . SER C 1 42 ? 22.711 27.511 59.494 1.00 24.72 49 SER B CA 1
ATOM 3800 C C . SER C 1 42 ? 21.892 27.505 60.772 1.00 24.62 49 SER B C 1
ATOM 3801 O O . SER C 1 42 ? 21.622 26.423 61.301 1.00 23.17 49 SER B O 1
ATOM 3804 N N . TRP C 1 43 ? 21.513 28.678 61.287 1.00 24.04 50 TRP B N 1
ATOM 3805 C CA . TRP C 1 43 ? 20.906 28.766 62.611 1.00 21.63 50 TRP B CA 1
ATOM 3806 C C . TRP C 1 43 ? 19.511 28.139 62.677 1.00 23.93 50 TRP B C 1
ATOM 3807 O O . TRP C 1 43 ? 19.079 27.728 63.764 1.00 24.40 50 TRP B O 1
ATOM 3818 N N . TYR C 1 44 ? 18.803 28.041 61.554 1.00 19.25 51 TYR B N 1
ATOM 3819 C CA . TYR C 1 44 ? 17.487 27.423 61.574 1.00 20.47 51 TYR B CA 1
ATOM 3820 C C . TYR C 1 44 ? 17.547 25.900 61.683 1.00 22.00 51 TYR B C 1
ATOM 3821 O O . TYR C 1 44 ? 16.522 25.273 61.998 1.00 20.57 51 TYR B O 1
ATOM 3830 N N . PHE C 1 45 ? 18.708 25.286 61.441 1.00 20.18 52 PHE B N 1
ATOM 3831 C CA . PHE C 1 45 ? 18.738 23.887 61.035 1.00 19.59 52 PHE B CA 1
ATOM 3832 C C . PHE C 1 45 ? 19.387 23.005 62.094 1.00 22.51 52 PHE B C 1
ATOM 3833 O O . PHE C 1 45 ? 20.091 23.480 62.993 1.00 24.83 52 PHE B O 1
ATOM 3841 N N . GLY C 1 46 ? 19.126 21.702 61.983 1.00 24.11 53 GLY B N 1
ATOM 3842 C CA . GLY C 1 46 ? 19.662 20.719 62.910 1.00 25.32 53 GLY B CA 1
ATOM 3843 C C . GLY C 1 46 ? 19.648 19.321 62.320 1.00 28.30 53 GLY B C 1
ATOM 3844 O O . GLY C 1 46 ? 19.031 19.054 61.284 1.00 27.84 53 GLY B O 1
ATOM 3845 N N . LEU C 1 47 ? 20.349 18.416 63.001 1.00 27.66 54 LEU B N 1
ATOM 3846 C CA . LEU C 1 47 ? 20.456 17.022 62.583 1.00 27.91 54 LEU B CA 1
ATOM 3847 C C . LEU C 1 47 ? 19.618 16.178 63.532 1.00 32.59 54 LEU B C 1
ATOM 3848 O O . LEU C 1 47 ? 19.930 16.078 64.726 1.00 33.19 54 LEU B O 1
ATOM 3853 N N . GLN C 1 48 ? 18.556 15.577 63.000 1.00 31.13 55 GLN B N 1
ATOM 3854 C CA . GLN C 1 48 ? 17.622 14.800 63.800 1.00 34.10 55 GLN B CA 1
ATOM 3855 C C . GLN C 1 48 ? 17.859 13.308 63.592 1.00 35.89 55 GLN B C 1
ATOM 3856 O O . GLN C 1 48 ? 18.278 12.870 62.512 1.00 38.03 55 GLN B O 1
ATOM 3862 N N . TYR C 1 49 ? 17.618 12.531 64.648 1.00 34.43 56 TYR B N 1
ATOM 3863 C CA . TYR C 1 49 ? 17.841 11.087 64.601 1.00 38.77 56 TYR B CA 1
ATOM 3864 C C . TYR C 1 49 ? 17.019 10.406 65.687 1.00 38.26 56 TYR B C 1
ATOM 3865 O O . TYR C 1 49 ? 16.504 11.049 66.604 1.00 36.80 56 TYR B O 1
ATOM 3874 N N . VAL C 1 50 ? 16.910 9.083 65.568 1.00 41.14 57 VAL B N 1
ATOM 3875 C CA . VAL C 1 50 ? 16.293 8.248 66.592 1.00 44.32 57 VAL B CA 1
ATOM 3876 C C . VAL C 1 50 ? 17.409 7.652 67.430 1.00 44.04 57 VAL B C 1
ATOM 3877 O O . VAL C 1 50 ? 18.416 7.185 66.885 1.00 46.01 57 VAL B O 1
ATOM 3881 N N . ASP C 1 51 ? 17.256 7.694 68.750 1.00 43.61 58 ASP B N 1
ATOM 3882 C CA . ASP C 1 51 ? 18.353 7.305 69.620 1.00 50.57 58 ASP B CA 1
ATOM 3883 C C . ASP C 1 51 ? 18.152 5.859 70.085 1.00 52.76 58 ASP B C 1
ATOM 3884 O O . ASP C 1 51 ? 17.196 5.182 69.696 1.00 52.99 58 ASP B O 1
ATOM 3889 N N . THR C 1 52 ? 19.064 5.375 70.931 1.00 49.58 59 THR B N 1
ATOM 3890 C CA . THR C 1 52 ? 18.927 4.017 71.451 1.00 50.76 59 THR B CA 1
ATOM 3891 C C . THR C 1 52 ? 17.888 3.954 72.562 1.00 50.07 59 THR B C 1
ATOM 3892 O O . THR C 1 52 ? 18.010 3.148 73.487 1.00 60.92 59 THR B O 1
ATOM 3896 N N . ARG C 1 53 ? 16.875 4.811 72.496 1.00 51.47 60 ARG B N 1
ATOM 3897 C CA . ARG C 1 53 ? 15.765 4.750 73.436 1.00 51.07 60 ARG B CA 1
ATOM 3898 C C . ARG C 1 53 ? 14.439 5.002 72.735 1.00 52.40 60 ARG B C 1
ATOM 3899 O O . ARG C 1 53 ? 13.439 5.274 73.411 1.00 56.94 60 ARG B O 1
ATOM 3907 N N . SER C 1 54 ? 14.412 4.922 71.399 1.00 54.46 61 SER B N 1
ATOM 3908 C CA . SER C 1 54 ? 13.213 5.200 70.597 1.00 56.19 61 SER B CA 1
ATOM 3909 C C . SER C 1 54 ? 12.714 6.621 70.835 1.00 55.80 61 SER B C 1
ATOM 3910 O O . SER C 1 54 ? 11.507 6.881 70.895 1.00 58.32 61 SER B O 1
ATOM 3913 N N . ASN C 1 55 ? 13.659 7.543 70.992 1.00 52.73 62 ASN B N 1
ATOM 3914 C CA . ASN C 1 55 ? 13.378 8.956 71.186 1.00 49.20 62 ASN B CA 1
ATOM 3915 C C . ASN C 1 55 ? 13.980 9.732 70.027 1.00 48.90 62 ASN B C 1
ATOM 3916 O O . ASN C 1 55 ? 15.149 9.525 69.673 1.00 43.93 62 ASN B O 1
ATOM 3921 N N . VAL C 1 56 ? 13.169 10.596 69.424 1.00 48.59 63 VAL B N 1
ATOM 3922 C CA . VAL C 1 56 ? 13.630 11.483 68.364 1.00 44.06 63 VAL B CA 1
ATOM 3923 C C . VAL C 1 56 ? 14.424 12.625 68.998 1.00 43.18 63 VAL B C 1
ATOM 3924 O O . VAL C 1 56 ? 13.926 13.336 69.877 1.00 41.52 63 VAL B O 1
ATOM 3928 N N . SER C 1 57 ? 15.678 12.771 68.585 1.00 39.74 64 SER B N 1
ATOM 3929 C CA . SER C 1 57 ? 16.605 13.709 69.191 1.00 38.10 64 SER B CA 1
ATOM 3930 C C . SER C 1 57 ? 17.264 14.557 68.107 1.00 35.52 64 SER B C 1
ATOM 3931 O O . SER C 1 57 ? 17.218 14.241 66.914 1.00 34.67 64 SER B O 1
ATOM 3934 N N . TRP C 1 58 ? 17.894 15.644 68.543 1.00 34.46 65 TRP B N 1
ATOM 3935 C CA . TRP C 1 58 ? 18.724 16.479 67.693 1.00 33.58 65 TRP B CA 1
ATOM 3936 C C . TRP C 1 58 ? 20.179 16.277 68.080 1.00 33.71 65 TRP B C 1
ATOM 3937 O O . TRP C 1 58 ? 20.491 16.121 69.262 1.00 36.30 65 TRP B O 1
ATOM 3948 N N . LEU C 1 59 ? 21.066 16.276 67.085 1.00 31.30 66 LEU B N 1
ATOM 3949 C CA . LEU C 1 59 ? 22.483 16.064 67.356 1.00 33.91 66 LEU B CA 1
ATOM 3950 C C . LEU C 1 59 ? 23.044 17.238 68.155 1.00 37.95 66 LEU B C 1
ATOM 3951 O O . LEU C 1 59 ? 22.769 18.399 67.836 1.00 37.18 66 LEU B O 1
ATOM 3956 N N . LYS C 1 60 ? 23.816 16.938 69.203 1.00 38.06 67 LYS B N 1
ATOM 3957 C CA . LYS C 1 60 ? 24.505 17.976 69.967 1.00 36.17 67 LYS B CA 1
ATOM 3958 C C . LYS C 1 60 ? 25.822 18.344 69.295 1.00 38.09 67 LYS B C 1
ATOM 3959 O O . LYS C 1 60 ? 26.515 17.492 68.731 1.00 39.65 67 LYS B O 1
ATOM 3965 N N . MET C 1 61 ? 26.165 19.626 69.353 1.00 38.00 68 MET B N 1
ATOM 3966 C CA . MET C 1 61 ? 27.258 20.127 68.530 1.00 38.21 68 MET B CA 1
ATOM 3967 C C . MET C 1 61 ? 28.624 19.780 69.101 1.00 40.16 68 MET B C 1
ATOM 3968 O O . MET C 1 61 ? 29.555 19.488 68.345 1.00 43.48 68 MET B O 1
ATOM 3973 N N . GLU C 1 62 ? 28.793 19.817 70.415 1.00 44.34 69 GLU B N 1
ATOM 3974 C CA . GLU C 1 62 ? 30.129 19.635 70.954 1.00 46.16 69 GLU B CA 1
ATOM 3975 C C . GLU C 1 62 ? 30.313 18.319 71.706 1.00 48.46 69 GLU B C 1
ATOM 3976 O O . GLU C 1 62 ? 31.338 18.139 72.366 1.00 52.29 69 GLU B O 1
ATOM 3982 N N . LYS C 1 63 ? 29.383 17.376 71.583 1.00 47.77 70 LYS B N 1
ATOM 3983 C CA . LYS C 1 63 ? 29.674 15.994 71.941 1.00 47.19 70 LYS B CA 1
ATOM 3984 C C . LYS C 1 63 ? 30.142 15.222 70.705 1.00 44.21 70 LYS B C 1
ATOM 3985 O O . LYS C 1 63 ? 29.893 15.620 69.563 1.00 43.47 70 LYS B O 1
ATOM 3991 N N . ARG C 1 64 ? 30.832 14.107 70.948 1.00 43.73 71 ARG B N 1
ATOM 3992 C CA . ARG C 1 64 ? 31.207 13.201 69.867 1.00 43.42 71 ARG B CA 1
ATOM 3993 C C . ARG C 1 64 ? 29.973 12.511 69.300 1.00 44.15 71 ARG B C 1
ATOM 3994 O O . ARG C 1 64 ? 29.074 12.108 70.043 1.00 44.15 71 ARG B O 1
ATOM 4002 N N . VAL C 1 65 ? 29.925 12.384 67.971 1.00 41.87 72 VAL B N 1
ATOM 4003 C CA . VAL C 1 65 ? 28.794 11.708 67.334 1.00 43.01 72 VAL B CA 1
ATOM 4004 C C . VAL C 1 65 ? 28.632 10.315 67.917 1.00 45.35 72 VAL B C 1
ATOM 4005 O O . VAL C 1 65 ? 27.515 9.845 68.181 1.00 42.38 72 VAL B O 1
ATOM 4009 N N . ARG C 1 66 ? 29.762 9.640 68.127 1.00 49.43 73 ARG B N 1
ATOM 4010 C CA . ARG C 1 66 ? 29.810 8.293 68.677 1.00 49.01 73 ARG B CA 1
ATOM 4011 C C . ARG C 1 66 ? 29.156 8.204 70.055 1.00 48.98 73 ARG B C 1
ATOM 4012 O O . ARG C 1 66 ? 28.676 7.127 70.433 1.00 45.63 73 ARG B O 1
ATOM 4020 N N . ASP C 1 67 ? 29.075 9.323 70.786 1.00 49.01 74 ASP B N 1
ATOM 402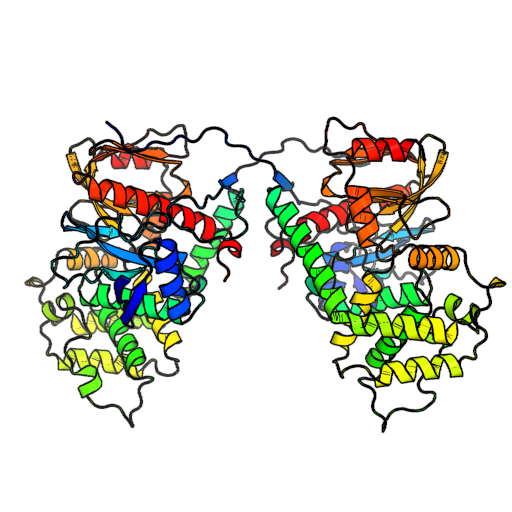1 C CA . ASP C 1 67 ? 28.664 9.344 72.186 1.00 45.57 74 ASP B CA 1
ATOM 4022 C C . ASP C 1 67 ? 27.234 9.824 72.396 1.00 45.47 74 ASP B C 1
ATOM 4023 O O . ASP C 1 67 ? 26.886 10.222 73.514 1.00 48.15 74 ASP B O 1
ATOM 4028 N N . GLN C 1 68 ? 26.398 9.806 71.363 1.00 46.90 75 GLN B N 1
ATOM 4029 C CA . GLN C 1 68 ? 25.078 10.421 71.451 1.00 46.49 75 GLN B CA 1
ATOM 4030 C C . GLN C 1 68 ? 23.966 9.411 71.195 1.00 46.11 75 GLN B C 1
ATOM 4031 O O . GLN C 1 68 ? 22.866 9.781 70.771 1.00 44.18 75 GLN B O 1
ATOM 4037 N N . ARG C 1 69 ? 24.246 8.134 71.467 1.00 43.93 76 ARG B N 1
ATOM 4038 C CA . ARG C 1 69 ? 23.232 7.080 71.457 1.00 48.59 76 ARG B CA 1
ATOM 4039 C C . ARG C 1 69 ? 22.456 7.040 70.142 1.00 45.45 76 ARG B C 1
ATOM 4040 O O . ARG C 1 69 ? 21.242 6.835 70.121 1.00 44.31 76 ARG B O 1
ATOM 4048 N N . VAL C 1 70 ? 23.159 7.233 69.029 1.00 41.78 77 VAL B N 1
ATOM 4049 C CA . VAL C 1 70 ? 22.527 7.028 67.732 1.00 45.57 77 VAL B CA 1
ATOM 4050 C C . VAL C 1 70 ? 22.254 5.544 67.540 1.00 49.15 77 VAL B C 1
ATOM 4051 O O . VAL C 1 70 ? 23.142 4.704 67.748 1.00 56.46 77 VAL B O 1
ATOM 4055 N N . GLU C 1 71 ? 21.025 5.207 67.150 1.00 48.93 78 GLU B N 1
ATOM 4056 C CA . GLU C 1 71 ? 20.687 3.813 66.878 1.00 52.87 78 GLU B CA 1
ATOM 4057 C C . GLU C 1 71 ? 21.363 3.333 65.591 1.00 54.26 78 GLU B C 1
ATOM 4058 O O . GLU C 1 71 ? 21.358 4.025 64.570 1.00 53.44 78 GLU B O 1
ATOM 4064 N N . LEU C 1 72 ? 21.942 2.128 65.643 1.00 61.44 79 LEU B N 1
ATOM 4065 C CA . LEU C 1 72 ? 22.823 1.637 64.587 1.00 60.44 79 LEU B CA 1
ATOM 4066 C C . LEU C 1 72 ? 22.506 0.239 64.055 1.00 66.82 79 LEU B C 1
ATOM 4067 O O . LEU C 1 72 ? 23.012 -0.109 62.979 1.00 64.13 79 LEU B O 1
ATOM 4072 N N . HIS C 1 73 ? 21.702 -0.573 64.754 1.00 72.02 80 HIS B N 1
ATOM 4073 C CA . HIS C 1 73 ? 21.519 -1.968 64.349 1.00 73.79 80 HIS B CA 1
ATOM 4074 C C . HIS C 1 73 ? 20.517 -2.105 63.210 1.00 70.48 80 HIS B C 1
ATOM 4075 O O . HIS C 1 73 ? 20.738 -2.887 62.275 1.00 68.33 80 HIS B O 1
ATOM 4082 N N . ALA C 1 74 ? 19.412 -1.362 63.276 1.00 66.09 81 ALA B N 1
ATOM 4083 C CA . ALA C 1 74 ? 18.403 -1.369 62.229 1.00 64.19 81 ALA B CA 1
ATOM 4084 C C . ALA C 1 74 ? 18.837 -0.601 60.987 1.00 64.69 81 ALA B C 1
ATOM 4085 O O . ALA C 1 74 ? 17.991 -0.290 60.137 1.00 69.05 81 ALA B O 1
ATOM 4087 N N . SER C 1 75 ? 20.135 -0.297 60.852 1.00 65.95 82 SER B N 1
ATOM 4088 C CA . SER C 1 75 ? 20.602 0.542 59.756 1.00 61.27 82 SER B CA 1
ATOM 4089 C C . SER C 1 75 ? 21.901 0.060 59.111 1.00 61.30 82 SER B C 1
ATOM 4090 O O . SER C 1 75 ? 22.491 0.815 58.324 1.00 59.57 82 SER B O 1
ATOM 4093 N N . ASN C 1 76 ? 22.365 -1.160 59.409 1.00 58.71 83 ASN B N 1
ATOM 4094 C CA . ASN C 1 76 ? 23.616 -1.688 58.850 1.00 58.44 83 ASN B CA 1
ATOM 4095 C C . ASN C 1 76 ? 24.816 -0.832 59.278 1.00 55.99 83 ASN B C 1
ATOM 4096 O O . ASN C 1 76 ? 25.746 -0.589 58.501 1.00 53.93 83 ASN B O 1
ATOM 4101 N N . ASN C 1 77 ? 24.781 -0.363 60.531 1.00 57.06 84 ASN B N 1
ATOM 4102 C CA . ASN C 1 77 ? 25.866 0.369 61.192 1.00 56.16 84 ASN B CA 1
ATOM 4103 C C . ASN C 1 77 ? 26.128 1.754 60.601 1.00 52.78 84 ASN B C 1
ATOM 4104 O O . ASN C 1 77 ? 27.230 2.295 60.751 1.00 47.60 84 ASN B O 1
ATOM 4109 N N . VAL C 1 78 ? 25.140 2.351 59.944 1.00 48.91 85 VAL B N 1
ATOM 4110 C CA . VAL C 1 78 ? 25.255 3.695 59.396 1.00 45.85 85 VAL B CA 1
ATOM 4111 C C . VAL C 1 78 ? 24.555 4.663 60.344 1.00 49.45 85 VAL B C 1
ATOM 4112 O O . VAL C 1 78 ? 23.428 4.400 60.794 1.00 48.75 85 VAL B O 1
ATOM 4116 N N . TYR C 1 79 ? 25.233 5.767 60.676 1.00 42.51 86 TYR B N 1
ATOM 4117 C CA . TYR C 1 79 ? 24.591 6.868 61.388 1.00 41.10 86 TYR B CA 1
ATOM 4118 C C . TYR C 1 79 ? 23.680 7.627 60.427 1.00 36.50 86 TYR B C 1
ATOM 4119 O O . TYR C 1 79 ? 24.159 8.230 59.460 1.00 37.28 86 TYR B O 1
ATOM 4128 N N . VAL C 1 80 ? 22.371 7.593 60.685 1.00 35.02 87 VAL B N 1
ATOM 4129 C CA . VAL C 1 80 ? 21.361 8.132 59.774 1.00 35.23 87 VAL B CA 1
ATOM 4130 C C . VAL C 1 80 ? 20.700 9.354 60.408 1.00 36.99 87 VAL B C 1
ATOM 4131 O O . VAL C 1 80 ? 20.043 9.255 61.457 1.00 31.60 87 VAL B O 1
ATOM 4135 N N . PHE C 1 81 ? 20.852 10.500 59.753 1.00 33.23 88 PHE B N 1
ATOM 4136 C CA . PHE C 1 81 ? 20.300 11.753 60.232 1.00 32.62 88 PHE B CA 1
ATOM 4137 C C . PHE C 1 81 ? 19.398 12.378 59.177 1.00 32.98 88 PHE B C 1
ATOM 4138 O O . PHE C 1 81 ? 19.622 12.231 57.967 1.00 33.23 88 PHE B O 1
ATOM 4146 N N . SER C 1 82 ? 18.388 13.097 59.651 1.00 29.61 89 SER B N 1
ATOM 4147 C CA . SER C 1 82 ? 17.619 14.015 58.819 1.00 33.70 89 SER B CA 1
ATOM 4148 C C . SER C 1 82 ? 18.062 15.453 59.085 1.00 31.76 89 SER B C 1
ATOM 4149 O O . SER C 1 82 ? 18.193 15.865 60.246 1.00 32.44 89 SER B O 1
ATOM 4152 N N . PHE C 1 83 ? 18.278 16.213 58.014 1.00 27.78 90 PHE B N 1
ATOM 4153 C CA . PHE C 1 83 ? 18.597 17.636 58.097 1.00 27.72 90 PHE B CA 1
ATOM 4154 C C . PHE C 1 83 ? 17.306 18.434 57.917 1.00 27.96 90 PHE B C 1
ATOM 4155 O O . PHE C 1 83 ? 16.741 18.466 56.816 1.00 30.97 90 PHE B O 1
ATOM 4163 N N . TYR C 1 84 ? 16.845 19.070 58.999 1.00 25.81 91 TYR B N 1
ATOM 4164 C CA . TYR C 1 84 ? 15.550 19.752 59.064 1.00 29.92 91 TYR B CA 1
ATOM 4165 C C . TYR C 1 84 ? 15.716 21.172 59.585 1.00 24.72 91 TYR B C 1
ATOM 4166 O O . TYR C 1 84 ? 16.609 21.454 60.388 1.00 25.72 91 TYR B O 1
ATOM 4175 N N . ALA C 1 85 ? 14.802 22.049 59.182 1.00 23.20 92 ALA B N 1
ATOM 4176 C CA . ALA C 1 85 ? 14.624 23.296 59.908 1.00 21.81 92 ALA B CA 1
ATOM 4177 C C . ALA C 1 85 ? 14.046 22.971 61.273 1.00 25.41 92 ALA B C 1
ATOM 4178 O O . ALA C 1 85 ? 12.991 22.333 61.370 1.00 20.03 92 ALA B O 1
ATOM 4180 N N . LYS C 1 86 ? 14.755 23.383 62.326 1.00 24.40 93 LYS B N 1
ATOM 4181 C CA . LYS C 1 86 ? 14.255 23.246 63.687 1.00 26.45 93 LYS B CA 1
ATOM 4182 C C . LYS C 1 86 ? 13.568 24.523 64.162 1.00 25.72 93 LYS B C 1
ATOM 4183 O O . LYS C 1 86 ? 12.685 24.470 65.039 1.00 21.25 93 LYS B O 1
ATOM 4189 N N . PHE C 1 87 ? 13.951 25.658 63.574 1.00 19.87 94 PHE B N 1
ATOM 4190 C CA . PHE C 1 87 ? 13.422 26.970 63.907 1.00 21.81 94 PHE B CA 1
ATOM 4191 C C . PHE C 1 87 ? 12.946 27.643 62.631 1.00 21.24 94 PHE B C 1
ATOM 4192 O O . PHE C 1 87 ? 13.483 27.399 61.539 1.00 19.56 94 PHE B O 1
ATOM 4200 N N . PHE C 1 88 ? 11.929 28.488 62.779 1.00 16.55 95 PHE B N 1
ATOM 4201 C CA . PHE C 1 88 ? 11.311 29.140 61.640 1.00 21.15 95 PHE B CA 1
ATOM 4202 C C . PHE C 1 88 ? 11.410 30.648 61.779 1.00 20.68 95 PHE B C 1
ATOM 4203 O O . PHE C 1 88 ? 11.234 31.184 62.880 1.00 20.89 95 PHE B O 1
ATOM 4211 N N . PRO C 1 89 ? 11.655 31.354 60.685 1.00 20.23 96 PRO B N 1
ATOM 4212 C CA . PRO C 1 89 ? 11.686 32.817 60.739 1.00 21.00 96 PRO B CA 1
ATOM 4213 C C . PRO C 1 89 ? 10.308 33.374 61.069 1.00 26.12 96 PRO B C 1
ATOM 4214 O O . PRO C 1 89 ? 9.288 32.675 61.003 1.00 21.65 96 PRO B O 1
ATOM 4218 N N . GLU C 1 90 ? 10.280 34.657 61.455 1.00 29.57 97 GLU B N 1
ATOM 4219 C CA . GLU C 1 90 ? 8.986 35.287 61.703 1.00 26.33 97 GLU B CA 1
ATOM 4220 C C . GLU C 1 90 ? 8.365 35.820 60.421 1.00 23.74 97 GLU B C 1
ATOM 4221 O O . GLU C 1 90 ? 7.140 35.820 60.296 1.00 28.24 97 GLU B O 1
ATOM 4227 N N . ASN C 1 91 ? 9.177 36.250 59.455 1.00 28.59 98 ASN B N 1
ATOM 4228 C CA . ASN C 1 91 ? 8.676 36.639 58.136 1.00 28.53 98 ASN B CA 1
ATOM 4229 C C . ASN C 1 91 ? 9.661 36.155 57.079 1.00 25.26 98 ASN B C 1
ATOM 4230 O O . ASN C 1 91 ? 10.757 36.713 56.974 1.00 25.38 98 ASN B O 1
ATOM 4235 N N . VAL C 1 92 ? 9.275 35.139 56.285 1.00 26.98 99 VAL B N 1
ATOM 4236 C CA . VAL C 1 92 ? 10.215 34.552 55.315 1.00 27.38 99 VAL B CA 1
ATOM 4237 C C . VAL C 1 92 ? 10.759 35.604 54.354 1.00 24.70 99 VAL B C 1
ATOM 4238 O O . VAL C 1 92 ? 11.966 35.642 54.087 1.00 28.92 99 VAL B O 1
ATOM 4242 N N . SER C 1 93 ? 9.899 36.472 53.823 1.00 22.53 100 SER B N 1
ATOM 4243 C CA . SER C 1 93 ? 10.377 37.352 52.756 1.00 30.65 100 SER B CA 1
ATOM 4244 C C . SER C 1 93 ? 11.295 38.458 53.268 1.00 28.52 100 SER B C 1
ATOM 4245 O O . SER C 1 93 ? 11.992 39.084 52.467 1.00 32.94 100 SER B O 1
ATOM 4248 N N . GLU C 1 94 ? 11.344 38.703 54.567 1.00 28.84 101 GLU B N 1
ATOM 4249 C CA . GLU C 1 94 ? 12.329 39.642 55.091 1.00 32.50 101 GLU B CA 1
ATOM 4250 C C . GLU C 1 94 ? 13.556 38.956 55.683 1.00 31.12 101 GLU B C 1
ATOM 4251 O O . GLU C 1 94 ? 14.561 39.626 55.916 1.00 32.40 101 GLU B O 1
ATOM 4257 N N . GLU C 1 95 ? 13.511 37.654 55.929 1.00 27.42 102 GLU B N 1
ATOM 4258 C CA . GLU C 1 95 ? 14.540 37.028 56.737 1.00 28.35 102 GLU B CA 1
ATOM 4259 C C . GLU C 1 95 ? 15.296 35.914 56.036 1.00 30.39 102 GLU B C 1
ATOM 4260 O O . GLU C 1 95 ? 16.458 35.693 56.372 1.00 33.28 102 GLU B O 1
ATOM 4266 N N . LEU C 1 96 ? 14.687 35.204 55.082 1.00 27.84 103 LEU B N 1
ATOM 4267 C CA . LEU C 1 96 ? 15.392 34.135 54.373 1.00 29.89 103 LEU B CA 1
ATOM 4268 C C . LEU C 1 96 ? 16.236 34.756 53.258 1.00 32.11 103 LEU B C 1
ATOM 4269 O O . LEU C 1 96 ? 15.702 35.315 52.295 1.00 34.66 103 LEU B O 1
ATOM 4274 N N . ILE C 1 97 ? 17.556 34.666 53.389 1.00 29.52 104 ILE B N 1
ATOM 4275 C CA . ILE C 1 97 ? 18.470 35.406 52.525 1.00 27.18 104 ILE B CA 1
ATOM 4276 C C . ILE C 1 97 ? 18.866 34.596 51.296 1.00 31.12 104 ILE B C 1
ATOM 4277 O O . ILE C 1 97 ? 18.801 35.092 50.168 1.00 31.20 104 ILE B O 1
ATOM 4282 N N . GLN C 1 98 ? 19.311 33.355 51.494 1.00 27.90 105 GLN B N 1
ATOM 4283 C CA . GLN C 1 98 ? 19.846 32.531 50.422 1.00 27.40 105 GLN B CA 1
ATOM 4284 C C . GLN C 1 98 ? 18.745 31.719 49.741 1.00 32.28 105 GLN B C 1
ATOM 4285 O O . GLN C 1 98 ? 17.674 31.468 50.306 1.00 29.53 105 GLN B O 1
ATOM 4291 N N . GLU C 1 99 ? 19.043 31.261 48.524 1.00 31.01 106 GLU B N 1
ATOM 4292 C CA . GLU C 1 99 ? 18.067 30.434 47.828 1.00 29.89 106 GLU B CA 1
ATOM 4293 C C . GLU C 1 99 ? 18.045 29.015 48.372 1.00 26.24 106 GLU B C 1
ATOM 4294 O O . GLU C 1 99 ? 16.971 28.409 48.472 1.00 29.92 106 GLU B O 1
ATOM 4300 N N . ILE C 1 100 ? 19.202 28.467 48.748 1.00 22.74 107 ILE B N 1
ATOM 4301 C CA . ILE C 1 100 ? 19.200 27.131 49.330 1.00 24.03 107 ILE B CA 1
ATOM 4302 C C . ILE C 1 100 ? 18.333 27.102 50.592 1.00 26.18 107 ILE B C 1
ATOM 4303 O O . ILE C 1 100 ? 17.560 26.157 50.807 1.00 26.27 107 ILE B O 1
ATOM 4308 N N . THR C 1 101 ? 18.419 28.153 51.423 1.00 25.70 108 THR B N 1
ATOM 4309 C CA . THR C 1 101 ? 17.576 28.250 52.615 1.00 23.46 108 THR B CA 1
ATOM 4310 C C . THR C 1 101 ? 16.097 28.272 52.244 1.00 25.08 108 THR B C 1
ATOM 4311 O O . THR C 1 101 ? 15.298 27.505 52.800 1.00 23.13 108 THR B O 1
ATOM 4315 N N . GLN C 1 102 ? 15.709 29.171 51.323 1.00 25.51 109 GLN B N 1
ATOM 4316 C CA . GLN C 1 102 ? 14.311 29.253 50.891 1.00 25.32 109 GLN B CA 1
ATOM 4317 C C . GLN C 1 102 ? 13.838 27.926 50.338 1.00 23.42 109 GLN B C 1
ATOM 4318 O O . GLN C 1 102 ? 12.740 27.470 50.650 1.00 25.10 109 GLN B O 1
ATOM 4324 N N . HIS C 1 103 ? 14.671 27.284 49.532 1.00 25.68 110 HIS B N 1
ATOM 4325 C CA . HIS C 1 103 ? 14.298 26.015 48.934 1.00 26.35 110 HIS B CA 1
ATOM 4326 C C . HIS C 1 103 ? 14.073 24.944 49.993 1.00 24.81 110 HIS B C 1
ATOM 4327 O O . HIS C 1 103 ? 13.082 24.208 49.941 1.00 24.90 110 HIS B O 1
ATOM 4334 N N . LEU C 1 104 ? 14.990 24.839 50.962 1.00 25.46 111 LEU B N 1
ATOM 4335 C CA . LEU C 1 104 ? 14.860 23.818 52.000 1.00 24.14 111 LEU B CA 1
ATOM 4336 C C . LEU C 1 104 ? 13.630 24.060 52.880 1.00 23.00 111 LEU B C 1
ATOM 4337 O O . LEU C 1 104 ? 12.975 23.103 53.310 1.00 25.19 111 LEU B O 1
ATOM 4342 N N . PHE C 1 105 ? 13.280 25.328 53.145 1.00 23.28 112 PHE B N 1
ATOM 4343 C CA . PHE C 1 105 ? 12.037 25.604 53.870 1.00 21.81 112 PHE B CA 1
ATOM 4344 C C . PHE C 1 105 ? 10.817 25.282 53.012 1.00 22.28 112 PHE B C 1
ATOM 4345 O O . PHE C 1 105 ? 9.826 24.728 53.515 1.00 21.12 112 PHE B O 1
ATOM 4353 N N . PHE C 1 106 ? 10.870 25.626 51.721 1.00 19.51 113 PHE B N 1
ATOM 4354 C CA . PHE C 1 106 ? 9.754 25.345 50.832 1.00 20.34 113 PHE B CA 1
ATOM 4355 C C . PHE C 1 106 ? 9.419 23.860 50.827 1.00 23.53 113 PHE B C 1
ATOM 4356 O O . PHE C 1 106 ? 8.246 23.481 50.928 1.00 20.34 113 PHE B O 1
ATOM 4364 N N . LEU C 1 107 ? 10.442 23.000 50.723 1.00 24.21 114 LEU B N 1
ATOM 4365 C CA . LEU C 1 107 ? 10.178 21.568 50.609 1.00 23.60 114 LEU B CA 1
ATOM 4366 C C . LEU C 1 107 ? 9.679 20.990 51.927 1.00 24.10 114 LEU B C 1
ATOM 4367 O O . LEU C 1 107 ? 8.768 20.155 51.936 1.00 27.26 114 LEU B O 1
ATOM 4372 N N . GLN C 1 108 ? 10.248 21.425 53.052 1.00 23.28 115 GLN B N 1
ATOM 4373 C CA . GLN C 1 108 ? 9.806 20.894 54.342 1.00 23.84 115 GLN B CA 1
ATOM 4374 C C . GLN C 1 108 ? 8.405 21.382 54.713 1.00 23.47 115 GLN B C 1
ATOM 4375 O O . GLN C 1 108 ? 7.589 20.605 55.214 1.00 21.95 115 GLN B O 1
ATOM 4381 N N . VAL C 1 109 ? 8.112 22.665 54.500 1.00 20.73 116 VAL B N 1
ATOM 4382 C CA . VAL C 1 109 ? 6.784 23.171 54.825 1.00 20.92 116 VAL B CA 1
ATOM 4383 C C . VAL C 1 109 ? 5.723 22.496 53.961 1.00 24.89 116 VAL B C 1
ATOM 4384 O O . VAL C 1 109 ? 4.635 22.147 54.445 1.00 26.04 116 VAL B O 1
ATOM 4388 N N . LYS C 1 110 ? 6.015 22.300 52.671 1.00 24.77 117 LYS B N 1
ATOM 4389 C CA . LYS C 1 110 ? 5.031 21.678 51.794 1.00 24.49 117 LYS B CA 1
ATOM 4390 C C . LYS C 1 110 ? 4.715 20.260 52.253 1.00 28.11 117 LYS B C 1
ATOM 4391 O O . LYS C 1 110 ? 3.547 19.846 52.244 1.00 31.84 117 LYS B O 1
ATOM 4397 N N . GLN C 1 111 ? 5.720 19.513 52.718 1.00 24.96 118 GLN B N 1
ATOM 4398 C CA . GLN C 1 111 ? 5.405 18.174 53.213 1.00 30.20 118 GLN B CA 1
ATOM 4399 C C . GLN C 1 111 ? 4.601 18.214 54.507 1.00 30.22 118 GLN B C 1
ATOM 4400 O O . GLN C 1 111 ? 3.765 17.333 54.730 1.00 33.07 118 GLN B O 1
ATOM 4406 N N . SER C 1 112 ? 4.844 19.209 55.366 1.00 29.34 119 SER B N 1
ATOM 4407 C CA . SER C 1 112 ? 3.989 19.440 56.530 1.00 28.96 119 SER B CA 1
ATOM 4408 C C . SER C 1 112 ? 2.534 19.535 56.115 1.00 30.86 119 SER B C 1
ATOM 4409 O O . SER C 1 112 ? 1.651 18.951 56.750 1.00 30.01 119 SER B O 1
ATOM 4412 N N . ILE C 1 113 ? 2.278 20.299 55.050 1.00 26.65 120 ILE B N 1
ATOM 4413 C CA . ILE C 1 113 ? 0.921 20.565 54.611 1.00 27.41 120 ILE B CA 1
ATOM 4414 C C . ILE C 1 113 ? 0.324 19.332 53.935 1.00 30.53 120 ILE B C 1
ATOM 4415 O O . ILE C 1 113 ? -0.761 18.868 54.301 1.00 27.10 120 ILE B O 1
ATOM 4420 N N . LEU C 1 114 ? 1.043 18.760 52.967 1.00 30.36 121 LEU B N 1
ATOM 4421 C CA . LEU C 1 114 ? 0.531 17.603 52.235 1.00 30.73 121 LEU B CA 1
ATOM 4422 C C . LEU C 1 114 ? 0.237 16.433 53.166 1.00 36.78 121 LEU B C 1
ATOM 4423 O O . LEU C 1 114 ? -0.728 15.688 52.956 1.00 37.15 121 LEU B O 1
ATOM 4428 N N . SER C 1 115 ? 1.055 16.251 54.199 1.00 33.41 122 SER B N 1
ATOM 4429 C CA . SER C 1 115 ? 0.850 15.185 55.171 1.00 30.88 122 SER B CA 1
ATOM 4430 C C . SER C 1 115 ? -0.085 15.591 56.301 1.00 32.44 122 SER B C 1
ATOM 4431 O O . SER C 1 115 ? -0.372 14.763 57.176 1.00 29.71 122 SER B O 1
ATOM 4434 N N . MET C 1 116 ? -0.531 16.852 56.313 1.00 28.84 123 MET B N 1
ATOM 4435 C CA . MET C 1 116 ? -1.451 17.410 57.298 1.00 35.45 123 MET B CA 1
ATOM 4436 C C . MET C 1 116 ? -0.841 17.509 58.693 1.00 36.25 123 MET B C 1
ATOM 4437 O O . MET C 1 116 ? -1.579 17.574 59.684 1.00 35.85 123 MET B O 1
ATOM 4442 N N . ASP C 1 117 ? 0.492 17.517 58.805 1.00 31.59 124 ASP B N 1
ATOM 4443 C CA . ASP C 1 117 ? 1.104 17.881 60.079 1.00 29.47 124 ASP B CA 1
ATOM 4444 C C . ASP C 1 117 ? 0.580 19.228 60.543 1.00 30.91 124 ASP B C 1
ATOM 4445 O O . ASP C 1 117 ? 0.349 19.435 61.735 1.00 37.07 124 ASP B O 1
ATOM 4450 N N . ILE C 1 118 ? 0.364 20.153 59.612 1.00 28.03 125 ILE B N 1
ATOM 4451 C CA . ILE C 1 118 ? -0.302 21.410 59.916 1.00 30.33 125 ILE B CA 1
ATOM 4452 C C . ILE C 1 118 ? -1.576 21.495 59.076 1.00 36.52 125 ILE B C 1
ATOM 4453 O O . ILE C 1 118 ? -1.616 21.048 57.920 1.00 30.16 125 ILE B O 1
ATOM 4458 N N . TYR C 1 119 ? -2.635 22.021 59.682 1.00 30.72 126 TYR B N 1
ATOM 4459 C CA . TYR C 1 119 ? -3.903 22.115 58.985 1.00 32.18 126 TYR B CA 1
ATOM 4460 C C . TYR C 1 119 ? -3.844 23.193 57.913 1.00 31.85 126 TYR B C 1
ATOM 4461 O O . TYR C 1 119 ? -3.142 24.199 58.042 1.00 28.34 126 TYR B O 1
ATOM 4470 N N . CYS C 1 120 ? -4.617 22.983 56.855 1.00 33.98 127 CYS B N 1
ATOM 4471 C CA . CYS C 1 120 ? -4.717 23.935 55.763 1.00 29.39 127 CYS B CA 1
ATOM 4472 C C . CYS C 1 120 ? -6.135 23.871 55.196 1.00 28.90 127 CYS B C 1
ATOM 4473 O O . CYS C 1 120 ? -6.711 22.787 55.083 1.00 29.37 127 CYS B O 1
ATOM 4476 N N . ARG C 1 121 ? -6.694 25.035 54.847 1.00 27.07 128 ARG B N 1
ATOM 4477 C CA . ARG C 1 121 ? -8.050 25.081 54.321 1.00 30.22 128 ARG B CA 1
ATOM 4478 C C . ARG C 1 121 ? -8.093 24.554 52.888 1.00 33.39 128 ARG B C 1
ATOM 4479 O O . ARG C 1 121 ? -7.104 24.655 52.154 1.00 32.70 128 ARG B O 1
ATOM 4487 N N . PRO C 1 122 ? -9.228 23.972 52.478 1.00 35.36 129 PRO B N 1
ATOM 4488 C CA . PRO C 1 122 ? -9.307 23.408 51.115 1.00 33.56 129 PRO B CA 1
ATOM 4489 C C . PRO C 1 122 ? -8.920 24.392 50.022 1.00 29.12 129 PRO B C 1
ATOM 4490 O O . PRO C 1 122 ? -8.074 24.071 49.180 1.00 28.47 129 PRO B O 1
ATOM 4494 N N . GLU C 1 123 ? -9.508 25.587 50.004 1.00 27.53 130 GLU B N 1
ATOM 4495 C CA . GLU C 1 123 ? -9.226 26.492 48.897 1.00 27.19 130 GLU B CA 1
ATOM 4496 C C . GLU C 1 123 ? -7.772 26.969 48.927 1.00 32.58 130 GLU B C 1
ATOM 4497 O O . GLU C 1 123 ? -7.156 27.141 47.867 1.00 28.45 130 GLU B O 1
ATOM 4503 N N . ALA C 1 124 ? -7.195 27.157 50.120 1.00 28.73 131 ALA B N 1
ATOM 4504 C CA . ALA C 1 124 ? -5.776 27.505 50.194 1.00 29.16 131 ALA B CA 1
ATOM 4505 C C . ALA C 1 124 ? -4.896 26.378 49.655 1.00 27.87 131 ALA B C 1
ATOM 4506 O O . ALA C 1 124 ? -3.883 26.640 48.992 1.00 24.12 131 ALA B O 1
ATOM 4508 N N . SER C 1 125 ? -5.267 25.117 49.927 1.00 25.72 132 SER B N 1
ATOM 4509 C CA . SER C 1 125 ? -4.500 23.990 49.405 1.00 24.56 132 SER B CA 1
ATOM 4510 C C . SER C 1 125 ? -4.484 23.973 47.880 1.00 27.19 132 SER B C 1
ATOM 4511 O O . SER C 1 125 ? -3.516 23.494 47.282 1.00 26.00 132 SER B O 1
ATOM 4514 N N . VAL C 1 126 ? -5.538 24.476 47.231 1.00 24.71 133 VAL B N 1
ATOM 4515 C CA . VAL C 1 126 ? -5.509 24.533 45.774 1.00 25.91 133 VAL B CA 1
ATOM 4516 C C . VAL C 1 126 ? -4.502 25.568 45.311 1.00 27.05 133 VAL B C 1
ATOM 4517 O O . VAL C 1 126 ? -3.715 25.322 44.387 1.00 29.51 133 VAL B O 1
ATOM 4521 N N . LEU C 1 127 ? -4.505 26.745 45.941 1.00 29.71 134 LEU B N 1
ATOM 4522 C CA . LEU C 1 127 ? -3.514 27.763 45.602 1.00 29.93 134 LEU B CA 1
ATOM 4523 C C . LEU C 1 127 ? -2.094 27.239 45.809 1.00 27.37 134 LEU B C 1
ATOM 4524 O O . LEU C 1 127 ? -1.247 27.325 44.911 1.00 27.25 134 LEU B O 1
ATOM 4529 N N . LEU C 1 128 ? -1.824 26.670 46.986 1.00 25.29 135 LEU B N 1
ATOM 4530 C CA . LEU C 1 128 ? -0.513 26.083 47.236 1.00 25.32 135 LEU B CA 1
ATOM 4531 C C . LEU C 1 128 ? -0.171 25.054 46.172 1.00 27.90 135 LEU B C 1
ATOM 4532 O O . LEU C 1 128 ? 0.977 24.972 45.710 1.00 25.85 135 LEU B O 1
ATOM 4537 N N . ALA C 1 129 ? -1.163 24.265 45.757 1.00 25.88 136 ALA B N 1
ATOM 4538 C CA . ALA C 1 129 ? -0.901 23.240 44.765 1.00 24.49 136 ALA B CA 1
ATOM 4539 C C . ALA C 1 129 ? -0.517 23.871 43.435 1.00 26.31 136 ALA B C 1
ATOM 4540 O O . ALA C 1 129 ? 0.418 23.407 42.771 1.00 27.25 136 ALA B O 1
ATOM 4542 N N . SER C 1 130 ? -1.205 24.954 43.045 1.00 25.89 137 SER B N 1
ATOM 4543 C CA . SER C 1 130 ? -0.895 25.589 41.766 1.00 25.80 137 SER B CA 1
ATOM 4544 C C . SER C 1 130 ? 0.492 26.224 41.778 1.00 30.72 137 SER B C 1
ATOM 4545 O O . SER C 1 130 ? 1.177 26.213 40.747 1.00 29.63 137 SER B O 1
ATOM 4548 N N . TYR C 1 131 ? 0.933 26.743 42.937 1.00 29.45 138 TYR B N 1
ATOM 4549 C CA . TYR C 1 131 ? 2.324 27.185 43.089 1.00 29.03 138 TYR B CA 1
ATOM 4550 C C . TYR C 1 131 ? 3.300 26.011 43.018 1.00 28.59 138 TYR B C 1
ATOM 4551 O O . TYR C 1 131 ? 4.345 26.098 42.359 1.00 30.73 138 TYR B O 1
ATOM 4560 N N . ALA C 1 132 ? 2.998 24.915 43.716 1.00 26.62 139 ALA B N 1
ATOM 4561 C CA . ALA C 1 132 ? 3.884 23.760 43.654 1.00 27.89 139 ALA B CA 1
ATOM 4562 C C . ALA C 1 132 ? 4.085 23.308 42.212 1.00 32.19 139 ALA B C 1
ATOM 4563 O O . ALA C 1 132 ? 5.210 22.994 41.799 1.00 31.74 139 ALA B O 1
ATOM 4565 N N . VAL C 1 133 ? 3.012 23.310 41.425 1.00 26.20 140 VAL B N 1
ATOM 4566 C CA . VAL C 1 133 ? 3.109 22.892 40.035 1.00 29.10 140 VAL B CA 1
ATOM 4567 C C . VAL C 1 133 ? 4.008 23.852 39.262 1.00 32.02 140 VAL B C 1
ATOM 4568 O O . VAL C 1 133 ? 4.922 23.434 38.539 1.00 34.69 140 VAL B O 1
ATOM 4572 N N . HIS C 1 134 ? 3.774 25.158 39.426 1.00 29.19 141 HIS B N 1
ATOM 4573 C CA . HIS C 1 134 ? 4.643 26.173 38.829 1.00 30.94 141 HIS B CA 1
ATOM 4574 C C . HIS C 1 134 ? 6.099 25.999 39.261 1.00 33.85 141 HIS B C 1
ATOM 4575 O O . HIS C 1 134 ? 7.013 26.249 38.469 1.00 34.00 141 HIS B O 1
ATOM 4582 N N . VAL C 1 135 ? 6.341 25.575 40.506 1.00 29.69 142 VAL B N 1
ATOM 4583 C CA . VAL C 1 135 ? 7.715 25.354 40.942 1.00 36.04 142 VAL B CA 1
ATOM 4584 C C . VAL C 1 135 ? 8.339 24.182 40.189 1.00 40.93 142 VAL B C 1
ATOM 4585 O O . VAL C 1 135 ? 9.518 24.222 39.809 1.00 42.53 142 VAL B O 1
ATOM 4589 N N . GLN C 1 136 ? 7.560 23.130 39.937 1.00 38.06 143 GLN B N 1
ATOM 4590 C CA . GLN C 1 136 ? 8.150 21.945 39.326 1.00 41.31 143 GLN B CA 1
ATOM 4591 C C . GLN C 1 136 ? 8.284 22.060 37.810 1.00 45.27 143 GLN B C 1
ATOM 4592 O O . GLN C 1 136 ? 9.229 21.507 37.243 1.00 48.17 143 GLN B O 1
ATOM 4598 N N . TYR C 1 137 ? 7.369 22.761 37.137 1.00 39.34 144 TYR B N 1
ATOM 4599 C CA . TYR C 1 137 ? 7.317 22.754 35.683 1.00 37.67 144 TYR B CA 1
ATOM 4600 C C . TYR C 1 137 ? 7.557 24.110 35.044 1.00 40.54 144 TYR B C 1
ATOM 4601 O O . TYR C 1 137 ? 7.543 24.194 33.812 1.00 42.42 144 TYR B O 1
ATOM 4610 N N . GLY C 1 138 ? 7.755 25.170 35.824 1.00 39.99 145 GLY B N 1
ATOM 4611 C CA . GLY C 1 138 ? 7.923 26.493 35.269 1.00 34.54 145 GLY B CA 1
ATOM 4612 C C . GLY C 1 138 ? 6.583 27.137 35.005 1.00 36.37 145 GLY B C 1
ATOM 4613 O O . GLY C 1 138 ? 5.531 26.532 35.242 1.00 37.84 145 GLY B O 1
ATOM 4614 N N . PRO C 1 139 ? 6.584 28.373 34.503 1.00 40.61 146 PRO B N 1
ATOM 4615 C CA . PRO C 1 139 ? 5.309 29.072 34.285 1.00 36.46 146 PRO B CA 1
ATOM 4616 C C . PRO C 1 139 ? 4.455 28.309 33.284 1.00 42.52 146 PRO B C 1
ATOM 4617 O O . PRO C 1 139 ? 4.969 27.591 32.423 1.00 43.58 146 PRO B O 1
ATOM 4621 N N . TYR C 1 140 ? 3.135 28.434 33.430 1.00 41.51 147 TYR B N 1
ATOM 4622 C CA . TYR C 1 140 ? 2.229 27.692 32.563 1.00 39.75 147 TYR B CA 1
ATOM 4623 C C . TYR C 1 140 ? 2.524 27.996 31.105 1.00 41.35 147 TYR B C 1
ATOM 4624 O O . TYR C 1 140 ? 2.573 29.160 30.698 1.00 40.35 147 TYR B O 1
ATOM 4633 N N . ASP C 1 141 ? 2.724 26.945 30.320 1.00 40.52 148 ASP B N 1
ATOM 4634 C CA . ASP C 1 141 ? 2.942 27.083 28.885 1.00 46.00 148 ASP B CA 1
ATOM 4635 C C . ASP C 1 141 ? 1.985 26.161 28.140 1.00 45.47 148 ASP B C 1
ATOM 4636 O O . ASP C 1 141 ? 2.134 24.935 28.208 1.00 45.32 148 ASP B O 1
ATOM 4641 N N . TYR C 1 142 ? 1.017 26.757 27.420 1.00 46.39 149 TYR B N 1
ATOM 4642 C CA . TYR C 1 142 ? -0.019 25.989 26.718 1.00 50.84 149 TYR B CA 1
ATOM 4643 C C . TYR C 1 142 ? 0.578 24.954 25.775 1.00 49.55 149 TYR B C 1
ATOM 4644 O O . TYR C 1 142 ? 0.013 23.861 25.612 1.00 47.21 149 TYR B O 1
ATOM 4653 N N . GLU C 1 143 ? 1.717 25.286 25.156 1.00 50.77 150 GLU B N 1
ATOM 4654 C CA . GLU C 1 143 ? 2.404 24.370 24.248 1.00 51.72 150 GLU B CA 1
ATOM 4655 C C . GLU C 1 143 ? 2.872 23.114 24.972 1.00 56.69 150 GLU B C 1
ATOM 4656 O O . GLU C 1 143 ? 2.662 21.986 24.502 1.00 59.75 150 GLU B O 1
ATOM 4662 N N . THR C 1 144 ? 3.514 23.285 26.120 1.00 50.88 151 THR B N 1
ATOM 4663 C CA . THR C 1 144 ? 4.138 22.156 26.781 1.00 46.34 151 THR B CA 1
ATOM 4664 C C . THR C 1 144 ? 3.241 21.506 27.818 1.00 44.47 151 THR B C 1
ATOM 4665 O O . THR C 1 144 ? 3.535 20.383 28.242 1.00 48.27 151 THR B O 1
ATOM 4669 N N . TYR C 1 145 ? 2.149 22.158 28.222 1.00 46.34 152 TYR B N 1
ATOM 4670 C CA . TYR C 1 145 ? 1.267 21.549 29.213 1.00 50.24 152 TYR B CA 1
ATOM 4671 C C . TYR C 1 145 ? 0.655 20.264 28.666 1.00 51.94 152 TYR B C 1
ATOM 4672 O O . TYR C 1 145 ? 0.331 20.170 27.480 1.00 62.91 152 TYR B O 1
ATOM 4681 N N . LYS C 1 146 ? 0.486 19.272 29.536 1.00 48.32 153 LYS B N 1
ATOM 4682 C CA . LYS C 1 146 ? -0.139 18.006 29.160 1.00 55.45 153 LYS B CA 1
ATOM 4683 C C . LYS C 1 146 ? -1.261 17.691 30.144 1.00 54.56 153 LYS B C 1
ATOM 4684 O O . LYS C 1 146 ? -0.986 17.377 31.307 1.00 55.61 153 LYS B O 1
ATOM 4690 N N . ASP C 1 147 ? -2.523 17.759 29.678 1.00 56.59 154 ASP B N 1
ATOM 4691 C CA . ASP C 1 147 ? -3.692 17.410 30.495 1.00 53.64 154 ASP B CA 1
ATOM 4692 C C . ASP C 1 147 ? -3.522 16.028 31.109 1.00 53.20 154 ASP B C 1
ATOM 4693 O O . ASP C 1 147 ? -3.587 15.019 30.400 1.00 53.62 154 ASP B O 1
ATOM 4698 N N . GLY C 1 148 ? -3.317 15.977 32.422 1.00 55.92 155 GLY B N 1
ATOM 4699 C CA . GLY C 1 148 ? -2.785 14.805 33.081 1.00 52.04 155 GLY B CA 1
ATOM 4700 C C . GLY C 1 148 ? -1.345 14.949 33.517 1.00 52.55 155 GLY B C 1
ATOM 4701 O O . GLY C 1 148 ? -0.761 13.981 34.015 1.00 58.51 155 GLY B O 1
ATOM 4702 N N . MET C 1 149 ? -0.744 16.120 33.315 1.00 52.46 156 MET B N 1
ATOM 4703 C CA . MET C 1 149 ? 0.508 16.475 33.976 1.00 54.80 156 MET B CA 1
ATOM 4704 C C . MET C 1 149 ? 0.390 16.475 35.496 1.00 55.69 156 MET B C 1
ATOM 4705 O O . MET C 1 149 ? 1.421 16.522 36.175 1.00 59.54 156 MET B O 1
ATOM 4710 N N . LEU C 1 150 ? -0.828 16.437 36.040 1.00 46.47 157 LEU B N 1
ATOM 4711 C CA . LEU C 1 150 ? -1.092 16.603 37.461 1.00 42.52 157 LEU B CA 1
ATOM 4712 C C . LEU C 1 150 ? -1.757 15.358 38.041 1.00 45.62 157 LEU B C 1
ATOM 4713 O O . LEU C 1 150 ? -2.114 14.404 37.338 1.00 47.46 157 LEU B O 1
ATOM 4718 N N . ALA C 1 151 ? -1.929 15.391 39.357 1.00 44.78 158 ALA B N 1
ATOM 4719 C CA . ALA C 1 151 ? -2.654 14.342 40.070 1.00 45.79 158 ALA B CA 1
ATOM 4720 C C . ALA C 1 151 ? -3.062 14.928 41.421 1.00 45.68 158 ALA B C 1
ATOM 4721 O O . ALA C 1 151 ? -2.194 15.194 42.263 1.00 43.12 158 ALA B O 1
ATOM 4723 N N . GLY C 1 152 ? -4.376 15.157 41.618 1.00 43.96 159 GLY B N 1
ATOM 4724 C CA . GLY C 1 152 ? -4.839 15.833 42.825 1.00 36.07 159 GLY B CA 1
ATOM 4725 C C . GLY C 1 152 ? -4.541 15.087 44.116 1.00 47.48 159 GLY B C 1
ATOM 4726 O O . GLY C 1 152 ? -4.474 15.696 45.193 1.00 40.35 159 GLY B O 1
ATOM 4727 N N . GLY C 1 153 ? -4.380 13.761 44.037 1.00 56.18 160 GLY B N 1
ATOM 4728 C CA . GLY C 1 153 ? -4.096 12.969 45.222 1.00 47.62 160 GLY B CA 1
ATOM 4729 C C . GLY C 1 153 ? -2.690 13.150 45.754 1.00 47.41 160 GLY B C 1
ATOM 4730 O O . GLY C 1 153 ? -2.430 12.814 46.917 1.00 49.02 160 GLY B O 1
ATOM 4731 N N . GLU C 1 154 ? -1.778 13.672 44.928 1.00 44.36 161 GLU B N 1
ATOM 4732 C CA . GLU C 1 154 ? -0.430 14.019 45.363 1.00 43.25 161 GLU B CA 1
ATOM 4733 C C . GLU C 1 154 ? -0.236 15.510 45.615 1.00 40.45 161 GLU B C 1
ATOM 4734 O O . GLU C 1 154 ? 0.784 15.895 46.200 1.00 42.45 161 GLU B O 1
ATOM 4740 N N . LEU C 1 155 ? -1.164 16.354 45.153 1.00 32.77 162 LEU B N 1
ATOM 4741 C CA . LEU C 1 155 ? -1.041 17.796 45.283 1.00 29.84 162 LEU B CA 1
ATOM 4742 C C . LEU C 1 155 ? -1.899 18.344 46.407 1.00 29.46 162 LEU B C 1
ATOM 4743 O O . LEU C 1 155 ? -1.646 19.460 46.875 1.00 29.23 162 LEU B O 1
ATOM 4748 N N . LEU C 1 156 ? -2.868 17.566 46.878 1.00 26.43 163 LEU B N 1
ATOM 4749 C CA . LEU C 1 156 ? -3.776 18.049 47.877 1.00 26.54 163 LEU B CA 1
ATOM 4750 C C . LEU C 1 156 ? -3.719 17.170 49.112 1.00 31.25 163 LEU B C 1
ATOM 4751 O O . LEU C 1 156 ? -3.569 15.946 48.999 1.00 32.98 163 LEU B O 1
ATOM 4756 N N . PRO C 1 157 ? -3.800 17.763 50.301 1.00 28.65 164 PRO B N 1
ATOM 4757 C CA . PRO C 1 157 ? -3.976 16.958 51.515 1.00 31.64 164 PRO B CA 1
ATOM 4758 C C . PRO C 1 157 ? -5.186 16.035 51.382 1.00 34.37 164 PRO B C 1
ATOM 4759 O O . PRO C 1 157 ? -6.252 16.433 50.898 1.00 31.51 164 PRO B O 1
ATOM 4763 N N . LYS C 1 158 ? -5.027 14.790 51.829 1.00 36.52 165 LYS B N 1
ATOM 4764 C CA . LYS C 1 158 ? -6.148 13.855 51.758 1.00 36.38 165 LYS B CA 1
ATOM 4765 C C . LYS C 1 158 ? -7.361 14.361 52.532 1.00 34.82 165 LYS B C 1
ATOM 4766 O O . LYS C 1 158 ? -8.500 14.104 52.129 1.00 32.50 165 LYS B O 1
ATOM 4772 N N . GLY C 1 159 ? -7.147 15.095 53.628 1.00 30.84 166 GLY B N 1
ATOM 4773 C CA . GLY C 1 159 ? -8.266 15.684 54.340 1.00 26.19 166 GLY B CA 1
ATOM 4774 C C . GLY C 1 159 ? -9.043 16.694 53.522 1.00 33.06 166 GLY B C 1
ATOM 4775 O O . GLY C 1 159 ? -10.210 16.978 53.834 1.00 38.49 166 GLY B O 1
ATOM 4776 N N . VAL C 1 160 ? -8.421 17.269 52.496 1.00 34.39 167 VAL B N 1
ATOM 4777 C CA . VAL C 1 160 ? -9.156 18.150 51.599 1.00 33.90 167 VAL B CA 1
ATOM 4778 C C . VAL C 1 160 ? -10.039 17.337 50.665 1.00 30.27 167 VAL B C 1
ATOM 4779 O O . VAL C 1 160 ? -11.255 17.539 50.599 1.00 30.35 167 VAL B O 1
ATOM 4783 N N . THR C 1 161 ? -9.441 16.388 49.951 1.00 28.05 168 THR B N 1
ATOM 4784 C CA . THR C 1 161 ? -10.184 15.666 48.927 1.00 33.83 168 THR B CA 1
ATOM 4785 C C . THR C 1 161 ? -11.256 14.751 49.524 1.00 36.31 168 THR B C 1
ATOM 4786 O O . THR C 1 161 ? -12.292 14.538 48.886 1.00 38.52 168 THR B O 1
ATOM 4790 N N . ASP C 1 162 ? -11.046 14.219 50.738 1.00 33.69 169 ASP B N 1
ATOM 4791 C CA . ASP C 1 162 ? -12.088 13.453 51.427 1.00 33.50 169 ASP B CA 1
ATOM 4792 C C . ASP C 1 162 ? -13.303 14.295 51.774 1.00 34.70 169 ASP B C 1
ATOM 4793 O O . ASP C 1 162 ? -14.390 13.748 51.973 1.00 40.39 169 ASP B O 1
ATOM 4798 N N . GLN C 1 163 ? -13.134 15.600 51.880 1.00 36.04 170 GLN B N 1
ATOM 4799 C CA . GLN C 1 163 ? -14.159 16.515 52.354 1.00 38.24 170 GLN B CA 1
ATOM 4800 C C . GLN C 1 163 ? -15.177 16.879 51.277 1.00 35.44 170 GLN B C 1
ATOM 4801 O O . GLN C 1 163 ? -16.215 17.477 51.591 1.00 37.32 170 GLN B O 1
ATOM 4807 N N . TYR C 1 164 ? -14.913 16.544 50.019 1.00 33.99 171 TYR B N 1
ATOM 4808 C CA . TYR C 1 164 ? -15.747 17.012 48.923 1.00 36.58 171 TYR B CA 1
ATOM 4809 C C . TYR C 1 164 ? -16.107 15.869 47.989 1.00 35.63 171 TYR B C 1
ATOM 4810 O O . TYR C 1 164 ? -15.317 14.942 47.778 1.00 31.68 171 TYR B O 1
ATOM 4819 N N . GLN C 1 165 ? -17.320 15.964 47.431 1.00 35.89 172 GLN B N 1
ATOM 4820 C CA . GLN C 1 165 ? -17.811 15.061 46.391 1.00 34.86 172 GLN B CA 1
ATOM 4821 C C . GLN C 1 165 ? -17.301 15.556 45.047 1.00 34.12 172 GLN B C 1
ATOM 4822 O O . GLN C 1 165 ? -18.008 16.211 44.277 1.00 35.71 172 GLN B O 1
ATOM 4828 N N . MET C 1 166 ? -16.040 15.241 44.768 1.00 28.32 173 MET B N 1
ATOM 4829 C CA . MET C 1 166 ? -15.391 15.691 43.546 1.00 23.33 173 MET B CA 1
ATOM 4830 C C . MET C 1 166 ? -14.397 14.622 43.126 1.00 27.03 173 MET B C 1
ATOM 4831 O O . MET C 1 166 ? -13.874 13.885 43.964 1.00 26.35 173 MET B O 1
ATOM 4836 N N . THR C 1 167 ? -14.179 14.512 41.830 1.00 25.30 174 THR B N 1
ATOM 4837 C CA . THR C 1 167 ? -13.210 13.552 41.341 1.00 27.77 174 THR B CA 1
ATOM 4838 C C . THR C 1 167 ? -11.838 14.195 41.326 1.00 29.98 174 THR B C 1
ATOM 4839 O O . THR C 1 167 ? -11.723 15.425 41.324 1.00 29.50 174 THR B O 1
ATOM 4843 N N . PRO C 1 168 ? -10.776 13.390 41.319 1.00 28.50 175 PRO B N 1
ATOM 4844 C CA . PRO C 1 168 ? -9.431 13.955 41.133 1.00 26.68 175 PRO B CA 1
ATOM 4845 C C . PRO C 1 168 ? -9.315 14.873 39.926 1.00 31.57 175 PRO B C 1
ATOM 4846 O O . PRO C 1 168 ? -8.599 15.883 39.996 1.00 31.51 175 PRO B O 1
ATOM 4850 N N . GLU C 1 169 ? -10.017 14.576 38.828 1.00 29.50 176 GLU B N 1
ATOM 4851 C CA . GLU C 1 169 ? -9.880 15.400 37.630 1.00 30.15 176 GLU B CA 1
ATOM 4852 C C . GLU C 1 169 ? -10.526 16.758 37.819 1.00 31.75 176 GLU B C 1
ATOM 4853 O O . GLU C 1 169 ? -10.090 17.746 37.210 1.00 27.46 176 GLU B O 1
ATOM 4859 N N . MET C 1 170 ? -11.577 16.819 38.643 1.00 29.45 177 MET B N 1
ATOM 4860 C CA . MET C 1 170 ? -12.218 18.094 38.924 1.00 27.59 177 MET B CA 1
ATOM 4861 C C . MET C 1 170 ? -11.308 18.976 39.764 1.00 29.25 177 MET B C 1
ATOM 4862 O O . MET C 1 170 ? -11.226 20.192 39.536 1.00 24.47 177 MET B O 1
ATOM 4867 N N . TRP C 1 171 ? -10.617 18.379 40.743 1.00 26.31 178 TRP B N 1
ATOM 4868 C CA . TRP C 1 171 ? -9.601 19.124 41.486 1.00 31.45 178 TRP B CA 1
ATOM 4869 C C . TRP C 1 171 ? -8.470 19.581 40.564 1.00 29.43 178 TRP B C 1
ATOM 4870 O O . TRP C 1 171 ? -8.087 20.758 40.560 1.00 25.78 178 TRP B O 1
ATOM 4881 N N . GLU C 1 172 ? -7.933 18.657 39.759 1.00 31.53 179 GLU B N 1
ATOM 4882 C CA . GLU C 1 172 ? -6.829 18.993 38.864 1.00 29.64 179 GLU B CA 1
ATOM 4883 C C . GLU C 1 172 ? -7.180 20.161 37.948 1.00 28.60 179 GLU B C 1
ATOM 4884 O O . GLU C 1 172 ? -6.342 21.036 37.704 1.00 29.23 179 GLU B O 1
ATOM 4890 N N . GLU C 1 173 ? -8.418 20.214 37.450 1.00 29.24 180 GLU B N 1
ATOM 4891 C CA . GLU C 1 173 ? -8.767 21.301 36.533 1.00 29.59 180 GLU B CA 1
ATOM 4892 C C . GLU C 1 173 ? -8.745 22.657 37.233 1.00 28.53 180 GLU B C 1
ATOM 4893 O O . GLU C 1 173 ? -8.352 23.668 36.632 1.00 27.73 180 GLU B O 1
ATOM 4899 N N . ARG C 1 174 ? -9.155 22.696 38.499 1.00 26.75 181 ARG B N 1
ATOM 4900 C CA . ARG C 1 174 ? -9.094 23.940 39.256 1.00 34.27 181 ARG B CA 1
ATOM 4901 C C . ARG C 1 174 ? -7.658 24.335 39.601 1.00 28.43 181 ARG B C 1
ATOM 4902 O O . ARG C 1 174 ? -7.329 25.526 39.578 1.00 27.64 181 ARG B O 1
ATOM 4910 N N . ILE C 1 175 ? -6.786 23.362 39.883 1.00 26.31 182 ILE B N 1
ATOM 4911 C CA . ILE C 1 175 ? -5.372 23.665 40.070 1.00 22.28 182 ILE B CA 1
ATOM 4912 C C . ILE C 1 175 ? -4.770 24.204 38.778 1.00 29.19 182 ILE B C 1
ATOM 4913 O O . ILE C 1 175 ? -4.063 25.222 38.786 1.00 30.07 182 ILE B O 1
ATOM 4918 N N . LYS C 1 176 ? -5.069 23.551 37.643 1.00 27.04 183 LYS B N 1
ATOM 4919 C CA . LYS C 1 176 ? -4.559 24.004 36.353 1.00 26.38 183 LYS B CA 1
ATOM 4920 C C . LYS C 1 176 ? -5.047 25.408 36.014 1.00 30.53 183 LYS B C 1
ATOM 4921 O O . LYS C 1 176 ? -4.296 26.218 35.454 1.00 32.54 183 LYS B O 1
ATOM 4927 N N . THR C 1 177 ? -6.307 25.712 36.329 1.00 28.46 184 THR B N 1
ATOM 4928 C CA . THR C 1 177 ? -6.856 27.018 35.978 1.00 32.32 184 THR B CA 1
ATOM 4929 C C . THR C 1 177 ? -6.161 28.134 36.749 1.00 34.15 184 THR B C 1
ATOM 4930 O O . THR C 1 177 ? -5.892 29.213 36.200 1.00 31.19 184 THR B O 1
ATOM 4934 N N . TRP C 1 178 ? -5.856 27.888 38.027 1.00 30.37 185 TRP B N 1
ATOM 4935 C CA . TRP C 1 178 ? -5.125 28.866 38.817 1.00 32.94 185 TRP B CA 1
ATOM 4936 C C . TRP C 1 178 ? -3.664 28.943 38.379 1.00 34.99 185 TRP B C 1
ATOM 4937 O O . TRP C 1 178 ? -3.108 30.039 38.244 1.00 34.64 185 TRP B O 1
ATOM 4948 N N . TYR C 1 179 ? -3.034 27.787 38.150 1.00 31.31 186 TYR B N 1
ATOM 4949 C CA . TYR C 1 179 ? -1.678 27.750 37.609 1.00 31.93 186 TYR B CA 1
ATOM 4950 C C . TYR C 1 179 ? -1.551 28.600 36.342 1.00 35.15 186 TYR B C 1
ATOM 4951 O O . TYR C 1 179 ? -0.606 29.383 36.204 1.00 34.60 186 TYR B O 1
ATOM 4960 N N . MET C 1 180 ? -2.517 28.490 35.422 1.00 36.37 187 MET B N 1
ATOM 4961 C CA . MET C 1 180 ? -2.472 29.282 34.192 1.00 40.38 187 MET B CA 1
ATOM 4962 C C . MET C 1 180 ? -2.392 30.783 34.451 1.00 38.92 187 MET B C 1
ATOM 4963 O O . MET C 1 180 ? -1.944 31.531 33.578 1.00 44.19 187 MET B O 1
ATOM 4968 N N . ASP C 1 181 ? -2.829 31.237 35.615 1.00 38.93 188 ASP B N 1
ATOM 4969 C CA . ASP C 1 181 ? -3.050 32.650 35.865 1.00 41.55 188 ASP B CA 1
ATOM 4970 C C . ASP C 1 181 ? -1.911 33.304 36.627 1.00 42.75 188 ASP B C 1
ATOM 4971 O O . ASP C 1 181 ? -1.953 34.516 36.849 1.00 44.28 188 ASP B O 1
ATOM 4976 N N . HIS C 1 182 ? -0.914 32.533 37.056 1.00 40.56 189 HIS B N 1
ATOM 4977 C CA . HIS C 1 182 ? 0.193 33.109 37.805 1.00 42.78 189 HIS B CA 1
ATOM 4978 C C . HIS C 1 182 ? 0.972 34.060 36.908 1.00 51.33 189 HIS B C 1
ATOM 4979 O O . HIS C 1 182 ? 1.221 33.755 35.735 1.00 52.06 189 HIS B O 1
ATOM 4986 N N . GLU C 1 183 ? 1.332 35.223 37.444 1.00 54.77 190 GLU B N 1
ATOM 4987 C CA . GLU C 1 183 ? 2.343 36.032 36.781 1.00 59.27 190 GLU B CA 1
ATOM 4988 C C . GLU C 1 183 ? 3.595 35.182 36.589 1.00 56.00 190 GLU B C 1
ATOM 4989 O O . GLU C 1 183 ? 3.975 34.434 37.503 1.00 55.24 190 GLU B O 1
ATOM 4995 N N . PRO C 1 184 ? 4.218 35.215 35.427 1.00 57.62 191 PRO B N 1
ATOM 4996 C CA . PRO C 1 184 ? 5.320 34.278 35.179 1.00 55.66 191 PRO B CA 1
ATOM 4997 C C . PRO C 1 184 ? 6.509 34.647 36.045 1.00 55.72 191 PRO B C 1
ATOM 4998 O O . PRO C 1 184 ? 7.286 35.541 35.703 1.00 62.41 191 PRO B O 1
ATOM 5002 N N . MET C 1 185 ? 6.617 34.011 37.202 1.00 48.69 192 MET B N 1
ATOM 5003 C CA . MET C 1 185 ? 7.714 34.247 38.120 1.00 45.12 192 MET B CA 1
ATOM 5004 C C . MET C 1 185 ? 8.752 33.153 37.942 1.00 48.05 192 MET B C 1
ATOM 5005 O O . MET C 1 185 ? 8.483 32.100 37.354 1.00 48.77 192 MET B O 1
ATOM 5010 N N . THR C 1 186 ? 9.950 33.409 38.457 1.00 43.69 193 THR B N 1
ATOM 5011 C CA . THR C 1 186 ? 10.915 32.330 38.537 1.00 46.60 193 THR B CA 1
ATOM 5012 C C . THR C 1 186 ? 10.451 31.287 39.550 1.00 44.94 193 THR B C 1
ATOM 5013 O O . THR C 1 186 ? 9.588 31.532 40.401 1.00 42.58 193 THR B O 1
ATOM 5017 N N . ARG C 1 187 ? 11.048 30.108 39.463 1.00 42.49 194 ARG B N 1
ATOM 5018 C CA . ARG C 1 187 ? 10.648 29.061 40.384 1.00 45.59 194 ARG B CA 1
ATOM 5019 C C . ARG C 1 187 ? 10.964 29.454 41.822 1.00 43.43 194 ARG B C 1
ATOM 5020 O O . ARG C 1 187 ? 10.125 29.270 42.715 1.00 38.22 194 ARG B O 1
ATOM 5028 N N . ASP C 1 188 ? 12.133 30.063 42.057 1.00 40.65 195 ASP B N 1
ATOM 5029 C CA . ASP C 1 188 ? 12.465 30.468 43.420 1.00 42.01 195 ASP B CA 1
ATOM 5030 C C . ASP C 1 188 ? 11.553 31.596 43.902 1.00 41.76 195 ASP B C 1
ATOM 5031 O O . ASP C 1 188 ? 11.276 31.693 45.104 1.00 41.05 195 ASP B O 1
ATOM 5036 N N . GLU C 1 189 ? 11.047 32.433 42.994 1.00 36.54 196 GLU B N 1
ATOM 5037 C CA . GLU C 1 189 ? 10.055 33.420 43.408 1.00 36.54 196 GLU B CA 1
ATOM 5038 C C . GLU C 1 189 ? 8.752 32.758 43.829 1.00 36.84 196 GLU B C 1
ATOM 5039 O O . GLU C 1 189 ? 8.096 33.209 44.778 1.00 37.45 196 GLU B O 1
ATOM 5045 N N . VAL C 1 190 ? 8.346 31.702 43.123 1.00 35.25 197 VAL B N 1
ATOM 5046 C CA . VAL C 1 190 ? 7.099 31.039 43.471 1.00 31.83 197 VAL B CA 1
ATOM 5047 C C . VAL C 1 190 ? 7.261 30.247 44.764 1.00 29.23 197 VAL B C 1
ATOM 5048 O O . VAL C 1 190 ? 6.321 30.172 45.564 1.00 28.59 197 VAL B O 1
ATOM 5052 N N . GLU C 1 191 ? 8.450 29.678 45.014 1.00 31.81 198 GLU B N 1
ATOM 5053 C CA . GLU C 1 191 ? 8.719 29.090 46.323 1.00 28.37 198 GLU B CA 1
ATOM 5054 C C . GLU C 1 191 ? 8.469 30.112 47.424 1.00 29.47 198 GLU B C 1
ATOM 5055 O O . GLU C 1 191 ? 7.753 29.835 48.397 1.00 25.62 198 GLU B O 1
ATOM 5061 N N . MET C 1 192 ? 8.988 31.329 47.254 1.00 29.03 199 MET B N 1
ATOM 5062 C CA . MET C 1 192 ? 8.785 32.327 48.293 1.00 31.10 199 MET B CA 1
ATOM 5063 C C . MET C 1 192 ? 7.304 32.676 48.452 1.00 33.71 199 MET B C 1
ATOM 5064 O O . MET C 1 192 ? 6.824 32.853 49.586 1.00 31.95 199 MET B O 1
ATOM 5069 N N . GLU C 1 193 ? 6.554 32.747 47.341 1.00 29.67 200 GLU B N 1
ATOM 5070 C CA . GLU C 1 193 ? 5.119 33.032 47.432 1.00 29.49 200 GLU B CA 1
ATOM 5071 C C . GLU C 1 193 ? 4.385 31.926 48.176 1.00 26.11 200 GLU B C 1
ATOM 5072 O O . GLU C 1 193 ? 3.475 32.197 48.962 1.00 26.35 200 GLU B O 1
ATOM 5078 N N . TYR C 1 194 ? 4.750 30.671 47.912 1.00 25.53 201 TYR B N 1
ATOM 5079 C CA . TYR C 1 194 ? 4.191 29.549 48.649 1.00 21.53 201 TYR B CA 1
ATOM 5080 C C . TYR C 1 194 ? 4.447 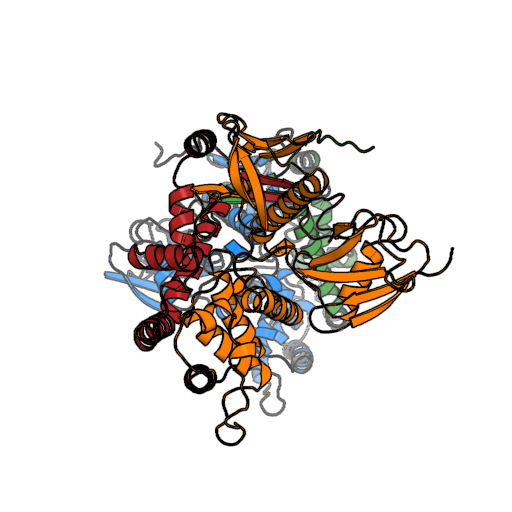29.704 50.151 1.00 23.27 201 TYR B C 1
ATOM 5081 O O . TYR C 1 194 ? 3.537 29.528 50.967 1.00 22.13 201 TYR B O 1
ATOM 5090 N N . LEU C 1 195 ? 5.685 30.037 50.536 1.00 19.42 202 LEU B N 1
ATOM 5091 C CA . LEU C 1 195 ? 5.984 30.208 51.953 1.00 23.23 202 LEU B CA 1
ATOM 5092 C C . LEU C 1 195 ? 5.193 31.371 52.551 1.00 22.56 202 LEU B C 1
ATOM 5093 O O . LEU C 1 195 ? 4.677 31.266 53.670 1.00 22.03 202 LEU B O 1
ATOM 5098 N N . LYS C 1 196 ? 5.058 32.480 51.812 1.00 23.23 203 LYS B N 1
ATOM 5099 C CA . LYS C 1 196 ? 4.296 33.617 52.332 1.00 24.38 203 LYS B CA 1
ATOM 5100 C C . LYS C 1 196 ? 2.860 33.240 52.689 1.00 24.94 203 LYS B C 1
ATOM 5101 O O . LYS C 1 196 ? 2.280 33.814 53.616 1.00 27.43 203 LYS B O 1
ATOM 5107 N N . ILE C 1 197 ? 2.278 32.272 51.993 1.00 22.10 204 ILE B N 1
ATOM 5108 C CA . ILE C 1 197 ? 0.946 31.807 52.346 1.00 19.39 204 ILE B CA 1
ATOM 5109 C C . ILE C 1 197 ? 0.993 30.733 53.422 1.00 23.60 204 ILE B C 1
ATOM 5110 O O . ILE C 1 197 ? 0.159 30.730 54.332 1.00 25.53 204 ILE B O 1
ATOM 5115 N N . ALA C 1 198 ? 1.969 29.822 53.357 1.00 22.30 205 ALA B N 1
ATOM 5116 C CA . ALA C 1 198 ? 2.103 28.824 54.413 1.00 21.35 205 ALA B CA 1
ATOM 5117 C C . ALA C 1 198 ? 2.315 29.479 55.769 1.00 26.64 205 ALA B C 1
ATOM 5118 O O . ALA C 1 198 ? 1.777 29.013 56.779 1.00 28.89 205 ALA B O 1
ATOM 5120 N N . GLN C 1 199 ? 3.083 30.570 55.819 1.00 26.47 206 GLN B N 1
ATOM 5121 C CA . GLN C 1 199 ? 3.457 31.076 57.130 1.00 28.66 206 GLN B CA 1
ATOM 5122 C C . GLN C 1 199 ? 2.287 31.728 57.860 1.00 28.39 206 GLN B C 1
ATOM 5123 O O . GLN C 1 199 ? 2.380 31.951 59.073 1.00 29.76 206 GLN B O 1
ATOM 5129 N N . ASP C 1 200 ? 1.180 31.987 57.171 1.00 30.16 207 ASP B N 1
ATOM 5130 C CA . ASP C 1 200 ? -0.000 32.552 57.805 1.00 32.16 207 ASP B CA 1
ATOM 5131 C C . ASP C 1 200 ? -0.966 31.489 58.304 1.00 26.38 207 ASP B C 1
ATOM 5132 O O . ASP C 1 200 ? -1.988 31.835 58.906 1.00 32.83 207 ASP B O 1
ATOM 5137 N N . LEU C 1 201 ? -0.675 30.212 58.083 1.00 26.28 208 LEU B N 1
ATOM 5138 C CA . LEU C 1 201 ? -1.517 29.159 58.629 1.00 27.20 208 LEU B CA 1
ATOM 5139 C C . LEU C 1 201 ? -1.395 29.133 60.151 1.00 31.51 208 LEU B C 1
ATOM 5140 O O . LEU C 1 201 ? -0.336 29.429 60.713 1.00 31.23 208 LEU B O 1
ATOM 5145 N N . ASP C 1 202 ? -2.502 28.788 60.820 1.00 33.18 209 ASP B N 1
ATOM 5146 C CA . ASP C 1 202 ? -2.537 28.837 62.285 1.00 33.16 209 ASP B CA 1
ATOM 5147 C C . ASP C 1 202 ? -1.478 27.933 62.906 1.00 31.46 209 ASP B C 1
ATOM 5148 O O . ASP C 1 202 ? -0.897 28.265 63.949 1.00 34.41 209 ASP B O 1
ATOM 5153 N N . MET C 1 203 ? -1.232 26.775 62.307 1.00 22.89 210 MET B N 1
ATOM 5154 C CA . MET C 1 203 ? -0.346 25.797 62.911 1.00 25.54 210 MET B CA 1
ATOM 5155 C C . MET C 1 203 ? 1.085 25.892 62.407 1.00 25.66 210 MET B C 1
ATOM 5156 O O . MET C 1 203 ? 1.923 25.087 62.821 1.00 26.34 210 MET B O 1
ATOM 5161 N N . TYR C 1 204 ? 1.385 26.841 61.527 1.00 25.93 211 TYR B N 1
ATOM 5162 C CA . TYR C 1 204 ? 2.732 26.950 60.979 1.00 27.51 211 TYR B CA 1
ATOM 5163 C C . TYR C 1 204 ? 3.721 27.338 62.070 1.00 26.11 211 TYR B C 1
ATOM 5164 O O . TYR C 1 204 ? 3.460 28.238 62.873 1.00 26.46 211 TYR B O 1
ATOM 5173 N N . GLY C 1 205 ? 4.844 26.636 62.110 1.00 21.34 212 GLY B N 1
ATOM 5174 C CA . GLY C 1 205 ? 5.887 26.935 63.072 1.00 24.46 212 GLY B CA 1
ATOM 5175 C C . GLY C 1 205 ? 5.507 26.808 64.531 1.00 27.59 212 GLY B C 1
ATOM 5176 O O . GLY C 1 205 ? 6.085 27.507 65.371 1.00 30.98 212 GLY B O 1
ATOM 5177 N N . VAL C 1 206 ? 4.571 25.929 64.871 1.00 25.04 213 VAL B N 1
ATOM 5178 C CA . VAL C 1 206 ? 4.207 25.685 66.261 1.00 22.38 213 VAL B CA 1
ATOM 5179 C C . VAL C 1 206 ? 4.657 24.283 66.627 1.00 26.03 213 VAL B C 1
ATOM 5180 O O . VAL C 1 206 ? 4.224 23.303 66.014 1.00 28.18 213 VAL B O 1
ATOM 5184 N N . ASN C 1 207 ? 5.515 24.173 67.629 1.00 28.50 214 ASN B N 1
ATOM 5185 C CA . ASN C 1 207 ? 5.819 22.878 68.212 1.00 23.63 214 ASN B CA 1
ATOM 5186 C C . ASN C 1 207 ? 4.821 22.660 69.337 1.00 23.56 214 ASN B C 1
ATOM 5187 O O . ASN C 1 207 ? 4.795 23.436 70.296 1.00 29.57 214 ASN B O 1
ATOM 5192 N N . TYR C 1 208 ? 3.979 21.636 69.200 1.00 25.49 215 TYR B N 1
ATOM 5193 C CA . TYR C 1 208 ? 2.922 21.325 70.161 1.00 28.06 215 TYR B CA 1
ATOM 5194 C C . TYR C 1 208 ? 3.359 20.247 71.149 1.00 27.89 215 TYR B C 1
ATOM 5195 O O . TYR C 1 208 ? 3.975 19.249 70.762 1.00 27.95 215 TYR B O 1
ATOM 5204 N N . PHE C 1 209 ? 3.007 20.433 72.422 1.00 24.31 216 PHE B N 1
ATOM 5205 C CA . PHE C 1 209 ? 3.275 19.419 73.424 1.00 27.75 216 PHE B CA 1
ATOM 5206 C C . PHE C 1 209 ? 2.102 19.375 74.388 1.00 29.59 216 PHE B C 1
ATOM 5207 O O . PHE C 1 209 ? 1.503 20.416 74.694 1.00 28.44 216 PHE B O 1
ATOM 5215 N N . PRO C 1 210 ? 1.744 18.196 74.851 1.00 33.17 217 PRO B N 1
ATOM 5216 C CA . PRO C 1 210 ? 0.579 18.074 75.726 1.00 28.10 217 PRO B CA 1
ATOM 5217 C C . PRO C 1 210 ? 0.970 18.330 77.167 1.00 30.99 217 PRO B C 1
ATOM 5218 O O . PRO C 1 210 ? 1.937 17.750 77.666 1.00 29.85 217 PRO B O 1
ATOM 5222 N N . ILE C 1 211 ? 0.242 19.212 77.846 1.00 32.74 218 ILE B N 1
ATOM 5223 C CA . ILE C 1 211 ? 0.587 19.613 79.198 1.00 35.65 218 ILE B CA 1
ATOM 5224 C C . ILE C 1 211 ? -0.681 19.601 80.039 1.00 37.53 218 ILE B C 1
ATOM 5225 O O . ILE C 1 211 ? -1.791 19.442 79.532 1.00 37.49 218 ILE B O 1
ATOM 5230 N N . THR C 1 212 ? -0.488 19.777 81.343 1.00 34.55 219 THR B N 1
ATOM 5231 C CA . THR C 1 212 ? -1.565 19.999 82.298 1.00 36.88 219 THR B CA 1
ATOM 5232 C C . THR C 1 212 ? -1.180 21.172 83.183 1.00 39.94 219 THR B C 1
ATOM 5233 O O . THR C 1 212 ? -0.035 21.247 83.649 1.00 40.04 219 THR B O 1
ATOM 5237 N N . ASN C 1 213 ? -2.120 22.093 83.402 1.00 40.76 220 ASN B N 1
ATOM 5238 C CA . ASN C 1 213 ? -1.908 23.153 84.378 1.00 40.09 220 ASN B CA 1
ATOM 5239 C C . ASN C 1 213 ? -2.144 22.560 85.766 1.00 49.65 220 ASN B C 1
ATOM 5240 O O . ASN C 1 213 ? -2.224 21.339 85.935 1.00 46.92 220 ASN B O 1
ATOM 5245 N N . LYS C 1 214 ? -2.268 23.412 86.786 1.00 56.24 221 LYS B N 1
ATOM 5246 C CA . LYS C 1 214 ? -2.336 22.873 88.140 1.00 53.56 221 LYS B CA 1
ATOM 5247 C C . LYS C 1 214 ? -3.700 22.262 88.437 1.00 49.80 221 LYS B C 1
ATOM 5248 O O . LYS C 1 214 ? -3.790 21.353 89.267 1.00 51.09 221 LYS B O 1
ATOM 5254 N N . ASN C 1 215 ? -4.772 22.729 87.754 1.00 48.70 222 ASN B N 1
ATOM 5255 C CA . ASN C 1 215 ? -6.090 22.065 87.793 1.00 49.40 222 ASN B CA 1
ATOM 5256 C C . ASN C 1 215 ? -6.132 20.759 87.031 1.00 50.14 222 ASN B C 1
ATOM 5257 O O . ASN C 1 215 ? -7.251 20.233 86.930 1.00 51.00 222 ASN B O 1
ATOM 5262 N N . LYS C 1 216 ? -5.012 20.268 86.496 1.00 50.69 223 LYS B N 1
ATOM 5263 C CA . LYS C 1 216 ? -4.953 19.072 85.657 1.00 46.32 223 LYS B CA 1
ATOM 5264 C C . LYS C 1 216 ? -5.795 19.191 84.380 1.00 46.40 223 LYS B C 1
ATOM 5265 O O . LYS C 1 216 ? -6.148 18.170 83.771 1.00 45.69 223 LYS B O 1
ATOM 5271 N N . THR C 1 217 ? -6.149 20.409 83.963 1.00 42.56 224 THR B N 1
ATOM 5272 C CA . THR C 1 217 ? -6.711 20.600 82.631 1.00 38.10 224 THR B CA 1
ATOM 5273 C C . THR C 1 217 ? -5.682 20.211 81.579 1.00 43.75 224 THR B C 1
ATOM 5274 O O . THR C 1 217 ? -4.525 20.639 81.632 1.00 40.42 224 THR B O 1
ATOM 5278 N N . LYS C 1 218 ? -6.104 19.389 80.626 1.00 47.71 225 LYS B N 1
ATOM 5279 C CA . LYS C 1 218 ? -5.241 19.012 79.518 1.00 43.21 225 LYS B CA 1
ATOM 5280 C C . LYS C 1 218 ? -5.186 20.151 78.505 1.00 41.15 225 LYS B C 1
ATOM 5281 O O . LYS C 1 218 ? -6.223 20.669 78.071 1.00 41.37 225 LYS B O 1
ATOM 5287 N N . LEU C 1 219 ? -3.970 20.564 78.157 1.00 39.81 226 LEU B N 1
ATOM 5288 C CA . LEU C 1 219 ? -3.755 21.683 77.255 1.00 37.75 226 LEU B CA 1
ATOM 5289 C C . LEU C 1 219 ? -2.607 21.342 76.322 1.00 34.21 226 LEU B C 1
ATOM 5290 O O . LEU C 1 219 ? -1.897 20.343 76.506 1.00 31.33 226 LEU B O 1
ATOM 5295 N N . TRP C 1 220 ? -2.399 22.211 75.338 1.00 35.11 227 TRP B N 1
ATOM 5296 C CA . TRP C 1 220 ? -1.247 22.119 74.448 1.00 31.99 227 TRP B CA 1
ATOM 5297 C C . TRP C 1 220 ? -0.323 23.308 74.678 1.00 33.58 227 TRP B C 1
ATOM 5298 O O . TRP C 1 220 ? -0.769 24.466 74.663 1.00 29.90 227 TRP B O 1
ATOM 5309 N N . LEU C 1 221 ? 0.952 23.009 74.920 1.00 28.29 228 LEU B N 1
ATOM 5310 C CA . LEU C 1 221 ? 2.000 24.013 74.855 1.00 25.98 228 LEU B CA 1
ATOM 5311 C C . LEU C 1 221 ? 2.455 24.155 73.406 1.00 28.91 228 LEU B C 1
ATOM 5312 O O . LEU C 1 221 ? 2.815 23.166 72.756 1.00 25.78 228 LEU B O 1
ATOM 5317 N N . GLY C 1 222 ? 2.425 25.385 72.894 1.00 29.27 229 GLY B N 1
ATOM 5318 C CA . GLY C 1 222 ? 2.956 25.658 71.572 1.00 26.65 229 GLY B CA 1
ATOM 5319 C C . GLY C 1 222 ? 4.172 26.567 71.613 1.00 26.54 229 GLY B C 1
ATOM 5320 O O . GLY C 1 222 ? 4.029 27.784 71.806 1.00 23.25 229 GLY B O 1
ATOM 5321 N N . VAL C 1 223 ? 5.367 25.996 71.450 1.00 20.14 230 VAL B N 1
ATOM 5322 C CA . VAL C 1 223 ? 6.597 26.788 71.385 1.00 24.18 230 VAL B CA 1
ATOM 5323 C C . VAL C 1 223 ? 6.785 27.296 69.957 1.00 24.59 230 VAL B C 1
ATOM 5324 O O . VAL C 1 223 ? 6.914 26.499 69.020 1.00 25.38 230 VAL B O 1
ATOM 5328 N N . THR C 1 224 ? 6.829 28.620 69.794 1.00 21.97 231 THR B N 1
ATOM 5329 C CA . THR C 1 224 ? 6.934 29.261 68.487 1.00 20.29 231 THR B CA 1
ATOM 5330 C C . THR C 1 224 ? 8.134 30.200 68.448 1.00 22.06 231 THR B C 1
ATOM 5331 O O . THR C 1 224 ? 8.770 30.496 69.465 1.00 18.41 231 THR B O 1
ATOM 5335 N N . SER C 1 225 ? 8.397 30.712 67.241 1.00 22.77 232 SER B N 1
ATOM 5336 C CA . SER C 1 225 ? 9.428 31.722 67.044 1.00 21.26 232 SER B CA 1
ATOM 5337 C C . SER C 1 225 ? 9.156 32.997 67.836 1.00 22.07 232 SER B C 1
ATOM 5338 O O . SER C 1 225 ? 10.092 33.762 68.098 1.00 21.27 232 SER B O 1
ATOM 5341 N N . VAL C 1 226 ? 7.899 33.249 68.194 1.00 19.74 233 VAL B N 1
ATOM 5342 C CA . VAL C 1 226 ? 7.505 34.474 68.868 1.00 22.17 233 VAL B CA 1
ATOM 5343 C C . VAL C 1 226 ? 7.254 34.267 70.364 1.00 22.38 233 VAL B C 1
ATOM 5344 O O . VAL C 1 226 ? 7.430 35.204 71.153 1.00 19.82 233 VAL B O 1
ATOM 5348 N N . GLY C 1 227 ? 6.876 33.074 70.783 1.00 21.56 234 GLY B N 1
ATOM 5349 C CA . GLY C 1 227 ? 6.816 32.827 72.204 1.00 26.50 234 GLY B CA 1
ATOM 5350 C C . GLY C 1 227 ? 6.174 31.502 72.575 1.00 26.60 234 GLY B C 1
ATOM 5351 O O . GLY C 1 227 ? 6.395 30.480 71.903 1.00 25.43 234 GLY B O 1
ATOM 5352 N N . LEU C 1 228 ? 5.400 31.507 73.663 1.00 22.81 235 LEU B N 1
ATOM 5353 C CA . LEU C 1 228 ? 4.727 30.319 74.174 1.00 23.88 235 LEU B CA 1
ATOM 5354 C C . LEU C 1 228 ? 3.227 30.532 74.042 1.00 29.96 235 LEU B C 1
ATOM 5355 O O . LEU C 1 228 ? 2.676 31.487 74.606 1.00 29.93 235 LEU B O 1
ATOM 5360 N N . ASN C 1 229 ? 2.585 29.663 73.280 1.00 26.80 236 ASN B N 1
ATOM 5361 C CA . ASN C 1 229 ? 1.140 29.633 73.147 1.00 27.10 236 ASN B CA 1
ATOM 5362 C C . ASN C 1 229 ? 0.569 28.533 74.029 1.00 28.21 236 ASN B C 1
ATOM 5363 O O . ASN C 1 229 ? 1.191 27.484 74.237 1.00 25.62 236 ASN B O 1
ATOM 5368 N N . ILE C 1 230 ? -0.626 28.782 74.547 1.00 29.26 237 ILE B N 1
ATOM 5369 C CA . ILE C 1 230 ? -1.365 27.796 75.325 1.00 31.34 237 ILE B CA 1
ATOM 5370 C C . ILE C 1 230 ? -2.654 27.509 74.575 1.00 28.25 237 ILE B C 1
ATOM 5371 O O . ILE C 1 230 ? -3.390 28.438 74.218 1.00 29.69 237 ILE B O 1
ATOM 5376 N N . TYR C 1 231 ? -2.903 26.237 74.289 1.00 28.77 238 TYR B N 1
ATOM 5377 C CA . TYR C 1 231 ? -4.091 25.850 73.541 1.00 32.43 238 TYR B CA 1
ATOM 5378 C C . TYR C 1 231 ? -4.985 24.957 74.381 1.00 34.04 238 TYR B C 1
ATOM 5379 O O . TYR C 1 231 ? -4.516 24.189 75.236 1.00 36.35 238 TYR B O 1
ATOM 5388 N N . ASP C 1 232 ? -6.276 25.036 74.088 1.00 36.47 239 ASP B N 1
ATOM 5389 C CA . ASP C 1 232 ? -7.215 24.062 74.612 1.00 38.28 239 ASP B CA 1
ATOM 5390 C C . ASP C 1 232 ? -6.940 22.695 74.007 1.00 38.50 239 ASP B C 1
ATOM 5391 O O . ASP C 1 232 ? -6.444 22.578 72.880 1.00 39.84 239 ASP B O 1
ATOM 5396 N N . GLU C 1 233 ? -7.282 21.651 74.767 1.00 40.44 240 GLU B N 1
ATOM 5397 C CA . GLU C 1 233 ? -7.005 20.288 74.329 1.00 41.04 240 GLU B CA 1
ATOM 5398 C C . GLU C 1 233 ? -7.560 20.005 72.936 1.00 41.90 240 GLU B C 1
ATOM 5399 O O . GLU C 1 233 ? -6.950 19.254 72.165 1.00 35.45 240 GLU B O 1
ATOM 5405 N N . ARG C 1 234 ? -8.684 20.627 72.577 1.00 40.74 241 ARG B N 1
ATOM 5406 C CA . ARG C 1 234 ? -9.396 20.292 71.351 1.00 43.49 241 ARG B CA 1
ATOM 5407 C C . ARG C 1 234 ? -9.372 21.403 70.313 1.00 44.79 241 ARG B C 1
ATOM 5408 O O . ARG C 1 234 ? -10.094 21.310 69.314 1.00 47.59 241 ARG B O 1
ATOM 5416 N N . ASP C 1 235 ? -8.584 22.458 70.526 1.00 37.01 242 ASP B N 1
ATOM 5417 C CA . ASP C 1 235 ? -8.480 23.557 69.564 1.00 36.80 242 ASP B CA 1
ATOM 5418 C C . ASP C 1 235 ? -6.996 23.912 69.399 1.00 39.38 242 ASP B C 1
ATOM 5419 O O . ASP C 1 235 ? -6.460 24.771 70.108 1.00 36.33 242 ASP B O 1
ATOM 5424 N N . LYS C 1 236 ? -6.337 23.245 68.453 1.00 35.10 243 LYS B N 1
ATOM 5425 C CA . LYS C 1 236 ? -4.968 23.582 68.095 1.00 31.26 243 LYS B CA 1
ATOM 5426 C C . LYS C 1 236 ? -4.876 24.777 67.154 1.00 34.38 243 LYS B C 1
ATOM 5427 O O . LYS C 1 236 ? -3.768 25.261 66.903 1.00 32.13 243 LYS B O 1
ATOM 5433 N N . LEU C 1 237 ? -5.996 25.260 66.621 1.00 33.40 244 LEU B N 1
ATOM 5434 C CA . LEU C 1 237 ? -5.926 26.390 65.701 1.00 34.73 244 LEU B CA 1
ATOM 5435 C C . LEU C 1 237 ? -5.666 27.693 66.433 1.00 33.80 244 LEU B C 1
ATOM 5436 O O . LEU C 1 237 ? -4.738 28.425 66.085 1.00 32.63 244 LEU B O 1
ATOM 5441 N N . THR C 1 238 ? -6.489 28.016 67.434 1.00 33.62 245 THR B N 1
ATOM 5442 C CA . THR C 1 238 ? -6.410 29.337 68.040 1.00 38.62 245 THR B CA 1
ATOM 5443 C C . THR C 1 238 ? -5.959 29.250 69.491 1.00 38.40 245 THR B C 1
ATOM 5444 O O . THR C 1 238 ? -6.585 28.540 70.290 1.00 39.66 245 THR B O 1
ATOM 5448 N N . PRO C 1 239 ? -4.903 29.958 69.877 1.00 37.66 246 PRO B N 1
ATOM 5449 C CA . PRO C 1 239 ? -4.419 29.851 71.259 1.00 37.01 246 PRO B CA 1
ATOM 5450 C C . PRO C 1 239 ? -5.335 30.572 72.238 1.00 34.33 246 PRO B C 1
ATOM 5451 O O . PRO C 1 239 ? -5.989 31.561 71.901 1.00 32.76 246 PRO B O 1
ATOM 5455 N N . LYS C 1 240 ? -5.394 30.038 73.465 1.00 36.51 247 LYS B N 1
ATOM 5456 C CA . LYS C 1 240 ? -6.192 30.665 74.518 1.00 39.44 247 LYS B CA 1
ATOM 5457 C C . LYS C 1 240 ? -5.469 31.854 75.128 1.00 38.72 247 LYS B C 1
ATOM 5458 O O . LYS C 1 240 ? -6.086 32.888 75.401 1.00 43.34 247 LYS B O 1
ATOM 5464 N N . THR C 1 241 ? -4.167 31.711 75.359 1.00 39.02 248 THR B N 1
ATOM 5465 C CA . THR C 1 241 ? -3.325 32.788 75.849 1.00 33.87 248 THR B CA 1
ATOM 5466 C C . THR C 1 241 ? -1.930 32.581 75.279 1.00 35.99 248 THR B C 1
ATOM 5467 O O . THR C 1 241 ? -1.622 31.535 74.693 1.00 37.41 248 THR B O 1
ATOM 5471 N N . THR C 1 242 ? -1.078 33.585 75.462 1.00 32.72 249 THR B N 1
ATOM 5472 C CA . THR C 1 242 ? 0.249 33.551 74.879 1.00 31.69 249 THR B CA 1
ATOM 5473 C C . THR C 1 242 ? 1.186 34.417 75.708 1.00 33.57 249 THR B C 1
ATOM 5474 O O . THR C 1 242 ? 0.753 35.349 76.399 1.00 32.66 249 THR B O 1
ATOM 5478 N N . PHE C 1 243 ? 2.478 34.083 75.640 1.00 29.93 250 PHE B N 1
ATOM 5479 C CA . PHE C 1 243 ? 3.535 34.838 76.301 1.00 29.59 250 PHE B CA 1
ATOM 5480 C C . PHE C 1 243 ? 4.685 35.022 75.328 1.00 27.36 250 PHE B C 1
ATOM 5481 O O . PHE C 1 243 ? 5.253 34.038 74.841 1.00 24.37 250 PHE B O 1
ATOM 5489 N N . GLN C 1 244 ? 5.032 36.273 75.057 1.00 25.96 251 GLN B N 1
ATOM 5490 C CA . GLN C 1 244 ? 6.066 36.570 74.086 1.00 25.22 251 GLN B CA 1
ATOM 5491 C C . GLN C 1 244 ? 7.452 36.370 74.696 1.00 25.48 251 GLN B C 1
ATOM 5492 O O . GLN C 1 244 ? 7.657 36.588 75.889 1.00 25.94 251 GLN B O 1
ATOM 5498 N N . TRP C 1 245 ? 8.414 35.952 73.858 1.00 25.76 252 TRP B N 1
ATOM 5499 C CA . TRP C 1 245 ? 9.745 35.603 74.359 1.00 22.71 252 TRP B CA 1
ATOM 5500 C C . TRP C 1 245 ? 10.334 36.691 75.244 1.00 24.57 252 TRP B C 1
ATOM 5501 O O . TRP C 1 245 ? 11.015 36.389 76.233 1.00 22.56 252 TRP B O 1
ATOM 5512 N N . ASN C 1 246 ? 10.093 37.964 74.911 1.00 24.23 253 ASN B N 1
ATOM 5513 C CA . ASN C 1 246 ? 10.723 39.042 75.674 1.00 27.69 253 ASN B CA 1
ATOM 5514 C C . ASN C 1 246 ? 10.016 39.334 76.998 1.00 25.55 253 ASN B C 1
ATOM 5515 O O . ASN C 1 246 ? 10.513 40.156 77.772 1.00 25.70 253 ASN B O 1
ATOM 5520 N N . GLU C 1 247 ? 8.878 38.688 77.268 1.00 26.97 254 GLU B N 1
ATOM 5521 C CA . GLU C 1 247 ? 8.228 38.693 78.574 1.00 27.23 254 GLU B CA 1
ATOM 5522 C C . GLU C 1 247 ? 8.716 37.574 79.488 1.00 27.74 254 GLU B C 1
ATOM 5523 O O . GLU C 1 247 ? 8.356 37.570 80.677 1.00 23.03 254 GLU B O 1
ATOM 5529 N N . ILE C 1 248 ? 9.505 36.620 78.976 1.00 23.53 255 ILE B N 1
ATOM 5530 C CA . ILE C 1 248 ? 9.896 35.432 79.741 1.00 26.59 255 ILE B CA 1
ATOM 5531 C C . ILE C 1 248 ? 11.347 35.576 80.197 1.00 27.05 255 ILE B C 1
ATOM 5532 O O . ILE C 1 248 ? 12.251 35.789 79.378 1.00 24.57 255 ILE B O 1
ATOM 5537 N N . ARG C 1 249 ? 11.570 35.443 81.507 1.00 26.95 256 ARG B N 1
ATOM 5538 C CA . ARG C 1 249 ? 12.882 35.610 82.123 1.00 26.91 256 ARG B CA 1
ATOM 5539 C C . ARG C 1 249 ? 13.651 34.291 82.212 1.00 31.86 256 ARG B C 1
ATOM 5540 O O . ARG C 1 249 ? 14.873 34.261 81.986 1.00 27.27 256 ARG B O 1
ATOM 5548 N N . HIS C 1 250 ? 12.953 33.192 82.508 1.00 25.76 257 HIS B N 1
ATOM 5549 C CA . HIS C 1 250 ? 13.616 31.939 82.833 1.00 27.52 257 HIS B CA 1
ATOM 5550 C C . HIS C 1 250 ? 12.650 30.781 82.602 1.00 28.78 257 HIS B C 1
ATOM 5551 O O . HIS C 1 250 ? 11.456 30.890 82.903 1.00 28.41 257 HIS B O 1
ATOM 5558 N N . VAL C 1 251 ? 13.174 29.676 82.064 1.00 27.22 258 VAL B N 1
ATOM 5559 C CA . VAL C 1 251 ? 12.391 28.472 81.804 1.00 27.71 258 VAL B CA 1
ATOM 5560 C C . VAL C 1 251 ? 13.161 27.282 82.358 1.00 28.99 258 VAL B C 1
ATOM 5561 O O . VAL C 1 251 ? 14.356 27.128 82.072 1.00 30.02 258 VAL B O 1
ATOM 5565 N N . SER C 1 252 ? 12.483 26.440 83.143 1.00 30.38 259 SER B N 1
ATOM 5566 C CA . SER C 1 252 ? 13.138 25.271 83.726 1.00 33.10 259 SER B CA 1
ATOM 5567 C C . SER C 1 252 ? 12.122 24.183 84.048 1.00 32.10 259 SER B C 1
ATOM 5568 O O . SER C 1 252 ? 10.925 24.436 84.205 1.00 34.70 259 SER B O 1
ATOM 5571 N N . PHE C 1 253 ? 12.624 22.957 84.144 1.00 33.64 260 PHE B N 1
ATOM 5572 C CA . PHE C 1 253 ? 11.807 21.827 84.554 1.00 39.45 260 PHE B CA 1
ATOM 5573 C C . PHE C 1 253 ? 12.588 21.003 85.570 1.00 39.59 260 PHE B C 1
ATOM 5574 O O . PHE C 1 253 ? 13.825 20.935 85.528 1.00 34.06 260 PHE B O 1
ATOM 5582 N N . ASP C 1 254 ? 11.851 20.393 86.497 1.00 39.29 261 ASP B N 1
ATOM 5583 C CA . ASP C 1 254 ? 12.386 19.349 87.364 1.00 44.20 261 ASP B CA 1
ATOM 5584 C C . ASP C 1 254 ? 11.435 18.173 87.294 1.00 42.96 261 ASP B C 1
ATOM 5585 O O . ASP C 1 254 ? 10.276 18.291 87.709 1.00 46.95 261 ASP B O 1
ATOM 5590 N N . ASP C 1 255 ? 11.914 17.051 86.766 1.00 39.04 262 ASP B N 1
ATOM 5591 C CA . ASP C 1 255 ? 11.075 15.869 86.550 1.00 48.59 262 ASP B CA 1
ATOM 5592 C C . ASP C 1 255 ? 9.935 16.277 85.625 1.00 46.05 262 ASP B C 1
ATOM 5593 O O . ASP C 1 255 ? 10.202 16.664 84.475 1.00 44.18 262 ASP B O 1
ATOM 5598 N N . LYS C 1 256 ? 8.679 16.237 86.056 1.00 49.27 263 LYS B N 1
ATOM 5599 C CA . LYS C 1 256 ? 7.558 16.477 85.161 1.00 46.74 263 LYS B CA 1
ATOM 5600 C C . LYS C 1 256 ? 7.085 17.919 85.177 1.00 40.31 263 LYS B C 1
ATOM 5601 O O . LYS C 1 256 ? 6.204 18.269 84.384 1.00 45.22 263 LYS B O 1
ATOM 5607 N N . LYS C 1 257 ? 7.658 18.755 86.036 1.00 37.52 264 LYS B N 1
ATOM 5608 C CA . LYS C 1 257 ? 7.108 20.064 86.367 1.00 40.56 264 LYS B CA 1
ATOM 5609 C C . LYS C 1 257 ? 7.943 21.164 85.716 1.00 43.74 264 LYS B C 1
ATOM 5610 O O . LYS C 1 257 ? 9.128 21.333 86.045 1.00 39.55 264 LYS B O 1
ATOM 5616 N N . PHE C 1 258 ? 7.326 21.915 84.802 1.00 36.65 265 PHE B N 1
ATOM 5617 C CA . PHE C 1 258 ? 7.956 23.102 84.229 1.00 38.19 265 PHE B CA 1
ATOM 5618 C C . PHE C 1 258 ? 7.630 24.326 85.076 1.00 37.82 265 PHE B C 1
ATOM 5619 O O . PHE C 1 258 ? 6.472 24.534 85.468 1.00 39.25 265 PHE B O 1
ATOM 5627 N N . THR C 1 259 ? 8.654 25.130 85.352 1.00 33.89 266 THR B N 1
ATOM 5628 C CA . THR C 1 259 ? 8.481 26.429 85.984 1.00 38.44 266 THR B CA 1
ATOM 5629 C C . THR C 1 259 ? 8.899 27.519 85.008 1.00 35.62 266 THR B C 1
ATOM 5630 O O . THR C 1 259 ? 10.000 27.468 84.440 1.00 34.30 266 THR B O 1
ATOM 5634 N N . ILE C 1 260 ? 8.029 28.506 84.829 1.00 30.55 267 ILE B N 1
ATOM 5635 C CA . ILE C 1 260 ? 8.265 29.612 83.917 1.00 32.11 267 ILE B CA 1
ATOM 5636 C C . ILE C 1 260 ? 8.185 30.898 84.712 1.00 32.12 267 ILE B C 1
ATOM 5637 O O . ILE C 1 260 ? 7.143 31.198 85.309 1.00 32.76 267 ILE B O 1
ATOM 5642 N N . ARG C 1 261 ? 9.294 31.639 84.739 1.00 29.51 268 ARG B N 1
ATOM 5643 C CA . ARG C 1 261 ? 9.368 32.918 85.422 1.00 30.98 268 ARG B CA 1
ATOM 5644 C C . ARG C 1 261 ? 9.306 34.027 84.384 1.00 28.94 268 ARG B C 1
ATOM 5645 O O . ARG C 1 261 ? 9.970 33.952 83.343 1.00 29.12 268 ARG B O 1
ATOM 5653 N N . LEU C 1 262 ? 8.515 35.046 84.666 1.00 27.02 269 LEU B N 1
ATOM 5654 C CA . LEU C 1 262 ? 8.347 36.171 83.764 1.00 29.13 269 LEU B CA 1
ATOM 5655 C C . LEU C 1 262 ? 9.269 37.315 84.158 1.00 31.62 269 LEU B C 1
ATOM 5656 O O . LEU C 1 262 ? 9.709 37.423 85.304 1.00 27.37 269 LEU B O 1
ATOM 5661 N N . VAL C 1 263 ? 9.553 38.174 83.176 1.00 31.26 270 VAL B N 1
ATOM 5662 C CA . VAL C 1 263 ? 10.440 39.316 83.396 1.00 29.69 270 VAL B CA 1
ATOM 5663 C C . VAL C 1 263 ? 9.884 40.228 84.479 1.00 30.17 270 VAL B C 1
ATOM 5664 O O . VAL C 1 263 ? 10.616 40.705 85.349 1.00 32.80 270 VAL B O 1
ATOM 5668 N N . ASP C 1 264 ? 8.591 40.510 84.421 1.00 33.61 271 ASP B N 1
ATOM 5669 C CA . ASP C 1 264 ? 7.940 41.342 85.424 1.00 33.64 271 ASP B CA 1
ATOM 5670 C C . ASP C 1 264 ? 8.015 40.659 86.786 1.00 42.86 271 ASP B C 1
ATOM 5671 O O . ASP C 1 264 ? 7.296 39.685 87.038 1.00 40.45 271 ASP B O 1
ATOM 5676 N N . ALA C 1 265 ? 8.878 41.167 87.671 1.00 43.94 272 ALA B N 1
ATOM 5677 C CA . ALA C 1 265 ? 9.066 40.553 88.981 1.00 45.59 272 ALA B CA 1
ATOM 5678 C C . ALA C 1 265 ? 7.787 40.529 89.813 1.00 46.18 272 ALA B C 1
ATOM 5679 O O . ALA C 1 265 ? 7.683 39.719 90.739 1.00 46.93 272 ALA B O 1
ATOM 5681 N N . LYS C 1 266 ? 6.809 41.384 89.495 1.00 45.98 273 LYS B N 1
ATOM 5682 C CA . LYS C 1 266 ? 5.555 41.434 90.244 1.00 50.40 273 LYS B CA 1
ATOM 5683 C C . LYS C 1 266 ? 4.637 40.253 89.952 1.00 46.83 273 LYS B C 1
ATOM 5684 O O . LYS C 1 266 ? 3.839 39.878 90.814 1.00 51.22 273 LYS B O 1
ATOM 5690 N N . VAL C 1 267 ? 4.713 39.679 88.754 1.00 45.51 274 VAL B N 1
ATOM 5691 C CA . VAL C 1 267 ? 3.870 38.552 88.375 1.00 41.09 274 VAL B CA 1
ATOM 5692 C C . VAL C 1 267 ? 4.481 37.259 88.899 1.00 45.10 274 VAL B C 1
ATOM 5693 O O . VAL C 1 267 ? 5.701 37.046 88.824 1.00 45.59 274 VAL B O 1
ATOM 5697 N N . SER C 1 268 ? 3.637 36.388 89.442 1.00 41.27 275 SER B N 1
ATOM 5698 C CA . SER C 1 268 ? 4.158 35.152 89.997 1.00 45.46 275 SER B CA 1
ATOM 5699 C C . SER C 1 268 ? 4.427 34.142 88.881 1.00 43.67 275 SER B C 1
ATOM 5700 O O . SER C 1 268 ? 3.903 34.247 87.763 1.00 39.15 275 SER B O 1
ATOM 5703 N N . ASN C 1 269 ? 5.274 33.167 89.201 1.00 43.50 276 ASN B N 1
ATOM 5704 C CA . ASN C 1 269 ? 5.585 32.090 88.273 1.00 44.37 276 ASN B CA 1
ATOM 5705 C C . ASN C 1 269 ? 4.322 31.308 87.931 1.00 46.81 276 ASN B C 1
ATOM 5706 O O . ASN C 1 269 ? 3.336 31.304 88.677 1.00 51.34 276 ASN B O 1
ATOM 5711 N N . PHE C 1 270 ? 4.351 30.641 86.782 1.00 45.63 277 PHE B N 1
ATOM 5712 C CA . PHE C 1 270 ? 3.302 29.695 86.464 1.00 41.02 277 PHE B CA 1
ATOM 5713 C C . PHE C 1 270 ? 3.922 28.365 86.067 1.00 42.88 277 PHE B C 1
ATOM 5714 O O . PHE C 1 270 ? 5.077 28.293 85.630 1.00 38.78 277 PHE B O 1
ATOM 5722 N N . ILE C 1 271 ? 3.149 27.305 86.289 1.00 43.75 278 ILE B N 1
ATOM 5723 C CA . ILE C 1 271 ? 3.641 25.936 86.296 1.00 39.85 278 ILE B CA 1
ATOM 5724 C C . ILE C 1 271 ? 2.787 25.113 85.344 1.00 38.65 278 ILE B C 1
ATOM 5725 O O . ILE C 1 271 ? 1.607 25.406 85.127 1.00 42.40 278 ILE B O 1
ATOM 5730 N N . PHE C 1 272 ? 3.395 24.103 84.736 1.00 33.02 279 PHE B N 1
ATOM 5731 C CA . PHE C 1 272 ? 2.604 23.128 84.012 1.00 39.27 279 PHE B CA 1
ATOM 5732 C C . PHE C 1 272 ? 3.364 21.816 84.032 1.00 39.28 279 PHE B C 1
ATOM 5733 O O . PHE C 1 272 ? 4.564 21.778 84.315 1.00 41.58 279 PHE B O 1
ATOM 5741 N N . TYR C 1 273 ? 2.659 20.733 83.740 1.00 34.60 280 TYR B N 1
ATOM 5742 C CA . TYR C 1 273 ? 3.269 19.419 83.823 1.00 38.12 280 TYR B CA 1
ATOM 5743 C C . TYR C 1 273 ? 3.378 18.807 82.441 1.00 36.57 280 TYR B C 1
ATOM 5744 O O . TYR C 1 273 ? 2.504 18.998 81.584 1.00 37.35 280 TYR B O 1
ATOM 5753 N N . SER C 1 274 ? 4.473 18.096 82.227 1.00 34.83 281 SER B N 1
ATOM 5754 C CA . SER C 1 274 ? 4.737 17.440 80.958 1.00 38.94 281 SER B CA 1
ATOM 5755 C C . SER C 1 274 ? 5.425 16.128 81.290 1.00 43.57 281 SER B C 1
ATOM 5756 O O . SER C 1 274 ? 6.447 16.127 81.980 1.00 43.22 281 SER B O 1
ATOM 5759 N N . GLN C 1 275 ? 4.873 15.019 80.801 1.00 43.52 282 GLN B N 1
ATOM 5760 C CA . GLN C 1 275 ? 5.061 13.729 81.459 1.00 46.41 282 GLN B CA 1
ATOM 5761 C C . GLN C 1 275 ? 6.262 12.926 80.988 1.00 47.53 282 GLN B C 1
ATOM 5762 O O . GLN C 1 275 ? 6.547 11.890 81.591 1.00 54.86 282 GLN B O 1
ATOM 5768 N N . ASP C 1 276 ? 6.955 13.335 79.934 1.00 44.07 283 ASP B N 1
ATOM 5769 C CA . ASP C 1 276 ? 8.120 12.604 79.451 1.00 43.43 283 ASP B CA 1
ATOM 5770 C C . ASP C 1 276 ? 9.335 13.508 79.584 1.00 42.27 283 ASP B C 1
ATOM 5771 O O . ASP C 1 276 ? 9.354 14.610 79.037 1.00 43.15 283 ASP B O 1
ATOM 5776 N N . LEU C 1 277 ? 10.334 13.045 80.336 1.00 43.82 284 LEU B N 1
ATOM 5777 C CA . LEU C 1 277 ? 11.523 13.853 80.584 1.00 44.07 284 LEU B CA 1
ATOM 5778 C C . LEU C 1 277 ? 12.251 14.181 79.293 1.00 40.09 284 LEU B C 1
ATOM 5779 O O . LEU C 1 277 ? 12.747 15.302 79.129 1.00 43.36 284 LEU B O 1
ATOM 5784 N N . HIS C 1 278 ? 12.354 13.217 78.375 1.00 41.88 285 HIS B N 1
ATOM 5785 C CA . HIS C 1 278 ? 13.030 13.505 77.113 1.00 41.42 285 HIS B CA 1
ATOM 5786 C C . HIS C 1 278 ? 12.345 14.651 76.381 1.00 39.26 285 HIS B C 1
ATOM 5787 O O . HIS C 1 278 ? 13.000 15.611 75.957 1.00 36.89 285 HIS B O 1
ATOM 5794 N N . ILE C 1 279 ? 11.022 14.561 76.225 1.00 35.17 286 ILE B N 1
ATOM 5795 C CA . ILE C 1 279 ? 10.243 15.668 75.679 1.00 39.17 286 ILE B CA 1
ATOM 5796 C C . ILE C 1 279 ? 10.533 16.963 76.421 1.00 35.15 286 ILE B C 1
ATOM 5797 O O . ILE C 1 279 ? 10.498 18.048 75.826 1.00 34.79 286 ILE B O 1
ATOM 5802 N N . ASN C 1 280 ? 10.844 16.878 77.719 1.00 33.77 287 ASN B N 1
ATOM 5803 C CA . ASN C 1 280 ? 11.039 18.096 78.494 1.00 36.09 287 ASN B CA 1
ATOM 5804 C C . ASN C 1 280 ? 12.352 18.767 78.140 1.00 32.76 287 ASN B C 1
ATOM 5805 O O . ASN C 1 280 ? 12.421 19.996 78.049 1.00 32.08 287 ASN B O 1
ATOM 5810 N N . LYS C 1 281 ? 13.395 17.976 77.919 1.00 31.43 288 LYS B N 1
ATOM 5811 C CA . LYS C 1 281 ? 14.632 18.536 77.404 1.00 36.66 288 LYS B CA 1
ATOM 5812 C C . LYS C 1 281 ? 14.414 19.179 76.033 1.00 38.26 288 LYS B C 1
ATOM 5813 O O . LYS C 1 281 ? 14.950 20.261 75.758 1.00 37.16 288 LYS B O 1
ATOM 5819 N N . MET C 1 282 ? 13.611 18.536 75.168 1.00 31.49 289 MET B N 1
ATOM 5820 C CA . MET C 1 282 ? 13.320 19.100 73.852 1.00 34.57 289 MET B CA 1
ATOM 5821 C C . MET C 1 282 ? 12.537 20.396 73.969 1.00 30.02 289 MET B C 1
ATOM 5822 O O . MET C 1 282 ? 12.697 21.301 73.145 1.00 29.71 289 MET B O 1
ATOM 5827 N N . ILE C 1 283 ? 11.656 20.496 74.960 1.00 31.10 290 ILE B N 1
ATOM 5828 C CA . ILE C 1 283 ? 10.952 21.758 75.160 1.00 32.22 290 ILE B CA 1
ATOM 5829 C C . ILE C 1 283 ? 11.943 22.848 75.556 1.00 32.07 290 ILE B C 1
ATOM 5830 O O . ILE C 1 283 ? 11.893 23.977 75.048 1.00 25.14 290 ILE B O 1
ATOM 5835 N N . LEU C 1 284 ? 12.889 22.501 76.434 1.00 32.77 291 LEU B N 1
ATOM 5836 C CA . LEU C 1 284 ? 13.876 23.456 76.917 1.00 30.39 291 LEU B CA 1
ATOM 5837 C C . LEU C 1 284 ? 14.775 23.932 75.791 1.00 29.38 291 LEU B C 1
ATOM 5838 O O . LEU C 1 284 ? 15.024 25.139 75.660 1.00 24.23 291 LEU B O 1
ATOM 5843 N N . ASP C 1 285 ? 15.258 22.997 74.957 1.00 26.45 292 ASP B N 1
ATOM 5844 C CA . ASP C 1 285 ? 16.081 23.377 73.808 1.00 30.50 292 ASP B CA 1
ATOM 5845 C C . ASP C 1 285 ? 15.305 24.246 72.818 1.00 24.64 292 ASP B C 1
ATOM 5846 O O . ASP C 1 285 ? 15.836 25.235 72.300 1.00 26.28 292 ASP B O 1
ATOM 5851 N N . LEU C 1 286 ? 14.055 23.891 72.542 1.00 22.81 293 LEU B N 1
ATOM 5852 C CA . LEU C 1 286 ? 13.245 24.672 71.615 1.00 24.35 293 LEU B CA 1
ATOM 5853 C C . LEU C 1 286 ? 13.029 26.103 72.124 1.00 24.49 293 LEU B C 1
ATOM 5854 O O . LEU C 1 286 ? 13.051 27.060 71.331 1.00 21.14 293 LEU B O 1
ATOM 5859 N N . CYS C 1 287 ? 12.829 26.265 73.445 1.00 21.90 294 CYS B N 1
ATOM 5860 C CA . CYS C 1 287 ? 12.615 27.586 74.046 1.00 19.59 294 CYS B CA 1
ATOM 5861 C C . CYS C 1 287 ? 13.875 28.438 73.974 1.00 25.38 294 CYS B C 1
ATOM 5862 O O . CYS C 1 287 ? 13.817 29.634 73.654 1.00 24.95 294 CYS B O 1
ATOM 5865 N N . LYS C 1 288 ? 15.019 27.845 74.317 1.00 20.96 295 LYS B N 1
ATOM 5866 C CA . LYS C 1 288 ? 16.268 28.591 74.310 1.00 24.81 295 LYS B CA 1
ATOM 5867 C C . LYS C 1 288 ? 16.643 28.992 72.891 1.00 27.66 295 LYS B C 1
ATOM 5868 O O . LYS C 1 288 ? 16.970 30.158 72.633 1.00 29.86 295 LYS B O 1
ATOM 5874 N N . GLY C 1 289 ? 16.594 28.036 71.957 1.00 24.27 296 GLY B N 1
ATOM 5875 C CA . GLY C 1 289 ? 16.886 28.351 70.566 1.00 21.60 296 GLY B CA 1
ATOM 5876 C C . GLY C 1 289 ? 15.979 29.427 70.001 1.00 22.52 296 GLY B C 1
ATOM 5877 O O . GLY C 1 289 ? 16.452 30.396 69.394 1.00 22.90 296 GLY B O 1
ATOM 5878 N N . ASN C 1 290 ? 14.659 29.285 70.213 1.00 18.50 297 ASN B N 1
ATOM 5879 C CA . ASN C 1 290 ? 13.719 30.261 69.668 1.00 20.47 297 ASN B CA 1
ATOM 5880 C C . ASN C 1 290 ? 13.912 31.628 70.309 1.00 22.48 297 ASN B C 1
ATOM 5881 O O . ASN C 1 290 ? 13.823 32.655 69.625 1.00 19.54 297 ASN B O 1
ATOM 5886 N N . HIS C 1 291 ? 14.206 31.660 71.615 1.00 24.06 298 HIS B N 1
ATOM 5887 C CA . HIS C 1 291 ? 14.493 32.931 72.274 1.00 20.40 298 HIS B CA 1
ATOM 5888 C C . HIS C 1 291 ? 15.775 33.570 71.742 1.00 24.76 298 HIS B C 1
ATOM 5889 O O . HIS C 1 291 ? 15.805 34.790 71.503 1.00 22.20 298 HIS B O 1
ATOM 5896 N N . ASP C 1 292 ? 16.840 32.767 71.549 1.00 19.89 299 ASP B N 1
ATOM 5897 C CA . ASP C 1 292 ? 18.069 33.276 70.941 1.00 21.82 299 ASP B CA 1
ATOM 5898 C C . ASP C 1 292 ? 17.784 33.986 69.626 1.00 22.72 299 ASP B C 1
ATOM 5899 O O . ASP C 1 292 ? 18.274 35.096 69.389 1.00 21.09 299 ASP B O 1
ATOM 5904 N N . LEU C 1 293 ? 17.017 33.342 68.739 1.00 19.27 300 LEU B N 1
ATOM 5905 C CA . LEU C 1 293 ? 16.807 33.930 67.422 1.00 19.69 300 LEU B CA 1
ATOM 5906 C C . LEU C 1 293 ? 15.867 35.106 67.504 1.00 20.53 300 LEU B C 1
ATOM 5907 O O . LEU C 1 293 ? 15.981 36.036 66.701 1.00 20.56 300 LEU B O 1
ATOM 5912 N N . TYR C 1 294 ? 14.934 35.072 68.461 1.00 18.43 301 TYR B N 1
ATOM 5913 C CA . TYR C 1 294 ? 14.023 36.193 68.650 1.00 20.27 301 TYR B CA 1
ATOM 5914 C C . TYR C 1 294 ? 14.798 37.495 68.865 1.00 19.25 301 TYR B C 1
ATOM 5915 O O . TYR C 1 294 ? 14.489 38.523 68.247 1.00 17.78 301 TYR B O 1
ATOM 5924 N N . MET C 1 295 ? 15.822 37.461 69.726 1.00 18.18 302 MET B N 1
ATOM 5925 C CA . MET C 1 295 ? 16.645 38.642 69.966 1.00 20.88 302 MET B CA 1
ATOM 5926 C C . MET C 1 295 ? 17.594 38.921 68.806 1.00 22.07 302 MET B C 1
ATOM 5927 O O . MET C 1 295 ? 17.799 40.084 68.449 1.00 19.19 302 MET B O 1
ATOM 5932 N N . ARG C 1 296 ? 18.193 37.875 68.224 1.00 20.25 303 ARG B N 1
ATOM 5933 C CA . ARG C 1 296 ? 19.137 38.071 67.127 1.00 23.20 303 ARG B CA 1
ATOM 5934 C C . ARG C 1 296 ? 18.442 38.651 65.898 1.00 25.39 303 ARG B C 1
ATOM 5935 O O . ARG C 1 296 ? 18.988 39.528 65.220 1.00 24.53 303 ARG B O 1
ATOM 5943 N N . ARG C 1 297 ? 17.239 38.167 65.602 1.00 20.50 304 ARG B N 1
ATOM 5944 C CA . ARG C 1 297 ? 16.429 38.706 64.514 1.00 23.27 304 ARG B CA 1
ATOM 5945 C C . ARG C 1 297 ? 16.273 40.224 64.631 1.00 24.68 304 ARG B C 1
ATOM 5946 O O . ARG C 1 297 ? 16.248 40.941 63.620 1.00 24.35 304 ARG B O 1
ATOM 5954 N N . ARG C 1 298 ? 16.166 40.735 65.857 1.00 22.67 305 ARG B N 1
ATOM 5955 C CA . ARG C 1 298 ? 15.978 42.165 66.089 1.00 27.61 305 ARG B CA 1
ATOM 5956 C C . ARG C 1 298 ? 17.283 42.953 66.151 1.00 24.58 305 ARG B C 1
ATOM 5957 O O . ARG C 1 298 ? 17.239 44.173 66.332 1.00 24.38 305 ARG B O 1
ATOM 5965 N N . LYS C 1 299 ? 18.429 42.292 65.990 1.00 23.78 306 LYS B N 1
ATOM 5966 C CA . LYS C 1 299 ? 19.729 42.945 65.831 1.00 27.37 306 LYS B CA 1
ATOM 5967 C C . LYS C 1 299 ? 20.322 42.393 64.536 1.00 27.19 306 LYS B C 1
ATOM 5968 O O . LYS C 1 299 ? 21.218 41.536 64.559 1.00 25.35 306 LYS B O 1
ATOM 5974 N N . PRO C 1 300 ? 19.834 42.870 63.371 1.00 32.44 307 PRO B N 1
ATOM 5975 C CA . PRO C 1 300 ? 20.109 42.184 62.091 1.00 28.10 307 PRO B CA 1
ATOM 5976 C C . PRO C 1 300 ? 21.576 41.913 61.747 1.00 33.30 307 PRO B C 1
ATOM 5977 O O . PRO C 1 300 ? 21.856 40.991 60.964 1.00 32.51 307 PRO B O 1
ATOM 5981 N N . ASP C 1 301 ? 22.528 42.657 62.321 1.00 28.05 308 ASP B N 1
ATOM 5982 C CA . ASP C 1 301 ? 23.933 42.327 62.065 1.00 34.07 308 ASP B CA 1
ATOM 5983 C C . ASP C 1 301 ? 24.284 40.905 62.507 1.00 34.46 308 ASP B C 1
ATOM 5984 O O . ASP C 1 301 ? 25.135 40.258 61.888 1.00 32.67 308 ASP B O 1
ATOM 5989 N N . THR C 1 302 ? 23.652 40.403 63.570 1.00 31.04 309 THR B N 1
ATOM 5990 C CA . THR C 1 302 ? 23.906 39.038 64.012 1.00 31.13 309 THR B CA 1
ATOM 5991 C C . THR C 1 302 ? 23.456 37.995 62.995 1.00 31.76 309 THR B C 1
ATOM 5992 O O . THR C 1 302 ? 23.804 36.818 63.158 1.00 31.85 309 THR B O 1
ATOM 5996 N N . MET C 1 303 ? 22.691 38.387 61.968 1.00 30.39 310 MET B N 1
ATOM 5997 C CA . MET C 1 303 ? 22.193 37.457 60.956 1.00 33.69 310 MET B CA 1
ATOM 5998 C C . MET C 1 303 ? 22.891 37.617 59.616 1.00 33.25 310 MET B C 1
ATOM 5999 O O . MET C 1 303 ? 22.418 37.063 58.618 1.00 36.40 310 MET B O 1
ATOM 6004 N N . GLU C 1 304 ? 23.982 38.373 59.562 1.00 35.04 311 GLU B N 1
ATOM 6005 C CA . GLU C 1 304 ? 24.731 38.528 58.323 1.00 38.27 311 GLU B CA 1
ATOM 6006 C C . GLU C 1 304 ? 25.367 37.219 57.894 1.00 32.19 311 GLU B C 1
ATOM 6007 O O . GLU C 1 304 ? 25.821 36.420 58.712 1.00 31.35 311 GLU B O 1
ATOM 6013 N N . ILE C 1 305 ? 25.449 37.028 56.596 1.00 35.06 312 ILE B N 1
ATOM 6014 C CA . ILE C 1 305 ? 26.173 35.885 56.075 1.00 37.17 312 ILE B CA 1
ATOM 6015 C C . ILE C 1 305 ? 27.272 36.368 55.146 1.00 41.58 312 ILE B C 1
ATOM 6016 O O . ILE C 1 305 ? 27.186 37.449 54.551 1.00 37.53 312 ILE B O 1
ATOM 6021 N N . GLN C 1 306 ? 28.321 35.553 55.046 1.00 47.63 313 GLN B N 1
ATOM 6022 C CA . GLN C 1 306 ? 29.373 35.724 54.056 1.00 53.38 313 GLN B CA 1
ATOM 6023 C C . GLN C 1 306 ? 28.807 35.757 52.632 1.00 52.40 313 GLN B C 1
ATOM 6024 O O . GLN C 1 306 ? 29.199 36.593 51.812 1.00 58.63 313 GLN B O 1
ATOM 6030 N N . LEU D 2 5 ? 19.361 90.363 83.227 1.00 58.42 514 LEU D N 1
ATOM 6031 C CA . LEU D 2 5 ? 18.282 89.407 82.952 1.00 68.66 514 LEU D CA 1
ATOM 6032 C C . LEU D 2 5 ? 18.689 88.334 81.935 1.00 66.76 514 LEU D C 1
ATOM 6033 O O . LEU D 2 5 ? 19.632 88.527 81.165 1.00 65.42 514 LEU D O 1
ATOM 6038 N N . GLU D 2 6 ? 17.979 87.205 81.930 1.00 64.22 515 GLU D N 1
ATOM 6039 C CA . GLU D 2 6 ? 18.228 86.138 80.968 1.00 59.23 515 GLU D CA 1
ATOM 6040 C C . GLU D 2 6 ? 16.991 85.894 80.112 1.00 55.86 515 GLU D C 1
ATOM 6041 O O . GLU D 2 6 ? 15.863 85.871 80.620 1.00 56.11 515 GLU D O 1
ATOM 6047 N N . THR D 2 7 ? 17.220 85.721 78.804 1.00 54.30 516 THR D N 1
ATOM 6048 C CA . THR D 2 7 ? 16.130 85.457 77.867 1.00 51.63 516 THR D CA 1
ATOM 6049 C C . THR D 2 7 ? 15.624 84.024 77.992 1.00 46.53 516 THR D C 1
ATOM 6050 O O . THR D 2 7 ? 14.423 83.763 77.831 1.00 48.52 516 THR D O 1
ATOM 6054 N N . ALA D 2 8 ? 16.523 83.076 78.249 1.00 44.57 517 ALA D N 1
ATOM 6055 C CA . ALA D 2 8 ? 16.148 81.672 78.222 1.00 45.13 517 ALA D CA 1
ATOM 6056 C C . ALA D 2 8 ? 17.011 80.871 79.188 1.00 38.20 517 ALA D C 1
ATOM 6057 O O . ALA D 2 8 ? 18.071 81.318 79.635 1.00 44.94 517 ALA D O 1
ATOM 6059 N N . GLY D 2 9 ? 16.526 79.675 79.503 1.00 37.09 518 GLY D N 1
ATOM 6060 C CA . GLY D 2 9 ? 17.246 78.736 80.341 1.00 34.76 518 GLY D CA 1
ATOM 6061 C C . GLY D 2 9 ? 16.610 77.366 80.248 1.00 33.70 518 GLY D C 1
ATOM 6062 O O . GLY D 2 9 ? 15.453 77.221 79.836 1.00 30.88 518 GLY D O 1
ATOM 6063 N N . GLY D 2 10 ? 17.381 76.361 80.636 1.00 27.47 519 GLY D N 1
ATOM 6064 C CA . GLY D 2 10 ? 16.876 75.005 80.593 1.00 29.28 519 GLY D CA 1
ATOM 6065 C C . GLY D 2 10 ? 17.703 74.132 81.501 1.00 32.27 519 GLY D C 1
ATOM 6066 O O . GLY D 2 10 ? 18.805 74.507 81.912 1.00 35.15 519 GLY D O 1
ATOM 6067 N N . ALA D 2 11 ? 17.148 72.968 81.838 1.00 31.25 520 ALA D N 1
ATOM 6068 C CA . ALA D 2 11 ? 17.831 72.049 82.739 1.00 28.25 520 ALA D CA 1
ATOM 6069 C C . ALA D 2 11 ? 17.342 70.642 82.454 1.00 30.49 520 ALA D C 1
ATOM 6070 O O . ALA D 2 11 ? 16.128 70.407 82.319 1.00 26.61 520 ALA D O 1
ATOM 6072 N N . GLU D 2 12 ? 18.284 69.717 82.348 1.00 27.81 521 GLU D N 1
ATOM 6073 C CA . GLU D 2 12 ? 17.933 68.326 82.154 1.00 30.81 521 GLU D CA 1
ATOM 6074 C C . GLU D 2 12 ? 17.677 67.675 83.505 1.00 29.75 521 GLU D C 1
ATOM 6075 O O . GLU D 2 12 ? 18.494 67.793 84.424 1.00 30.38 521 GLU D O 1
ATOM 6081 N N . LEU D 2 13 ? 16.527 67.000 83.632 1.00 26.98 522 LEU D N 1
ATOM 6082 C CA . LEU D 2 13 ? 16.124 66.447 84.912 1.00 24.04 522 LEU D CA 1
ATOM 6083 C C . LEU D 2 13 ? 16.297 64.945 84.837 1.00 23.65 522 LEU D C 1
ATOM 6084 O O . LEU D 2 13 ? 17.434 64.449 84.957 1.00 24.72 522 LEU D O 1
ATOM 6089 N N . THR D 2 14 ? 15.237 64.165 84.645 1.00 21.89 523 THR D N 1
ATOM 6090 C CA . THR D 2 14 ? 15.324 62.714 84.763 1.00 22.34 523 THR D CA 1
ATOM 6091 C C . THR D 2 14 ? 15.955 62.093 83.519 1.00 27.05 523 THR D C 1
ATOM 6092 O O . THR D 2 14 ? 15.556 62.399 82.388 1.00 28.45 523 THR D O 1
ATOM 6096 N N . THR D 2 15 ? 16.921 61.201 83.731 1.00 23.47 524 THR D N 1
ATOM 6097 C CA . THR D 2 15 ? 17.396 60.288 82.697 1.00 24.10 524 THR D CA 1
ATOM 6098 C C . THR D 2 15 ? 16.917 58.889 83.060 1.00 19.76 524 THR D C 1
ATOM 6099 O O . THR D 2 15 ? 17.328 58.334 84.084 1.00 23.77 524 THR D O 1
ATOM 6103 N N . HIS D 2 16 ? 16.065 58.311 82.234 1.00 22.34 525 HIS D N 1
ATOM 6104 C CA . HIS D 2 16 ? 15.557 56.969 82.486 1.00 25.32 525 HIS D CA 1
ATOM 6105 C C . HIS D 2 16 ? 15.838 56.075 81.282 1.00 25.25 525 HIS D C 1
ATOM 6106 O O . HIS D 2 16 ? 15.734 56.508 80.133 1.00 28.28 525 HIS D O 1
ATOM 6113 N N . SER D 2 17 ? 16.198 54.830 81.549 1.00 22.72 526 SER D N 1
ATOM 6114 C CA . SER D 2 17 ? 16.545 53.886 80.502 1.00 24.61 526 SER D CA 1
ATOM 6115 C C . SER D 2 17 ? 15.817 52.572 80.743 1.00 25.43 526 SER D C 1
ATOM 6116 O O . SER D 2 17 ? 15.793 52.053 81.866 1.00 24.80 526 SER D O 1
ATOM 6119 N N . SER D 2 18 ? 15.239 52.032 79.681 1.00 26.06 527 SER D N 1
ATOM 6120 C CA . SER D 2 18 ? 14.532 50.764 79.733 1.00 26.96 527 SER D CA 1
ATOM 6121 C C . SER D 2 18 ? 15.025 49.962 78.544 1.00 27.29 527 SER D C 1
ATOM 6122 O O . SER D 2 18 ? 14.880 50.414 77.402 1.00 26.59 527 SER D O 1
ATOM 6125 N N . HIS D 2 19 ? 15.635 48.803 78.798 1.00 22.97 528 HIS D N 1
ATOM 6126 C CA . HIS D 2 19 ? 16.310 48.112 77.705 1.00 23.14 528 HIS D CA 1
ATOM 6127 C C . HIS D 2 19 ? 16.552 46.638 78.028 1.00 24.11 528 HIS D C 1
ATOM 6128 O O . HIS D 2 19 ? 16.456 46.198 79.183 1.00 21.00 528 HIS D O 1
ATOM 6135 N N . TYR D 2 20 ? 16.885 45.889 76.974 1.00 19.98 529 TYR D N 1
ATOM 6136 C CA . TYR D 2 20 ? 17.181 44.462 77.040 1.00 21.84 529 TYR D CA 1
ATOM 6137 C C . TYR D 2 20 ? 18.677 44.256 76.859 1.00 21.06 529 TYR D C 1
ATOM 6138 O O . TYR D 2 20 ? 19.257 44.801 75.920 1.00 24.03 529 TYR D O 1
ATOM 6147 N N . LEU D 2 21 ? 19.303 43.496 77.757 1.00 19.71 530 LEU D N 1
ATOM 6148 C CA . LEU D 2 21 ? 20.701 43.113 77.606 1.00 20.38 530 LEU D CA 1
ATOM 6149 C C . LEU D 2 21 ? 20.741 41.708 77.043 1.00 25.62 530 LEU D C 1
ATOM 6150 O O . LEU D 2 21 ? 20.292 40.753 77.699 1.00 24.26 530 LEU D O 1
ATOM 6155 N N . VAL D 2 22 ? 21.276 41.581 75.837 1.00 24.74 531 VAL D N 1
ATOM 6156 C CA . VAL D 2 22 ? 21.370 40.293 75.166 1.00 32.48 531 VAL D CA 1
ATOM 6157 C C . VAL D 2 22 ? 22.824 39.855 75.242 1.00 32.19 531 VAL D C 1
ATOM 6158 O O . VAL D 2 22 ? 23.691 40.337 74.502 1.00 30.06 531 VAL D O 1
ATOM 6162 N N . GLN D 2 23 ? 23.085 38.956 76.163 1.00 38.15 532 GLN D N 1
ATOM 6163 C CA . GLN D 2 23 ? 24.344 38.246 76.230 1.00 45.64 532 GLN D CA 1
ATOM 6164 C C . GLN D 2 23 ? 24.070 36.889 75.585 1.00 57.72 532 GLN D C 1
ATOM 6165 O O . GLN D 2 23 ? 23.335 36.062 76.139 1.00 55.66 532 GLN D O 1
ATOM 6171 N N . GLY D 2 24 ? 24.611 36.693 74.380 1.00 56.23 533 GLY D N 1
ATOM 6172 C CA . GLY D 2 24 ? 24.219 35.571 73.557 1.00 52.57 533 GLY D CA 1
ATOM 6173 C C . GLY D 2 24 ? 25.284 34.517 73.341 1.00 66.73 533 GLY D C 1
ATOM 6174 O O . GLY D 2 24 ? 25.278 33.851 72.296 1.00 62.99 533 GLY D O 1
ATOM 6175 N N . ASP D 2 25 ? 26.196 34.342 74.309 1.00 67.80 534 ASP D N 1
ATOM 6176 C CA . ASP D 2 25 ? 27.218 33.301 74.207 1.00 70.71 534 ASP D CA 1
ATOM 6177 C C . ASP D 2 25 ? 26.633 31.981 74.685 1.00 74.73 534 ASP D C 1
ATOM 6178 O O . ASP D 2 25 ? 26.409 31.780 75.886 1.00 72.74 534 ASP D O 1
ATOM 6183 N N . ASN D 2 26 ? 26.396 31.087 73.733 1.00 75.29 535 ASN D N 1
ATOM 6184 C CA . ASN D 2 26 ? 25.813 29.784 73.990 1.00 75.48 535 ASN D CA 1
ATOM 6185 C C . ASN D 2 26 ? 26.918 28.783 74.299 1.00 82.99 535 ASN D C 1
ATOM 6186 O O . ASN D 2 26 ? 27.989 28.815 73.683 1.00 87.31 535 ASN D O 1
ATOM 6191 N N . SER D 2 27 ? 26.657 27.895 75.260 1.00 83.66 536 SER D N 1
ATOM 6192 C CA . SER D 2 27 ? 27.455 26.677 75.361 1.00 81.08 536 SER D CA 1
ATOM 6193 C C . SER D 2 27 ? 26.877 25.565 74.488 1.00 77.63 536 SER D C 1
ATOM 6194 O O . SER D 2 27 ? 27.622 24.893 73.766 1.00 74.98 536 SER D O 1
ATOM 6197 N N . SER D 2 28 ? 25.557 25.378 74.522 1.00 77.17 537 SER D N 1
ATOM 6198 C CA . SER D 2 28 ? 24.824 24.482 73.643 1.00 71.94 537 SER D CA 1
ATOM 6199 C C . SER D 2 28 ? 24.000 25.327 72.661 1.00 74.17 537 SER D C 1
ATOM 6200 O O . SER D 2 28 ? 24.320 26.498 72.415 1.00 69.78 537 SER D O 1
ATOM 6203 N N . GLY D 2 29 ? 22.943 24.734 72.099 1.00 68.12 538 GLY D N 1
ATOM 6204 C CA . GLY D 2 29 ? 22.011 25.481 71.271 1.00 54.24 538 GLY D CA 1
ATOM 6205 C C . GLY D 2 29 ? 22.567 25.844 69.901 1.00 50.96 538 GLY D C 1
ATOM 6206 O O . GLY D 2 29 ? 23.384 25.126 69.304 1.00 44.85 538 GLY D O 1
ATOM 6207 N N . ILE D 2 30 ? 22.078 26.974 69.382 1.00 51.45 539 ILE D N 1
ATOM 6208 C CA . ILE D 2 30 ? 22.606 27.527 68.140 1.00 47.20 539 ILE D CA 1
ATOM 6209 C C . ILE D 2 30 ? 24.071 27.874 68.368 1.00 51.06 539 ILE D C 1
ATOM 6210 O O . ILE D 2 30 ? 24.401 28.649 69.277 1.00 45.82 539 ILE D O 1
ATOM 6215 N N . SER D 2 31 ? 24.961 27.294 67.548 1.00 45.10 540 SER D N 1
ATOM 6216 C CA . SER D 2 31 ? 26.395 27.315 67.841 1.00 50.22 540 SER D CA 1
ATOM 6217 C C . SER D 2 31 ? 27.184 28.384 67.088 1.00 44.65 540 SER D C 1
ATOM 6218 O O . SER D 2 31 ? 28.297 28.712 67.518 1.00 49.70 540 SER D O 1
ATOM 6221 N N . ASP D 2 32 ? 26.644 28.940 66.004 1.00 38.24 541 ASP D N 1
ATOM 6222 C CA . ASP D 2 32 ? 27.427 29.821 65.139 1.00 47.08 541 ASP D CA 1
ATOM 6223 C C . ASP D 2 32 ? 27.918 31.073 65.886 1.00 49.77 541 ASP D C 1
ATOM 6224 O O . ASP D 2 32 ? 27.250 31.606 66.784 1.00 46.27 541 ASP D O 1
ATOM 6229 N N . ASP D 2 33 ? 29.120 31.529 65.511 1.00 47.99 542 ASP D N 1
ATOM 6230 C CA . ASP D 2 33 ? 29.781 32.670 66.149 1.00 47.87 542 ASP D CA 1
ATOM 6231 C C . ASP D 2 33 ? 29.466 33.909 65.321 1.00 44.46 542 ASP D C 1
ATOM 6232 O O . ASP D 2 33 ? 30.134 34.214 64.331 1.00 48.08 542 ASP D O 1
ATOM 6237 N N . PHE D 2 34 ? 28.421 34.610 65.737 1.00 42.47 543 PHE D N 1
ATOM 6238 C CA . PHE D 2 34 ? 27.933 35.830 65.122 1.00 38.82 543 PHE D CA 1
ATOM 6239 C C . PHE D 2 34 ? 28.491 37.031 65.877 1.00 42.37 543 PHE D C 1
ATOM 6240 O O . PHE D 2 34 ? 29.107 36.900 66.941 1.00 42.23 543 PHE D O 1
ATOM 6248 N N . GLU D 2 35 ? 28.250 38.216 65.325 1.00 40.33 544 GLU D N 1
ATOM 6249 C CA . GLU D 2 35 ? 28.661 39.457 65.980 1.00 44.59 544 GLU D CA 1
ATOM 6250 C C . GLU D 2 35 ? 27.626 40.568 65.752 1.00 37.35 544 GLU D C 1
ATOM 6251 O O . GLU D 2 35 ? 27.036 40.652 64.689 1.00 37.65 544 GLU D O 1
ATOM 6257 N N . PRO D 2 36 ? 27.386 41.420 66.760 1.00 40.48 545 PRO D N 1
ATOM 6258 C CA . PRO D 2 36 ? 27.999 41.436 68.092 1.00 37.87 545 PRO D CA 1
ATOM 6259 C C . PRO D 2 36 ? 27.452 40.333 69.008 1.00 39.62 545 PRO D C 1
ATOM 6260 O O . PRO D 2 36 ? 26.274 39.996 68.933 1.00 37.82 545 PRO D O 1
ATOM 6264 N N . LYS D 2 37 ? 28.308 39.764 69.856 1.00 42.21 546 LYS D N 1
ATOM 6265 C CA . LYS D 2 37 ? 27.847 38.715 70.753 1.00 42.08 546 LYS D CA 1
ATOM 6266 C C . LYS D 2 37 ? 27.083 39.301 71.934 1.00 43.28 546 LYS D C 1
ATOM 6267 O O . LYS D 2 37 ? 26.210 38.629 72.499 1.00 48.44 546 LYS D O 1
ATOM 6273 N N . GLU D 2 38 ? 27.384 40.548 72.304 1.00 34.47 547 GLU D N 1
ATOM 6274 C CA . GLU D 2 38 ? 26.662 41.278 73.336 1.00 34.74 547 GLU D CA 1
ATOM 6275 C C . GLU D 2 38 ? 26.068 42.526 72.707 1.00 31.62 547 GLU D C 1
ATOM 6276 O O . GLU D 2 38 ? 26.761 43.236 71.964 1.00 28.59 547 GLU D O 1
ATOM 6282 N N . PHE D 2 39 ? 24.787 42.785 72.988 1.00 23.94 548 PHE D N 1
ATOM 6283 C CA . PHE D 2 39 ? 24.146 44.005 72.502 1.00 27.77 548 PHE D CA 1
ATOM 6284 C C . PHE D 2 39 ? 22.956 44.343 73.399 1.00 23.21 548 PHE D C 1
ATOM 6285 O O . PHE D 2 39 ? 22.493 43.538 74.210 1.00 21.27 548 PHE D O 1
ATOM 6293 N N . ILE D 2 40 ? 22.472 45.559 73.242 1.00 18.85 549 ILE D N 1
ATOM 6294 C CA . ILE D 2 40 ? 21.413 46.082 74.080 1.00 21.42 549 ILE D CA 1
ATOM 6295 C C . ILE D 2 40 ? 20.314 46.602 73.168 1.00 25.33 549 ILE D C 1
ATOM 6296 O O . ILE D 2 40 ? 20.580 47.384 72.244 1.00 23.40 549 ILE D O 1
ATOM 6301 N N . LEU D 2 41 ? 19.089 46.141 73.404 1.00 24.55 550 LEU D N 1
ATOM 6302 C CA . LEU D 2 41 ? 17.926 46.590 72.652 1.00 24.07 550 LEU D CA 1
ATOM 6303 C C . LEU D 2 41 ? 17.061 47.422 73.573 1.00 23.43 550 LEU D C 1
ATOM 6304 O O . LEU D 2 41 ? 16.542 46.932 74.581 1.00 27.14 550 LEU D O 1
ATOM 6309 N N . THR D 2 42 ? 16.923 48.674 73.218 1.00 24.90 551 THR D N 1
ATOM 6310 C CA . THR D 2 42 ? 16.088 49.601 73.932 1.00 23.52 551 THR D CA 1
ATOM 6311 C C . THR D 2 42 ? 14.613 49.229 73.764 1.00 25.63 551 THR D C 1
ATOM 6312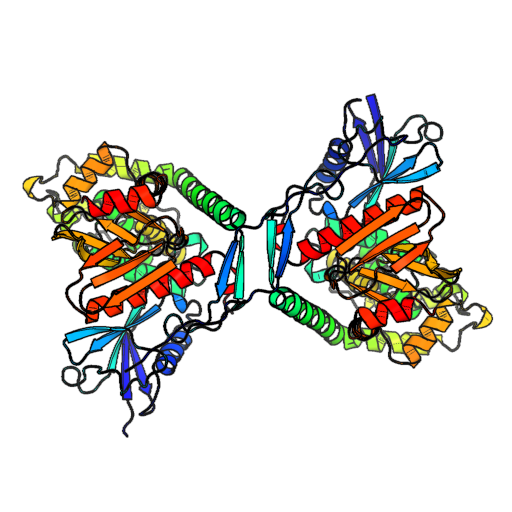 O O . THR D 2 42 ? 14.222 48.606 72.774 1.00 27.96 551 THR D O 1
ATOM 6316 N N . ASP D 2 43 ? 13.797 49.582 74.766 1.00 23.74 552 ASP D N 1
ATOM 6317 C CA . ASP D 2 43 ? 12.353 49.342 74.693 1.00 25.59 552 ASP D CA 1
ATOM 6318 C C . ASP D 2 43 ? 11.748 49.920 73.418 1.00 33.19 552 ASP D C 1
ATOM 6319 O O . ASP D 2 43 ? 10.932 49.268 72.752 1.00 32.36 552 ASP D O 1
ATOM 6324 N N . ASN D 2 44 ? 12.093 51.171 73.082 1.00 28.38 553 ASN D N 1
ATOM 6325 C CA . ASN D 2 44 ? 11.423 51.776 71.939 1.00 33.64 553 ASN D CA 1
ATOM 6326 C C . ASN D 2 44 ? 11.885 51.144 70.635 1.00 32.05 553 ASN D C 1
ATOM 6327 O O . ASN D 2 44 ? 11.084 51.025 69.702 1.00 33.72 553 ASN D O 1
ATOM 6332 N N . GLU D 2 45 ? 13.144 50.700 70.562 1.00 26.77 554 GLU D N 1
ATOM 6333 C CA . GLU D 2 45 ? 13.577 49.897 69.427 1.00 26.54 554 GLU D CA 1
ATOM 6334 C C . GLU D 2 45 ? 12.700 48.663 69.287 1.00 24.94 554 GLU D C 1
ATOM 6335 O O . GLU D 2 45 ? 12.209 48.364 68.194 1.00 28.06 554 GLU D O 1
ATOM 6341 N N . MET D 2 46 ? 12.468 47.948 70.388 1.00 21.91 555 MET D N 1
ATOM 6342 C CA . MET D 2 46 ? 11.626 46.757 70.323 1.00 29.07 555 MET D CA 1
ATOM 6343 C C . MET D 2 46 ? 10.247 47.081 69.770 1.00 32.61 555 MET D C 1
ATOM 6344 O O . MET D 2 46 ? 9.722 46.350 68.917 1.00 26.44 555 MET D O 1
ATOM 6349 N N . GLU D 2 47 ? 9.651 48.182 70.235 1.00 34.12 556 GLU D N 1
ATOM 6350 C CA . GLU D 2 47 ? 8.316 48.533 69.770 1.00 37.55 556 GLU D CA 1
ATOM 6351 C C . GLU D 2 47 ? 8.353 49.069 68.348 1.00 34.17 556 GLU D C 1
ATOM 6352 O O . GLU D 2 47 ? 7.452 48.782 67.549 1.00 36.43 556 GLU D O 1
ATOM 6358 N N . GLN D 2 48 ? 9.399 49.824 68.005 1.00 32.28 557 GLN D N 1
ATOM 6359 C CA . GLN D 2 48 ? 9.577 50.238 66.620 1.00 34.78 557 GLN D CA 1
ATOM 6360 C C . GLN D 2 48 ? 9.624 49.023 65.692 1.00 34.84 557 GLN D C 1
ATOM 6361 O O . GLN D 2 48 ? 9.064 49.055 64.593 1.00 37.21 557 GLN D O 1
ATOM 6367 N N . ILE D 2 49 ? 10.257 47.931 66.133 1.00 32.51 558 ILE D N 1
ATOM 6368 C CA . ILE D 2 49 ? 10.352 46.739 65.297 1.00 34.97 558 ILE D CA 1
ATOM 6369 C C . ILE D 2 49 ? 9.013 46.013 65.240 1.00 31.88 558 ILE D C 1
ATOM 6370 O O . ILE D 2 49 ? 8.643 45.450 64.201 1.00 28.26 558 ILE D O 1
ATOM 6375 N N . THR D 2 50 ? 8.260 46.021 66.342 1.00 28.17 559 THR D N 1
ATOM 6376 C CA . THR D 2 50 ? 6.911 45.470 66.291 1.00 30.77 559 THR D CA 1
ATOM 6377 C C . THR D 2 50 ? 6.026 46.260 65.329 1.00 37.43 559 THR D C 1
ATOM 6378 O O . THR D 2 50 ? 5.264 45.672 64.551 1.00 37.74 559 THR D O 1
ATOM 6382 N N . ASN D 2 51 ? 6.137 47.591 65.333 1.00 35.77 560 ASN D N 1
ATOM 6383 C CA . ASN D 2 51 ? 5.306 48.376 64.427 1.00 34.54 560 ASN D CA 1
ATOM 6384 C C . ASN D 2 51 ? 5.693 48.148 62.974 1.00 36.13 560 ASN D C 1
ATOM 6385 O O . ASN D 2 51 ? 4.816 47.996 62.120 1.00 43.48 560 ASN D O 1
ATOM 6390 N N . GLU D 2 52 ? 6.989 48.106 62.659 1.00 36.38 561 GLU D N 1
ATOM 6391 C CA . GLU D 2 52 ? 7.318 47.876 61.257 1.00 41.13 561 GLU D CA 1
ATOM 6392 C C . GLU D 2 52 ? 7.040 46.438 60.841 1.00 36.86 561 GLU D C 1
ATOM 6393 O O . GLU D 2 52 ? 6.808 46.190 59.657 1.00 45.19 561 GLU D O 1
ATOM 6399 N N . MET D 2 53 ? 7.002 45.494 61.780 1.00 36.49 562 MET D N 1
ATOM 6400 C CA . MET D 2 53 ? 6.618 44.136 61.410 1.00 39.41 562 MET D CA 1
ATOM 6401 C C . MET D 2 53 ? 5.121 44.039 61.138 1.00 43.48 562 MET D C 1
ATOM 6402 O O . MET D 2 53 ? 4.703 43.365 60.185 1.00 42.63 562 MET D O 1
ATOM 6407 N N . GLU D 2 54 ? 4.294 44.701 61.959 1.00 41.61 563 GLU D N 1
ATOM 6408 C CA . GLU D 2 54 ? 2.859 44.700 61.687 1.00 42.47 563 GLU D CA 1
ATOM 6409 C C . GLU D 2 54 ? 2.546 45.441 60.402 1.00 44.61 563 GLU D C 1
ATOM 6410 O O . GLU D 2 54 ? 1.649 45.037 59.656 1.00 44.69 563 GLU D O 1
ATOM 6416 N N . ARG D 2 55 ? 3.299 46.498 60.109 1.00 46.33 564 ARG D N 1
ATOM 6417 C CA . ARG D 2 55 ? 3.068 47.241 58.880 1.00 48.19 564 ARG D CA 1
ATOM 6418 C C . ARG D 2 55 ? 3.495 46.430 57.657 1.00 50.53 564 ARG D C 1
ATOM 6419 O O . ARG D 2 55 ? 2.831 46.480 56.616 1.00 50.54 564 ARG D O 1
ATOM 6427 N N . ASN D 2 56 ? 4.575 45.650 57.762 1.00 45.97 565 ASN D N 1
ATOM 6428 C CA . ASN D 2 56 ? 4.947 44.794 56.640 1.00 43.08 565 ASN D CA 1
ATOM 6429 C C . ASN D 2 56 ? 3.840 43.795 56.329 1.00 49.01 565 ASN D C 1
ATOM 6430 O O . ASN D 2 56 ? 3.556 43.510 55.159 1.00 48.36 565 ASN D O 1
ATOM 6435 N N . HIS D 2 57 ? 3.194 43.259 57.366 1.00 47.11 566 HIS D N 1
ATOM 6436 C CA . HIS D 2 57 ? 2.154 42.269 57.139 1.00 43.61 566 HIS D CA 1
ATOM 6437 C C . HIS D 2 57 ? 0.921 42.884 56.485 1.00 49.24 566 HIS D C 1
ATOM 6438 O O . HIS D 2 57 ? 0.345 42.287 55.563 1.00 49.82 566 HIS D O 1
ATOM 6445 N N . LEU D 2 58 ? 0.485 44.062 56.957 1.00 43.81 567 LEU D N 1
ATOM 6446 C CA . LEU D 2 58 ? -0.677 44.709 56.350 1.00 49.76 567 LEU D CA 1
ATOM 6447 C C . LEU D 2 58 ? -0.403 45.119 54.908 1.00 51.89 567 LEU D C 1
ATOM 6448 O O . LEU D 2 58 ? -1.293 45.024 54.053 1.00 54.83 567 LEU D O 1
ATOM 6453 N N . ASP D 2 59 ? 0.819 45.574 54.620 1.00 48.01 568 ASP D N 1
ATOM 6454 C CA . ASP D 2 59 ? 1.235 45.775 53.236 1.00 52.72 568 ASP D CA 1
ATOM 6455 C C . ASP D 2 59 ? 1.060 44.504 52.414 1.00 55.85 568 ASP D C 1
ATOM 6456 O O . ASP D 2 59 ? 0.645 44.561 51.249 1.00 59.68 568 ASP D O 1
ATOM 6461 N N . TYR D 2 60 ? 1.374 43.345 53.002 1.00 46.50 569 TYR D N 1
ATOM 6462 C CA . TYR D 2 60 ? 1.234 42.090 52.273 1.00 50.57 569 TYR D CA 1
ATOM 6463 C C . TYR D 2 60 ? -0.231 41.739 52.025 1.00 52.30 569 TYR D C 1
ATOM 6464 O O . TYR D 2 60 ? -0.555 41.152 50.984 1.00 51.91 569 TYR D O 1
ATOM 6473 N N . LEU D 2 61 ? -1.124 42.079 52.960 1.00 48.26 570 LEU D N 1
ATOM 6474 C CA . LEU D 2 61 ? -2.545 41.828 52.745 1.00 55.33 570 LEU D CA 1
ATOM 6475 C C . LEU D 2 61 ? -3.074 42.649 51.571 1.00 59.95 570 LEU D C 1
ATOM 6476 O O . LEU D 2 61 ? -3.722 42.106 50.664 1.00 59.39 570 LEU D O 1
ATOM 6481 N N . ARG D 2 62 ? -2.784 43.958 51.561 1.00 54.34 571 ARG D N 1
ATOM 6482 C CA . ARG D 2 62 ? -3.162 44.812 50.434 1.00 59.74 571 ARG D CA 1
ATOM 6483 C C . ARG D 2 62 ? -2.645 44.264 49.106 1.00 58.74 571 ARG D C 1
ATOM 6484 O O . ARG D 2 62 ? -3.411 44.094 48.153 1.00 66.91 571 ARG D O 1
ATOM 6492 N N . ASN D 2 63 ? -1.345 43.980 49.024 1.00 56.56 572 ASN D N 1
ATOM 6493 C CA . ASN D 2 63 ? -0.753 43.507 47.775 1.00 61.96 572 ASN D CA 1
ATOM 6494 C C . ASN D 2 63 ? -1.307 42.168 47.308 1.00 57.45 572 ASN D C 1
ATOM 6495 O O . ASN D 2 63 ? -1.050 41.782 46.163 1.00 59.85 572 ASN D O 1
ATOM 6500 N N . SER D 2 64 ? -2.038 41.448 48.158 1.00 58.53 573 SER D N 1
ATOM 6501 C CA . SER D 2 64 ? -2.598 40.150 47.806 1.00 58.52 573 SER D CA 1
ATOM 6502 C C . SER D 2 64 ? -4.119 40.145 47.937 1.00 57.96 573 SER D C 1
ATOM 6503 O O . SER D 2 64 ? -4.727 39.080 48.092 1.00 55.12 573 SER D O 1
ATOM 6506 N N . LYS D 2 65 ? -4.739 41.329 47.882 1.00 54.82 574 LYS D N 1
ATOM 6507 C CA . LYS D 2 65 ? -6.190 41.444 47.994 1.00 50.50 574 LYS D CA 1
ATOM 6508 C C . LYS D 2 65 ? -6.904 40.676 46.881 1.00 48.59 574 LYS D C 1
ATOM 6509 O O . LYS D 2 65 ? -7.999 40.137 47.089 1.00 45.24 574 LYS D O 1
ATOM 6515 N N . GLN D 2 66 ? -6.296 40.609 45.700 1.00 46.07 575 GLN D N 1
ATOM 6516 C CA . GLN D 2 66 ? -6.877 39.856 44.598 1.00 42.69 575 GLN D CA 1
ATOM 6517 C C . GLN D 2 66 ? -6.853 38.358 44.867 1.00 44.60 575 GLN D C 1
ATOM 6518 O O . GLN D 2 66 ? -7.815 37.647 44.552 1.00 41.76 575 GLN D O 1
ATOM 6524 N N . VAL D 2 67 ? -5.762 37.855 45.443 1.00 46.07 576 VAL D N 1
ATOM 6525 C CA . VAL D 2 67 ? -5.693 36.425 45.709 1.00 40.69 576 VAL D CA 1
ATOM 6526 C C . VAL D 2 67 ? -6.663 36.034 46.814 1.00 38.29 576 VAL D C 1
ATOM 6527 O O . VAL D 2 67 ? -7.209 34.922 46.806 1.00 37.13 576 VAL D O 1
ATOM 6531 N N . GLN D 2 68 ? -6.929 36.940 47.759 1.00 39.96 577 GLN D N 1
ATOM 6532 C CA . GLN D 2 68 ? -7.841 36.593 48.843 1.00 37.79 577 GLN D CA 1
ATOM 6533 C C . GLN D 2 68 ? -9.273 36.455 48.341 1.00 37.14 577 GLN D C 1
ATOM 6534 O O . GLN D 2 68 ? -10.049 35.665 48.890 1.00 38.74 577 GLN D O 1
ATOM 6540 N N . SER D 2 69 ? -9.654 37.216 47.315 1.00 35.00 578 SER D N 1
ATOM 6541 C CA . SER D 2 69 ? -11.008 37.067 46.802 1.00 36.04 578 SER D CA 1
ATOM 6542 C C . SER D 2 69 ? -11.113 35.874 45.865 1.00 38.05 578 SER D C 1
ATOM 6543 O O . SER D 2 69 ? -12.152 35.206 45.841 1.00 39.09 578 SER D O 1
ATOM 6546 N N . GLN D 2 70 ? -10.047 35.578 45.115 1.00 34.91 579 GLN D N 1
ATOM 6547 C CA . GLN D 2 70 ? -9.999 34.330 44.372 1.00 35.80 579 GLN D CA 1
ATOM 6548 C C . GLN D 2 70 ? -10.213 33.146 45.296 1.00 36.67 579 GLN D C 1
ATOM 6549 O O . GLN D 2 70 ? -10.910 32.187 44.942 1.00 37.17 579 GLN D O 1
ATOM 6555 N N . LEU D 2 71 ? -9.624 33.195 46.489 1.00 33.96 580 LEU D N 1
ATOM 6556 C CA . LEU D 2 71 ? -9.792 32.091 47.423 1.00 35.21 580 LEU D CA 1
ATOM 6557 C C . LEU D 2 71 ? -11.233 31.992 47.884 1.00 36.19 580 LEU D C 1
ATOM 6558 O O . LEU D 2 71 ? -11.767 30.888 48.044 1.00 33.50 580 LEU D O 1
ATOM 6563 N N . GLN D 2 72 ? -11.883 33.141 48.089 1.00 34.17 581 GLN D N 1
ATOM 6564 C CA . GLN D 2 72 ? -13.270 33.126 48.533 1.00 40.00 581 GLN D CA 1
ATOM 6565 C C . GLN D 2 72 ? -14.192 32.630 47.427 1.00 37.02 581 GLN D C 1
ATOM 6566 O O . GLN D 2 72 ? -15.135 31.874 47.691 1.00 38.33 581 GLN D O 1
ATOM 6572 N N . THR D 2 73 ? -13.939 33.056 46.190 1.00 32.64 582 THR D N 1
ATOM 6573 C CA . THR D 2 73 ? -14.654 32.509 45.050 1.00 33.61 582 THR D CA 1
ATOM 6574 C C . THR D 2 73 ? -14.545 30.989 45.021 1.00 37.99 582 THR D C 1
ATOM 6575 O O . THR D 2 73 ? -15.557 30.277 44.972 1.00 36.63 582 THR D O 1
ATOM 6579 N N . LEU D 2 74 ? -13.313 30.472 45.080 1.00 32.57 583 LEU D N 1
ATOM 6580 C CA . LEU D 2 74 ? -13.128 29.033 44.964 1.00 36.54 583 LEU D CA 1
ATOM 6581 C C . LEU D 2 74 ? -13.835 28.315 46.091 1.00 33.79 583 LEU D C 1
ATOM 6582 O O . LEU D 2 74 ? -14.456 27.260 45.887 1.00 36.39 583 LEU D O 1
ATOM 6587 N N . ARG D 2 75 ? -13.771 28.894 47.282 1.00 33.46 584 ARG D N 1
ATOM 6588 C CA . ARG D 2 75 ? -14.385 28.266 48.441 1.00 35.58 584 ARG D CA 1
ATOM 6589 C C . ARG D 2 75 ? -15.880 28.059 48.246 1.00 35.18 584 ARG D C 1
ATOM 6590 O O . ARG D 2 75 ? -16.419 26.996 48.585 1.00 36.20 584 ARG D O 1
ATOM 6598 N N . SER D 2 76 ? -16.568 29.055 47.707 1.00 32.27 585 SER D N 1
ATOM 6599 C CA . SER D 2 76 ? -18.001 28.902 47.522 1.00 37.05 585 SER D CA 1
ATOM 6600 C C . SER D 2 76 ? -18.349 28.163 46.243 1.00 34.13 585 SER D C 1
ATOM 6601 O O . SER D 2 76 ? -19.421 27.564 46.175 1.00 38.76 585 SER D O 1
ATOM 6604 N N . GLU D 2 77 ? -17.466 28.163 45.247 1.00 29.80 586 GLU D N 1
ATOM 6605 C CA . GLU D 2 77 ? -17.722 27.363 44.059 1.00 31.63 586 GLU D CA 1
ATOM 6606 C C . GLU D 2 77 ? -17.706 25.872 44.381 1.00 33.73 586 GLU D C 1
ATOM 6607 O O . GLU D 2 77 ? -18.530 25.115 43.859 1.00 34.60 586 GLU D O 1
ATOM 6613 N N . ILE D 2 78 ? -16.798 25.422 45.251 1.00 33.15 587 ILE D N 1
ATOM 6614 C CA . ILE D 2 78 ? -16.778 23.997 45.579 1.00 32.98 587 ILE D CA 1
ATOM 6615 C C . ILE D 2 78 ? -17.691 23.662 46.752 1.00 32.90 587 ILE D C 1
ATOM 6616 O O . ILE D 2 78 ? -17.984 22.473 46.974 1.00 31.96 587 ILE D O 1
ATOM 6621 N N . ALA D 2 79 ? -18.167 24.666 47.494 1.00 33.19 588 ALA D N 1
ATOM 6622 C CA . ALA D 2 79 ? -19.005 24.419 48.672 1.00 37.97 588 ALA D CA 1
ATOM 6623 C C . ALA D 2 79 ? -20.193 23.475 48.439 1.00 37.81 588 ALA D C 1
ATOM 6624 O O . ALA D 2 79 ? -20.453 22.632 49.318 1.00 33.24 588 ALA D O 1
ATOM 6626 N N . PRO D 2 80 ? -20.943 23.548 47.330 1.00 34.73 589 PRO D N 1
ATOM 6627 C CA . PRO D 2 80 ? -22.041 22.577 47.133 1.00 34.73 589 PRO D CA 1
ATOM 6628 C C . PRO D 2 80 ? -21.604 21.119 47.180 1.00 37.90 589 PRO D C 1
ATOM 6629 O O . PRO D 2 80 ? -22.440 20.248 47.450 1.00 40.73 589 PRO D O 1
ATOM 6633 N N . HIS D 2 81 ? -20.336 20.812 46.923 1.00 38.53 590 HIS D N 1
ATOM 6634 C CA . HIS D 2 81 ? -19.875 19.429 46.928 1.00 36.92 590 HIS D CA 1
ATOM 6635 C C . HIS D 2 81 ? -19.368 18.965 48.283 1.00 35.02 590 HIS D C 1
ATOM 6636 O O . HIS D 2 81 ? -18.813 17.865 48.366 1.00 36.45 590 HIS D O 1
ATOM 6643 N N . LYS D 2 82 ? -19.556 19.767 49.331 1.00 33.51 591 LYS D N 1
ATOM 6644 C CA . LYS D 2 82 ? -19.030 19.459 50.654 1.00 36.96 591 LYS D CA 1
ATOM 6645 C C . LYS D 2 82 ? -19.694 18.222 51.243 1.00 39.54 591 LYS D C 1
ATOM 6646 O O . LYS D 2 82 ? -20.912 18.046 51.164 1.00 42.97 591 LYS D O 1
ATOM 6652 N N . ILE D 2 83 ? -18.891 17.361 51.843 1.00 38.56 592 ILE D N 1
ATOM 6653 C CA . ILE D 2 83 ? -19.399 16.212 52.579 1.00 39.78 592 ILE D CA 1
ATOM 6654 C C . ILE D 2 83 ? -19.203 16.535 54.053 1.00 44.22 592 ILE D C 1
ATOM 6655 O O . ILE D 2 83 ? -18.118 16.318 54.604 1.00 43.98 592 ILE D O 1
ATOM 6660 N N . GLU D 2 84 ? -20.254 17.055 54.702 1.00 47.77 593 GLU D N 1
ATOM 6661 C CA . GLU D 2 84 ? -20.107 17.589 56.056 1.00 45.29 593 GLU D CA 1
ATOM 6662 C C . GLU D 2 84 ? -19.720 16.512 57.064 1.00 45.19 593 GLU D C 1
ATOM 6663 O O . GLU D 2 84 ? -18.874 16.744 57.931 1.00 47.20 593 GLU D O 1
ATOM 6669 N N . GLU D 2 85 ? -20.311 15.329 56.962 1.00 48.73 594 GLU D N 1
ATOM 6670 C CA . GLU D 2 85 ? -19.957 14.211 57.832 1.00 46.65 594 GLU D CA 1
ATOM 6671 C C . GLU D 2 85 ? -18.508 13.765 57.638 1.00 49.98 594 GLU D C 1
ATOM 6672 O O . GLU D 2 85 ? -18.035 12.844 58.313 1.00 50.37 594 GLU D O 1
ATOM 6678 N N . ASN D 2 86 ? -17.790 14.404 56.716 1.00 47.34 595 ASN D N 1
ATOM 6679 C CA . ASN D 2 86 ? -16.391 14.090 56.477 1.00 46.36 595 ASN D CA 1
ATOM 6680 C C . ASN D 2 86 ? -15.447 15.196 56.931 1.00 47.64 595 ASN D C 1
ATOM 6681 O O . ASN D 2 86 ? -14.227 15.042 56.796 1.00 42.46 595 ASN D O 1
ATOM 6686 N N . GLN D 2 87 ? -15.978 16.291 57.477 1.00 44.73 596 GLN D N 1
ATOM 6687 C CA . GLN D 2 87 ? -15.163 17.385 57.976 1.00 43.56 596 GLN D CA 1
ATOM 6688 C C . GLN D 2 87 ? -14.530 17.027 59.313 1.00 48.94 596 GLN D C 1
ATOM 6689 O O . GLN D 2 87 ? -15.174 16.418 60.177 1.00 47.06 596 GLN D O 1
ATOM 6695 N N . SER D 2 88 ? -13.267 17.426 59.489 1.00 46.80 597 SER D N 1
ATOM 6696 C CA . SER D 2 88 ? -12.578 17.231 60.758 1.00 43.59 597 SER D CA 1
ATOM 6697 C C . SER D 2 88 ? -12.907 18.367 61.726 1.00 42.17 597 SER D C 1
ATOM 6698 O O . SER D 2 88 ? -13.394 19.435 61.338 1.00 41.31 597 SER D O 1
ATOM 6701 N N . ASN D 2 89 ? -12.595 18.143 63.007 1.00 40.40 598 ASN D N 1
ATOM 6702 C CA . ASN D 2 89 ? -12.852 19.185 63.992 1.00 38.16 598 ASN D CA 1
ATOM 6703 C C . ASN D 2 89 ? -12.069 20.460 63.689 1.00 40.97 598 ASN D C 1
ATOM 6704 O O . ASN D 2 89 ? -12.547 21.569 63.982 1.00 39.29 598 ASN D O 1
ATOM 6709 N N . LEU D 2 90 ? -10.874 20.331 63.098 1.00 39.91 599 LEU D N 1
ATOM 6710 C CA . LEU D 2 90 ? -10.152 21.517 62.643 1.00 38.24 599 LEU D CA 1
ATOM 6711 C C . LEU D 2 90 ? -10.950 22.283 61.593 1.00 38.43 599 LEU D C 1
ATOM 6712 O O . LEU D 2 90 ? -11.021 23.520 61.644 1.00 33.05 599 LEU D O 1
ATOM 6717 N N . ASP D 2 91 ? -11.577 21.560 60.647 1.00 41.91 600 ASP D N 1
ATOM 6718 C CA . ASP D 2 91 ? -12.387 22.197 59.604 1.00 37.15 600 ASP D CA 1
ATOM 6719 C C . ASP D 2 91 ? -13.525 22.995 60.209 1.00 38.82 600 ASP D C 1
ATOM 6720 O O . ASP D 2 91 ? -13.823 24.112 59.765 1.00 36.99 600 ASP D O 1
ATOM 6725 N N . ILE D 2 92 ? -14.184 22.422 61.220 1.00 38.36 601 ILE D N 1
ATOM 6726 C CA . ILE D 2 92 ? -15.284 23.111 61.882 1.00 38.31 601 ILE D CA 1
ATOM 6727 C C . ILE D 2 92 ? -14.761 24.354 62.580 1.00 38.62 601 ILE D C 1
ATOM 6728 O O . ILE D 2 92 ? -15.307 25.459 62.429 1.00 36.32 601 ILE D O 1
ATOM 6733 N N . LEU D 2 93 ? -13.673 24.187 63.345 1.00 37.18 602 LEU D N 1
ATOM 6734 C CA . LEU D 2 93 ? -13.035 25.321 64.007 1.00 36.97 602 LEU D CA 1
ATOM 6735 C C . LEU D 2 93 ? -12.601 26.369 62.998 1.00 33.61 602 LEU D C 1
ATOM 6736 O O . LEU D 2 93 ? -12.755 27.572 63.237 1.00 32.53 602 LEU D O 1
ATOM 6741 N N . SER D 2 94 ? -12.075 25.926 61.852 1.00 32.43 603 SER D N 1
ATOM 6742 C CA . SER D 2 94 ? -11.585 26.850 60.838 1.00 33.64 603 SER D CA 1
ATOM 6743 C C . SER D 2 94 ? -12.722 27.661 60.236 1.00 38.70 603 SER D C 1
ATOM 6744 O O . SER D 2 94 ? -12.596 28.877 60.056 1.00 42.46 603 SER D O 1
ATOM 6747 N N . GLU D 2 95 ? -13.829 26.996 59.886 1.00 38.14 604 GLU D N 1
ATOM 6748 C CA . GLU D 2 95 ? -14.970 27.702 59.304 1.00 43.55 604 GLU D CA 1
ATOM 6749 C C . GLU D 2 95 ? -15.545 28.717 60.281 1.00 42.64 604 GLU D C 1
ATOM 6750 O O . GLU D 2 95 ? -15.870 29.848 59.893 1.00 40.77 604 GLU D O 1
ATOM 6756 N N . ALA D 2 96 ? -15.660 28.327 61.559 1.00 38.30 605 ALA D N 1
ATOM 6757 C CA . ALA D 2 96 ? -16.130 29.251 62.585 1.00 42.01 605 ALA D CA 1
ATOM 6758 C C . ALA D 2 96 ? -15.217 30.466 62.693 1.00 46.65 605 ALA D C 1
ATOM 6759 O O . ALA D 2 96 ? -15.683 31.610 62.803 1.00 47.87 605 ALA D O 1
ATOM 6761 N N . GLN D 2 97 ? -13.908 30.232 62.667 1.00 46.27 606 GLN D N 1
ATOM 6762 C CA . GLN D 2 97 ? -12.960 31.335 62.691 1.00 49.25 606 GLN D CA 1
ATOM 6763 C C . GLN D 2 97 ? -13.121 32.229 61.464 1.00 46.03 606 GLN D C 1
ATOM 6764 O O . GLN D 2 97 ? -13.009 33.456 61.559 1.00 45.15 606 GLN D O 1
ATOM 6770 N N . ILE D 2 98 ? -13.404 31.630 60.306 1.00 45.76 607 ILE D N 1
ATOM 6771 C CA . ILE D 2 98 ? -13.687 32.411 59.104 1.00 46.83 607 ILE D CA 1
ATOM 6772 C C . ILE D 2 98 ? -14.933 33.264 59.301 1.00 52.81 607 ILE D C 1
ATOM 6773 O O . ILE D 2 98 ? -14.941 34.466 58.999 1.00 52.59 607 ILE D O 1
ATOM 6778 N N . LYS D 2 99 ? -16.016 32.647 59.784 1.00 49.33 608 LYS D N 1
ATOM 6779 C CA . LYS D 2 99 ? -17.249 33.394 59.990 1.00 46.32 608 LYS D CA 1
ATOM 6780 C C . LYS D 2 99 ? -17.017 34.579 60.926 1.00 52.78 608 LYS D C 1
ATOM 6781 O O . LYS D 2 99 ? -17.363 35.721 60.595 1.00 53.47 608 LYS D O 1
ATOM 6787 N N . ALA D 2 100 ? -16.382 34.338 62.079 1.00 49.32 609 ALA D N 1
ATOM 6788 C CA . ALA D 2 100 ? -16.215 35.391 63.082 1.00 50.43 609 ALA D CA 1
ATOM 6789 C C . ALA D 2 100 ? -15.312 36.540 62.624 1.00 52.15 609 ALA D C 1
ATOM 6790 O O . ALA D 2 100 ? -15.336 37.605 63.254 1.00 52.04 609 ALA D O 1
ATOM 6792 N N . GLY D 2 101 ? -14.544 36.369 61.546 1.00 52.31 610 GLY D N 1
ATOM 6793 C CA . GLY D 2 101 ? -13.626 37.400 61.097 1.00 45.76 610 GLY D CA 1
ATOM 6794 C C . GLY D 2 101 ? -12.259 37.385 61.752 1.00 52.98 610 GLY D C 1
ATOM 6795 O O . GLY D 2 101 ? -11.599 38.428 61.816 1.00 53.06 610 GLY D O 1
ATOM 6796 N N . GLU D 2 102 ? -11.797 36.236 62.232 1.00 52.01 611 GLU D N 1
ATOM 6797 C CA . GLU D 2 102 ? -10.559 36.164 62.997 1.00 52.98 611 GLU D CA 1
ATOM 6798 C C . GLU D 2 102 ? -9.407 35.625 62.155 1.00 55.12 611 GLU D C 1
ATOM 6799 O O . GLU D 2 102 ? -9.592 34.722 61.327 1.00 53.88 611 GLU D O 1
ATOM 6805 N N . ASN D 2 103 ? -8.208 36.169 62.390 1.00 52.04 612 ASN D N 1
ATOM 6806 C CA . ASN D 2 103 ? -6.983 35.642 61.798 1.00 53.04 612 ASN D CA 1
ATOM 6807 C C . ASN D 2 103 ? -5.891 35.531 62.852 1.00 45.58 612 ASN D C 1
ATOM 6808 O O . ASN D 2 103 ? -5.912 36.212 63.881 1.00 45.25 612 ASN D O 1
ATOM 6813 N N . LYS D 2 104 ? -4.934 34.653 62.543 1.00 44.71 613 LYS D N 1
ATOM 6814 C CA . LYS D 2 104 ? -3.793 34.341 63.395 1.00 37.93 613 LYS D CA 1
ATOM 6815 C C . LYS D 2 104 ? -3.220 35.576 64.098 1.00 46.52 613 LYS D C 1
ATOM 6816 O O . LYS D 2 104 ? -3.085 35.599 65.329 1.00 40.42 613 LYS D O 1
ATOM 6822 N N . TYR D 2 105 ? -2.914 36.633 63.336 1.00 42.42 614 TYR D N 1
ATOM 6823 C CA . TYR D 2 105 ? -2.164 37.739 63.925 1.00 41.50 614 TYR D CA 1
ATOM 6824 C C . TYR D 2 105 ? -3.049 38.669 64.746 1.00 40.91 614 TYR D C 1
ATOM 6825 O O . TYR D 2 105 ? -2.630 39.135 65.811 1.00 44.95 614 TYR D O 1
ATOM 6834 N N . SER D 2 106 ? -4.278 38.931 64.294 1.00 42.85 615 SER D N 1
ATOM 6835 C CA . SER D 2 106 ? -5.212 39.718 65.101 1.00 42.72 615 SER D CA 1
ATOM 6836 C C . SER D 2 106 ? -5.473 39.065 66.452 1.00 39.94 615 SER D C 1
ATOM 6837 O O . SER D 2 106 ? -5.549 39.749 67.483 1.00 39.70 615 SER D O 1
ATOM 6840 N N . THR D 2 107 ? -5.644 37.743 66.460 1.00 37.32 616 THR D N 1
ATOM 6841 C CA . THR D 2 107 ? -5.870 37.030 67.708 1.00 37.04 616 THR D CA 1
ATOM 6842 C C . THR D 2 107 ? -4.685 37.195 68.650 1.00 37.96 616 THR D C 1
ATOM 6843 O O . THR D 2 107 ? -4.854 37.474 69.844 1.00 37.20 616 THR D O 1
ATOM 6847 N N . LEU D 2 108 ? -3.469 37.039 68.123 1.00 34.55 617 LEU D N 1
ATOM 6848 C CA . LEU D 2 108 ? -2.292 37.130 68.979 1.00 38.38 617 LEU D CA 1
ATOM 6849 C C . LEU D 2 108 ? -2.120 38.533 69.547 1.00 35.98 617 LEU D C 1
ATOM 6850 O O . LEU D 2 108 ? -1.734 38.687 70.711 1.00 33.36 617 LEU D O 1
ATOM 6855 N N . LYS D 2 109 ? -2.400 39.569 68.749 1.00 34.95 618 LYS D N 1
ATOM 6856 C CA . LYS D 2 109 ? -2.233 40.923 69.258 1.00 35.16 618 LYS D CA 1
ATOM 6857 C C . LYS D 2 109 ? -3.219 41.215 70.374 1.00 39.97 618 LYS D C 1
ATOM 6858 O O . LYS D 2 109 ? -2.845 41.814 71.388 1.00 46.16 618 LYS D O 1
ATOM 6864 N N . LYS D 2 110 ? -4.473 40.773 70.229 1.00 41.43 619 LYS D N 1
ATOM 6865 C CA . LYS D 2 110 ? -5.449 41.013 71.291 1.00 44.13 619 LYS D CA 1
ATOM 6866 C C . LYS D 2 110 ? -5.089 40.244 72.560 1.00 40.98 619 LYS D C 1
ATOM 6867 O O . LYS D 2 110 ? -5.152 40.798 73.662 1.00 44.81 619 LYS D O 1
ATOM 6873 N N . LEU D 2 111 ? -4.705 38.973 72.426 1.00 37.48 620 LEU D N 1
ATOM 6874 C CA . LEU D 2 111 ? -4.265 38.200 73.585 1.00 37.59 620 LEU D CA 1
ATOM 6875 C C . LEU D 2 111 ? -3.126 38.892 74.329 1.00 41.43 620 LEU D C 1
ATOM 6876 O O . LEU D 2 111 ? -3.126 38.958 75.568 1.00 42.73 620 LEU D O 1
ATOM 6881 N N . LYS D 2 112 ? -2.137 39.398 73.595 1.00 39.71 621 LYS D N 1
ATOM 6882 C CA . LYS D 2 112 ? -1.005 40.052 74.234 1.00 42.47 621 LYS D CA 1
ATOM 6883 C C . LYS D 2 112 ? -1.350 41.435 74.756 1.00 42.30 621 LYS D C 1
ATOM 6884 O O . LYS D 2 112 ? -0.613 41.965 75.592 1.00 41.77 621 LYS D O 1
ATOM 6890 N N . SER D 2 113 ? -2.455 42.020 74.294 1.00 41.30 622 SER D N 1
ATOM 6891 C CA . SER D 2 113 ? -2.861 43.342 74.752 1.00 45.49 622 SER D CA 1
ATOM 6892 C C . SER D 2 113 ? -3.256 43.375 76.229 1.00 45.79 622 SER D C 1
ATOM 6893 O O . SER D 2 113 ? -3.474 44.466 76.764 1.00 52.97 622 SER D O 1
ATOM 6896 N N . GLY D 2 114 ? -3.349 42.225 76.894 1.00 40.56 623 GLY D N 1
ATOM 6897 C CA . GLY D 2 114 ? -3.612 42.158 78.320 1.00 40.44 623 GLY D CA 1
ATOM 6898 C C . GLY D 2 114 ? -2.346 41.825 79.091 1.00 46.19 623 GLY D C 1
ATOM 6899 O O . GLY D 2 114 ? -1.468 41.121 78.590 1.00 49.74 623 GLY D O 1
ATOM 6900 N N . SER D 2 115 ? -2.266 42.324 80.323 1.00 41.14 624 SER D N 1
ATOM 6901 C CA . SER D 2 115 ? -1.059 42.217 81.125 1.00 38.97 624 SER D CA 1
ATOM 6902 C C . SER D 2 115 ? -0.653 40.758 81.325 1.00 37.55 624 SER D C 1
ATOM 6903 O O . SER D 2 115 ? -1.465 39.832 81.218 1.00 40.36 624 SER D O 1
ATOM 6906 N N . THR D 2 116 ? 0.625 40.554 81.639 1.00 35.43 625 THR D N 1
ATOM 6907 C CA . THR D 2 116 ? 1.076 39.198 81.909 1.00 39.43 625 THR D CA 1
ATOM 6908 C C . THR D 2 116 ? 0.460 38.662 83.189 1.00 39.74 625 THR D C 1
ATOM 6909 O O . THR D 2 116 ? 0.296 37.442 83.333 1.00 38.68 625 THR D O 1
ATOM 6913 N N . LYS D 2 117 ? 0.091 39.543 84.122 1.00 42.02 626 LYS D N 1
ATOM 6914 C CA . LYS D 2 117 ? -0.544 39.037 85.332 1.00 42.14 626 LYS D CA 1
ATOM 6915 C C . LYS D 2 117 ? -1.929 38.496 85.025 1.00 41.08 626 LYS D C 1
ATOM 6916 O O . LYS D 2 117 ? -2.312 37.425 85.520 1.00 39.17 626 LYS D O 1
ATOM 6922 N N . ALA D 2 118 ? -2.689 39.229 84.211 1.00 33.49 627 ALA D N 1
ATOM 6923 C CA . ALA D 2 118 ? -3.972 38.726 83.745 1.00 37.20 627 ALA D CA 1
ATOM 6924 C C . ALA D 2 118 ? -3.811 37.369 83.053 1.00 40.65 627 ALA D C 1
ATOM 6925 O O . ALA D 2 118 ? -4.551 36.414 83.341 1.00 37.26 627 ALA D O 1
ATOM 6927 N N . ARG D 2 119 ? -2.827 37.259 82.149 1.00 35.65 628 ARG D N 1
ATOM 6928 C CA . ARG D 2 119 ? -2.696 36.044 81.348 1.00 34.19 628 ARG D CA 1
ATOM 6929 C C . ARG D 2 119 ? -2.236 34.868 82.190 1.00 33.33 628 ARG D C 1
ATOM 6930 O O . ARG D 2 119 ? -2.720 33.746 82.004 1.00 36.67 628 ARG D O 1
ATOM 6938 N N . VAL D 2 120 ? -1.300 35.092 83.116 1.00 35.29 629 VAL D N 1
ATOM 6939 C CA . VAL D 2 120 ? -0.936 34.020 84.036 1.00 37.66 629 VAL D CA 1
ATOM 6940 C C . VAL D 2 120 ? -2.156 33.581 84.832 1.00 40.58 629 VAL D C 1
ATOM 6941 O O . VAL D 2 120 ? -2.391 32.381 85.034 1.00 39.35 629 VAL D O 1
ATOM 6945 N N . ALA D 2 121 ? -2.962 34.546 85.283 1.00 38.30 630 ALA D N 1
ATOM 6946 C CA . ALA D 2 121 ? -4.157 34.211 86.047 1.00 42.34 630 ALA D CA 1
ATOM 6947 C C . ALA D 2 121 ? -5.139 33.428 85.188 1.00 43.44 630 ALA D C 1
ATOM 6948 O O . ALA D 2 121 ? -5.604 32.345 85.575 1.00 44.35 630 ALA D O 1
ATOM 6950 N N . PHE D 2 122 ? -5.439 33.956 84.001 1.00 40.87 631 PHE D N 1
ATOM 6951 C CA . PHE D 2 122 ? -6.263 33.242 83.035 1.00 41.95 631 PHE D CA 1
ATOM 6952 C C . PHE D 2 122 ? -5.752 31.822 82.791 1.00 46.22 631 PHE D C 1
ATOM 6953 O O . PHE D 2 122 ? -6.532 30.859 82.776 1.00 45.61 631 PHE D O 1
ATOM 6961 N N . PHE D 2 123 ? -4.439 31.675 82.588 1.00 40.57 632 PHE D N 1
ATOM 6962 C CA . PHE D 2 123 ? -3.889 30.353 82.322 1.00 41.89 632 PHE D CA 1
ATOM 6963 C C . PHE D 2 123 ? -4.188 29.380 83.460 1.00 46.20 632 PHE D C 1
ATOM 6964 O O . PHE D 2 123 ? -4.517 28.211 83.216 1.00 45.28 632 PHE D O 1
ATOM 6972 N N . GLU D 2 124 ? -4.050 29.826 84.713 1.00 49.20 633 GLU D N 1
ATOM 6973 C CA . GLU D 2 124 ? -4.176 28.884 85.825 1.00 54.03 633 GLU D CA 1
ATOM 6974 C C . GLU D 2 124 ? -5.618 28.483 86.095 1.00 51.30 633 GLU D C 1
ATOM 6975 O O . GLU D 2 124 ? -5.846 27.487 86.789 1.00 47.69 633 GLU D O 1
ATOM 6981 N N . GLU D 2 125 ? -6.577 29.217 85.529 1.00 52.03 634 GLU D N 1
ATOM 6982 C CA . GLU D 2 125 ? -8.001 28.911 85.564 1.00 55.87 634 GLU D CA 1
ATOM 6983 C C . GLU D 2 125 ? -8.451 27.947 84.466 1.00 52.88 634 GLU D C 1
ATOM 6984 O O . GLU D 2 125 ? -9.588 27.469 84.516 1.00 52.35 634 GLU D O 1
ATOM 6990 N N . LEU D 2 126 ? -7.614 27.666 83.475 1.00 52.94 635 LEU D N 1
ATOM 6991 C CA . LEU D 2 126 ? -8.049 26.948 82.275 1.00 51.99 635 LEU D CA 1
ATOM 6992 C C . LEU D 2 126 ? -8.670 25.569 82.560 1.00 46.57 635 LEU D C 1
ATOM 6993 O O . LEU D 2 126 ? -8.242 24.853 83.466 1.00 43.45 635 LEU D O 1
#

Sequence (849 aa):
SLSVRVSTFDSELEFKLEPRASGQDLFDLVCRTIGLRESWYFGLQYVDTRSNVSWLKMEKRVRDQRVELHASNNVYVFSFYAKFFPENVSEELIQEITQHLFFLQVKQSILSMDIYCRPEASVLLASYAVHVQYGPYDYETYKDGMLAGGELLPKGVTDQYQMTPEMWEERIKTWYMDHEPMTRDEVEMEYLKIAQDLDMYGVNYFPITNKNKTKLWLGVTSVGLNIYDERDKLTPKTTFQWNEIRHVSFDDKKFTIRLVDAKVSNFIFYSQDLHINKMILDLCKGNHDLYMRRRKPDTMEITAGGAELTTHSSHYLVQGDNSSGISDDFEPKEFILTDNEMEQITNEMERNHLDYLRNSKQVQSQLQTLRSEIAPHKIEENQSNLDILSEAQIKAGENKYSTLKKLKSGSTKARVAFFEELNRSLSVRVSTFDSELEFKLEPRASGQDLFDLVCRTIGLRESWYFGLQYVDTRSNVSWLKMEKRVRDQRVELHASNNVYVFSFYAKFFPENVSEELIQEITQHLFFLQVKQSILSMDIYCRPEASVLLASYAVHVQYGPYDYETYKDGMLAGGELLPKGVTDQYQMTPEMWEERIKTWYMDHEPMTRDEVEMEYLKIAQDLDMYGVNYFPITNKNKTKLWLGVTSVGLNIYDERDKLTPKTTFQWNEIRHVSFDDKKFTIRLVDAKVSNFIFYSQDLHINKMILDLCKGNHDLYMRRRKPDTMEIQLETAGGAELTTHSSHYLVQGDNSSGISDDFEPKEFILTDNEMEQITNEMERNHLDYLRNSKQVQSQLQTLRSEIAPHKIEENQSNLDILSEAQIKAGENKYSTLKKLKSGSTKARVAFFEEL

Nearest PDB structures (foldseek):
  7edr-assembly1_C  TM=9.895E-01  e=3.486E-18  Drosophila melanogaster
  7edr-assembly1_A  TM=9.978E-01  e=4.751E-53  Drosophila melanogaster
  4rma-assembly1_A  TM=9.761E-01  e=3.157E-37  Homo sapiens
  8ciu-assembly1_A  TM=9.814E-01  e=5.131E-37  Homo sapiens
  7lwh-assembly1_A  TM=9.265E-01  e=1.874E-36  Homo sapiens